Protein AF-A0A1M3H588-F1 (afdb_monomer)

Solvent-accessible surface area (backbone atoms only — not comparable to full-atom values): 45621 Å² total; per-residue (Å²): 133,87,72,83,75,73,74,48,23,31,35,41,35,28,43,60,87,80,54,87,90,45,58,66,62,56,44,54,72,71,65,44,90,46,50,73,46,54,27,16,70,32,50,64,59,48,31,39,87,93,40,50,73,62,81,64,54,75,68,52,62,53,49,62,62,50,46,77,74,76,45,90,83,54,77,50,71,67,57,47,42,50,53,48,46,41,57,74,67,55,44,47,36,35,42,18,44,32,46,64,21,24,46,54,43,32,64,52,24,71,73,70,70,32,41,32,35,27,36,43,66,17,51,61,73,41,14,45,68,47,55,74,71,47,80,53,54,68,26,52,73,54,37,67,34,37,36,22,32,20,71,54,49,46,54,47,42,43,75,65,60,38,59,70,93,31,53,40,84,53,41,72,34,37,66,74,70,23,61,72,36,72,53,69,52,80,44,62,23,35,36,30,66,51,61,25,41,66,30,37,29,58,65,46,43,52,52,13,48,54,59,29,37,76,82,39,74,82,41,34,37,41,38,34,35,53,47,88,42,43,69,57,42,60,47,49,34,55,77,66,75,38,58,96,36,50,46,78,68,37,79,73,57,71,69,60,47,37,53,51,43,24,56,23,34,31,31,47,48,38,33,34,75,22,97,61,40,27,36,60,24,48,60,60,54,61,44,34,33,16,29,16,33,19,14,38,40,31,21,70,42,56,15,39,58,80,73,43,45,68,87,47,17,20,44,66,28,56,66,84,40,36,68,54,46,13,53,52,50,41,53,38,70,79,34,45,68,55,24,51,53,14,0,51,42,16,21,51,49,29,68,73,74,32,32,37,66,59,35,40,51,51,52,46,50,55,52,51,54,48,45,56,58,66,78,58,84,88,77,82,90,84,90,81,88,84,81,90,82,95,69,92,77,80,64,69,77,58,50,61,50,35,51,55,49,37,38,37,32,35,46,51,49,38,49,50,52,50,50,53,49,49,33,55,45,45,60,60,41,59,45,39,34,49,4,53,49,48,58,47,46,58,56,54,51,56,58,47,58,60,55,54,52,52,49,43,58,48,56,55,75,47,93,69,53,73,67,54,50,26,55,46,30,46,50,27,30,52,50,11,48,50,51,23,53,53,39,46,65,42,17,56,61,52,14,58,72,58,74,36,74,80,43,31,64,59,35,44,61,53,25,55,33,35,36,32,41,18,60,21,41,46,40,49,25,49,38,56,60,69,66,41,47,59,57,55,21,50,46,52,35,52,22,51,48,54,21,48,68,48,18,52,57,33,26,72,75,63,46,53,43,51,24,69,46,57,26,54,42,54,25,25,44,48,41,19,52,57,33,40,74,71,66,61,67,69,90,70,95,72,65,69,71,60,55,54,55,53,46,69,75,40,45,74,60,26,53,54,53,43,54,53,50,53,56,54,46,51,60,75,41,47,64,59,53,50,37,29,62,77,62,28,38,43,53,27,14,36,49,50,52,40,50,54,61,44,46,52,60,42,49,56,52,49,56,57,44,65,76,53,46,50,67,49,46,54,55,31,51,77,66,76,44,69,48,66,62,56,49,54,50,51,51,39,51,53,48,57,66,36,45,62,52,28,52,44,23,56,76,36,22,57,61,49,33,44,71,57,39,28,80,92,42,53,73,28,26,70,35,26,35,33,42,19,55,32,44,48,54,49,57,60,55,65,56,55,58,49,52,31,58,73,71,70,34,60,68,61,49,53,52,52,51,52,54,45,36,54,51,44,51,52,30,29,54,57,13,55,75,75,34,80,55,29,26,36,49,28,42,31,46,36,44,56,72,43,48,47,46,48,44,50,50,51,43,42,32,66,69,68,62,46,63,54,72,60,53,47,68,63,45,50,63,55,42,51,52,52,49,52,42,50,50,22,58,76,71,65,35,66,69,60,33,54,51,50,50,51,53,48,49,52,50,43,57,60,65,34,30,68,57,41,46,59,50,50,73,70,60,50,97,80,44,95,63,38,64,63,45,47,51,68,50,63,66,72,77,77,129

Mean predicted aligned error: 17.64 Å

pLDDT: mean 83.88, std 17.13, range [23.12, 98.75]

Structure (mmCIF, N/CA/C/O backbone):
data_AF-A0A1M3H588-F1
#
_entry.id   AF-A0A1M3H588-F1
#
loop_
_atom_site.group_PDB
_atom_site.id
_atom_site.type_symbol
_atom_site.label_atom_id
_atom_site.label_alt_id
_atom_site.label_comp_id
_atom_site.label_asym_id
_atom_site.label_entity_id
_atom_site.label_seq_id
_atom_site.pdbx_PDB_ins_code
_atom_site.Cartn_x
_atom_site.Cartn_y
_atom_site.Cartn_z
_atom_site.occupancy
_atom_site.B_iso_or_equiv
_atom_site.auth_seq_id
_atom_site.auth_comp_id
_atom_site.auth_asym_id
_atom_site.auth_atom_id
_atom_site.pdbx_PDB_model_num
ATOM 1 N N . MET A 1 1 ? 0.171 -16.118 63.518 1.00 36.22 1 MET A N 1
ATOM 2 C CA . MET A 1 1 ? 1.372 -16.266 62.665 1.00 36.22 1 MET A CA 1
ATOM 3 C C . MET A 1 1 ? 1.164 -15.439 61.406 1.00 36.22 1 MET A C 1
ATOM 5 O O . MET A 1 1 ? 0.452 -15.869 60.510 1.00 36.22 1 MET A O 1
ATOM 9 N N . HIS A 1 2 ? 1.704 -14.220 61.380 1.00 32.62 2 HIS A N 1
ATOM 10 C CA . HIS A 1 2 ? 1.653 -13.339 60.214 1.00 32.62 2 HIS A CA 1
ATOM 11 C C . HIS A 1 2 ? 2.591 -13.884 59.133 1.00 32.62 2 HIS A C 1
ATOM 13 O O . HIS A 1 2 ? 3.785 -13.595 59.126 1.00 32.62 2 HIS A O 1
ATOM 19 N N . ILE A 1 3 ? 2.057 -14.714 58.237 1.00 36.78 3 ILE A N 1
ATOM 20 C CA . ILE A 1 3 ? 2.722 -14.987 56.966 1.00 36.78 3 ILE A CA 1
ATOM 21 C C . ILE A 1 3 ? 2.648 -13.670 56.200 1.00 36.78 3 ILE A C 1
ATOM 23 O O . ILE A 1 3 ? 1.561 -13.229 55.845 1.00 36.78 3 ILE A O 1
ATOM 27 N N . ASN A 1 4 ? 3.797 -13.028 55.996 1.00 38.06 4 ASN A N 1
ATOM 28 C CA . ASN A 1 4 ? 3.968 -11.942 55.035 1.00 38.06 4 ASN A CA 1
ATOM 29 C C . ASN A 1 4 ? 3.457 -12.435 53.666 1.00 38.06 4 ASN A C 1
ATOM 31 O O . ASN A 1 4 ? 4.211 -13.046 52.903 1.00 38.06 4 ASN A O 1
ATOM 35 N N . SER A 1 5 ? 2.169 -12.243 53.361 1.00 59.59 5 SER A N 1
ATOM 36 C CA . SER A 1 5 ? 1.603 -12.562 52.055 1.00 59.59 5 SER A CA 1
ATOM 37 C C . SER A 1 5 ? 2.108 -11.507 51.090 1.00 59.59 5 SER A C 1
ATOM 39 O O . SER A 1 5 ? 1.545 -10.427 50.937 1.00 59.59 5 SER A O 1
ATOM 41 N N . ARG A 1 6 ? 3.255 -11.804 50.483 1.00 75.31 6 ARG A N 1
ATOM 42 C CA . ARG A 1 6 ? 3.807 -11.030 49.378 1.00 75.31 6 ARG A CA 1
ATOM 43 C C . ARG A 1 6 ? 2.681 -10.714 48.385 1.00 75.31 6 ARG A C 1
ATOM 45 O O . ARG A 1 6 ? 2.038 -11.640 47.893 1.00 75.31 6 ARG A O 1
ATOM 52 N N . LYS A 1 7 ? 2.474 -9.425 48.097 1.00 86.38 7 LYS A N 1
ATOM 53 C CA . LYS A 1 7 ? 1.492 -8.950 47.114 1.00 86.38 7 LYS A CA 1
ATOM 54 C C . LYS A 1 7 ? 1.726 -9.642 45.764 1.00 86.38 7 LYS A C 1
ATOM 56 O O . LYS A 1 7 ? 2.875 -9.749 45.331 1.00 86.38 7 LYS A O 1
ATOM 61 N N . ILE A 1 8 ? 0.655 -10.129 45.135 1.00 93.88 8 ILE A N 1
ATOM 62 C CA . ILE A 1 8 ? 0.715 -10.857 43.860 1.00 93.88 8 ILE A CA 1
ATOM 63 C C . ILE A 1 8 ? 1.270 -9.929 42.780 1.00 93.88 8 ILE A C 1
ATOM 65 O O . ILE A 1 8 ? 0.786 -8.813 42.607 1.00 93.88 8 ILE A O 1
ATOM 69 N N . ASN A 1 9 ? 2.266 -10.387 42.032 1.00 96.00 9 ASN A N 1
ATOM 70 C CA . ASN A 1 9 ? 2.770 -9.681 40.862 1.00 96.00 9 ASN A CA 1
ATOM 71 C C . ASN A 1 9 ? 1.959 -10.090 39.623 1.00 96.00 9 ASN A C 1
ATOM 73 O O . ASN A 1 9 ? 2.075 -11.220 39.139 1.00 96.00 9 ASN A O 1
ATOM 77 N N . LEU A 1 10 ? 1.160 -9.172 39.084 1.00 96.69 10 LEU A N 1
ATOM 78 C CA . LEU A 1 10 ? 0.262 -9.417 37.954 1.00 96.69 10 LEU A CA 1
ATOM 79 C C . LEU A 1 10 ? 0.813 -8.778 36.678 1.00 96.69 10 LEU A C 1
ATOM 81 O O . LEU A 1 10 ? 1.090 -7.583 36.657 1.00 96.69 10 LEU A O 1
ATOM 85 N N . ALA A 1 11 ? 0.902 -9.537 35.585 1.00 96.88 11 ALA A N 1
ATOM 86 C CA . ALA A 1 11 ? 1.093 -8.950 34.258 1.00 96.88 11 ALA A CA 1
ATOM 87 C C . ALA A 1 11 ? -0.269 -8.687 33.604 1.00 96.88 11 ALA A C 1
ATOM 89 O O . ALA A 1 11 ? -0.941 -9.633 33.191 1.00 96.88 11 ALA A O 1
ATOM 90 N N . LEU A 1 12 ? -0.648 -7.412 33.492 1.00 96.75 12 LEU A N 1
ATOM 91 C CA . LEU A 1 12 ? -1.865 -6.972 32.806 1.00 96.75 12 LEU A CA 1
ATOM 92 C C . LEU A 1 12 ? -1.525 -6.637 31.350 1.00 96.75 12 LEU A C 1
ATOM 94 O O . LEU A 1 12 ? -0.727 -5.733 31.097 1.00 96.75 12 LEU A O 1
ATOM 98 N N . VAL A 1 13 ? -2.090 -7.373 30.392 1.00 96.19 13 VAL A N 1
ATOM 99 C CA . VAL A 1 13 ? -1.722 -7.282 28.970 1.00 96.19 13 VAL A CA 1
ATOM 100 C C . VAL A 1 13 ? -2.898 -6.790 28.138 1.00 96.19 13 VAL A C 1
ATOM 102 O O . VAL A 1 13 ? -3.928 -7.452 28.107 1.00 96.19 13 VAL A O 1
ATOM 105 N N . SER A 1 14 ? -2.733 -5.680 27.415 1.00 93.50 14 SER A N 1
ATOM 106 C CA . SER A 1 14 ? -3.778 -5.094 26.558 1.00 93.50 14 SER A CA 1
ATOM 107 C C . SER A 1 14 ? -3.209 -4.609 25.218 1.00 93.50 14 SER A C 1
ATOM 109 O O . SER A 1 14 ? -2.086 -4.116 25.181 1.00 93.50 14 SER A O 1
ATOM 111 N N . PRO A 1 15 ? -3.935 -4.682 24.087 1.00 85.62 15 PRO A N 1
ATOM 112 C CA . PRO A 1 15 ? -3.444 -4.147 22.814 1.00 85.62 15 PRO A CA 1
ATOM 113 C C . PRO A 1 15 ? -3.213 -2.626 22.853 1.00 85.62 15 PRO A C 1
ATOM 115 O O . PRO A 1 15 ? -2.291 -2.125 22.207 1.00 85.62 15 PRO A O 1
ATOM 118 N N . ASN A 1 16 ? -3.994 -1.884 23.641 1.00 85.44 16 ASN A N 1
ATOM 119 C CA . ASN A 1 16 ? -3.961 -0.424 23.689 1.00 85.44 16 ASN A CA 1
ATOM 120 C C . ASN A 1 16 ? -3.426 0.083 25.031 1.00 85.44 16 ASN A C 1
ATOM 122 O O . ASN A 1 16 ? -3.609 -0.549 26.065 1.00 85.44 16 ASN A O 1
ATOM 126 N N . LYS A 1 17 ? -2.770 1.255 25.024 1.00 82.62 17 LYS A N 1
ATOM 127 C CA . LYS A 1 17 ? -2.295 1.879 26.271 1.00 82.62 17 LYS A CA 1
ATOM 128 C C . LYS A 1 17 ? -3.428 2.582 27.021 1.00 82.62 17 LYS A C 1
ATOM 130 O O . LYS A 1 17 ? -3.692 2.247 28.162 1.00 82.62 17 LYS A O 1
ATOM 135 N N . ASN A 1 18 ? -4.056 3.561 26.363 1.00 78.12 18 ASN A N 1
ATOM 136 C CA . ASN A 1 18 ? -5.048 4.474 26.940 1.00 78.12 18 ASN A CA 1
ATOM 137 C C . ASN A 1 18 ? -6.151 4.773 25.900 1.00 78.12 18 ASN A C 1
ATOM 139 O O . ASN A 1 18 ? -6.266 5.903 25.424 1.00 78.12 18 ASN A O 1
ATOM 143 N N . ALA A 1 19 ? -6.908 3.768 25.455 1.00 77.81 19 ALA A N 1
ATOM 144 C CA . ALA A 1 19 ? -8.055 4.036 24.587 1.00 77.81 19 ALA A CA 1
ATOM 145 C C . ALA A 1 19 ? -9.196 4.639 25.424 1.00 77.81 19 ALA A C 1
ATOM 147 O O . ALA A 1 19 ? -9.625 4.035 26.401 1.00 77.81 19 ALA A O 1
ATOM 148 N N . TYR A 1 20 ? -9.708 5.814 25.042 1.00 74.00 20 TYR A N 1
ATOM 149 C CA . TYR A 1 20 ? -10.713 6.540 25.840 1.00 74.00 20 TYR A CA 1
ATOM 150 C C . TYR A 1 20 ? -12.011 5.745 26.066 1.00 74.00 20 TYR A C 1
ATOM 152 O O . TYR A 1 20 ? -12.699 5.952 27.056 1.00 74.00 20 TYR A O 1
ATOM 160 N N . SER A 1 21 ? -12.351 4.832 25.150 1.00 73.62 21 SER A N 1
ATOM 161 C CA . SER A 1 21 ? -13.539 3.978 25.244 1.00 73.62 21 SER A CA 1
ATOM 162 C C . SER A 1 21 ? -13.318 2.689 26.047 1.00 73.62 21 SER A C 1
ATOM 164 O O . SER A 1 21 ? -14.245 1.898 26.177 1.00 73.62 21 SER A O 1
ATOM 166 N N . GLU A 1 22 ? -12.100 2.436 26.531 1.00 84.69 22 GLU A N 1
ATOM 167 C CA . GLU A 1 22 ? -11.709 1.230 27.277 1.00 84.69 22 GLU A CA 1
ATOM 168 C C . GLU A 1 22 ? -11.520 1.553 28.771 1.00 84.69 22 GLU A C 1
ATOM 170 O O . GLU A 1 22 ? -10.517 1.198 29.392 1.00 84.69 22 GLU A O 1
ATOM 175 N N . THR A 1 23 ? -12.491 2.258 29.361 1.00 82.69 23 THR A N 1
ATOM 176 C CA . THR A 1 23 ? -12.449 2.704 30.767 1.00 82.69 23 THR A CA 1
ATOM 177 C C . THR A 1 23 ? -12.308 1.540 31.752 1.00 82.69 23 THR A C 1
ATOM 179 O O . THR A 1 23 ? -11.599 1.666 32.747 1.00 82.69 23 THR A O 1
ATOM 182 N N . PHE A 1 24 ? -12.883 0.376 31.438 1.00 86.62 24 PHE A N 1
ATOM 183 C CA . PHE A 1 24 ? -12.765 -0.847 32.239 1.00 86.62 24 PHE A CA 1
ATOM 184 C C . PHE A 1 24 ? -11.310 -1.333 32.386 1.00 86.62 24 PHE A C 1
ATOM 186 O O . PHE A 1 24 ? -10.904 -1.668 33.492 1.00 86.62 24 PHE A O 1
ATOM 193 N N . ILE A 1 25 ? -10.481 -1.278 31.332 1.00 90.25 25 ILE A N 1
ATOM 194 C CA . ILE A 1 25 ? -9.051 -1.647 31.427 1.00 90.25 25 ILE A CA 1
ATOM 195 C C . ILE A 1 25 ? -8.297 -0.652 32.311 1.00 90.25 25 ILE A C 1
ATOM 197 O O . ILE A 1 25 ? -7.409 -1.042 33.070 1.00 90.25 25 ILE A O 1
ATOM 201 N N . SER A 1 26 ? -8.661 0.633 32.244 1.00 87.25 26 SER A N 1
ATOM 202 C CA . SER A 1 26 ? -8.087 1.641 33.139 1.00 87.25 26 SER A CA 1
ATOM 203 C C . SER A 1 26 ? -8.403 1.328 34.602 1.00 87.25 26 SER A C 1
ATOM 205 O O . SER A 1 26 ? -7.502 1.415 35.429 1.00 87.25 26 SER A O 1
ATOM 207 N N . LEU A 1 27 ? -9.637 0.914 34.908 1.00 88.75 27 LEU A N 1
ATOM 208 C CA . LEU A 1 27 ? -10.037 0.507 36.258 1.00 88.75 27 LEU A CA 1
ATOM 209 C C . LEU A 1 27 ? -9.341 -0.787 36.695 1.00 88.75 27 LEU A C 1
ATOM 211 O O . LEU A 1 27 ? -8.873 -0.871 37.822 1.00 88.75 27 LEU A O 1
ATOM 215 N N . HIS A 1 28 ? -9.169 -1.773 35.810 1.00 93.62 28 HIS A N 1
ATOM 216 C CA . HIS A 1 28 ? -8.379 -2.968 36.140 1.00 93.62 28 HIS A CA 1
ATOM 217 C C . HIS A 1 28 ? -6.937 -2.608 36.523 1.00 93.62 28 HIS A C 1
ATOM 219 O O . HIS A 1 28 ? -6.348 -3.241 37.394 1.00 93.62 28 HIS A O 1
ATOM 225 N N . ARG A 1 29 ? -6.362 -1.574 35.897 1.00 90.62 29 ARG A N 1
ATOM 226 C CA . ARG A 1 29 ? -5.002 -1.105 36.189 1.00 90.62 29 ARG A CA 1
ATOM 227 C C . ARG A 1 29 ? -4.881 -0.357 37.521 1.00 90.62 29 ARG A C 1
ATOM 229 O O . ARG A 1 29 ? -3.771 -0.274 38.038 1.00 90.62 29 ARG A O 1
ATOM 236 N N . THR A 1 30 ? -5.958 0.215 38.053 1.00 89.38 30 THR A N 1
ATOM 237 C CA . THR A 1 30 ? -5.909 0.995 39.303 1.00 89.38 30 THR A CA 1
ATOM 238 C C . THR A 1 30 ? -6.492 0.253 40.499 1.00 89.38 30 THR A C 1
ATOM 240 O O . THR A 1 30 ? -5.993 0.436 41.604 1.00 89.38 30 THR A O 1
ATOM 243 N N . GLU A 1 31 ? -7.500 -0.596 40.286 1.00 92.19 31 GLU A N 1
ATOM 244 C CA . GLU A 1 31 ? -8.312 -1.176 41.364 1.00 92.19 31 GLU A CA 1
ATOM 245 C C . GLU A 1 31 ? -7.972 -2.634 41.709 1.00 92.19 31 GLU A C 1
ATOM 247 O O . GLU A 1 31 ? -8.265 -3.072 42.820 1.00 92.19 31 GLU A O 1
ATOM 252 N N . ILE A 1 32 ? -7.381 -3.414 40.792 1.00 94.19 32 ILE A N 1
ATOM 253 C CA . ILE A 1 32 ? -6.997 -4.808 41.084 1.00 94.19 32 ILE A CA 1
ATOM 254 C C . ILE A 1 32 ? -5.928 -4.817 42.183 1.00 94.19 32 ILE A C 1
ATOM 256 O O . ILE A 1 32 ? -4.917 -4.117 42.080 1.00 94.19 32 ILE A O 1
ATOM 260 N N . ASP A 1 33 ? -6.110 -5.653 43.211 1.00 92.31 33 ASP A 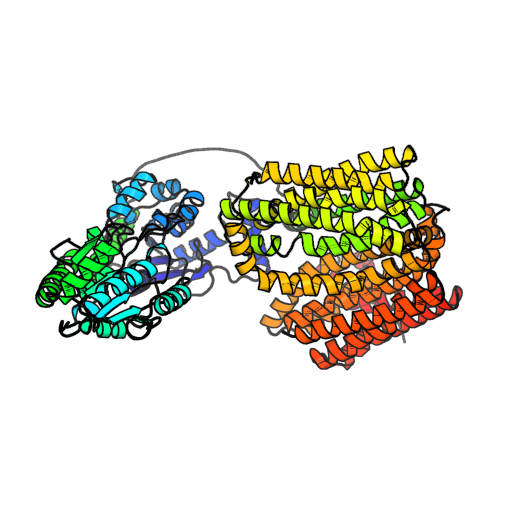N 1
ATOM 261 C CA . ASP A 1 33 ? -5.211 -5.696 44.369 1.00 92.31 33 ASP A CA 1
ATOM 262 C C . ASP A 1 33 ? -3.961 -6.544 44.088 1.00 92.31 33 ASP A C 1
ATOM 264 O O . ASP A 1 33 ? -3.708 -7.599 44.664 1.00 92.31 33 ASP A O 1
ATOM 268 N N . ALA A 1 34 ? -3.149 -6.067 43.151 1.00 93.25 34 ALA A N 1
ATOM 269 C CA . ALA A 1 34 ? -1.902 -6.689 42.742 1.00 93.25 34 ALA A CA 1
ATOM 270 C C . ALA A 1 34 ? -0.826 -5.625 42.502 1.00 93.25 34 ALA A C 1
ATOM 272 O O . ALA A 1 34 ? -1.103 -4.437 42.354 1.00 93.25 34 ALA A O 1
ATOM 273 N N . ASN A 1 35 ? 0.434 -6.044 42.474 1.00 94.06 35 ASN A N 1
ATOM 274 C CA . ASN A 1 35 ? 1.497 -5.236 41.898 1.00 94.06 35 ASN A CA 1
ATOM 275 C C . ASN A 1 35 ? 1.441 -5.392 40.369 1.00 94.06 35 ASN A C 1
ATOM 277 O O . ASN A 1 35 ? 1.825 -6.436 39.831 1.00 94.06 35 ASN A O 1
ATOM 281 N N . ILE A 1 36 ? 0.887 -4.389 39.686 1.00 94.31 36 ILE A N 1
ATOM 282 C CA . ILE A 1 36 ? 0.531 -4.474 38.266 1.00 94.31 36 ILE A CA 1
ATOM 283 C C . ILE A 1 36 ? 1.706 -4.070 37.381 1.00 94.31 36 ILE A C 1
ATOM 285 O O . ILE A 1 36 ? 2.186 -2.944 37.413 1.00 94.31 36 ILE A O 1
ATOM 289 N N . HIS A 1 37 ? 2.096 -4.987 36.504 1.00 95.06 37 HIS A N 1
ATOM 290 C CA . HIS A 1 37 ? 3.025 -4.759 35.409 1.00 95.06 37 HIS A CA 1
ATOM 291 C C . HIS A 1 37 ? 2.240 -4.641 34.102 1.00 95.06 37 HIS A C 1
ATOM 293 O O . HIS A 1 37 ? 1.842 -5.652 33.514 1.00 95.06 37 HIS A O 1
ATOM 299 N N . PHE A 1 38 ? 2.004 -3.410 33.643 1.00 94.31 38 PHE A N 1
ATOM 300 C CA . PHE A 1 38 ? 1.188 -3.163 32.454 1.00 94.31 38 PHE A CA 1
ATOM 301 C C . PHE A 1 38 ? 1.980 -3.306 31.146 1.00 94.31 38 PHE A C 1
ATOM 303 O O . PHE A 1 38 ? 3.005 -2.646 30.942 1.00 94.31 38 PHE A O 1
ATOM 310 N N . LEU A 1 39 ? 1.492 -4.161 30.243 1.00 94.00 39 LEU A N 1
ATOM 311 C CA . LEU A 1 39 ? 2.129 -4.512 28.972 1.00 94.00 39 LEU A CA 1
ATOM 312 C C . LEU A 1 39 ? 1.190 -4.206 27.795 1.00 94.00 39 LEU A C 1
ATOM 314 O O . LEU A 1 39 ? 0.034 -4.625 27.824 1.00 94.00 39 LEU A O 1
ATOM 318 N N . TRP A 1 40 ? 1.669 -3.517 26.747 1.00 91.25 40 TRP A N 1
ATOM 319 C CA . TRP A 1 40 ? 0.779 -3.064 25.664 1.00 91.25 40 TRP A CA 1
ATOM 320 C C . TRP A 1 40 ? 1.369 -2.992 24.243 1.00 91.25 40 TRP A C 1
ATOM 322 O O . TRP A 1 40 ? 2.526 -3.362 24.020 1.00 91.25 40 TRP A O 1
ATOM 332 N N . GLN A 1 41 ? 0.557 -2.464 23.306 1.00 72.62 41 GLN A N 1
ATOM 333 C CA . GLN A 1 41 ? 0.828 -2.006 21.924 1.00 72.62 41 GLN A CA 1
ATOM 334 C C . GLN A 1 41 ? 0.333 -2.933 20.801 1.00 72.62 41 GLN A C 1
ATOM 336 O O . GLN A 1 41 ? 0.085 -2.454 19.700 1.00 72.62 41 GLN A O 1
ATOM 341 N N . GLU A 1 42 ? 0.181 -4.226 21.067 1.00 80.94 42 GLU A N 1
ATOM 342 C CA . GLU A 1 42 ? -0.254 -5.256 20.114 1.00 80.94 42 GLU A CA 1
ATOM 343 C C . GLU A 1 42 ? -0.823 -6.453 20.900 1.00 80.94 42 GLU A C 1
ATOM 345 O O . GLU A 1 42 ? -0.623 -6.545 22.112 1.00 80.94 42 GLU A O 1
ATOM 350 N N . ALA A 1 43 ? -1.446 -7.425 20.218 1.00 79.50 43 ALA A N 1
ATOM 351 C CA . ALA A 1 43 ? -1.922 -8.671 20.844 1.00 79.50 43 ALA A CA 1
ATOM 352 C C . ALA A 1 43 ? -0.808 -9.449 21.582 1.00 79.50 43 ALA A C 1
ATOM 354 O O . ALA A 1 43 ? -1.048 -10.090 22.599 1.00 79.50 43 ALA A O 1
ATOM 355 N N . LEU A 1 44 ? 0.429 -9.393 21.074 1.00 86.31 44 LEU A N 1
ATOM 356 C CA . LEU A 1 44 ? 1.624 -9.806 21.812 1.00 86.31 44 LEU A CA 1
ATOM 357 C C . LEU A 1 44 ? 2.391 -8.531 22.191 1.00 86.31 44 LEU A C 1
ATOM 359 O O . LEU A 1 44 ? 2.887 -7.867 21.276 1.00 86.31 44 LEU A O 1
ATOM 363 N N . PRO A 1 45 ? 2.528 -8.189 23.482 1.00 85.38 45 PRO A N 1
ATOM 364 C CA . PRO A 1 45 ? 2.896 -6.838 23.891 1.00 85.38 45 PRO A CA 1
ATOM 365 C C . PRO A 1 45 ? 4.312 -6.471 23.441 1.00 85.38 45 PRO A C 1
ATOM 367 O O . PRO A 1 45 ? 5.258 -7.235 23.644 1.00 85.38 45 PRO A O 1
ATOM 370 N N . GLU A 1 46 ? 4.469 -5.293 22.835 1.00 84.62 46 GLU A N 1
ATOM 371 C CA . GLU A 1 46 ? 5.777 -4.754 22.430 1.00 84.62 46 GLU A CA 1
ATOM 372 C C . GLU A 1 46 ? 6.373 -3.816 23.491 1.00 84.62 46 GLU A C 1
ATOM 374 O O . GLU A 1 46 ? 7.592 -3.607 23.512 1.00 84.62 46 GLU A O 1
ATOM 379 N N . MET A 1 47 ? 5.532 -3.295 24.391 1.00 85.94 47 MET A N 1
ATOM 380 C CA . MET A 1 47 ? 5.871 -2.307 25.417 1.00 85.94 47 MET A CA 1
ATOM 381 C C . MET A 1 47 ? 5.578 -2.811 26.828 1.00 85.94 47 MET A C 1
ATOM 383 O O . MET A 1 47 ? 4.605 -3.531 27.041 1.00 85.94 47 MET A O 1
ATOM 387 N N . SER A 1 48 ? 6.397 -2.373 27.782 1.00 89.75 48 SER A N 1
ATOM 388 C CA . SER A 1 48 ? 6.147 -2.409 29.223 1.00 89.75 48 SER A CA 1
ATOM 389 C C . SER A 1 48 ? 6.333 -1.012 29.821 1.00 89.75 48 SER A C 1
ATOM 391 O O . SER A 1 48 ? 6.756 -0.074 29.134 1.00 89.75 48 SER A O 1
ATOM 393 N N . GLU A 1 49 ? 6.052 -0.861 31.114 1.00 82.56 49 GLU A N 1
ATOM 394 C CA . GLU A 1 49 ? 6.273 0.396 31.844 1.00 82.56 49 GLU A CA 1
ATOM 395 C C . GLU A 1 49 ? 7.745 0.850 31.844 1.00 82.56 49 GLU A C 1
ATOM 397 O O . GLU A 1 49 ? 8.024 2.045 31.886 1.00 82.56 49 GLU A O 1
ATOM 402 N N . GLU A 1 50 ? 8.688 -0.081 31.666 1.00 82.38 50 GLU A N 1
ATOM 403 C CA . GLU A 1 50 ? 10.128 0.195 31.538 1.00 82.38 50 GLU A CA 1
ATOM 404 C C . GLU A 1 50 ? 10.554 0.547 30.095 1.00 82.38 50 GLU A C 1
ATOM 406 O O . GLU A 1 50 ? 11.732 0.791 29.810 1.00 82.38 50 GLU A O 1
ATOM 411 N N . GLY A 1 51 ? 9.603 0.568 29.156 1.00 82.25 51 GLY A N 1
ATOM 412 C CA . GLY A 1 51 ? 9.821 0.813 27.734 1.00 82.25 51 GLY A CA 1
ATOM 413 C C . GLY A 1 51 ? 9.634 -0.441 26.869 1.00 82.25 51 GLY A C 1
ATOM 414 O O . GLY A 1 51 ? 9.059 -1.436 27.297 1.00 82.25 51 GLY A O 1
ATOM 415 N N . PRO A 1 52 ? 10.076 -0.427 25.601 1.00 82.75 52 PRO A N 1
ATOM 416 C CA . PRO A 1 52 ? 9.848 -1.552 24.704 1.00 82.75 52 PRO A CA 1
ATOM 417 C C . PRO A 1 52 ? 10.644 -2.790 25.131 1.00 82.75 52 PRO A C 1
ATOM 419 O O . PRO A 1 52 ? 11.873 -2.720 25.244 1.00 82.75 52 PRO A O 1
ATOM 422 N N . PHE A 1 53 ? 9.982 -3.954 25.221 1.00 76.81 53 PHE A N 1
ATOM 423 C CA . PHE A 1 53 ? 10.628 -5.267 25.427 1.00 76.81 53 PHE A CA 1
ATOM 424 C C . PHE A 1 53 ? 11.771 -5.499 24.440 1.00 76.81 53 PHE A C 1
ATOM 426 O O . PHE A 1 53 ? 12.795 -6.138 24.709 1.00 76.81 53 PHE A O 1
ATOM 433 N N . MET A 1 54 ? 11.601 -4.928 23.254 1.00 64.62 54 MET A N 1
ATOM 434 C CA . MET A 1 54 ? 12.627 -4.837 22.246 1.00 64.62 54 MET A CA 1
ATOM 435 C C . MET A 1 54 ? 12.875 -3.373 21.893 1.00 64.62 54 MET A C 1
ATOM 437 O O . MET A 1 54 ? 12.199 -2.793 21.048 1.00 64.62 54 MET A O 1
ATOM 441 N N . ARG A 1 55 ? 13.939 -2.786 22.453 1.00 50.44 55 ARG A N 1
ATOM 442 C CA . ARG A 1 55 ? 14.590 -1.623 21.834 1.00 50.44 55 ARG A CA 1
ATOM 443 C C . ARG A 1 55 ? 15.126 -2.032 20.462 1.00 50.44 55 ARG A C 1
ATOM 445 O O . ARG A 1 55 ? 16.211 -2.597 20.327 1.00 50.44 55 ARG A O 1
ATOM 452 N N . TYR A 1 56 ? 14.330 -1.796 19.429 1.00 44.84 56 TYR A N 1
ATOM 453 C CA . TYR A 1 56 ? 14.695 -2.155 18.071 1.00 44.84 56 TYR A CA 1
ATOM 454 C C . TYR A 1 56 ? 15.609 -1.097 17.446 1.00 44.84 56 TYR A C 1
ATOM 456 O O . TYR A 1 56 ? 15.157 -0.067 16.953 1.00 44.84 56 TYR A O 1
ATOM 464 N N . ASN A 1 57 ? 16.898 -1.413 17.319 1.00 40.50 57 ASN A N 1
ATOM 465 C CA . ASN A 1 57 ? 17.622 -0.994 16.120 1.00 40.50 57 ASN A CA 1
ATOM 466 C C . ASN A 1 57 ? 17.068 -1.791 14.920 1.00 40.50 57 ASN A C 1
ATOM 468 O O . ASN A 1 57 ? 16.624 -2.922 15.095 1.00 40.50 57 ASN A O 1
ATOM 472 N N . PHE A 1 58 ? 17.086 -1.217 13.707 1.00 38.22 58 PHE A N 1
ATOM 473 C CA . PHE A 1 58 ? 16.510 -1.799 12.469 1.00 38.22 58 PHE A CA 1
ATOM 474 C C . PHE A 1 58 ? 16.763 -3.317 12.296 1.00 38.22 58 PHE A C 1
ATOM 476 O O . PHE A 1 58 ? 15.856 -4.047 11.908 1.00 38.22 58 PHE A O 1
ATOM 483 N N . PHE A 1 59 ? 17.937 -3.812 12.704 1.00 36.12 59 PHE A N 1
ATOM 484 C CA . PHE A 1 59 ? 18.296 -5.236 12.718 1.00 36.12 59 PHE A CA 1
ATOM 485 C C . PHE A 1 59 ? 17.356 -6.137 13.536 1.00 36.12 59 PHE A C 1
ATOM 487 O O . PHE A 1 59 ? 17.045 -7.237 13.094 1.00 36.12 59 PHE A O 1
ATOM 494 N N . GLY A 1 60 ? 16.837 -5.684 14.679 1.00 42.12 60 GLY A N 1
ATOM 495 C CA . GLY A 1 60 ? 15.921 -6.488 15.490 1.00 42.12 60 GLY A CA 1
ATOM 496 C C . GLY A 1 60 ? 14.524 -6.628 14.864 1.00 42.12 60 GLY A C 1
ATOM 497 O O . GLY A 1 60 ? 13.903 -7.679 15.005 1.00 42.12 60 GLY A O 1
ATOM 498 N N . LYS A 1 61 ? 14.044 -5.612 14.120 1.00 43.72 61 LYS A N 1
ATOM 499 C CA . LYS A 1 61 ? 12.739 -5.667 13.423 1.00 43.72 61 LYS A CA 1
ATOM 500 C C . LYS A 1 61 ? 12.780 -6.630 12.231 1.00 43.72 61 LYS A C 1
ATOM 502 O O . LYS A 1 61 ? 11.788 -7.301 11.961 1.00 43.72 61 LYS A O 1
ATOM 507 N N . VAL A 1 62 ? 13.938 -6.756 11.573 1.00 41.81 62 VAL A N 1
ATOM 508 C CA . VAL A 1 62 ? 14.185 -7.741 10.505 1.00 41.81 62 VAL A CA 1
ATOM 509 C C . VAL A 1 62 ? 14.372 -9.158 11.082 1.00 41.81 62 VAL A C 1
ATOM 511 O O . VAL A 1 62 ? 13.780 -10.100 10.558 1.00 41.81 62 VAL A O 1
ATOM 514 N N . LEU A 1 63 ? 15.089 -9.318 12.208 1.00 38.16 63 LEU A N 1
ATOM 515 C CA . LEU A 1 63 ? 15.244 -10.605 12.917 1.00 38.16 63 LEU A CA 1
ATOM 516 C C . LEU A 1 63 ? 13.910 -11.186 13.410 1.00 38.16 63 LEU A C 1
ATOM 518 O O . LEU A 1 63 ? 13.687 -12.386 13.279 1.00 38.16 63 LEU A O 1
ATOM 522 N N . ARG A 1 64 ? 12.996 -10.341 13.904 1.00 44.56 64 ARG A N 1
ATOM 523 C CA . ARG A 1 64 ? 11.644 -10.757 14.317 1.00 44.56 64 ARG A CA 1
ATOM 524 C C . ARG A 1 64 ? 10.801 -11.294 13.161 1.00 44.56 64 ARG A C 1
ATOM 526 O O . ARG A 1 64 ? 9.958 -12.165 13.359 1.00 44.56 64 ARG A O 1
ATOM 533 N N . LYS A 1 65 ? 10.995 -10.747 11.958 1.00 41.72 65 LYS A N 1
ATOM 534 C CA . LYS A 1 65 ? 10.211 -11.133 10.779 1.00 41.72 65 LYS A CA 1
ATOM 535 C C . LYS A 1 65 ? 10.748 -12.414 10.126 1.00 41.72 65 LYS A C 1
ATOM 537 O O . LYS A 1 65 ? 9.964 -13.146 9.542 1.00 41.72 65 LYS A O 1
ATOM 542 N N . LEU A 1 66 ? 12.042 -12.708 10.291 1.00 34.16 66 LEU A N 1
ATOM 543 C CA . LEU A 1 66 ? 12.710 -13.914 9.779 1.00 34.16 66 LEU A CA 1
ATOM 544 C C . LEU A 1 66 ? 12.687 -15.110 10.753 1.00 34.16 66 LEU A C 1
ATOM 546 O O . LEU A 1 66 ? 12.636 -16.246 10.287 1.00 34.16 66 LEU A O 1
ATOM 550 N N . SER A 1 67 ? 12.626 -14.901 12.078 1.00 40.47 67 SER A N 1
ATOM 551 C CA . SER A 1 67 ? 12.467 -16.004 13.051 1.00 40.47 67 SER A CA 1
ATOM 552 C C . SER A 1 67 ? 11.132 -16.746 12.909 1.00 40.47 67 SER A C 1
ATOM 554 O O . SER A 1 67 ? 11.064 -17.938 13.193 1.00 40.47 67 SER A O 1
ATOM 556 N N . ARG A 1 68 ? 10.084 -16.071 12.410 1.00 40.22 68 ARG A N 1
ATOM 557 C CA . ARG A 1 68 ? 8.776 -16.680 12.107 1.00 40.22 68 ARG A CA 1
ATOM 558 C C . ARG A 1 68 ? 8.793 -17.621 10.895 1.00 40.22 68 ARG A C 1
ATOM 560 O O . ARG A 1 68 ? 7.847 -18.387 10.760 1.00 40.22 68 ARG A O 1
ATOM 567 N N . THR A 1 69 ? 9.813 -17.570 10.032 1.00 41.50 69 THR A N 1
ATOM 568 C CA . THR A 1 69 ? 9.814 -18.305 8.751 1.00 41.50 69 THR A CA 1
ATOM 569 C C . THR A 1 69 ? 10.658 -19.585 8.766 1.00 41.50 69 THR A C 1
ATOM 571 O O . THR A 1 69 ? 10.280 -20.517 8.070 1.00 41.50 69 THR A O 1
ATOM 574 N N . PHE A 1 70 ? 11.746 -19.668 9.550 1.00 34.97 70 PHE A N 1
ATOM 575 C CA . PHE A 1 70 ? 12.691 -20.806 9.470 1.00 34.97 70 PHE A CA 1
ATOM 576 C C . PHE A 1 70 ? 12.899 -21.623 10.765 1.00 34.97 70 PHE A C 1
ATOM 578 O O . PHE A 1 70 ? 13.125 -22.820 10.679 1.00 34.97 70 PHE A O 1
ATOM 585 N N . PHE A 1 71 ? 12.740 -21.066 11.977 1.00 40.69 71 PHE A N 1
ATOM 586 C CA . PHE A 1 71 ? 12.974 -21.824 13.228 1.00 40.69 71 PHE A CA 1
ATOM 587 C C . PHE A 1 71 ? 11.756 -21.818 14.167 1.00 40.69 71 PHE A C 1
ATOM 589 O O . PHE A 1 71 ? 11.762 -21.129 15.189 1.00 40.69 71 PHE A O 1
ATOM 596 N N . PRO A 1 72 ? 10.709 -22.615 13.882 1.00 41.03 72 PRO A N 1
ATOM 597 C CA . PRO A 1 72 ? 9.489 -22.644 14.693 1.00 41.03 72 PRO A CA 1
ATOM 598 C C . PRO A 1 72 ? 9.675 -23.261 16.096 1.00 41.03 72 PRO A C 1
ATOM 600 O O . PRO A 1 72 ? 8.785 -23.122 16.938 1.00 41.03 72 PRO A O 1
ATOM 603 N N . ARG A 1 73 ? 10.819 -23.913 16.378 1.00 35.66 73 ARG A N 1
ATOM 604 C CA . ARG A 1 73 ? 11.104 -24.589 17.662 1.00 35.66 73 ARG A CA 1
ATOM 605 C C . ARG A 1 73 ? 12.066 -23.867 18.613 1.00 35.66 73 ARG A C 1
ATOM 607 O O . ARG A 1 73 ? 12.182 -24.290 19.757 1.00 35.66 73 ARG A O 1
ATOM 614 N N . LEU A 1 74 ? 12.669 -22.743 18.227 1.00 38.06 74 LEU A N 1
ATOM 615 C CA . LEU A 1 74 ? 13.352 -21.867 19.187 1.00 38.06 74 LEU A CA 1
ATOM 616 C C . LEU A 1 74 ? 12.362 -20.797 19.650 1.00 38.06 74 LEU A C 1
ATOM 618 O O . LEU A 1 74 ? 11.703 -20.158 18.831 1.00 38.06 74 LEU A O 1
ATOM 622 N N . LEU A 1 75 ? 12.204 -20.640 20.969 1.00 50.03 75 LEU A N 1
ATOM 623 C CA . LEU A 1 75 ? 11.422 -19.559 21.573 1.00 50.03 75 LEU A CA 1
ATOM 624 C C . LEU A 1 75 ? 11.678 -18.244 20.813 1.00 50.03 75 LEU A C 1
ATOM 626 O O . LEU A 1 75 ? 12.819 -17.814 20.669 1.00 50.03 75 LEU A O 1
ATOM 630 N N . ASN A 1 76 ? 10.615 -17.628 20.295 1.00 65.00 76 ASN A N 1
ATOM 631 C CA . ASN A 1 76 ? 10.706 -16.395 19.519 1.00 65.00 76 ASN A CA 1
ATOM 632 C C . ASN A 1 76 ? 11.437 -15.354 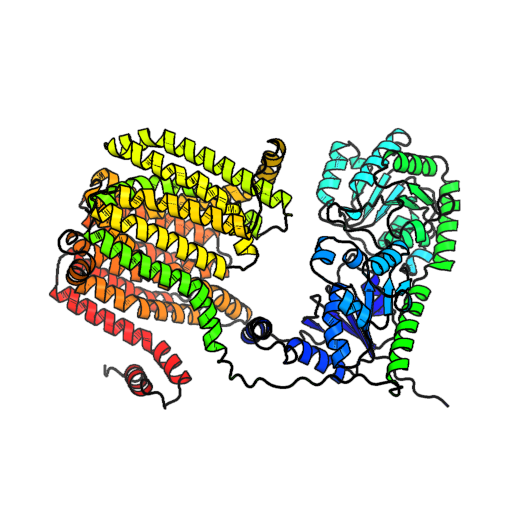20.390 1.00 65.00 76 ASN A C 1
ATOM 634 O O . ASN A 1 76 ? 11.037 -15.172 21.529 1.00 65.00 76 ASN A O 1
ATOM 638 N N . LEU A 1 77 ? 12.498 -14.680 19.931 1.00 67.88 77 LEU A N 1
ATOM 639 C CA . LEU A 1 77 ? 13.288 -13.748 20.774 1.00 67.88 77 LEU A CA 1
ATOM 640 C C . LEU A 1 77 ? 12.422 -12.713 21.523 1.00 67.88 77 LEU A C 1
ATOM 642 O O . LEU A 1 77 ? 12.753 -12.315 22.635 1.00 67.88 77 LEU A O 1
ATOM 646 N N . HIS A 1 78 ? 11.293 -12.318 20.928 1.00 73.19 78 HIS A N 1
ATOM 647 C CA . HIS A 1 78 ? 10.263 -11.505 21.573 1.00 73.19 78 HIS A CA 1
ATOM 648 C C . HIS A 1 78 ? 9.592 -12.230 22.754 1.00 73.19 78 HIS A C 1
ATOM 650 O O . HIS A 1 78 ? 9.564 -11.695 23.854 1.00 73.19 78 HIS A O 1
ATOM 656 N N . GLU A 1 79 ? 9.145 -13.477 22.552 1.00 79.25 79 GLU A N 1
ATOM 657 C CA . GLU A 1 79 ? 8.664 -14.368 23.619 1.00 79.25 79 GLU A CA 1
ATOM 658 C C . GLU A 1 79 ? 9.748 -14.574 24.695 1.00 79.25 79 GLU A C 1
ATOM 660 O O . GLU A 1 79 ? 9.432 -14.513 25.872 1.00 79.25 79 GLU A O 1
ATOM 665 N N . ILE A 1 80 ? 11.029 -14.758 24.337 1.00 80.19 80 ILE A N 1
ATOM 666 C CA . ILE A 1 80 ? 12.123 -14.910 25.321 1.00 80.19 80 ILE A CA 1
ATOM 667 C C . ILE A 1 80 ? 12.249 -13.664 26.193 1.00 80.19 80 ILE A C 1
ATOM 669 O O . ILE A 1 80 ? 12.442 -13.785 27.397 1.00 80.19 80 ILE A O 1
ATOM 673 N N . ARG A 1 81 ? 12.159 -12.465 25.611 1.00 83.44 81 ARG A N 1
ATOM 674 C CA . ARG A 1 81 ? 12.273 -11.224 26.384 1.00 83.44 81 ARG A CA 1
ATOM 675 C C . ARG A 1 81 ? 11.056 -10.955 27.245 1.00 83.44 81 ARG A C 1
ATOM 677 O O . ARG A 1 81 ? 11.240 -10.533 28.379 1.00 83.44 81 ARG A O 1
ATOM 684 N N . ILE A 1 82 ? 9.857 -11.248 26.744 1.00 88.81 82 ILE A N 1
ATOM 685 C CA . ILE A 1 82 ? 8.645 -11.197 27.562 1.00 88.81 82 ILE A CA 1
ATOM 686 C C . ILE A 1 82 ? 8.780 -12.213 28.701 1.00 88.81 82 ILE A C 1
ATOM 688 O O . ILE A 1 82 ? 8.709 -11.823 29.852 1.00 88.81 82 ILE A O 1
ATOM 692 N N . ALA A 1 83 ? 9.108 -13.478 28.426 1.00 88.00 83 ALA A N 1
ATOM 693 C CA . ALA A 1 83 ? 9.338 -14.496 29.456 1.00 88.00 83 ALA A CA 1
ATOM 694 C C . ALA A 1 83 ? 10.444 -14.100 30.452 1.00 88.00 83 ALA A C 1
ATOM 696 O O . ALA A 1 83 ? 10.309 -14.326 31.650 1.00 88.00 83 ALA A O 1
ATOM 697 N N . GLY A 1 84 ? 11.524 -13.481 29.971 1.00 86.75 84 GLY A N 1
ATOM 698 C CA . GLY A 1 84 ? 12.613 -12.962 30.792 1.00 86.75 84 GLY A CA 1
ATOM 699 C C . GLY A 1 84 ? 12.172 -11.809 31.691 1.00 86.75 84 GLY A C 1
ATOM 700 O O . GLY A 1 84 ? 12.575 -11.768 32.848 1.00 86.75 84 GLY A O 1
ATOM 701 N N . TYR A 1 85 ? 11.313 -10.919 31.196 1.00 92.25 85 TYR A N 1
ATOM 702 C CA . TYR A 1 85 ? 10.669 -9.882 31.999 1.00 92.25 85 TYR A CA 1
ATOM 703 C C . TYR A 1 85 ? 9.720 -10.495 33.029 1.00 92.25 85 TYR A C 1
ATOM 705 O O . TYR A 1 85 ? 9.860 -10.209 34.212 1.00 92.25 85 TYR A O 1
ATOM 713 N N . LEU A 1 86 ? 8.836 -11.412 32.616 1.00 93.00 86 LEU A N 1
ATOM 714 C CA . LEU A 1 86 ? 7.926 -12.113 33.525 1.00 93.00 86 LEU A CA 1
ATOM 715 C C . LEU A 1 86 ? 8.704 -12.812 34.654 1.00 93.00 86 LEU A C 1
ATOM 717 O O . LEU A 1 86 ? 8.303 -12.760 35.810 1.00 93.00 86 LEU A O 1
ATOM 721 N N . LYS A 1 87 ? 9.858 -13.415 34.342 1.00 90.56 87 LYS A N 1
ATOM 722 C CA . LYS A 1 87 ? 10.737 -14.043 35.336 1.00 90.56 87 LYS A CA 1
ATOM 723 C C . LYS A 1 87 ? 11.440 -13.018 36.233 1.00 90.56 87 LYS A C 1
ATOM 725 O O . LYS A 1 87 ? 11.486 -13.223 37.439 1.00 90.56 87 LYS A O 1
ATOM 730 N N . ARG A 1 88 ? 11.984 -11.936 35.662 1.00 91.50 88 ARG A N 1
ATOM 731 C CA . ARG A 1 88 ? 12.711 -10.881 36.394 1.00 91.50 88 ARG A CA 1
ATOM 732 C C . ARG A 1 88 ? 11.816 -10.144 37.384 1.00 91.50 88 ARG A C 1
ATOM 734 O O . ARG A 1 88 ? 12.245 -9.876 38.496 1.00 91.50 88 ARG A O 1
ATOM 741 N N . HIS A 1 89 ? 10.585 -9.847 36.983 1.00 92.38 89 HIS A N 1
ATOM 742 C CA . HIS A 1 89 ? 9.592 -9.202 37.840 1.00 92.38 89 HIS A CA 1
ATOM 743 C C . HIS A 1 89 ? 8.825 -10.197 38.707 1.00 92.38 89 HIS A C 1
ATOM 745 O O . HIS A 1 89 ? 7.932 -9.795 39.443 1.00 92.38 89 HIS A O 1
ATOM 751 N N . HIS A 1 90 ? 9.195 -11.484 38.661 1.00 92.88 90 HIS A N 1
ATOM 752 C CA . HIS A 1 90 ? 8.562 -12.543 39.435 1.00 92.88 90 HIS A CA 1
ATOM 753 C C . HIS A 1 90 ? 7.036 -12.521 39.288 1.00 92.88 90 HIS A C 1
ATOM 755 O O . HIS A 1 90 ? 6.330 -12.462 40.288 1.00 92.88 90 HIS A O 1
ATOM 761 N N . ILE A 1 91 ? 6.549 -12.492 38.046 1.00 96.00 91 ILE A N 1
ATOM 762 C CA . ILE A 1 91 ? 5.118 -12.477 37.746 1.00 96.00 91 ILE A CA 1
ATOM 763 C C . ILE A 1 91 ? 4.490 -13.806 38.176 1.00 96.00 91 ILE A C 1
ATOM 765 O O . ILE A 1 91 ? 4.958 -14.892 37.805 1.00 96.00 91 ILE A O 1
ATOM 769 N N . ASP A 1 92 ? 3.412 -13.696 38.942 1.00 95.31 92 ASP A N 1
ATOM 770 C CA . ASP A 1 92 ? 2.674 -14.809 39.525 1.00 95.31 92 ASP A CA 1
ATOM 771 C C . ASP A 1 92 ? 1.522 -15.265 38.622 1.00 95.31 92 ASP A C 1
ATOM 773 O O . ASP A 1 92 ? 1.263 -16.464 38.544 1.00 95.31 92 ASP A O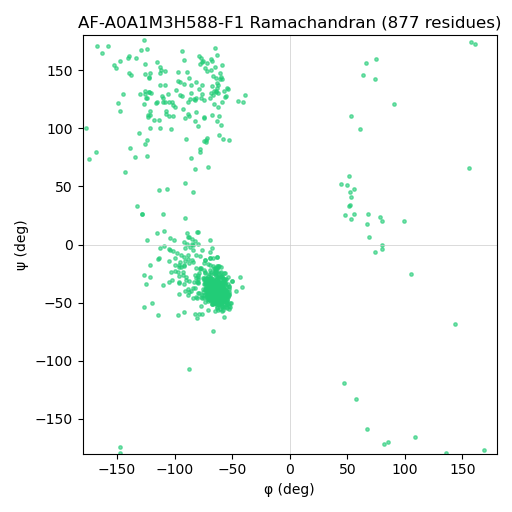 1
ATOM 777 N N . VAL A 1 93 ? 0.887 -14.337 37.895 1.00 97.19 93 VAL A N 1
ATOM 778 C CA . VAL A 1 93 ? -0.252 -14.582 36.991 1.00 97.19 93 VAL A CA 1
ATOM 779 C C . VAL A 1 93 ? -0.278 -13.573 35.831 1.00 97.19 93 VAL A C 1
ATOM 781 O O . VAL A 1 93 ? 0.214 -12.449 35.951 1.00 97.19 93 VAL A O 1
ATOM 784 N N . ILE A 1 94 ? -0.833 -13.979 34.685 1.00 97.81 94 ILE A N 1
ATOM 785 C CA . ILE A 1 94 ? -1.075 -13.114 33.520 1.00 97.81 94 ILE A CA 1
ATOM 786 C C . ILE A 1 94 ? -2.584 -12.907 33.369 1.00 97.81 94 ILE A C 1
ATOM 788 O O . ILE A 1 94 ? -3.315 -13.887 33.235 1.00 97.81 94 ILE A O 1
ATOM 792 N N . LEU A 1 95 ? -3.027 -11.650 33.313 1.00 98.00 95 LEU A N 1
ATOM 793 C CA . LEU A 1 95 ? -4.378 -11.269 32.897 1.00 98.00 95 LEU A CA 1
ATOM 794 C C . LEU A 1 95 ? -4.299 -10.624 31.510 1.00 98.00 95 LEU A C 1
ATOM 796 O O . LEU A 1 95 ? -3.698 -9.562 31.344 1.00 98.00 95 LEU A O 1
ATOM 800 N N . ALA A 1 96 ? -4.855 -11.294 30.502 1.00 97.62 96 ALA A N 1
ATOM 801 C CA . ALA A 1 96 ? -4.892 -10.796 29.133 1.00 97.62 96 ALA A CA 1
ATOM 802 C C . ALA A 1 96 ? -6.272 -10.218 28.799 1.00 97.62 96 ALA A C 1
ATOM 804 O O . ALA A 1 96 ? -7.273 -10.934 28.820 1.00 97.62 96 ALA A O 1
ATOM 805 N N . GLU A 1 97 ? -6.290 -8.938 28.446 1.00 96.44 97 GLU A N 1
ATOM 806 C CA . GLU A 1 97 ? -7.458 -8.221 27.948 1.00 96.44 97 GLU A CA 1
ATOM 807 C C . GLU A 1 97 ? -7.614 -8.531 26.455 1.00 96.44 97 GLU A C 1
ATOM 809 O O . GLU A 1 97 ? -6.678 -8.353 25.662 1.00 96.44 97 GLU A O 1
ATOM 814 N N . PHE A 1 98 ? -8.803 -8.991 26.080 1.00 96.06 98 PHE A N 1
ATOM 815 C CA . PHE A 1 98 ? -9.185 -9.573 24.794 1.00 96.06 98 PHE A CA 1
ATOM 816 C C . PHE A 1 98 ? -8.682 -10.997 24.501 1.00 96.06 98 PHE A C 1
ATOM 818 O O . PHE A 1 98 ? -7.522 -11.367 24.717 1.00 96.06 98 PHE A O 1
ATOM 825 N N . GLY A 1 99 ? -9.542 -11.784 23.851 1.00 95.75 99 GLY A N 1
ATOM 826 C CA . GLY A 1 99 ? -9.270 -13.161 23.437 1.00 95.75 99 GLY A CA 1
ATOM 827 C C . GLY A 1 99 ? -8.040 -13.329 22.542 1.00 95.75 99 GLY A C 1
ATOM 828 O O . GLY A 1 99 ? -7.240 -14.243 22.743 1.00 95.75 99 GLY A O 1
ATOM 829 N N . PHE A 1 100 ? -7.835 -12.450 21.556 1.00 92.69 100 PHE A N 1
ATOM 830 C CA . PHE A 1 100 ? -6.667 -12.532 20.661 1.00 92.69 100 PHE A CA 1
ATOM 831 C C . PHE A 1 100 ? -5.341 -12.250 21.392 1.00 92.69 100 PHE A C 1
ATOM 833 O O . PHE A 1 100 ? -4.320 -12.862 21.062 1.00 92.69 100 PHE A O 1
ATOM 840 N N . THR A 1 101 ? -5.355 -11.397 22.421 1.00 93.88 101 THR A N 1
ATOM 841 C CA . THR A 1 101 ? -4.216 -11.162 23.324 1.00 93.88 101 THR A CA 1
ATOM 842 C C . THR A 1 101 ? -3.963 -12.397 24.179 1.00 93.88 101 THR A C 1
ATOM 844 O O . THR A 1 101 ? -2.836 -12.887 24.270 1.00 93.88 101 THR A O 1
ATOM 847 N N . GLY A 1 102 ? -5.033 -12.972 24.735 1.00 95.75 102 GLY A N 1
ATOM 848 C CA . GLY A 1 102 ? -4.986 -14.235 25.462 1.00 95.75 102 GLY A CA 1
ATOM 849 C C . GLY A 1 102 ? -4.354 -15.355 24.638 1.00 95.75 102 GLY A C 1
ATOM 850 O O . GLY A 1 102 ? -3.434 -16.030 25.097 1.00 95.75 102 GLY A O 1
ATOM 851 N N . LEU A 1 103 ? -4.783 -15.523 23.386 1.00 94.25 103 LEU A N 1
ATOM 852 C CA . LEU A 1 103 ? -4.239 -16.531 22.476 1.00 94.25 103 LEU A CA 1
ATOM 853 C C . LEU A 1 103 ? -2.746 -16.308 22.191 1.00 94.25 103 LEU A C 1
ATOM 855 O O . LEU A 1 103 ? -1.969 -17.267 22.170 1.00 94.25 103 LEU A O 1
ATOM 859 N N . ALA A 1 104 ? -2.321 -15.054 22.016 1.00 90.38 104 ALA A N 1
ATOM 860 C CA . ALA A 1 104 ? -0.911 -14.717 21.847 1.00 90.38 104 ALA A CA 1
ATOM 861 C C . ALA A 1 104 ? -0.076 -15.046 23.102 1.00 90.38 104 ALA A C 1
ATOM 863 O O . ALA A 1 104 ? 1.047 -15.550 22.985 1.00 90.38 104 ALA A O 1
ATOM 864 N N . MET A 1 105 ? -0.636 -14.827 24.296 1.00 93.81 105 MET A N 1
ATOM 865 C CA . MET A 1 105 ? 0.011 -15.099 25.584 1.00 93.81 105 MET A CA 1
ATOM 866 C C . MET A 1 105 ? -0.061 -16.572 26.020 1.00 93.81 105 MET A C 1
ATOM 868 O O . MET A 1 105 ? 0.798 -17.018 26.782 1.00 93.81 105 MET A O 1
ATOM 872 N N . ALA A 1 106 ? -0.988 -17.374 25.489 1.00 93.12 106 ALA A N 1
ATOM 873 C CA . ALA A 1 106 ? -1.161 -18.790 25.840 1.00 93.12 106 ALA A CA 1
ATOM 874 C C . ALA A 1 106 ? 0.126 -19.613 25.655 1.00 93.12 106 ALA A C 1
ATOM 876 O O . ALA A 1 106 ? 0.518 -20.422 26.498 1.00 93.12 106 ALA A O 1
ATOM 877 N N . LYS A 1 107 ? 0.864 -19.376 24.566 1.00 86.31 107 LYS A N 1
ATOM 878 C CA . LYS A 1 107 ? 2.147 -20.058 24.335 1.00 86.31 107 LYS A CA 1
ATOM 879 C C . LYS A 1 107 ? 3.205 -19.686 25.379 1.00 86.31 107 LYS A C 1
ATOM 881 O O . LYS A 1 107 ? 4.014 -20.538 25.734 1.00 86.31 107 LYS A O 1
ATOM 886 N N . LEU A 1 108 ? 3.219 -18.437 25.842 1.00 88.69 108 LEU A N 1
ATOM 887 C CA . LEU A 1 108 ? 4.141 -17.961 26.874 1.00 88.69 108 LEU A CA 1
ATOM 888 C C . LEU A 1 108 ? 3.791 -18.551 28.236 1.00 88.69 108 LEU A C 1
ATOM 890 O O . LEU A 1 108 ? 4.677 -19.109 28.874 1.00 88.69 108 LEU A O 1
ATOM 894 N N . SER A 1 109 ? 2.511 -18.517 28.605 1.00 92.62 109 SER A N 1
ATOM 895 C CA . SER A 1 109 ? 1.982 -19.116 29.834 1.00 92.62 109 SER A CA 1
ATOM 896 C C . SER A 1 109 ? 2.388 -20.588 29.980 1.00 92.62 109 SER A C 1
ATOM 898 O O . SER A 1 109 ? 3.019 -20.946 30.973 1.00 92.62 109 SER A O 1
ATOM 900 N N . ARG A 1 110 ? 2.183 -21.420 28.944 1.00 88.81 110 ARG A N 1
ATOM 901 C CA . ARG A 1 110 ? 2.609 -22.837 28.973 1.00 88.81 110 ARG A CA 1
ATOM 902 C C . ARG A 1 110 ? 4.109 -23.025 29.179 1.00 88.81 110 ARG A C 1
ATOM 904 O O . ARG A 1 110 ? 4.522 -23.984 29.815 1.00 88.81 110 ARG A O 1
ATOM 911 N N . LYS A 1 111 ? 4.937 -22.141 28.616 1.00 85.62 111 LYS A N 1
ATOM 912 C CA . LYS A 1 111 ? 6.401 -22.262 28.699 1.00 85.62 111 LYS A CA 1
ATOM 913 C C . LYS A 1 111 ? 6.972 -21.754 30.019 1.00 85.62 111 LYS A C 1
ATOM 915 O O . LYS A 1 111 ? 8.006 -22.250 30.447 1.00 85.62 111 LYS A O 1
ATOM 920 N N . THR A 1 112 ? 6.358 -20.740 30.623 1.00 87.38 112 THR A N 1
ATOM 921 C CA . THR A 1 112 ? 6.801 -20.176 31.907 1.00 87.38 112 THR A CA 1
ATOM 922 C C . THR A 1 112 ? 6.136 -20.848 33.108 1.00 87.38 112 THR A C 1
ATOM 924 O O . THR A 1 112 ? 6.591 -20.651 34.235 1.00 87.38 112 THR A O 1
ATOM 927 N N . GLY A 1 113 ? 5.064 -21.615 32.882 1.00 89.62 113 GLY A N 1
ATOM 928 C CA . GLY A 1 113 ? 4.226 -22.189 33.934 1.00 89.62 113 GLY A CA 1
ATOM 929 C C . GLY A 1 113 ? 3.457 -21.131 34.728 1.00 89.62 113 GLY A C 1
ATOM 930 O O . GLY A 1 113 ? 3.044 -21.403 35.850 1.00 89.62 113 GLY A O 1
ATOM 931 N N . ILE A 1 114 ? 3.332 -19.908 34.199 1.00 95.12 114 ILE A N 1
ATOM 932 C CA . ILE A 1 114 ? 2.564 -18.828 34.828 1.00 95.12 114 ILE A CA 1
ATOM 933 C C . ILE A 1 114 ? 1.107 -18.968 34.365 1.00 95.12 114 ILE A C 1
ATOM 935 O O . ILE A 1 114 ? 0.888 -19.001 33.147 1.00 95.12 114 ILE A O 1
ATOM 939 N N . PRO A 1 115 ? 0.121 -19.049 35.275 1.00 96.62 115 PRO A N 1
ATOM 940 C CA . PRO A 1 115 ? -1.284 -19.171 34.909 1.00 96.62 115 PRO A CA 1
ATOM 941 C C . PRO A 1 115 ? -1.758 -17.978 34.076 1.00 96.62 115 PRO A C 1
ATOM 943 O O . PRO A 1 115 ? -1.328 -16.839 34.279 1.00 96.62 115 PRO A O 1
ATOM 946 N N . LEU A 1 116 ? -2.647 -18.261 33.124 1.00 97.75 116 LEU A N 1
ATOM 947 C CA . LEU A 1 116 ? -3.243 -17.276 32.227 1.00 97.75 116 LEU A CA 1
ATOM 948 C C . LEU A 1 116 ? -4.745 -17.181 32.479 1.00 97.75 116 LEU A C 1
ATOM 950 O O . LEU A 1 116 ? -5.464 -18.166 32.314 1.00 97.75 116 LEU A O 1
ATOM 954 N N . ILE A 1 117 ? -5.205 -15.978 32.796 1.00 98.38 117 ILE A N 1
ATOM 955 C CA . ILE A 1 117 ? -6.614 -15.594 32.827 1.00 98.38 117 ILE A CA 1
ATOM 956 C C . ILE A 1 117 ? -6.861 -14.673 31.632 1.00 98.38 117 ILE A C 1
ATOM 958 O O . ILE A 1 117 ? -6.027 -13.820 31.320 1.00 98.38 117 ILE A O 1
ATOM 962 N N . VAL A 1 118 ? -7.978 -14.857 30.930 1.00 98.25 118 VAL A N 1
ATOM 963 C CA . VAL A 1 118 ? -8.316 -14.042 29.751 1.00 98.25 118 VAL A CA 1
ATOM 964 C C . VAL A 1 118 ? -9.687 -13.423 29.914 1.00 98.25 118 VAL A C 1
ATOM 966 O O . VAL A 1 118 ? -10.628 -14.134 30.246 1.00 98.25 118 VAL A O 1
ATOM 969 N N . HIS A 1 119 ? -9.803 -12.126 29.651 1.00 97.88 119 HIS A N 1
ATOM 970 C CA . HIS A 1 119 ? -11.051 -11.375 29.733 1.00 97.88 119 HIS A CA 1
ATOM 971 C C . HIS A 1 119 ? -11.541 -11.028 28.325 1.00 97.88 119 HIS A C 1
ATOM 973 O O . HIS A 1 119 ? -10.804 -10.437 27.539 1.00 97.88 119 HIS A O 1
ATOM 979 N N . PHE A 1 120 ? -12.764 -11.442 27.986 1.00 96.94 120 PHE A N 1
ATOM 980 C CA . PHE A 1 120 ? -13.407 -11.125 26.710 1.00 96.94 120 PHE A CA 1
ATOM 981 C C . PHE A 1 120 ? -14.350 -9.921 26.834 1.00 96.94 120 PHE A C 1
ATOM 983 O O . PHE A 1 120 ? -15.082 -9.804 27.817 1.00 96.94 120 PHE A O 1
ATOM 990 N N . HIS A 1 121 ? -14.369 -9.049 25.818 1.00 93.06 121 HIS A N 1
ATOM 991 C CA . HIS A 1 121 ? -15.039 -7.735 25.891 1.00 93.06 121 HIS A CA 1
ATOM 992 C C . HIS A 1 121 ? -16.140 -7.516 24.843 1.00 93.06 121 HIS A C 1
ATOM 994 O O . HIS A 1 121 ? -16.968 -6.619 24.994 1.00 93.06 121 HIS A O 1
ATOM 1000 N N . GLY A 1 122 ? -16.181 -8.312 23.772 1.00 90.12 122 GLY A N 1
ATOM 1001 C CA . GLY A 1 122 ? -17.227 -8.247 22.746 1.00 90.12 122 GLY A CA 1
ATOM 1002 C C . GLY A 1 122 ? -16.679 -8.519 21.355 1.00 90.12 122 GLY A C 1
ATOM 1003 O O . GLY A 1 122 ? -16.955 -9.565 20.774 1.00 90.12 122 GLY A O 1
ATOM 1004 N N . VAL A 1 123 ? -15.860 -7.603 20.828 1.00 89.50 123 VAL A N 1
ATOM 1005 C CA . VAL A 1 123 ? -15.321 -7.712 19.457 1.00 89.50 123 VAL A CA 1
ATOM 1006 C C . VAL A 1 123 ? -14.567 -9.023 19.234 1.00 89.50 123 VAL A C 1
ATOM 1008 O O . VAL A 1 123 ? -14.652 -9.628 18.172 1.00 89.50 123 VAL A O 1
ATOM 1011 N N . ASP A 1 124 ? -13.889 -9.495 20.269 1.00 94.44 124 ASP A N 1
ATOM 1012 C CA . ASP A 1 124 ? -13.161 -10.751 20.318 1.00 94.44 124 ASP A CA 1
ATOM 1013 C C . ASP A 1 124 ? -14.048 -11.997 20.401 1.00 94.44 124 ASP A C 1
ATOM 1015 O O . ASP A 1 124 ? -13.626 -13.060 19.968 1.00 94.44 124 ASP A O 1
ATOM 1019 N N . ALA A 1 125 ? -15.279 -11.888 20.899 1.00 94.44 125 ALA A N 1
ATOM 1020 C CA . ALA A 1 125 ? -16.224 -13.002 20.969 1.00 94.44 125 ALA A CA 1
ATOM 1021 C C . ALA A 1 125 ? -17.162 -13.097 19.750 1.00 94.44 125 ALA A C 1
ATOM 1023 O O . ALA A 1 125 ? -17.696 -14.179 19.486 1.00 94.44 125 ALA A O 1
ATOM 1024 N N . TYR A 1 126 ? -17.388 -11.992 19.024 1.00 93.69 126 TYR A N 1
ATOM 1025 C CA . TYR A 1 126 ? -18.447 -11.911 18.004 1.00 93.69 1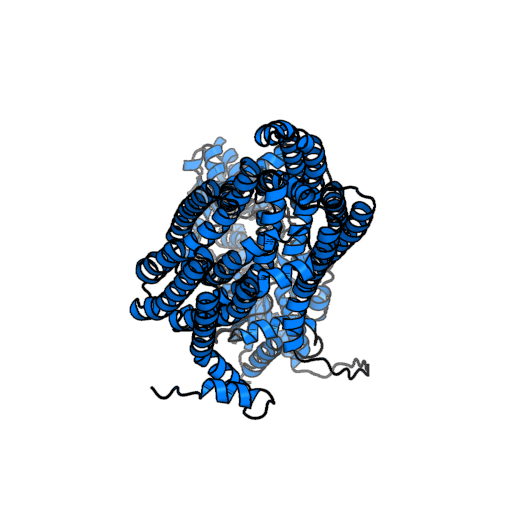26 TYR A CA 1
ATOM 1026 C C . TYR A 1 126 ? -17.991 -11.500 16.604 1.00 93.69 126 TYR A C 1
ATOM 1028 O O . TYR A 1 126 ? -18.573 -11.977 15.628 1.00 93.69 126 TYR A O 1
ATOM 1036 N N . SER A 1 127 ? -16.976 -10.637 16.470 1.00 90.44 127 SER A N 1
ATOM 1037 C CA . SER A 1 127 ? -16.578 -10.126 15.153 1.00 90.44 127 SER A CA 1
ATOM 1038 C C . SER A 1 127 ? -16.187 -11.275 14.230 1.00 90.44 127 SER A C 1
ATOM 1040 O O . SER A 1 127 ? -15.259 -12.028 14.531 1.00 90.44 127 SER A O 1
ATOM 1042 N N . LYS A 1 128 ? -16.857 -11.392 13.077 1.00 86.38 128 LYS A N 1
ATOM 1043 C CA . LYS A 1 128 ? -16.591 -12.472 12.114 1.00 86.38 128 LYS A CA 1
ATOM 1044 C C . LYS A 1 128 ? -15.147 -12.441 11.644 1.00 86.38 128 LYS A C 1
ATOM 1046 O O . LYS A 1 128 ? -14.512 -13.479 11.565 1.00 86.38 128 LYS A O 1
ATOM 1051 N N . GLU A 1 129 ? -14.609 -11.248 11.414 1.00 80.50 129 GLU A N 1
ATOM 1052 C CA . GLU A 1 129 ? -13.213 -11.065 11.023 1.00 80.50 129 GLU A CA 1
ATOM 1053 C C . GLU A 1 129 ? -12.245 -11.606 12.085 1.00 80.50 129 GLU A C 1
ATOM 1055 O O . GLU A 1 129 ? -11.269 -12.279 11.752 1.00 80.50 129 GLU A O 1
ATOM 1060 N N . VAL A 1 130 ? -12.531 -11.363 13.369 1.00 85.56 130 VAL A N 1
ATOM 1061 C CA . VAL A 1 130 ? -11.696 -11.855 14.472 1.00 85.56 130 VAL A CA 1
ATOM 1062 C C . VAL A 1 130 ? -11.825 -13.371 14.599 1.00 85.56 130 VAL A C 1
ATOM 1064 O O . VAL A 1 130 ? -10.809 -14.059 14.649 1.00 85.56 130 VAL A O 1
ATOM 1067 N N . LEU A 1 131 ? -13.045 -13.907 14.576 1.00 89.00 131 LEU A N 1
ATOM 1068 C CA . LEU A 1 131 ? -13.295 -15.345 14.704 1.00 89.00 131 LEU A CA 1
ATOM 1069 C C . LEU A 1 131 ? -12.797 -16.160 13.497 1.00 89.00 131 LEU A C 1
ATOM 1071 O O . LEU A 1 131 ? -12.410 -17.313 13.656 1.00 89.00 131 LEU A O 1
ATOM 1075 N N . GLU A 1 132 ? -12.761 -15.575 12.296 1.00 85.00 132 GLU A N 1
ATOM 1076 C CA . GLU A 1 132 ? -12.140 -16.185 11.111 1.00 85.00 132 GLU A CA 1
ATOM 1077 C C . GLU A 1 132 ? -10.604 -16.137 11.175 1.00 85.00 132 GLU A C 1
ATOM 1079 O O . GLU A 1 132 ? -9.928 -17.002 10.614 1.00 85.00 132 GLU A O 1
ATOM 1084 N N . THR A 1 133 ? -10.040 -15.138 11.863 1.00 81.88 133 THR A N 1
ATOM 1085 C CA . THR A 1 133 ? -8.587 -14.951 11.992 1.00 81.88 133 THR A CA 1
ATOM 1086 C C . THR A 1 133 ? -7.982 -15.785 13.124 1.00 81.88 133 THR A C 1
ATOM 1088 O O . THR A 1 133 ? -6.858 -16.279 12.992 1.00 81.88 133 THR A O 1
ATOM 1091 N N . TYR A 1 134 ? -8.693 -15.935 14.244 1.00 85.81 134 TYR A N 1
ATOM 1092 C CA . TYR A 1 134 ? -8.177 -16.539 15.471 1.00 85.81 134 TYR A CA 1
ATOM 1093 C C . TYR A 1 134 ? -9.001 -17.760 15.894 1.00 85.81 134 TYR A C 1
ATOM 1095 O O . TYR A 1 134 ? -10.146 -17.639 16.315 1.00 85.81 134 TYR A O 1
ATOM 1103 N N . ASP A 1 135 ? -8.375 -18.941 15.869 1.00 90.69 135 ASP A N 1
ATOM 1104 C CA . ASP A 1 135 ? -8.925 -20.143 16.506 1.00 90.69 135 ASP A CA 1
ATOM 1105 C C . ASP A 1 135 ? -8.621 -20.119 18.013 1.00 90.69 135 ASP A C 1
ATOM 1107 O O . ASP A 1 135 ? -7.458 -20.201 18.425 1.00 90.69 135 ASP A O 1
ATOM 1111 N N . TYR A 1 136 ? -9.663 -20.006 18.843 1.00 95.94 136 TYR A N 1
ATOM 1112 C CA . TYR A 1 136 ? -9.532 -19.947 20.300 1.00 95.94 136 TYR A CA 1
ATOM 1113 C C . TYR A 1 136 ? -9.439 -21.309 20.994 1.00 95.94 136 TYR A C 1
ATOM 1115 O O . TYR A 1 136 ? -9.151 -21.344 22.191 1.00 95.94 136 TYR A O 1
ATOM 1123 N N . LYS A 1 137 ? -9.568 -22.441 20.291 1.00 93.50 137 LYS A N 1
ATOM 1124 C CA . LYS A 1 137 ? -9.432 -23.769 20.924 1.00 93.50 137 LYS A CA 1
ATOM 1125 C C . LYS A 1 137 ? -8.112 -23.946 21.699 1.00 93.50 137 LYS A C 1
ATOM 1127 O O . LYS A 1 137 ? -8.163 -24.382 22.852 1.00 93.50 137 LYS A O 1
ATOM 1132 N N . PRO A 1 138 ? -6.929 -23.559 21.169 1.00 91.56 138 PRO A N 1
ATOM 1133 C CA . PRO A 1 138 ? -5.670 -23.662 21.914 1.00 91.56 138 PRO A CA 1
ATOM 1134 C C . PRO A 1 138 ? -5.610 -22.730 23.130 1.00 91.56 138 PRO A C 1
ATOM 1136 O O . PRO A 1 138 ? -4.941 -23.044 24.120 1.00 91.56 138 PRO A O 1
ATOM 1139 N N . LEU A 1 139 ? -6.293 -21.583 23.054 1.00 95.88 139 LEU A N 1
ATOM 1140 C CA . LEU A 1 139 ? -6.438 -20.671 24.180 1.00 95.88 139 LEU A CA 1
ATOM 1141 C C . LEU A 1 139 ? -7.277 -21.328 25.280 1.00 95.88 139 LEU A C 1
ATOM 1143 O O . LEU A 1 139 ? -6.812 -21.396 26.411 1.00 95.88 139 LEU A O 1
ATOM 1147 N N . PHE A 1 140 ? -8.452 -21.872 24.960 1.00 96.50 140 PHE A N 1
ATOM 1148 C CA . PHE A 1 140 ? -9.339 -22.492 25.951 1.00 96.50 140 PHE A CA 1
ATOM 1149 C C . PHE A 1 140 ? -8.716 -23.714 26.633 1.00 96.50 140 PHE A C 1
ATOM 1151 O O . PHE A 1 140 ? -8.961 -23.965 27.812 1.00 96.50 140 PHE A O 1
ATOM 1158 N N . GLN A 1 141 ? -7.843 -24.444 25.938 1.00 92.56 141 GLN A N 1
ATOM 1159 C CA . GLN A 1 141 ? -7.042 -25.508 26.549 1.00 92.56 141 GLN A CA 1
ATOM 1160 C C . GLN A 1 141 ? -6.038 -24.968 27.576 1.00 92.56 141 GLN A C 1
ATOM 1162 O O . GLN A 1 141 ? -5.819 -25.600 28.604 1.00 92.56 141 GLN A O 1
ATOM 1167 N N . THR A 1 142 ? -5.458 -23.795 27.316 1.00 93.94 142 THR A N 1
ATOM 1168 C CA . THR A 1 142 ? -4.354 -23.230 28.103 1.00 93.94 142 THR A CA 1
ATOM 1169 C C . THR A 1 142 ? -4.807 -22.329 29.248 1.00 93.94 142 THR A C 1
ATOM 1171 O O . THR A 1 142 ? -4.197 -22.357 30.309 1.00 93.94 142 THR A O 1
ATOM 1174 N N . ALA A 1 143 ? -5.826 -21.498 29.029 1.00 95.81 143 ALA A N 1
ATOM 1175 C CA . ALA A 1 143 ? -6.300 -20.551 30.028 1.00 95.81 143 ALA A CA 1
ATOM 1176 C C . ALA A 1 143 ? -6.809 -21.295 31.268 1.00 95.81 143 ALA A C 1
ATOM 1178 O O . ALA A 1 143 ? -7.510 -22.303 31.140 1.00 95.81 143 ALA A O 1
ATOM 1179 N N . GLU A 1 144 ? -6.469 -20.788 32.448 1.00 96.00 144 GLU A N 1
ATOM 1180 C CA . GLU A 1 144 ? -6.984 -21.286 33.723 1.00 96.00 144 GLU A CA 1
ATOM 1181 C C . GLU A 1 144 ? -8.459 -20.902 33.856 1.00 96.00 144 GLU A C 1
ATOM 1183 O O . GLU A 1 144 ? -9.315 -21.740 34.146 1.00 96.00 144 GLU A O 1
ATOM 1188 N N . LYS A 1 145 ? -8.753 -19.632 33.550 1.00 97.56 145 LYS A N 1
ATOM 1189 C CA . LYS A 1 145 ? -10.091 -19.045 33.550 1.00 97.56 145 LYS A CA 1
ATOM 1190 C C . LYS A 1 145 ? -10.285 -18.101 32.371 1.00 97.56 145 LYS A C 1
ATOM 1192 O O . LYS A 1 145 ? -9.350 -17.436 31.918 1.00 97.56 145 LYS A O 1
ATOM 1197 N N . VAL A 1 146 ? -11.519 -18.052 31.883 1.00 98.38 146 VAL A N 1
ATOM 1198 C CA . VAL A 1 146 ? -11.968 -17.167 30.810 1.00 98.38 146 VAL A CA 1
ATOM 1199 C C . VAL A 1 146 ? -13.127 -16.337 31.342 1.00 98.38 146 VAL A C 1
ATOM 1201 O O . VAL A 1 146 ? -14.209 -16.855 31.607 1.00 98.38 146 VAL A O 1
ATOM 1204 N N . ILE A 1 147 ? -12.882 -15.048 31.528 1.00 98.31 147 ILE A N 1
ATOM 1205 C CA . ILE A 1 147 ? -13.847 -14.089 32.042 1.00 98.31 147 ILE A CA 1
ATOM 1206 C C . ILE A 1 147 ? -14.685 -13.561 30.878 1.00 98.31 147 ILE A C 1
ATOM 1208 O O . ILE A 1 147 ? -14.147 -13.130 29.856 1.00 98.31 147 ILE A O 1
ATOM 1212 N N . VAL A 1 148 ? -16.003 -13.589 31.043 1.00 97.62 148 VAL A N 1
ATOM 1213 C CA . VAL A 1 148 ? -16.985 -13.064 30.088 1.00 97.62 148 VAL A CA 1
ATOM 1214 C C . VAL A 1 148 ? -17.912 -12.086 30.782 1.00 97.62 148 VAL A C 1
ATOM 1216 O O . VAL A 1 148 ? -18.255 -12.265 31.949 1.00 97.62 148 VAL A O 1
ATOM 1219 N N . VAL A 1 149 ? -18.363 -11.070 30.055 1.00 96.50 149 VAL A N 1
ATOM 1220 C CA . VAL A 1 149 ? -19.102 -9.956 30.671 1.00 96.50 149 VAL A CA 1
ATOM 1221 C C . VAL A 1 149 ? -20.618 -10.051 30.574 1.00 96.50 149 VAL A C 1
ATOM 1223 O O . VAL A 1 149 ? -21.305 -9.252 31.205 1.00 96.50 149 VAL A O 1
ATOM 1226 N N . SER A 1 150 ? -21.151 -11.019 29.827 1.00 96.75 150 SER A N 1
ATOM 1227 C CA . SER A 1 150 ? -22.595 -11.238 29.683 1.00 96.75 150 SER A CA 1
ATOM 1228 C C . SER A 1 150 ? -22.949 -12.711 29.506 1.00 96.75 150 SER A C 1
ATOM 1230 O O . SER A 1 150 ? -22.128 -13.510 29.045 1.00 96.75 150 SER A O 1
ATOM 1232 N N . ARG A 1 151 ? -24.197 -13.076 29.820 1.00 96.25 151 ARG A N 1
ATOM 1233 C CA . ARG A 1 151 ? -24.744 -14.422 29.581 1.00 96.25 151 ARG A CA 1
ATOM 1234 C C . ARG A 1 151 ? -24.757 -14.762 28.094 1.00 96.25 151 ARG A C 1
ATOM 1236 O O . ARG A 1 151 ? -24.442 -15.888 27.714 1.00 96.25 151 ARG A O 1
ATOM 1243 N N . HIS A 1 152 ? -25.046 -13.778 27.243 1.00 95.75 152 HIS A N 1
ATOM 1244 C CA . HIS A 1 152 ? -24.974 -13.947 25.793 1.00 95.75 152 HIS A CA 1
ATOM 1245 C C . HIS A 1 152 ? -23.545 -14.302 25.339 1.00 95.75 152 HIS A C 1
ATOM 1247 O O . HIS A 1 152 ? -23.349 -15.223 24.542 1.00 95.75 152 HIS A O 1
ATOM 1253 N N . MET A 1 153 ? -22.529 -13.640 25.912 1.00 97.00 153 MET A N 1
ATOM 1254 C CA . MET A 1 153 ? -21.121 -13.9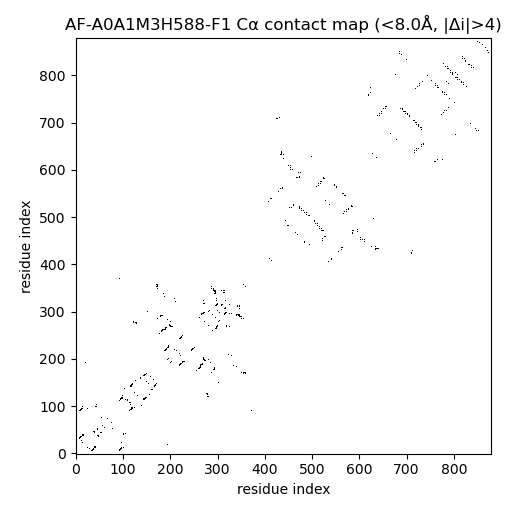30 25.614 1.00 97.00 153 MET A CA 1
ATOM 1255 C C . MET A 1 153 ? -20.673 -15.270 26.178 1.00 97.00 153 MET A C 1
ATOM 1257 O O . MET A 1 153 ? -19.928 -15.984 25.512 1.00 97.00 153 MET A O 1
ATOM 1261 N N . TYR A 1 154 ? -21.167 -15.642 27.359 1.00 97.81 154 TYR A N 1
ATOM 1262 C CA . TYR A 1 154 ? -20.951 -16.962 27.940 1.00 97.81 154 TYR A CA 1
ATOM 1263 C C . TYR A 1 154 ? -21.352 -18.059 26.947 1.00 97.81 154 TYR A C 1
ATOM 1265 O O . TYR A 1 154 ? -20.523 -18.877 26.555 1.00 97.81 154 TYR A O 1
ATOM 1273 N N . GLN A 1 155 ? -22.593 -18.017 26.451 1.00 97.44 155 GLN A N 1
ATOM 1274 C CA . GLN A 1 155 ? -23.086 -18.988 25.469 1.00 97.44 155 GLN A CA 1
ATOM 1275 C C . GLN A 1 155 ? -22.292 -18.944 24.161 1.00 97.44 155 GLN A C 1
ATOM 1277 O O . GLN A 1 155 ? -22.035 -19.981 23.550 1.00 97.44 155 GLN A O 1
ATOM 1282 N N . GLN A 1 156 ? -21.878 -17.752 23.727 1.00 96.56 156 GLN A N 1
ATOM 1283 C CA . GLN A 1 156 ? -21.052 -17.611 22.536 1.00 96.56 156 GLN A CA 1
ATOM 1284 C C . GLN A 1 156 ? -19.692 -18.298 22.692 1.00 96.56 156 GLN A C 1
ATOM 1286 O O . GLN A 1 156 ? -19.278 -19.018 21.786 1.00 96.56 156 GLN A O 1
ATOM 1291 N N . LEU A 1 157 ? -19.009 -18.136 23.827 1.00 97.38 157 LEU A N 1
ATOM 1292 C CA . LEU A 1 157 ? -17.728 -18.807 24.046 1.00 97.38 157 LEU A CA 1
ATOM 1293 C C . LEU A 1 157 ? -17.887 -20.323 24.211 1.00 97.38 157 LEU A C 1
ATOM 1295 O O . LEU A 1 157 ? -17.023 -21.058 23.733 1.00 97.38 157 LEU A O 1
ATOM 1299 N N . VAL A 1 158 ? -19.000 -20.804 24.780 1.00 97.44 158 VAL A N 1
ATOM 1300 C CA . VAL A 1 158 ? -19.343 -22.239 24.762 1.00 97.44 158 VAL A CA 1
ATOM 1301 C C . VAL A 1 158 ? -19.456 -22.745 23.320 1.00 97.44 158 VAL A C 1
ATOM 1303 O O . VAL A 1 158 ? -18.820 -23.738 22.970 1.00 97.44 158 VAL A O 1
ATOM 1306 N N . ARG A 1 159 ? -20.165 -22.022 22.437 1.00 96.12 159 ARG A N 1
ATOM 1307 C CA . ARG A 1 159 ? -20.266 -22.368 21.002 1.00 96.12 159 ARG A CA 1
ATOM 1308 C C . ARG A 1 159 ? -18.914 -22.360 20.283 1.00 96.12 159 ARG A C 1
ATOM 1310 O O . ARG A 1 159 ? -18.704 -23.159 19.374 1.00 96.12 159 ARG A O 1
ATOM 1317 N N . LEU A 1 160 ? -17.991 -21.492 20.695 1.00 95.44 160 LEU A N 1
ATOM 1318 C CA . LEU A 1 160 ? -16.617 -21.460 20.178 1.00 95.44 160 LEU A CA 1
ATOM 1319 C C . LEU A 1 160 ? -15.724 -22.581 20.748 1.00 95.44 160 LEU A C 1
ATOM 1321 O O . LEU A 1 160 ? -14.589 -22.743 20.297 1.00 95.44 160 LEU A O 1
ATOM 1325 N N . GLY A 1 161 ? -16.225 -23.378 21.698 1.00 95.62 161 GLY A N 1
ATOM 1326 C CA . GLY A 1 161 ? -15.538 -24.538 22.268 1.00 95.62 161 GLY A CA 1
ATOM 1327 C C . GLY A 1 161 ? -14.849 -24.284 23.610 1.00 95.62 161 GLY A C 1
ATOM 1328 O O . GLY A 1 161 ? -13.938 -25.032 23.967 1.00 95.62 161 GLY A O 1
ATOM 1329 N N . CYS A 1 162 ? -15.230 -23.236 24.345 1.00 97.62 162 CYS A N 1
ATOM 1330 C CA . CYS A 1 162 ? -14.746 -23.005 25.704 1.00 97.62 162 CYS A CA 1
ATOM 1331 C C . CYS A 1 162 ? -15.461 -23.941 26.697 1.00 97.62 162 CYS A C 1
ATOM 1333 O O . CYS A 1 162 ? -16.691 -23.933 26.739 1.00 97.62 162 CYS A O 1
ATOM 1335 N N . PRO A 1 163 ? -14.735 -24.727 27.516 1.00 96.81 163 PRO A N 1
ATOM 1336 C CA . PRO A 1 163 ? -15.356 -25.538 28.557 1.00 96.81 163 PRO A CA 1
ATOM 1337 C C . PRO A 1 163 ? -16.036 -24.669 29.619 1.00 96.81 163 PRO A C 1
ATOM 1339 O O . PRO A 1 163 ? -15.406 -23.768 30.175 1.00 96.81 163 PRO A O 1
ATOM 1342 N N . GLU A 1 164 ? -17.278 -24.995 29.976 1.00 97.25 164 GLU A N 1
ATOM 1343 C CA . GLU A 1 164 ? -18.063 -24.238 30.966 1.00 97.25 164 GLU A CA 1
ATOM 1344 C C . GLU A 1 164 ? -17.355 -24.090 32.320 1.00 97.25 164 GLU A C 1
ATOM 1346 O O . GLU A 1 164 ? -17.382 -23.017 32.916 1.00 97.25 164 GLU A O 1
ATOM 1351 N N . ALA A 1 165 ? -16.615 -25.113 32.763 1.00 96.38 165 ALA A N 1
ATOM 1352 C CA . ALA A 1 165 ? -15.847 -25.089 34.014 1.00 96.38 165 ALA A CA 1
ATOM 1353 C C . ALA A 1 165 ? -14.742 -24.005 34.067 1.00 96.38 165 ALA A C 1
ATOM 1355 O O . ALA A 1 165 ? -14.241 -23.657 35.147 1.00 96.38 165 ALA A O 1
ATOM 1356 N N . LYS A 1 166 ? -14.331 -23.478 32.906 1.00 96.62 166 LYS A N 1
ATOM 1357 C CA . LYS A 1 166 ? -13.343 -22.396 32.793 1.00 96.62 166 LYS A CA 1
ATOM 1358 C C . LYS A 1 166 ? -13.982 -21.018 32.660 1.00 96.62 166 LYS A C 1
ATOM 1360 O O . LYS A 1 166 ? -13.286 -20.030 32.889 1.00 96.62 166 LYS A O 1
ATOM 1365 N N . LEU A 1 167 ? -15.260 -20.939 32.298 1.00 97.94 167 LEU A N 1
ATOM 1366 C CA . LEU A 1 167 ? -15.947 -19.671 32.099 1.00 97.94 167 LEU A CA 1
ATOM 1367 C C . LEU A 1 167 ? -16.349 -19.046 33.436 1.00 97.94 167 LEU A C 1
ATOM 1369 O O . LEU A 1 167 ? -16.918 -19.704 34.305 1.00 97.94 167 LEU A O 1
ATOM 1373 N N . VAL A 1 168 ? -16.083 -17.751 33.574 1.00 97.81 168 VAL A N 1
ATOM 1374 C CA . VAL A 1 168 ? -16.476 -16.939 34.728 1.00 97.81 168 VAL A CA 1
ATOM 1375 C C . VAL A 1 168 ? -17.298 -15.770 34.213 1.00 97.81 168 VAL A C 1
ATOM 1377 O O . VAL A 1 168 ? -16.780 -14.893 33.525 1.00 97.81 168 VAL A O 1
ATOM 1380 N N . LEU A 1 169 ? -18.592 -15.763 34.529 1.00 97.38 169 LEU A N 1
ATOM 1381 C CA . LEU A 1 169 ? -19.451 -14.620 34.244 1.00 97.38 169 LEU A CA 1
ATOM 1382 C C . LEU A 1 169 ? -19.132 -13.503 35.244 1.00 97.38 169 LEU A C 1
ATOM 1384 O O . LEU A 1 169 ? -19.445 -13.626 36.425 1.00 97.38 169 LEU A O 1
ATOM 1388 N N . ASN A 1 170 ? -18.514 -12.426 34.766 1.00 96.62 170 ASN A N 1
ATOM 1389 C CA . ASN A 1 170 ? -18.170 -11.255 35.565 1.00 96.62 170 ASN A CA 1
ATOM 1390 C C . ASN A 1 170 ? -18.459 -9.966 34.774 1.00 96.62 170 ASN A C 1
ATOM 1392 O O . ASN A 1 170 ? -17.563 -9.416 34.130 1.00 96.62 170 ASN A O 1
ATOM 1396 N N . PRO A 1 171 ? -19.712 -9.486 34.778 1.00 94.19 171 PRO A N 1
ATOM 1397 C CA . PRO A 1 171 ? -20.069 -8.208 34.170 1.00 94.19 171 PRO A CA 1
ATOM 1398 C C . PRO A 1 171 ? -19.285 -7.049 34.801 1.00 94.19 171 PRO A C 1
ATOM 1400 O O . PRO A 1 171 ? -18.872 -7.141 35.958 1.00 94.19 171 PRO A O 1
ATOM 1403 N N . TYR A 1 172 ? -19.087 -5.958 34.056 1.00 94.56 172 TYR A N 1
ATOM 1404 C CA . TYR A 1 172 ? -18.410 -4.764 34.576 1.00 94.56 172 TYR A CA 1
ATOM 1405 C C . TYR A 1 172 ? -19.181 -4.112 35.724 1.00 94.56 172 TYR A C 1
ATOM 1407 O O . TYR A 1 172 ? -20.387 -4.319 35.875 1.00 94.56 172 TYR A O 1
ATOM 1415 N N . GLY A 1 173 ? -18.482 -3.253 36.468 1.00 92.44 173 GLY A N 1
ATOM 1416 C CA . GLY A 1 173 ? -19.112 -2.292 37.361 1.00 92.44 173 GLY A CA 1
ATOM 1417 C C . GLY A 1 173 ? -18.727 -0.848 37.034 1.00 92.44 173 GLY A C 1
ATOM 1418 O O . GLY A 1 173 ? -17.586 -0.608 36.632 1.00 92.44 173 GLY A O 1
ATOM 1419 N N . PRO A 1 174 ? -19.659 0.111 37.171 1.00 92.56 174 PRO A N 1
ATOM 1420 C CA . PRO A 1 174 ? -19.397 1.514 36.882 1.00 92.56 174 PRO A CA 1
ATOM 1421 C C . PRO A 1 174 ? -18.570 2.159 38.000 1.00 92.56 174 PRO A C 1
ATOM 1423 O O . PRO A 1 174 ? -18.569 1.693 39.142 1.00 92.56 174 PRO A O 1
ATOM 1426 N N . ALA A 1 175 ? -17.885 3.258 37.677 1.00 90.00 175 ALA A N 1
ATOM 1427 C CA . ALA A 1 175 ? -17.100 4.014 38.647 1.00 90.00 175 ALA A CA 1
ATOM 1428 C C . ALA A 1 175 ? -17.970 4.563 39.794 1.00 90.00 175 ALA A C 1
ATOM 1430 O O . ALA A 1 175 ? -19.125 4.945 39.595 1.00 90.00 175 ALA A O 1
ATOM 1431 N N . ASN A 1 176 ? -17.389 4.665 40.994 1.00 90.38 176 ASN A N 1
ATOM 1432 C CA . ASN A 1 176 ? -18.147 5.021 42.198 1.00 90.38 176 ASN A CA 1
ATOM 1433 C C . ASN A 1 176 ? -18.790 6.418 42.143 1.00 90.38 176 ASN A C 1
ATOM 1435 O O . ASN A 1 176 ? -19.807 6.643 42.796 1.00 90.38 176 ASN A O 1
ATOM 1439 N N . ILE A 1 177 ? -18.242 7.333 41.333 1.00 91.50 177 ILE A N 1
ATOM 1440 C CA . ILE A 1 177 ? -18.766 8.694 41.154 1.00 91.50 177 ILE A CA 1
ATOM 1441 C C . ILE A 1 177 ? -20.233 8.713 40.698 1.00 91.50 177 ILE A C 1
ATOM 1443 O O . ILE A 1 177 ? -20.995 9.578 41.121 1.00 91.50 177 ILE A O 1
ATOM 1447 N N . PHE A 1 178 ? -20.662 7.725 39.905 1.00 93.44 178 PHE A N 1
ATOM 1448 C CA . PHE A 1 178 ? -22.030 7.663 39.392 1.00 93.44 178 PHE A CA 1
ATOM 1449 C C . PHE A 1 178 ? -23.063 7.341 40.482 1.00 93.44 178 PHE A C 1
ATOM 1451 O O . PHE A 1 178 ? -24.216 7.753 40.370 1.00 93.44 178 PHE A O 1
ATOM 1458 N N . PHE A 1 179 ? -22.672 6.677 41.576 1.00 93.50 179 PHE A N 1
ATOM 1459 C CA . PHE A 1 179 ? -23.581 6.432 42.703 1.00 93.50 179 PHE A CA 1
ATOM 1460 C C . PHE A 1 179 ? -23.835 7.683 43.548 1.00 93.50 179 PHE A C 1
ATOM 1462 O O . PHE A 1 179 ? -24.863 7.760 44.219 1.00 93.50 179 PHE A O 1
ATOM 1469 N N . SER A 1 180 ? -22.936 8.668 43.488 1.00 90.50 180 SER A N 1
ATOM 1470 C CA . SER A 1 180 ? -23.075 9.948 44.191 1.00 90.50 180 SER A CA 1
ATOM 1471 C C . SER A 1 180 ? -23.967 10.947 43.450 1.00 90.50 180 SER A C 1
ATOM 1473 O O . SER A 1 180 ? -24.301 11.994 44.000 1.00 90.50 180 SER A O 1
ATOM 1475 N N . VAL A 1 181 ? -24.355 10.647 42.207 1.00 91.81 181 VAL A N 1
ATOM 1476 C CA . VAL A 1 181 ? -25.229 11.517 41.414 1.00 91.81 181 VAL A CA 1
ATOM 1477 C C . VAL A 1 181 ? -26.594 11.629 42.089 1.00 91.81 181 VAL A C 1
ATOM 1479 O O . VAL A 1 181 ? -27.179 10.625 42.487 1.00 91.81 181 VAL A O 1
ATOM 1482 N N . ASN A 1 182 ? -27.145 12.832 42.191 1.00 87.50 182 ASN A N 1
ATOM 1483 C CA . ASN A 1 182 ? -28.530 13.014 42.606 1.00 87.50 182 ASN A CA 1
ATOM 1484 C C . ASN A 1 182 ? -29.334 13.548 41.423 1.00 87.50 182 ASN A C 1
ATOM 1486 O O . ASN A 1 182 ? -29.244 14.732 41.103 1.00 87.50 182 ASN A O 1
ATOM 1490 N N . ASN A 1 183 ? -30.064 12.662 40.749 1.00 84.56 183 ASN A N 1
ATOM 1491 C CA . ASN A 1 183 ? -30.880 13.048 39.608 1.00 84.56 183 ASN A CA 1
ATOM 1492 C C . ASN A 1 183 ? -32.156 13.752 40.086 1.00 84.56 183 ASN A C 1
ATOM 1494 O O . ASN A 1 183 ? -32.859 13.255 40.967 1.00 84.56 183 ASN A O 1
ATOM 1498 N N . LYS A 1 184 ? -32.432 14.923 39.509 1.00 78.00 184 LYS A N 1
ATOM 1499 C CA . LYS A 1 184 ? -33.585 15.760 39.860 1.00 78.00 184 LYS A CA 1
ATOM 1500 C C . LYS A 1 184 ? -34.849 15.410 39.070 1.00 78.00 184 LYS A C 1
ATOM 1502 O O . LYS A 1 184 ? -35.920 15.860 39.460 1.00 78.00 184 LYS A O 1
ATOM 1507 N N . TYR A 1 185 ? -34.722 14.667 37.966 1.00 84.81 185 TYR A N 1
ATOM 1508 C CA . TYR A 1 185 ? -35.785 14.319 37.007 1.00 84.81 185 TYR A CA 1
ATOM 1509 C C . TYR A 1 185 ? -36.642 15.517 36.559 1.00 84.81 185 TYR A C 1
ATOM 1511 O O . TYR A 1 185 ? -37.799 15.366 36.180 1.00 84.81 185 TYR A O 1
ATOM 1519 N N . SER A 1 186 ? -36.077 16.725 36.622 1.00 80.25 186 SER A N 1
ATOM 1520 C CA . SER A 1 186 ? -36.761 17.978 36.296 1.00 80.25 186 SER A CA 1
ATOM 1521 C C . SER A 1 186 ? -36.587 18.389 34.833 1.00 80.25 186 SER A C 1
ATOM 1523 O O . SER A 1 186 ? -37.225 19.341 34.392 1.00 80.25 186 SER A O 1
ATOM 1525 N N . SER A 1 187 ? -35.689 17.728 34.097 1.00 88.44 187 SER A N 1
ATOM 1526 C CA . SER A 1 187 ? -35.455 17.983 32.675 1.00 88.44 187 SER A CA 1
ATOM 1527 C C . SER A 1 187 ? -36.294 17.060 31.794 1.00 88.44 187 SER A C 1
ATOM 1529 O O . SER A 1 187 ? -36.831 16.047 32.243 1.00 88.44 187 SER A O 1
ATOM 1531 N N . ARG A 1 188 ? -36.365 17.400 30.506 1.00 92.44 188 ARG A N 1
ATOM 1532 C CA . ARG A 1 188 ? -36.932 16.554 29.444 1.00 92.44 188 ARG A CA 1
ATOM 1533 C C . ARG A 1 188 ? -35.839 16.040 28.506 1.00 92.44 188 ARG A C 1
ATOM 1535 O O . ARG A 1 188 ? -36.084 15.757 27.333 1.00 92.44 188 ARG A O 1
ATOM 1542 N N . ASP A 1 189 ? -34.624 15.946 29.036 1.00 95.75 189 ASP A N 1
ATOM 1543 C CA . ASP A 1 189 ? -33.419 15.726 28.250 1.00 95.75 189 ASP A CA 1
ATOM 1544 C C . ASP A 1 189 ? -33.024 14.249 28.288 1.00 95.75 189 ASP A C 1
ATOM 1546 O O . ASP A 1 189 ? -32.964 13.618 29.342 1.00 95.75 189 ASP A O 1
ATOM 1550 N N . PHE A 1 190 ? -32.727 13.684 27.126 1.00 98.38 190 PHE A N 1
ATOM 1551 C CA . PHE A 1 190 ? -32.179 12.343 26.991 1.00 98.38 190 PHE A CA 1
ATOM 1552 C C . PHE A 1 190 ? -30.663 12.390 26.855 1.00 98.38 190 PHE A C 1
ATOM 1554 O O . PHE A 1 190 ? -30.097 13.295 26.236 1.00 98.38 190 PHE A O 1
ATOM 1561 N N . LEU A 1 191 ? -30.006 11.352 27.365 1.00 98.25 191 LEU A N 1
ATOM 1562 C CA . LEU A 1 191 ? -28.558 11.202 27.296 1.00 98.25 191 LEU A CA 1
ATOM 1563 C C . LEU A 1 191 ? -28.175 9.918 26.567 1.00 98.25 191 LEU A C 1
ATOM 1565 O O . LEU A 1 191 ? -28.651 8.838 26.904 1.00 98.25 191 LEU A O 1
ATOM 1569 N N . ALA A 1 192 ? -27.267 10.023 25.602 1.00 98.19 192 ALA A N 1
ATOM 1570 C CA . ALA A 1 192 ? -26.647 8.882 24.941 1.00 98.19 192 ALA A CA 1
ATOM 1571 C C . ALA A 1 192 ? -25.123 8.986 25.063 1.00 98.19 192 ALA A C 1
ATOM 1573 O O . ALA A 1 192 ? -24.530 9.989 24.672 1.00 98.19 192 ALA A O 1
ATOM 1574 N N . ILE A 1 193 ? -24.469 7.946 25.582 1.00 96.12 193 ILE A N 1
ATOM 1575 C CA . ILE A 1 193 ? -23.015 7.931 25.801 1.00 96.12 193 ILE A CA 1
ATOM 1576 C C . ILE A 1 193 ? -22.417 6.721 25.094 1.00 96.12 193 ILE A C 1
ATOM 1578 O O . ILE A 1 193 ? -22.817 5.578 25.324 1.00 96.12 193 ILE A O 1
ATOM 1582 N N . GLY A 1 194 ? -21.417 6.952 24.248 1.00 93.12 194 GLY A N 1
ATOM 1583 C CA . GLY A 1 194 ? -20.643 5.871 23.658 1.00 93.12 194 GLY A CA 1
ATOM 1584 C C . GLY A 1 194 ? -19.944 6.240 22.359 1.00 93.12 194 GLY A C 1
ATOM 1585 O O . GLY A 1 194 ? -20.104 7.315 21.789 1.00 93.12 194 GLY A O 1
ATOM 1586 N N . ARG A 1 195 ? -19.139 5.301 21.862 1.00 92.94 195 ARG A N 1
ATOM 1587 C CA . ARG A 1 195 ? -18.448 5.458 20.582 1.00 92.94 195 ARG A CA 1
ATOM 1588 C C . ARG A 1 195 ? -19.445 5.456 19.413 1.00 92.94 195 ARG A C 1
ATOM 1590 O O . ARG A 1 195 ? -20.304 4.584 19.334 1.00 92.94 195 ARG A O 1
ATOM 1597 N N . PHE A 1 196 ? -19.284 6.358 18.449 1.00 96.06 196 PHE A N 1
ATOM 1598 C CA . PHE A 1 196 ? -20.131 6.426 17.250 1.00 96.06 196 PHE A CA 1
ATOM 1599 C C . PHE A 1 196 ? -19.737 5.338 16.233 1.00 96.06 196 PHE A C 1
ATOM 1601 O O . PHE A 1 196 ? -18.999 5.603 15.283 1.00 96.06 196 PHE A O 1
ATOM 1608 N N . VAL A 1 197 ? -20.182 4.098 16.464 1.00 94.81 197 VAL A N 1
ATOM 1609 C CA . VAL A 1 197 ? -19.882 2.897 15.653 1.00 94.81 197 VAL A CA 1
ATOM 1610 C C . VAL A 1 197 ? -21.137 2.078 15.348 1.00 94.81 197 VAL A C 1
ATOM 1612 O O . VAL A 1 197 ? -22.138 2.180 16.055 1.00 94.81 197 VAL A O 1
ATOM 1615 N N . ASP A 1 198 ? -21.063 1.223 14.323 1.00 93.88 198 ASP A N 1
ATOM 1616 C CA . ASP A 1 198 ? -22.201 0.452 13.802 1.00 93.88 198 ASP A CA 1
ATOM 1617 C C . ASP A 1 198 ? -22.958 -0.346 14.863 1.00 93.88 198 ASP A C 1
ATOM 1619 O O . ASP A 1 198 ? -24.189 -0.339 14.860 1.00 93.88 198 ASP A O 1
ATOM 1623 N N . LYS A 1 199 ? -22.240 -1.000 15.787 1.00 94.00 199 LYS A N 1
ATOM 1624 C CA . LYS A 1 199 ? -22.871 -1.825 16.825 1.00 94.00 199 LYS A CA 1
ATOM 1625 C C . LYS A 1 199 ? -23.642 -1.040 17.879 1.00 94.00 199 LYS A C 1
ATOM 1627 O O . LYS A 1 199 ? -24.444 -1.628 18.587 1.00 94.00 199 LYS A O 1
ATOM 1632 N N . LYS A 1 200 ? -23.393 0.269 18.001 1.00 95.56 200 LYS A N 1
ATOM 1633 C CA . LYS A 1 200 ? -24.137 1.180 18.886 1.00 95.56 200 LYS A CA 1
ATOM 1634 C C . LYS A 1 200 ? -25.318 1.836 18.178 1.00 95.56 200 LYS A C 1
ATOM 1636 O O . LYS A 1 200 ? -26.234 2.304 18.842 1.00 95.56 200 LYS A O 1
ATOM 1641 N N . ALA A 1 201 ? -25.306 1.830 16.843 1.00 97.06 201 ALA A N 1
ATOM 1642 C CA . ALA A 1 201 ? -26.351 2.378 15.985 1.00 97.06 201 ALA A CA 1
ATOM 1643 C C . ALA A 1 201 ? -26.871 3.768 16.432 1.00 97.06 201 ALA A C 1
ATOM 1645 O O . ALA A 1 201 ? -28.085 3.946 16.544 1.00 97.06 201 ALA A O 1
ATOM 1646 N N . PRO A 1 202 ? -25.995 4.771 16.665 1.00 98.06 202 PRO A N 1
ATOM 1647 C CA . PRO A 1 202 ? -26.410 6.106 17.123 1.00 98.06 202 PRO A CA 1
ATOM 1648 C C . PRO A 1 202 ? -27.447 6.768 16.199 1.00 98.06 202 PRO A C 1
ATOM 1650 O O . PRO A 1 202 ? -28.319 7.504 16.649 1.00 98.06 202 PRO A O 1
ATOM 1653 N N . GLN A 1 203 ? -27.412 6.445 14.906 1.00 98.19 203 GLN A N 1
ATOM 1654 C CA . GLN A 1 203 ? -28.376 6.910 13.918 1.00 98.19 203 GLN A CA 1
ATOM 1655 C C . GLN A 1 203 ? -29.807 6.385 14.142 1.00 98.19 203 GLN A C 1
ATOM 1657 O O . GLN A 1 203 ? -30.754 7.030 13.706 1.00 98.19 203 GLN A O 1
ATOM 1662 N N . TYR A 1 204 ? -29.984 5.243 14.817 1.00 98.38 204 TYR A N 1
ATOM 1663 C CA . TYR A 1 204 ? -31.307 4.702 15.168 1.00 98.38 204 TYR A CA 1
ATOM 1664 C C . TYR A 1 204 ? -31.866 5.445 16.381 1.00 98.38 204 TYR A C 1
ATOM 1666 O O . TYR A 1 204 ? -33.016 5.870 16.353 1.00 98.38 204 TYR A O 1
ATOM 1674 N N . THR A 1 205 ? -31.017 5.721 17.377 1.00 98.62 205 THR A N 1
ATOM 1675 C CA . THR A 1 205 ? -31.362 6.575 18.522 1.00 98.62 205 THR A CA 1
ATOM 1676 C C . THR A 1 205 ? -31.811 7.970 18.076 1.00 98.62 205 THR A C 1
ATOM 1678 O O . THR A 1 205 ? -32.844 8.443 18.536 1.00 98.62 205 THR A O 1
ATOM 1681 N N . ILE A 1 206 ? -31.108 8.601 17.125 1.00 98.75 206 ILE A N 1
ATOM 1682 C CA . ILE A 1 206 ? -31.495 9.917 16.575 1.00 98.75 206 ILE A CA 1
ATOM 1683 C C . ILE A 1 206 ? -32.868 9.864 15.887 1.00 98.75 206 ILE A C 1
ATOM 1685 O O . ILE A 1 206 ? -33.681 10.767 16.067 1.00 98.75 206 ILE A O 1
ATOM 1689 N N . ARG A 1 207 ? -33.152 8.810 15.111 1.00 98.69 207 ARG A N 1
ATOM 1690 C CA . ARG A 1 207 ? -34.444 8.651 14.420 1.00 98.69 207 ARG A CA 1
ATOM 1691 C C . ARG A 1 207 ? -35.599 8.433 15.397 1.00 98.69 207 ARG A C 1
ATOM 1693 O O . ARG A 1 207 ? -36.646 9.047 15.226 1.00 98.69 207 ARG A O 1
ATOM 1700 N N . ALA A 1 208 ? -35.389 7.620 16.430 1.00 98.62 208 ALA A N 1
ATOM 1701 C CA . ALA A 1 208 ? -36.385 7.394 17.474 1.00 98.62 208 ALA A CA 1
ATOM 1702 C C . ALA A 1 208 ? -36.661 8.682 18.265 1.00 98.62 208 ALA A C 1
ATOM 1704 O O . ALA A 1 208 ? -37.813 9.024 18.534 1.00 98.62 208 ALA A O 1
ATOM 1705 N N . PHE A 1 209 ? -35.601 9.440 18.565 1.00 98.69 209 PHE A N 1
ATOM 1706 C CA . PHE A 1 209 ? -35.715 10.739 19.214 1.00 98.69 209 PHE A CA 1
ATOM 1707 C C . PHE A 1 209 ? -36.484 11.741 18.350 1.00 98.69 209 PHE A C 1
ATOM 1709 O O . PHE A 1 209 ? -37.403 12.378 18.854 1.00 98.69 209 PHE A O 1
ATOM 1716 N N . LYS A 1 210 ? -36.201 11.826 17.041 1.00 98.44 210 LYS A N 1
ATOM 1717 C CA . LYS A 1 210 ? -36.968 12.676 16.115 1.00 98.44 210 LYS A CA 1
ATOM 1718 C C . LYS A 1 210 ? -38.471 12.416 16.229 1.00 98.44 210 LYS A C 1
ATOM 1720 O O . LYS A 1 210 ? -39.219 13.370 16.426 1.00 98.44 210 LYS A O 1
ATOM 1725 N N . GLN A 1 211 ? -38.886 11.153 16.160 1.00 98.25 211 GLN A N 1
ATOM 1726 C CA . GLN A 1 211 ? -40.293 10.769 16.301 1.00 98.25 211 GLN A CA 1
ATOM 1727 C C . GLN A 1 211 ? -40.866 11.189 17.665 1.00 98.25 211 GLN A C 1
ATOM 1729 O O . GLN A 1 211 ? -41.966 11.725 17.731 1.00 98.25 211 GLN A O 1
ATOM 1734 N N . ALA A 1 212 ? -40.103 11.046 18.755 1.00 97.69 212 ALA A N 1
ATOM 1735 C CA . ALA A 1 212 ? -40.561 11.468 20.081 1.00 97.69 212 ALA A CA 1
ATOM 1736 C C . ALA A 1 212 ? -40.769 12.994 20.169 1.00 97.69 212 ALA A C 1
ATOM 1738 O O . ALA A 1 212 ? -41.714 13.458 20.808 1.00 97.69 212 ALA A O 1
ATOM 1739 N N . THR A 1 213 ? -39.941 13.784 19.471 1.00 96.88 213 THR A N 1
ATOM 1740 C CA . THR A 1 213 ? -40.083 15.251 19.448 1.00 96.88 213 THR A CA 1
ATOM 1741 C C . THR A 1 213 ? -41.313 15.763 18.695 1.00 96.88 213 THR A C 1
ATOM 1743 O O . THR A 1 213 ? -41.615 16.952 18.790 1.00 96.88 213 THR A O 1
ATOM 1746 N N . GLU A 1 214 ? -42.014 14.907 17.944 1.00 95.81 214 GLU A N 1
ATOM 1747 C CA . GLU A 1 214 ? -43.296 15.258 17.313 1.00 95.81 214 GLU A CA 1
ATOM 1748 C C . GLU A 1 214 ? -44.418 15.371 18.354 1.00 95.81 214 GLU A C 1
ATOM 1750 O O . GLU A 1 214 ? -45.323 16.184 18.189 1.00 95.81 214 GLU A O 1
ATOM 1755 N N . PHE A 1 215 ? -44.310 14.620 19.455 1.00 96.19 215 PHE A N 1
ATOM 1756 C CA . PHE A 1 215 ? -45.252 14.647 20.578 1.00 96.19 215 PHE A CA 1
ATOM 1757 C C . PHE A 1 215 ? -44.774 15.558 21.717 1.00 96.19 215 PHE A C 1
ATOM 1759 O O . PHE A 1 215 ? -45.588 16.222 22.354 1.00 96.19 215 PHE A O 1
ATOM 1766 N N . HIS A 1 216 ? -43.455 15.654 21.931 1.00 96.19 216 HIS A N 1
ATOM 1767 C CA . HIS A 1 216 ? -42.841 16.534 22.935 1.00 96.19 216 HIS A CA 1
ATOM 1768 C C . HIS A 1 216 ? -41.787 17.453 22.297 1.00 96.19 216 HIS A C 1
ATOM 1770 O O . HIS A 1 216 ? -40.596 17.123 22.268 1.00 96.19 216 HIS A O 1
ATOM 1776 N N . PRO A 1 217 ? -42.197 18.616 21.756 1.00 94.38 217 PRO A N 1
ATOM 1777 C CA . PRO A 1 217 ? -41.303 19.511 21.023 1.00 94.38 217 PRO A CA 1
ATOM 1778 C C . PRO A 1 217 ? -40.150 20.096 21.844 1.00 94.38 217 PRO A C 1
ATOM 1780 O O . PRO A 1 217 ? -39.165 20.530 21.246 1.00 94.38 217 PRO A O 1
ATOM 1783 N N . ASP A 1 218 ? -40.274 20.113 23.166 1.00 94.38 218 ASP A N 1
ATOM 1784 C CA . ASP A 1 218 ? -39.329 20.667 24.134 1.00 94.38 218 ASP A CA 1
ATOM 1785 C C . ASP A 1 218 ? -38.243 19.679 24.593 1.00 94.38 218 ASP A C 1
ATOM 1787 O O . ASP A 1 218 ? -37.281 20.096 25.237 1.00 94.38 218 ASP A O 1
ATOM 1791 N N . ALA A 1 219 ? -38.353 18.396 24.232 1.00 97.00 219 ALA A N 1
ATOM 1792 C CA . ALA A 1 219 ? -37.342 17.392 24.549 1.00 97.00 219 ALA A CA 1
ATOM 1793 C C . ALA A 1 219 ? -36.013 17.655 23.816 1.00 97.00 219 ALA A C 1
ATOM 1795 O O . ALA A 1 219 ? -35.993 18.073 22.651 1.00 97.00 219 ALA A O 1
ATOM 1796 N N . ARG A 1 220 ? -34.893 17.349 24.482 1.00 98.19 220 ARG A N 1
ATOM 1797 C CA . ARG A 1 220 ? -33.528 17.465 23.932 1.00 98.19 220 ARG A CA 1
ATOM 1798 C C . ARG A 1 220 ? -32.773 16.146 24.049 1.00 98.19 220 ARG A C 1
ATOM 1800 O O . ARG A 1 220 ? -33.078 15.324 24.905 1.00 98.19 220 ARG A O 1
ATOM 1807 N N . LEU A 1 221 ? -31.777 15.939 23.195 1.00 98.56 221 LEU A N 1
ATOM 1808 C CA . LEU A 1 221 ? -30.888 14.779 23.229 1.00 98.56 221 LEU A CA 1
ATOM 1809 C C . LEU A 1 221 ? -29.434 15.244 23.252 1.00 98.56 221 LEU A C 1
ATOM 1811 O O . LEU A 1 221 ? -28.962 15.875 22.309 1.00 98.56 221 LEU A O 1
ATOM 1815 N N . THR A 1 222 ? -28.695 14.859 24.286 1.00 98.56 222 THR A N 1
ATOM 1816 C CA . THR A 1 222 ? -27.245 15.059 24.346 1.00 98.56 222 THR A CA 1
ATOM 1817 C C . THR A 1 222 ? -26.532 13.749 24.038 1.00 98.56 222 THR A C 1
ATOM 1819 O O . THR A 1 222 ? -26.735 12.738 24.709 1.00 98.56 222 THR A O 1
ATOM 1822 N N . MET A 1 223 ? -25.670 13.760 23.021 1.00 98.56 223 MET A N 1
ATOM 1823 C CA . MET A 1 223 ? -24.846 12.618 22.633 1.00 98.56 223 MET A CA 1
ATOM 1824 C C . MET A 1 223 ? -23.368 12.874 22.954 1.00 98.56 223 MET A C 1
ATOM 1826 O O . MET A 1 223 ? -22.757 13.826 22.457 1.00 98.56 223 MET A O 1
ATOM 1830 N N . VAL A 1 224 ? -22.776 11.994 23.761 1.00 97.75 224 VAL A N 1
ATOM 1831 C CA . VAL A 1 224 ? -21.392 12.076 24.247 1.00 97.75 224 VAL A CA 1
ATOM 1832 C C . VAL A 1 224 ? -20.549 10.973 23.611 1.00 97.75 224 VAL A C 1
ATOM 1834 O O . VAL A 1 224 ? -20.884 9.789 23.684 1.00 97.75 224 VAL A O 1
ATOM 1837 N N . GLY A 1 225 ? -19.418 11.356 23.024 1.00 94.81 225 GLY A N 1
ATOM 1838 C CA . GLY A 1 225 ? -18.427 10.452 22.452 1.00 94.81 225 GLY A CA 1
ATOM 1839 C C . GLY A 1 225 ? -17.897 10.894 21.089 1.00 94.81 225 GLY A C 1
ATOM 1840 O O . GLY A 1 225 ? -18.281 11.914 20.524 1.00 94.81 225 GLY A O 1
ATOM 1841 N N . GLU A 1 226 ? -17.008 10.071 20.543 1.00 93.25 226 GLU A N 1
ATOM 1842 C CA . GLU A 1 226 ? -16.457 10.202 19.192 1.00 93.25 226 GLU A CA 1
ATOM 1843 C C . GLU A 1 226 ? -16.585 8.884 18.427 1.00 93.25 226 GLU A C 1
ATOM 1845 O O . GLU A 1 226 ? -16.878 7.834 19.003 1.00 93.25 226 GLU A O 1
ATOM 1850 N N . GLY A 1 227 ? -16.366 8.911 17.116 1.00 93.12 227 GLY A N 1
ATOM 1851 C CA . GLY A 1 227 ? -16.293 7.701 16.309 1.00 93.12 227 GLY A CA 1
ATOM 1852 C C . GLY A 1 227 ? -16.505 7.955 14.820 1.00 93.12 227 GLY A C 1
ATOM 1853 O O . GLY A 1 227 ? -16.856 9.066 14.423 1.00 93.12 227 GLY A O 1
ATOM 1854 N N . PRO A 1 228 ? -16.296 6.924 13.986 1.00 91.75 228 PRO A N 1
ATOM 1855 C CA . PRO A 1 228 ? -16.413 7.038 12.535 1.00 91.75 228 PRO A CA 1
ATOM 1856 C C . PRO A 1 228 ? -17.797 7.503 12.057 1.00 91.75 228 PRO A C 1
ATOM 1858 O O . PRO A 1 228 ? -17.871 8.139 11.013 1.00 91.75 228 PRO A O 1
ATOM 1861 N N . LEU A 1 229 ? -18.872 7.238 12.813 1.00 95.44 229 LEU A N 1
ATOM 1862 C CA . LEU A 1 229 ? -20.237 7.640 12.448 1.00 95.44 229 LEU A CA 1
ATOM 1863 C C . LEU A 1 229 ? -20.641 9.036 12.954 1.00 95.44 229 LEU A C 1
ATOM 1865 O O . LEU A 1 229 ? -21.775 9.448 12.719 1.00 95.44 229 LEU A O 1
ATOM 1869 N N . LEU A 1 230 ? -19.766 9.775 13.652 1.00 97.00 230 LEU A N 1
ATOM 1870 C CA . LEU A 1 230 ? -20.120 11.074 14.246 1.00 97.00 230 LEU A CA 1
ATOM 1871 C C . LEU A 1 230 ? -20.577 12.088 13.187 1.00 97.00 230 LEU A C 1
ATOM 1873 O O . LEU A 1 230 ? -21.621 12.719 13.330 1.00 97.00 230 LEU A O 1
ATOM 1877 N N . GLU A 1 231 ? -19.820 12.220 12.099 1.00 96.75 231 GLU A N 1
ATOM 1878 C CA . GLU A 1 231 ? -20.136 13.178 11.033 1.00 96.75 231 GLU A CA 1
ATOM 1879 C C . GLU A 1 231 ? -21.387 12.783 10.236 1.00 96.75 231 GLU A C 1
ATOM 1881 O O . GLU A 1 231 ? -22.111 13.652 9.746 1.00 96.75 231 GLU A O 1
ATOM 1886 N N . ASP A 1 232 ? -21.685 11.486 10.144 1.00 96.38 232 ASP A N 1
ATOM 1887 C CA . ASP A 1 232 ? -22.935 11.005 9.553 1.00 96.38 232 ASP A CA 1
ATOM 1888 C C . ASP A 1 232 ? -24.129 11.278 10.479 1.00 96.38 232 ASP A C 1
ATOM 1890 O O . ASP A 1 232 ? -25.188 11.676 10.002 1.00 96.38 232 ASP A O 1
ATOM 1894 N N . CYS A 1 233 ? -23.954 11.176 11.800 1.00 98.25 233 CYS A N 1
ATOM 1895 C CA . CYS A 1 233 ? -24.981 11.553 12.776 1.00 98.25 233 CYS A CA 1
ATOM 1896 C C . CYS A 1 233 ? -25.281 13.057 12.741 1.00 98.25 233 CYS A C 1
ATOM 1898 O O . CYS A 1 233 ? -26.446 13.444 12.686 1.00 98.25 233 CYS A O 1
ATOM 1900 N N . LYS A 1 234 ? -24.252 13.913 12.681 1.00 98.00 234 LYS A N 1
ATOM 1901 C CA . LYS A 1 234 ? -24.428 15.367 12.500 1.00 98.00 234 LYS A CA 1
ATOM 1902 C C . LYS A 1 234 ? -25.116 15.717 11.182 1.00 98.00 234 LYS A C 1
ATOM 1904 O O . LYS A 1 234 ? -25.793 16.734 11.086 1.00 98.00 234 LYS A O 1
ATOM 1909 N N . ARG A 1 235 ? -24.907 14.927 10.124 1.00 97.50 235 ARG A N 1
ATOM 1910 C CA . ARG A 1 235 ? -25.623 15.107 8.853 1.00 97.50 235 ARG A CA 1
ATOM 1911 C C . ARG A 1 235 ? -27.082 14.686 8.978 1.00 97.50 235 ARG A C 1
ATOM 1913 O O . ARG A 1 235 ? -27.945 15.440 8.562 1.00 97.50 235 ARG A O 1
ATOM 1920 N N . LEU A 1 236 ? -27.347 13.546 9.610 1.00 98.06 236 LEU A N 1
ATOM 1921 C CA . LEU A 1 236 ? -28.702 13.050 9.833 1.00 98.06 236 LEU A CA 1
ATOM 1922 C C . LEU A 1 236 ? -29.549 14.021 10.667 1.00 98.06 236 LEU A C 1
ATOM 1924 O O . LEU A 1 236 ? -30.701 14.250 10.338 1.00 98.06 236 LEU A O 1
ATOM 1928 N N . VAL A 1 237 ? -28.980 14.618 11.716 1.00 98.38 237 VAL A N 1
ATOM 1929 C CA . VAL A 1 237 ? -29.663 15.633 12.540 1.00 98.38 237 VAL A CA 1
ATOM 1930 C C . VAL A 1 237 ? -30.097 16.849 11.710 1.00 98.38 237 VAL A C 1
ATOM 1932 O O . VAL A 1 237 ? -31.199 17.351 11.913 1.00 98.38 237 VAL A O 1
ATOM 1935 N N . ARG A 1 238 ? -29.265 17.271 10.745 1.00 97.62 238 ARG A N 1
ATOM 1936 C CA . ARG A 1 238 ? -29.585 18.335 9.777 1.00 97.62 238 ARG A CA 1
ATOM 1937 C C . ARG A 1 238 ? -30.670 17.922 8.799 1.00 97.62 238 ARG A C 1
ATOM 1939 O O . ARG A 1 238 ? -31.588 18.676 8.546 1.00 97.62 238 ARG A O 1
ATOM 1946 N N . GLU A 1 239 ? -30.575 16.709 8.266 1.00 97.44 239 GLU A N 1
ATOM 1947 C CA . GLU A 1 239 ? -31.573 16.162 7.336 1.00 97.44 239 GLU A CA 1
ATOM 1948 C C . GLU A 1 239 ? -32.953 15.961 7.984 1.00 97.44 239 GLU A C 1
ATOM 1950 O O . GLU A 1 239 ? -33.946 15.853 7.272 1.00 97.44 239 GLU A O 1
ATOM 1955 N N . LEU A 1 240 ? -33.014 15.870 9.315 1.00 97.31 240 LEU A N 1
ATOM 1956 C CA . LEU A 1 240 ? -34.244 15.700 10.089 1.00 97.31 240 LEU A CA 1
ATOM 1957 C C . LEU A 1 240 ? -34.753 17.005 10.726 1.00 97.31 240 LEU A C 1
ATOM 1959 O O . LEU A 1 240 ? -35.722 16.942 11.486 1.00 97.31 240 LEU A O 1
ATOM 1963 N N . ASP A 1 241 ? -34.102 18.143 10.457 1.00 97.06 241 ASP A N 1
ATOM 1964 C CA . ASP A 1 241 ? -34.439 19.471 10.991 1.00 97.06 241 ASP A CA 1
ATOM 1965 C C . ASP A 1 241 ? -34.565 19.503 12.533 1.00 97.06 241 ASP A C 1
ATOM 1967 O O . ASP A 1 241 ? -35.518 20.042 13.100 1.00 97.06 241 ASP A O 1
ATOM 1971 N N . ILE A 1 242 ? -33.611 18.882 13.245 1.00 97.75 242 ILE A N 1
ATOM 1972 C CA . ILE A 1 242 ? -33.572 18.825 14.727 1.00 97.75 242 ILE A CA 1
ATOM 1973 C C . ILE A 1 242 ? -32.226 19.260 15.322 1.00 97.75 242 ILE A C 1
ATOM 1975 O O . ILE A 1 242 ? -31.864 18.850 16.425 1.00 97.75 242 ILE A O 1
ATOM 1979 N N . GLU A 1 243 ? -31.475 20.101 14.610 1.00 97.19 243 GLU A N 1
ATOM 1980 C CA . GLU A 1 243 ? -30.164 20.621 15.039 1.00 97.19 243 GLU A CA 1
ATOM 1981 C C . GLU A 1 243 ? -30.205 21.308 16.403 1.00 97.19 243 GLU A C 1
ATOM 1983 O O . GLU A 1 243 ? -29.320 21.097 17.226 1.00 97.19 243 GLU A O 1
ATOM 1988 N N . GLU A 1 244 ? -31.262 22.072 16.673 1.00 96.50 244 GLU A N 1
ATOM 1989 C CA . GLU A 1 244 ? -31.434 22.780 17.945 1.00 96.50 244 GLU A CA 1
ATOM 1990 C C . GLU A 1 244 ? -31.806 21.849 19.111 1.00 96.50 244 GLU A C 1
ATOM 1992 O O . GLU A 1 244 ? -31.730 22.246 20.274 1.00 96.50 244 GLU A O 1
ATOM 1997 N N . LYS A 1 245 ? -32.197 20.601 18.811 1.00 97.69 245 LYS A N 1
ATOM 1998 C CA . LYS A 1 245 ? -32.646 19.609 19.798 1.00 97.69 245 LYS A CA 1
ATOM 1999 C C . LYS A 1 245 ? -31.609 18.525 20.083 1.00 97.69 245 LYS A C 1
ATOM 2001 O O . LYS A 1 245 ? -31.772 17.801 21.062 1.00 97.69 245 LYS A O 1
ATOM 2006 N N . VAL A 1 246 ? -30.564 18.385 19.259 1.00 98.38 246 VAL A N 1
ATOM 2007 C CA . VAL A 1 246 ? -29.535 17.342 19.415 1.00 98.38 246 VAL A CA 1
ATOM 2008 C C . VAL A 1 246 ? -28.141 17.949 19.575 1.00 98.38 246 VAL A C 1
ATOM 2010 O O . VAL A 1 246 ? -27.566 18.484 18.630 1.00 98.38 246 VAL A O 1
ATOM 2013 N N . GLY A 1 247 ? -27.562 17.808 20.768 1.00 97.62 247 GLY A N 1
ATOM 2014 C CA . GLY A 1 247 ? -26.211 18.265 21.093 1.00 97.62 247 GLY A CA 1
ATOM 2015 C C . GLY A 1 247 ? -25.156 17.163 20.953 1.00 97.62 247 GLY A C 1
ATOM 2016 O O . GLY A 1 247 ? -25.373 16.028 21.372 1.00 97.62 247 GLY A O 1
ATOM 2017 N N . PHE A 1 248 ? -23.977 17.504 20.422 1.00 98.25 248 PHE A N 1
ATOM 2018 C CA . PHE A 1 248 ? -22.810 16.611 20.367 1.00 98.25 248 PHE A CA 1
ATOM 2019 C C . PHE A 1 248 ? -21.689 17.153 21.257 1.00 98.25 248 PHE A C 1
ATOM 2021 O O . PHE A 1 248 ? -21.034 18.130 20.898 1.00 98.25 248 PHE A O 1
ATOM 2028 N N . ALA A 1 249 ? -21.441 16.507 22.396 1.00 95.44 249 ALA A N 1
ATOM 2029 C CA . ALA A 1 249 ? -20.532 17.027 23.424 1.00 95.44 249 ALA A CA 1
ATOM 2030 C C . ALA A 1 249 ? -19.063 16.573 23.276 1.00 95.44 249 ALA A C 1
ATOM 2032 O O . ALA A 1 249 ? -18.204 16.993 24.048 1.00 95.44 249 ALA A O 1
ATOM 2033 N N . GLY A 1 250 ? -18.759 15.715 22.294 1.00 94.38 250 GLY A N 1
ATOM 2034 C CA . GLY A 1 250 ? -17.429 15.115 22.136 1.00 94.38 250 GLY A CA 1
ATOM 2035 C C . GLY A 1 250 ? -17.082 14.147 23.273 1.00 94.38 250 GLY A C 1
ATOM 2036 O O . GLY A 1 250 ? -17.972 13.600 23.924 1.00 94.38 250 GLY A O 1
ATOM 2037 N N . VAL A 1 251 ? -15.789 13.887 23.492 1.00 93.00 251 VAL A N 1
ATOM 2038 C CA . VAL A 1 251 ? -15.318 13.040 24.605 1.00 93.00 251 VAL A CA 1
ATOM 2039 C C . VAL A 1 251 ? -15.240 13.865 25.892 1.00 93.00 251 VAL A C 1
ATOM 2041 O O . VAL A 1 251 ? -14.537 14.873 25.937 1.00 93.00 251 VAL A O 1
ATOM 2044 N N . LEU A 1 252 ? -15.922 13.408 26.945 1.00 93.38 252 LEU A N 1
ATOM 2045 C CA . LEU A 1 252 ? -15.972 14.061 28.257 1.00 93.38 252 LEU A CA 1
ATOM 2046 C C . LEU A 1 252 ? -15.318 13.208 29.352 1.00 93.38 252 LEU A C 1
ATOM 2048 O O . LEU A 1 252 ? -15.213 11.989 29.221 1.00 93.38 252 LEU A O 1
ATOM 2052 N N . GLN A 1 253 ? -14.893 13.867 30.434 1.00 89.88 253 GLN A N 1
ATOM 2053 C CA . GLN A 1 253 ? -14.402 13.208 31.650 1.00 89.88 253 GLN A CA 1
ATOM 2054 C C . GLN A 1 253 ? -15.567 12.682 32.510 1.00 89.88 253 GLN A C 1
ATOM 2056 O O . GLN A 1 253 ? -16.664 13.246 32.422 1.00 89.88 253 GLN A O 1
ATOM 2061 N N . PRO A 1 254 ? -15.355 11.651 33.353 1.00 88.94 254 PRO A N 1
ATOM 2062 C CA . PRO A 1 254 ? -16.411 11.037 34.163 1.00 88.94 254 PRO A CA 1
ATOM 2063 C C . PRO A 1 254 ? -17.218 12.023 35.015 1.00 88.94 254 PRO A C 1
ATOM 2065 O O . PRO A 1 254 ? -18.429 11.874 35.119 1.00 88.94 254 PRO A O 1
ATOM 2068 N N . GLU A 1 255 ? -16.587 13.067 35.556 1.00 91.62 255 GLU A N 1
ATOM 2069 C CA . GLU A 1 255 ? -17.250 14.101 36.362 1.00 91.62 255 GLU A CA 1
ATOM 2070 C C . GLU A 1 255 ? -18.283 14.870 35.528 1.00 91.62 255 GLU A C 1
ATOM 2072 O O . GLU A 1 255 ? -19.405 15.095 35.966 1.00 91.62 255 GLU A O 1
ATOM 2077 N N . LYS A 1 256 ? -17.941 15.203 34.277 1.00 94.50 256 LYS A N 1
ATOM 2078 C CA . LYS A 1 256 ? -18.855 15.880 33.344 1.00 94.50 256 LYS A CA 1
ATOM 2079 C C . LYS A 1 256 ?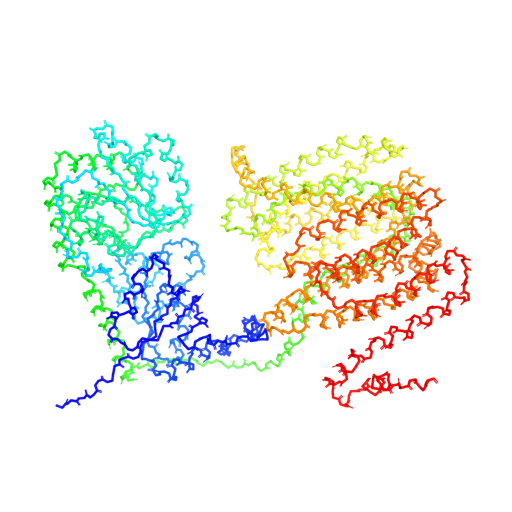 -19.954 14.972 32.822 1.00 94.50 256 LYS A C 1
ATOM 2081 O O . LYS A 1 256 ? -21.047 15.444 32.530 1.00 94.50 256 LYS A O 1
ATOM 2086 N N . ILE A 1 257 ? -19.683 13.676 32.719 1.00 94.06 257 ILE A N 1
ATOM 2087 C CA . ILE A 1 257 ? -20.724 12.696 32.414 1.00 94.06 257 ILE A CA 1
ATOM 2088 C C . ILE A 1 257 ? -21.685 12.582 33.604 1.00 94.06 257 ILE A C 1
ATOM 2090 O O . ILE A 1 257 ? -22.891 12.570 33.392 1.00 94.06 257 ILE A O 1
ATOM 2094 N N . ALA A 1 258 ? -21.180 12.557 34.840 1.00 93.69 258 ALA A N 1
ATOM 2095 C CA . ALA A 1 258 ? -22.000 12.540 36.049 1.00 93.69 258 ALA A CA 1
ATOM 2096 C C . ALA A 1 258 ? -22.897 13.790 36.167 1.00 93.69 258 ALA A C 1
ATOM 2098 O O . ALA A 1 258 ? -24.073 13.644 36.504 1.00 93.69 258 ALA A O 1
ATOM 2099 N N . ASP A 1 259 ? -22.382 14.977 35.809 1.00 93.19 259 ASP A N 1
ATOM 2100 C CA . ASP A 1 259 ? -23.172 16.215 35.695 1.00 93.19 259 ASP A CA 1
ATOM 2101 C C . ASP A 1 259 ? -24.356 16.011 34.725 1.00 93.19 259 ASP A C 1
ATOM 2103 O O . ASP A 1 259 ? -25.512 16.166 35.117 1.00 93.19 259 ASP A O 1
ATOM 2107 N N . LEU A 1 260 ? -24.091 15.552 33.492 1.00 95.06 260 LEU A N 1
ATOM 2108 C CA . LEU A 1 260 ? -25.134 15.300 32.484 1.00 95.06 260 LEU A CA 1
ATOM 2109 C C . LEU A 1 260 ? -26.145 14.238 32.927 1.00 95.06 260 LEU A C 1
ATOM 2111 O O . LEU A 1 260 ? -27.341 14.373 32.680 1.00 95.06 260 LEU A O 1
ATOM 2115 N N . VAL A 1 261 ? -25.681 13.181 33.593 1.00 94.81 261 VAL A N 1
ATOM 2116 C CA . VAL A 1 261 ? -26.546 12.131 34.143 1.00 94.81 261 VAL A CA 1
ATOM 2117 C C . VAL A 1 261 ? -27.501 12.705 35.194 1.00 94.81 261 VAL A C 1
ATOM 2119 O O . VAL A 1 261 ? -28.661 12.305 35.228 1.00 94.81 261 VAL A O 1
ATOM 2122 N N . SER A 1 262 ? -27.047 13.658 36.016 1.00 93.69 262 SER A N 1
ATOM 2123 C CA . SER A 1 262 ? -27.880 14.328 37.028 1.00 93.69 262 SER A CA 1
ATOM 2124 C C . SER A 1 262 ? -28.965 15.235 36.435 1.00 93.69 262 SER A C 1
ATOM 2126 O O . SER A 1 262 ? -29.982 15.491 37.084 1.00 93.69 262 SER A O 1
ATOM 2128 N N . GLU A 1 263 ? -28.742 15.697 35.202 1.00 93.12 263 GLU A N 1
ATOM 2129 C CA . GLU A 1 263 ? -29.586 16.640 34.467 1.00 93.12 263 GLU A CA 1
ATOM 2130 C C . GLU A 1 263 ? -30.438 15.967 33.385 1.00 93.12 263 GLU A C 1
ATOM 2132 O O . GLU A 1 263 ? -31.109 16.662 32.631 1.00 93.12 263 GLU A O 1
ATOM 2137 N N . SER A 1 264 ? -30.437 14.637 33.281 1.00 96.06 264 SER A N 1
ATOM 2138 C CA . SER A 1 264 ? -31.173 13.910 32.238 1.00 96.06 264 SER A CA 1
ATOM 2139 C C . SER A 1 264 ? -32.393 13.175 32.796 1.00 96.06 264 SER A C 1
ATOM 2141 O O . SER A 1 264 ? -32.387 12.700 33.929 1.00 96.06 264 SER A O 1
ATOM 2143 N N . LEU A 1 265 ? -33.427 13.028 31.973 1.00 97.00 265 LEU A N 1
ATOM 2144 C CA . LEU A 1 265 ? -34.634 12.257 32.264 1.00 97.00 265 LEU A CA 1
ATOM 2145 C C . LEU A 1 265 ? -34.391 10.749 32.127 1.00 97.00 265 LEU A C 1
ATOM 2147 O O . LEU A 1 265 ? -34.806 9.965 32.978 1.00 97.00 265 LEU A O 1
ATOM 2151 N N . ALA A 1 266 ? -33.723 10.337 31.048 1.00 97.88 266 ALA A N 1
ATOM 2152 C CA . ALA A 1 266 ? -33.437 8.935 30.757 1.00 97.88 266 ALA A CA 1
ATOM 2153 C C . ALA A 1 266 ? -32.170 8.773 29.908 1.00 97.88 266 ALA A C 1
ATOM 2155 O O . ALA A 1 266 ? -31.798 9.652 29.124 1.00 97.88 266 ALA A O 1
ATOM 2156 N N . PHE A 1 267 ? -31.530 7.611 30.029 1.00 98.50 267 PHE A N 1
ATOM 2157 C CA . PHE A 1 267 ? -30.444 7.209 29.141 1.00 98.50 267 PHE A CA 1
ATOM 2158 C C . PHE A 1 267 ? -30.989 6.414 27.958 1.00 98.50 267 PHE A C 1
ATOM 2160 O O . PHE A 1 267 ? -31.828 5.532 28.143 1.00 98.50 267 PHE A O 1
ATOM 2167 N N . VAL A 1 268 ? -30.478 6.674 26.754 1.00 98.56 268 VAL A N 1
ATOM 2168 C CA . VAL A 1 268 ? -30.914 5.987 25.537 1.00 98.56 268 VAL A CA 1
ATOM 2169 C C . VAL A 1 268 ? -29.734 5.448 24.740 1.00 98.56 268 VAL A C 1
ATOM 2171 O O . VAL A 1 268 ? -28.803 6.177 24.399 1.00 98.56 268 VAL A O 1
ATOM 2174 N N . GLN A 1 269 ? -29.803 4.171 24.367 1.00 97.81 269 GLN A N 1
ATOM 2175 C CA . GLN A 1 269 ? -28.843 3.557 23.453 1.00 97.81 269 GLN A CA 1
ATOM 2176 C C . GLN A 1 269 ? -29.506 2.446 22.640 1.00 97.81 269 GLN A C 1
ATOM 2178 O O . GLN A 1 269 ? -29.961 1.470 23.222 1.00 97.81 269 GLN A O 1
ATOM 2183 N N . HIS A 1 270 ? -29.501 2.535 21.304 1.00 97.44 270 HIS A N 1
ATOM 2184 C CA . HIS A 1 270 ? -30.042 1.450 20.476 1.00 97.44 270 HIS A CA 1
ATOM 2185 C C . HIS A 1 270 ? -29.192 0.191 20.603 1.00 97.44 270 HIS A C 1
ATOM 2187 O O . HIS A 1 270 ? -29.551 -0.722 21.322 1.00 97.44 270 HIS A O 1
ATOM 2193 N N . SER A 1 271 ? -28.022 0.155 19.989 1.00 97.06 271 SER A N 1
ATOM 2194 C CA . SER A 1 271 ? -27.243 -1.065 19.768 1.00 97.06 271 SER A CA 1
ATOM 2195 C C . SER A 1 271 ? -27.902 -2.110 18.861 1.00 97.06 271 SER A C 1
ATOM 2197 O O . SER A 1 271 ? -29.119 -2.248 18.778 1.00 97.06 271 SER A O 1
ATOM 2199 N N . ARG A 1 272 ? -27.057 -2.800 18.097 1.00 95.69 272 ARG A N 1
ATOM 2200 C CA . ARG A 1 272 ? -27.426 -3.888 17.190 1.00 95.69 272 ARG A CA 1
ATOM 2201 C C . ARG A 1 272 ? -26.194 -4.694 16.815 1.00 95.69 272 ARG A C 1
ATOM 2203 O O . ARG A 1 272 ? -25.071 -4.196 16.908 1.00 95.69 272 ARG A O 1
ATOM 2210 N N . THR A 1 273 ? -26.395 -5.877 16.258 1.00 94.69 273 THR A N 1
ATOM 2211 C CA . THR A 1 273 ? -25.301 -6.604 15.612 1.00 94.69 273 THR A CA 1
ATOM 2212 C C . THR A 1 273 ? -24.829 -5.839 14.370 1.00 94.69 273 THR A C 1
ATOM 2214 O O . THR A 1 273 ? -25.598 -5.559 13.446 1.00 94.69 273 THR A O 1
ATOM 2217 N N . ALA A 1 274 ? -23.551 -5.462 14.335 1.00 92.25 274 ALA A N 1
ATOM 2218 C CA . ALA A 1 274 ? -22.965 -4.744 13.209 1.00 92.25 274 ALA A CA 1
ATOM 2219 C C . ALA A 1 274 ? -22.870 -5.641 11.954 1.00 92.25 274 ALA A C 1
ATOM 2221 O O . ALA A 1 274 ? -22.844 -6.869 12.063 1.00 92.25 274 ALA A O 1
ATOM 2222 N N . PRO A 1 275 ? -22.746 -5.071 10.736 1.00 85.94 275 PRO A N 1
ATOM 2223 C CA . PRO A 1 275 ? -22.652 -5.864 9.504 1.00 85.94 275 PRO A CA 1
ATOM 2224 C C . PRO A 1 275 ? -21.496 -6.884 9.482 1.00 85.94 275 PRO A C 1
ATOM 2226 O O . PRO A 1 275 ? -21.603 -7.937 8.852 1.00 85.94 275 PRO A O 1
ATOM 2229 N N . ASN A 1 276 ? -20.399 -6.596 10.189 1.00 81.19 276 ASN A N 1
ATOM 2230 C CA . ASN A 1 276 ? -19.249 -7.495 10.353 1.00 81.19 276 ASN A CA 1
ATOM 2231 C C . ASN A 1 276 ? -19.443 -8.551 11.465 1.00 81.19 276 ASN A C 1
ATOM 2233 O O . ASN A 1 276 ? -18.534 -9.334 11.727 1.00 81.19 276 ASN A O 1
ATOM 2237 N N . GLY A 1 277 ? -20.610 -8.592 12.110 1.00 88.31 277 GLY A N 1
ATOM 2238 C CA . GLY A 1 277 ? -20.905 -9.456 13.251 1.00 88.31 277 GLY A CA 1
ATOM 2239 C C . GLY A 1 277 ? -20.378 -8.947 14.593 1.00 88.31 277 GLY A C 1
ATOM 2240 O O . GLY A 1 277 ? -20.600 -9.622 15.588 1.00 88.31 277 GLY A O 1
ATOM 2241 N N . ASP A 1 278 ? -19.703 -7.790 14.655 1.00 89.88 278 ASP A N 1
ATOM 2242 C CA . ASP A 1 278 ? -19.348 -7.182 15.943 1.00 89.88 278 ASP A CA 1
ATOM 2243 C C . ASP A 1 278 ? -20.622 -6.873 16.745 1.00 89.88 278 ASP A C 1
ATOM 2245 O O . ASP A 1 278 ? -21.652 -6.478 16.197 1.00 89.88 278 ASP A O 1
ATOM 2249 N N . SER A 1 279 ? -20.536 -7.067 18.052 1.00 92.44 279 SER A N 1
ATOM 2250 C CA . SER A 1 279 ? -21.656 -6.996 18.983 1.00 92.44 279 SER A CA 1
ATOM 2251 C C . SER A 1 279 ? -21.194 -6.321 20.270 1.00 92.44 279 SER A C 1
ATOM 2253 O O . SER A 1 279 ? -19.992 -6.213 20.557 1.00 92.44 279 SER A O 1
ATOM 2255 N N . GLU A 1 280 ? -22.144 -5.823 21.053 1.00 91.69 280 GLU A N 1
ATOM 2256 C CA . GLU A 1 280 ? -21.849 -5.365 22.407 1.00 91.69 280 GLU A CA 1
ATOM 2257 C C . GLU A 1 280 ? -21.407 -6.545 23.292 1.00 91.69 280 GLU A C 1
ATOM 2259 O O . GLU A 1 280 ? -21.761 -7.704 23.057 1.00 91.69 280 GLU A O 1
ATOM 2264 N N . GLY A 1 281 ? -20.609 -6.241 24.315 1.00 88.69 281 GLY A N 1
ATOM 2265 C CA . GLY A 1 281 ? -20.454 -7.101 25.486 1.00 88.69 281 GLY A CA 1
ATOM 2266 C C . GLY A 1 281 ? -21.536 -6.733 26.495 1.00 88.69 281 GLY A C 1
ATOM 2267 O O . GLY A 1 281 ? -22.718 -6.974 26.258 1.00 88.69 281 GLY A O 1
ATOM 2268 N N . THR A 1 282 ? -21.123 -6.065 27.567 1.00 91.88 282 THR A N 1
ATOM 2269 C CA . THR A 1 282 ? -22.010 -5.351 28.494 1.00 91.88 282 THR A CA 1
ATOM 2270 C C . THR A 1 282 ? -21.633 -3.873 28.443 1.00 91.88 282 THR A C 1
ATOM 2272 O O . THR A 1 282 ? -20.544 -3.523 28.903 1.00 91.88 282 THR A O 1
ATOM 2275 N N . PRO A 1 283 ? -22.449 -2.999 27.827 1.00 92.19 283 PRO A N 1
ATOM 2276 C CA . PRO A 1 283 ? -22.081 -1.598 27.655 1.00 92.19 283 PRO A CA 1
ATOM 2277 C C . PRO A 1 283 ? -21.914 -0.896 29.008 1.00 92.19 283 PRO A C 1
ATOM 2279 O O . PRO A 1 283 ? -22.876 -0.757 29.757 1.00 92.19 283 PRO A O 1
ATOM 2282 N N . VAL A 1 284 ? -20.709 -0.402 29.303 1.00 93.06 284 VAL A N 1
ATOM 2283 C CA . VAL A 1 284 ? -20.427 0.301 30.570 1.00 93.06 284 VAL A CA 1
ATOM 2284 C C . VAL A 1 284 ? -21.311 1.543 30.737 1.00 93.06 284 VAL A C 1
ATOM 2286 O O . VAL A 1 284 ? -21.825 1.765 31.823 1.00 93.06 284 VAL A O 1
ATOM 2289 N N . ALA A 1 285 ? -21.619 2.262 29.654 1.00 94.69 285 ALA A N 1
ATOM 2290 C CA . ALA A 1 285 ? -22.528 3.412 29.686 1.00 94.69 285 ALA A CA 1
ATOM 2291 C C . ALA A 1 285 ? -23.938 3.079 30.222 1.00 94.69 285 ALA A C 1
ATOM 2293 O O . ALA A 1 285 ? -24.547 3.901 30.898 1.00 94.69 285 ALA A O 1
ATOM 2294 N N . VAL A 1 286 ? -24.448 1.862 29.976 1.00 96.81 286 VAL A N 1
ATOM 2295 C CA . VAL A 1 286 ? -25.741 1.401 30.521 1.00 96.81 286 VAL A CA 1
ATOM 2296 C C . VAL A 1 286 ? -25.649 1.199 32.038 1.00 96.81 286 VAL A C 1
ATOM 2298 O O . VAL A 1 286 ? -26.575 1.545 32.768 1.00 96.81 286 VAL A O 1
ATOM 2301 N N . LEU A 1 287 ? -24.518 0.676 32.521 1.00 96.44 287 LEU A N 1
ATOM 2302 C CA . LEU A 1 287 ? -24.244 0.514 33.951 1.00 96.44 287 LEU A CA 1
ATOM 2303 C C . LEU A 1 287 ? -24.059 1.868 34.648 1.00 96.44 287 LEU A C 1
ATOM 2305 O O . LEU A 1 287 ? -24.603 2.069 35.729 1.00 96.44 287 LEU A O 1
ATOM 2309 N N . GLU A 1 288 ? -23.316 2.791 34.034 1.00 95.69 288 GLU A N 1
ATOM 2310 C CA . GLU A 1 288 ? -23.074 4.146 34.548 1.00 95.69 288 GLU A CA 1
ATOM 2311 C C . GLU A 1 288 ? -24.375 4.945 34.640 1.00 95.69 288 GLU A C 1
ATOM 2313 O O . GLU A 1 288 ? -24.656 5.533 35.683 1.00 95.69 288 GLU A O 1
ATOM 2318 N N . ALA A 1 289 ? -25.215 4.892 33.601 1.00 96.44 289 ALA A N 1
ATOM 2319 C CA . ALA A 1 289 ? -26.543 5.498 33.615 1.00 96.44 289 ALA A CA 1
ATOM 2320 C C . ALA A 1 289 ? -27.422 4.925 34.736 1.00 96.44 289 ALA A C 1
ATOM 2322 O O . ALA A 1 289 ? -27.990 5.684 35.522 1.00 96.44 289 ALA A O 1
ATOM 2323 N N . GLY A 1 290 ? -27.480 3.595 34.865 1.00 96.75 290 GLY A N 1
ATOM 2324 C CA . GLY A 1 290 ? -28.232 2.937 35.934 1.00 96.75 290 GLY A CA 1
ATOM 2325 C C . GLY A 1 290 ? -27.713 3.294 37.331 1.00 96.75 290 GLY A C 1
ATOM 2326 O O . GLY A 1 290 ? -28.505 3.623 38.210 1.00 96.75 290 GLY A O 1
ATOM 2327 N N . ALA A 1 291 ? -26.391 3.309 37.546 1.00 96.62 291 ALA A N 1
ATOM 2328 C CA . ALA A 1 291 ? -25.778 3.769 38.799 1.00 96.62 291 ALA A CA 1
ATOM 2329 C C . ALA A 1 291 ? -26.117 5.234 39.102 1.00 96.62 291 ALA A C 1
ATOM 2331 O O . ALA A 1 291 ? -26.405 5.580 40.249 1.00 96.62 291 ALA A O 1
ATOM 2332 N N . GLY A 1 292 ? -26.148 6.065 38.062 1.00 95.94 292 GLY A N 1
ATOM 2333 C CA . GLY A 1 292 ? -26.584 7.456 38.068 1.00 95.94 292 GLY A CA 1
ATOM 2334 C C . GLY A 1 292 ? -28.049 7.689 38.423 1.00 95.94 292 GLY A C 1
ATOM 2335 O O . GLY A 1 292 ? -28.442 8.826 38.668 1.00 95.94 292 GLY A O 1
ATOM 2336 N N . GLY A 1 293 ? -28.845 6.620 38.483 1.00 95.75 293 GLY A N 1
ATOM 2337 C CA . GLY A 1 293 ? -30.278 6.702 38.710 1.00 95.75 293 GLY A CA 1
ATOM 2338 C C . GLY A 1 293 ? -31.069 7.052 37.453 1.00 95.75 293 GLY A C 1
ATOM 2339 O O . GLY A 1 293 ? -32.190 7.505 37.575 1.00 95.75 293 GLY A O 1
ATOM 2340 N N . LEU A 1 294 ? -30.540 6.865 36.243 1.00 97.00 294 LEU A N 1
ATOM 2341 C CA . LEU A 1 294 ? -31.350 7.019 35.032 1.00 97.00 294 LEU A CA 1
ATOM 2342 C C . LEU A 1 294 ? -32.088 5.717 34.700 1.00 97.00 294 LEU A C 1
ATOM 2344 O O . LEU A 1 294 ? -31.469 4.647 34.730 1.00 97.00 294 LEU A O 1
ATOM 2348 N N . PRO A 1 295 ? -33.373 5.776 34.306 1.00 97.56 295 PRO A N 1
ATOM 2349 C CA . PRO A 1 295 ? -33.979 4.671 33.581 1.00 97.56 295 PRO A CA 1
ATOM 2350 C C . PRO A 1 295 ? -33.276 4.501 32.229 1.00 97.56 295 PRO A C 1
ATOM 2352 O O . PRO A 1 295 ? -32.886 5.476 31.577 1.00 97.56 295 PRO A O 1
ATOM 2355 N N . VAL A 1 296 ? -33.115 3.250 31.799 1.00 98.31 296 VAL A N 1
ATOM 2356 C CA . VAL A 1 296 ? -32.431 2.918 30.542 1.00 98.31 296 VAL A CA 1
ATOM 2357 C C . VAL A 1 296 ? -33.442 2.523 29.471 1.00 98.31 296 VAL A C 1
ATOM 2359 O O . VAL A 1 296 ? -34.175 1.552 29.640 1.00 98.31 296 VAL A O 1
ATOM 2362 N N . ILE A 1 297 ? -33.439 3.229 28.344 1.00 98.62 297 ILE A N 1
ATOM 2363 C CA . ILE A 1 297 ? -34.152 2.850 27.122 1.00 98.62 297 ILE A CA 1
ATOM 2364 C C . ILE A 1 297 ? -33.132 2.257 26.148 1.00 98.62 297 ILE A C 1
ATOM 2366 O O . ILE A 1 297 ? -32.265 2.966 25.631 1.00 98.62 297 ILE A O 1
ATOM 2370 N N . ALA A 1 298 ? -33.201 0.952 25.902 1.00 98.38 298 ALA A N 1
ATOM 2371 C CA . ALA A 1 298 ? -32.208 0.275 25.071 1.00 98.38 298 ALA A CA 1
ATOM 2372 C C . ALA A 1 298 ? -32.781 -0.898 24.272 1.00 98.38 298 ALA A C 1
ATOM 2374 O O . ALA A 1 298 ? -33.973 -1.175 24.344 1.00 98.38 298 ALA A O 1
ATOM 2375 N N . THR A 1 299 ? -31.954 -1.589 23.484 1.00 98.00 299 THR A N 1
ATOM 2376 C CA . THR A 1 299 ? -32.396 -2.807 22.786 1.00 98.00 299 THR A CA 1
ATOM 2377 C C . THR A 1 299 ? -32.129 -4.084 23.576 1.00 98.00 299 THR A C 1
ATOM 2379 O O . THR A 1 299 ? -31.226 -4.148 24.416 1.00 98.00 299 THR A O 1
ATOM 2382 N N . ARG A 1 300 ? -32.868 -5.151 23.250 1.00 97.19 300 ARG A N 1
ATOM 2383 C CA . ARG A 1 300 ? -32.561 -6.530 23.648 1.00 97.19 300 ARG A CA 1
ATOM 2384 C C . ARG A 1 300 ? -31.338 -7.069 22.903 1.00 97.19 300 ARG A C 1
ATOM 2386 O O . ARG A 1 300 ? -31.430 -7.996 22.108 1.00 97.19 300 ARG A O 1
ATOM 2393 N N . HIS A 1 301 ? -30.177 -6.487 23.179 1.00 95.56 301 HIS A N 1
ATOM 2394 C CA . HIS A 1 301 ? -28.932 -6.823 22.501 1.00 95.56 301 HIS A CA 1
ATOM 2395 C C . HIS A 1 301 ? -27.829 -7.210 23.493 1.00 95.56 301 HIS A C 1
ATOM 2397 O O . HIS A 1 301 ? -27.523 -6.481 24.440 1.00 95.56 301 HIS A O 1
ATOM 2403 N N . ALA A 1 302 ? -27.192 -8.355 23.240 1.00 93.12 302 ALA A N 1
ATOM 2404 C CA . ALA A 1 302 ? -26.051 -8.877 23.990 1.00 93.12 302 ALA A CA 1
ATOM 2405 C C . ALA A 1 302 ? -26.230 -8.838 25.525 1.00 93.12 302 ALA A C 1
ATOM 2407 O O . ALA A 1 302 ? -27.117 -9.504 26.046 1.00 93.12 302 ALA A O 1
ATOM 2408 N N . GLY A 1 303 ? -25.372 -8.123 26.262 1.00 94.31 303 GLY A N 1
ATOM 2409 C CA . GLY A 1 303 ? -25.426 -8.018 27.725 1.00 94.31 3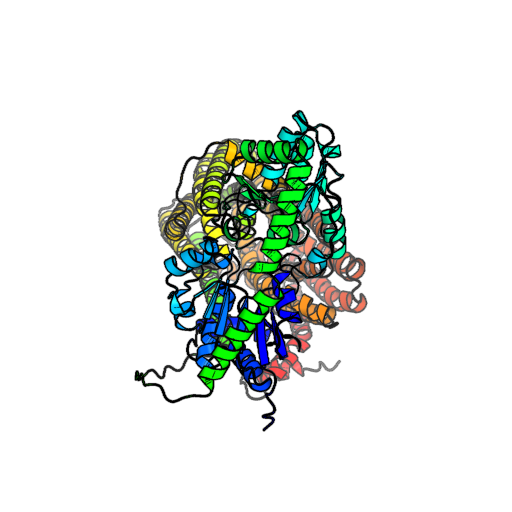03 GLY A CA 1
ATOM 2410 C C . GLY A 1 303 ? -26.384 -6.962 28.274 1.00 94.31 303 GLY A C 1
ATOM 2411 O O . GLY A 1 303 ? -26.484 -6.825 29.488 1.00 94.31 303 GLY A O 1
ATOM 2412 N N . ILE A 1 304 ? -27.097 -6.209 27.430 1.00 96.81 304 ILE A N 1
ATOM 2413 C CA . ILE A 1 304 ? -28.048 -5.188 27.905 1.00 96.81 304 ILE A CA 1
ATOM 2414 C C . ILE A 1 304 ? -29.176 -5.814 28.754 1.00 96.81 304 ILE A C 1
ATOM 2416 O O . ILE A 1 304 ? -29.418 -5.302 29.850 1.00 96.81 304 ILE A O 1
ATOM 2420 N N . PRO A 1 305 ? -29.807 -6.943 28.357 1.00 97.19 305 PRO A N 1
ATOM 2421 C CA . PRO A 1 305 ? -30.843 -7.599 29.166 1.00 97.19 305 PRO A CA 1
ATOM 2422 C C . PRO A 1 305 ? -30.342 -8.198 30.487 1.00 97.19 305 PRO A C 1
ATOM 2424 O O . PRO A 1 305 ? -31.140 -8.443 31.388 1.00 97.19 305 PRO A O 1
ATOM 2427 N N . ASP A 1 306 ? -29.031 -8.424 30.636 1.00 95.50 306 ASP A N 1
ATOM 2428 C CA . ASP A 1 306 ? -28.469 -8.856 31.921 1.00 95.50 306 ASP A CA 1
ATOM 2429 C C . ASP A 1 306 ? -28.532 -7.714 32.947 1.00 95.50 306 ASP A C 1
ATOM 2431 O O . ASP A 1 306 ? -28.694 -7.953 34.145 1.00 95.50 306 ASP A O 1
ATOM 2435 N N . VAL A 1 307 ? -28.430 -6.465 32.483 1.00 96.06 307 VAL A N 1
ATOM 2436 C CA . VAL A 1 307 ? -28.370 -5.264 33.322 1.00 96.06 307 VAL A CA 1
ATOM 2437 C C . VAL A 1 307 ? -29.743 -4.617 33.483 1.00 96.06 307 VAL A C 1
ATOM 2439 O O . VAL A 1 307 ? -30.101 -4.241 34.597 1.00 96.06 307 VAL A O 1
ATOM 2442 N N . VAL A 1 308 ? -30.528 -4.517 32.411 1.00 97.69 308 VAL A N 1
ATOM 2443 C CA . VAL A 1 308 ? -31.809 -3.799 32.393 1.00 97.69 308 VAL A CA 1
ATOM 2444 C C . VAL A 1 308 ? -32.972 -4.778 32.540 1.00 97.69 308 VAL A C 1
ATOM 2446 O O . VAL A 1 308 ? -33.186 -5.629 31.681 1.00 97.69 308 VAL A O 1
ATOM 2449 N N . LEU A 1 309 ? -33.754 -4.629 33.610 1.00 96.62 309 LEU A N 1
ATOM 2450 C CA . LEU A 1 309 ? -35.021 -5.332 33.792 1.00 96.62 309 LEU A CA 1
ATOM 2451 C C . LEU A 1 309 ? -36.148 -4.513 33.170 1.00 96.62 309 LEU A C 1
ATOM 2453 O O . LEU A 1 309 ? -36.496 -3.434 33.658 1.00 96.62 309 LEU A O 1
ATOM 2457 N N . GLU A 1 310 ? -36.720 -5.039 32.095 1.00 95.31 310 GLU A N 1
ATOM 2458 C CA . GLU A 1 310 ? -37.827 -4.406 31.389 1.00 95.31 310 GLU A CA 1
ATOM 2459 C C . GLU A 1 310 ? -39.009 -4.095 32.320 1.00 95.31 310 GLU A C 1
ATOM 2461 O O . GLU A 1 310 ? -39.409 -4.904 33.163 1.00 95.31 310 GLU A O 1
ATOM 2466 N N . GLY A 1 311 ? -39.548 -2.884 32.186 1.00 92.94 311 GLY A N 1
ATOM 2467 C CA . GLY A 1 311 ? -40.678 -2.396 32.974 1.00 92.94 311 GLY A CA 1
ATOM 2468 C C . GLY A 1 311 ? -40.333 -2.049 34.424 1.00 92.94 311 GLY A C 1
ATOM 2469 O O . GLY A 1 311 ? -41.180 -1.486 35.109 1.00 92.94 311 GLY A O 1
ATOM 2470 N N . HIS A 1 312 ? -39.108 -2.331 34.878 1.00 96.62 312 HIS A N 1
ATOM 2471 C CA . HIS A 1 312 ? -38.689 -2.131 36.267 1.00 96.62 312 HIS A CA 1
ATOM 2472 C C . HIS A 1 312 ? -37.519 -1.158 36.395 1.00 96.62 312 HIS A C 1
ATOM 2474 O O . HIS A 1 312 ? -37.597 -0.226 37.182 1.00 96.62 312 HIS A O 1
ATOM 2480 N N . THR A 1 313 ? -36.437 -1.350 35.636 1.00 96.56 313 THR A N 1
ATOM 2481 C CA . THR A 1 313 ? -35.255 -0.463 35.650 1.00 96.56 313 THR A CA 1
ATOM 2482 C C . THR A 1 313 ? -35.078 0.303 34.338 1.00 96.56 313 THR A C 1
ATOM 2484 O O . THR A 1 313 ? -34.132 1.071 34.179 1.00 96.56 313 THR A O 1
ATOM 2487 N N . GLY A 1 314 ? -35.939 0.040 33.358 1.00 97.88 314 GLY A N 1
ATOM 2488 C CA . GLY A 1 314 ? -35.842 0.585 32.014 1.00 97.88 314 GLY A CA 1
ATOM 2489 C C . GLY A 1 314 ? -36.804 -0.093 31.043 1.00 97.88 314 GLY A C 1
ATOM 2490 O O . GLY A 1 314 ? -37.593 -0.961 31.425 1.00 97.88 314 GLY A O 1
ATOM 2491 N N . LEU A 1 315 ? -36.727 0.297 29.775 1.00 98.31 315 LEU A N 1
ATOM 2492 C CA . LEU A 1 315 ? -37.551 -0.219 28.686 1.00 98.31 315 LEU A CA 1
ATOM 2493 C C . LEU A 1 315 ? -36.648 -0.805 27.601 1.00 98.31 315 LEU A C 1
ATOM 2495 O O . LEU A 1 315 ? -35.680 -0.169 27.180 1.00 98.31 315 LEU A O 1
ATOM 2499 N N . LEU A 1 316 ? -36.965 -2.023 27.163 1.00 98.38 316 LEU A N 1
ATOM 2500 C CA . LEU A 1 316 ? -36.210 -2.726 26.132 1.00 98.38 316 LEU A CA 1
ATOM 2501 C C . LEU A 1 316 ? -37.043 -2.885 24.864 1.00 98.38 316 LEU A C 1
ATOM 2503 O O . LEU A 1 316 ? -38.220 -3.224 24.933 1.00 98.38 316 LEU A O 1
ATOM 2507 N N . VAL A 1 317 ? -36.413 -2.663 23.714 1.00 98.19 317 VAL A N 1
ATOM 2508 C CA . VAL A 1 317 ? -37.020 -2.828 22.383 1.00 98.19 317 VAL A CA 1
ATOM 2509 C C . VAL A 1 317 ? -36.200 -3.793 21.532 1.00 98.19 317 VAL A C 1
ATOM 2511 O O . VAL A 1 317 ? -35.074 -4.141 21.888 1.00 98.19 317 VAL A O 1
ATOM 2514 N N . GLU A 1 318 ? -36.729 -4.243 20.401 1.00 97.88 318 GLU A N 1
ATOM 2515 C CA . GLU A 1 318 ? -35.982 -5.144 19.519 1.00 97.88 318 GLU A CA 1
ATOM 2516 C C . GLU A 1 318 ? -34.904 -4.405 18.706 1.00 97.88 318 GLU A C 1
ATOM 2518 O O . GLU A 1 318 ? -34.964 -3.190 18.476 1.00 97.88 318 GLU A O 1
ATOM 2523 N N . GLU A 1 319 ? -33.880 -5.136 18.251 1.00 96.62 319 GLU A N 1
ATOM 2524 C CA . GLU A 1 319 ? -32.864 -4.570 17.359 1.00 96.62 319 GLU A CA 1
ATOM 2525 C C . GLU A 1 319 ? -33.525 -3.973 16.107 1.00 96.62 319 GLU A C 1
ATOM 2527 O O . GLU A 1 319 ? -34.279 -4.628 15.394 1.00 96.62 319 GLU A O 1
ATOM 2532 N N . GLY A 1 320 ? -33.216 -2.709 15.818 1.00 95.19 320 GLY A N 1
ATOM 2533 C CA . GLY A 1 320 ? -33.812 -1.976 14.700 1.00 95.19 320 GLY A CA 1
ATOM 2534 C C . GLY A 1 320 ? -35.216 -1.391 14.919 1.00 95.19 320 GLY A C 1
ATOM 2535 O O . GLY A 1 320 ? -35.664 -0.657 14.041 1.00 95.19 320 GLY A O 1
ATOM 2536 N N . ASP A 1 321 ? -35.874 -1.632 16.059 1.00 97.69 321 ASP A N 1
ATOM 2537 C CA . ASP A 1 321 ? -37.210 -1.087 16.361 1.00 97.69 321 ASP A CA 1
ATOM 2538 C C . ASP A 1 321 ? -37.155 0.394 16.787 1.00 97.69 321 ASP A C 1
ATOM 2540 O O . ASP A 1 321 ? -37.120 0.740 17.971 1.00 97.69 321 ASP A O 1
ATOM 2544 N N . ILE A 1 322 ? -37.094 1.280 15.791 1.00 98.44 322 ILE A N 1
ATOM 2545 C CA . ILE A 1 322 ? -37.050 2.737 15.983 1.00 98.44 322 ILE A CA 1
ATOM 2546 C C . ILE A 1 322 ? -38.354 3.238 16.622 1.00 98.44 322 ILE A C 1
ATOM 2548 O O . ILE A 1 322 ? -38.301 4.019 17.572 1.00 98.44 322 ILE A O 1
ATOM 2552 N N . ASP A 1 323 ? -39.503 2.748 16.153 1.00 98.12 323 ASP A N 1
ATOM 2553 C CA . ASP A 1 323 ? -40.815 3.197 16.625 1.00 98.12 323 ASP A CA 1
ATOM 2554 C C . ASP A 1 323 ? -41.055 2.773 18.079 1.00 98.12 323 ASP A C 1
ATOM 2556 O O . ASP A 1 323 ? -41.581 3.540 18.885 1.00 98.12 323 ASP A O 1
ATOM 2560 N N . GLY A 1 324 ? -40.645 1.557 18.451 1.00 98.19 324 GLY A N 1
ATOM 2561 C CA . GLY A 1 324 ? -40.676 1.094 19.835 1.00 98.19 324 GLY A CA 1
ATOM 2562 C C . GLY A 1 324 ? -39.795 1.936 20.745 1.00 98.19 324 GLY A C 1
ATOM 2563 O O . GLY A 1 324 ? -40.235 2.317 21.832 1.00 98.19 324 GLY A O 1
ATOM 2564 N N . MET A 1 325 ? -38.580 2.281 20.299 1.00 98.62 325 MET A N 1
ATOM 2565 C CA . MET A 1 325 ? -37.696 3.153 21.076 1.00 98.62 325 MET A CA 1
ATOM 2566 C C . MET A 1 325 ? -38.304 4.549 21.245 1.00 98.62 325 MET A C 1
ATOM 2568 O O . MET A 1 325 ? -38.235 5.110 22.338 1.00 98.62 325 MET A O 1
ATOM 2572 N N . SER A 1 326 ? -38.950 5.082 20.205 1.00 98.69 326 SER A N 1
ATOM 2573 C CA . SER A 1 326 ? -39.662 6.358 20.277 1.00 98.69 326 SER A CA 1
ATOM 2574 C C . SER A 1 326 ? -40.818 6.313 21.281 1.00 98.69 326 SER A C 1
ATOM 2576 O O . SER A 1 326 ? -40.889 7.157 22.172 1.00 98.69 326 SER A O 1
ATOM 2578 N N . ARG A 1 327 ? -41.665 5.274 21.237 1.00 98.56 327 ARG A N 1
ATOM 2579 C CA . ARG A 1 327 ? -42.747 5.079 22.223 1.00 98.56 327 ARG A CA 1
ATOM 2580 C C . ARG A 1 327 ? -42.220 4.974 23.655 1.00 98.56 327 ARG A C 1
ATOM 2582 O O . ARG A 1 327 ? -42.847 5.488 24.577 1.00 98.56 327 ARG A O 1
ATOM 2589 N N . ALA A 1 328 ? -41.070 4.330 23.853 1.00 98.25 328 ALA A N 1
ATOM 2590 C CA . ALA A 1 328 ? -40.426 4.251 25.161 1.00 98.25 328 ALA A CA 1
ATOM 2591 C C . ALA A 1 328 ? -39.930 5.622 25.655 1.00 98.25 328 ALA A C 1
ATOM 2593 O O . ALA A 1 328 ? -40.084 5.923 26.838 1.00 98.25 328 ALA A O 1
ATOM 2594 N N . MET A 1 329 ? -39.387 6.463 24.765 1.00 98.50 329 MET A N 1
ATOM 2595 C CA . MET A 1 329 ? -39.021 7.849 25.089 1.00 98.50 329 MET A CA 1
ATOM 2596 C C . MET A 1 329 ? -40.251 8.678 25.466 1.00 98.50 329 MET A C 1
ATOM 2598 O O . MET A 1 329 ? -40.247 9.311 26.518 1.00 98.50 329 MET A O 1
ATOM 2602 N N . ILE A 1 330 ? -41.311 8.630 24.650 1.00 98.19 330 ILE A N 1
ATOM 2603 C CA . ILE A 1 330 ? -42.578 9.338 24.898 1.00 98.19 330 ILE A CA 1
ATOM 2604 C C . ILE A 1 330 ? -43.146 8.942 26.264 1.00 98.19 330 ILE A C 1
ATOM 2606 O O . ILE A 1 330 ? -43.450 9.800 27.080 1.00 98.19 330 ILE A O 1
ATOM 2610 N N . ARG A 1 331 ? -43.150 7.645 26.596 1.00 97.38 331 ARG A N 1
ATOM 2611 C CA . ARG A 1 331 ? -43.617 7.166 27.905 1.00 97.38 331 ARG A CA 1
ATOM 2612 C C . ARG A 1 331 ? -42.843 7.751 29.095 1.00 97.38 331 ARG A C 1
ATOM 2614 O O . ARG A 1 331 ? -43.437 7.937 30.153 1.00 97.38 331 ARG A O 1
ATOM 2621 N N . MET A 1 332 ? -41.537 7.999 28.962 1.00 95.44 332 MET A N 1
ATOM 2622 C CA . MET A 1 332 ? -40.763 8.665 30.023 1.00 95.44 332 MET A CA 1
ATOM 2623 C C . MET A 1 332 ? -41.086 10.159 30.112 1.00 95.44 332 MET A C 1
ATOM 2625 O O . MET A 1 332 ? -41.083 10.707 31.210 1.00 95.44 332 MET A O 1
ATOM 2629 N N . LEU A 1 333 ? -41.376 10.805 28.979 1.00 95.75 333 LEU A N 1
ATOM 2630 C CA . LEU A 1 333 ? -41.762 12.218 28.915 1.00 95.75 333 LEU A CA 1
ATOM 2631 C C . LEU A 1 333 ? -43.173 12.467 29.474 1.00 95.75 333 LEU A C 1
ATOM 2633 O O . LEU A 1 333 ? -43.380 13.474 30.147 1.00 95.75 333 LEU A O 1
ATOM 2637 N N . ASP A 1 334 ? -44.112 11.550 29.227 1.00 95.00 334 ASP A N 1
ATOM 2638 C CA . ASP A 1 334 ? -45.497 11.610 29.714 1.00 95.00 334 ASP A CA 1
ATOM 2639 C C . ASP A 1 334 ? -45.619 11.354 31.222 1.00 95.00 334 ASP A C 1
ATOM 2641 O O . ASP A 1 334 ? -46.536 11.863 31.864 1.00 95.00 334 ASP A O 1
ATOM 2645 N N . ALA A 1 335 ? -44.707 10.561 31.791 1.00 91.12 335 ALA A N 1
ATOM 2646 C CA . ALA A 1 335 ? -44.710 10.200 33.207 1.00 91.12 335 ALA A CA 1
ATOM 2647 C C . ALA A 1 335 ? -43.301 10.316 33.825 1.00 91.12 335 ALA A C 1
ATOM 2649 O O . ALA A 1 335 ? -42.650 9.294 34.073 1.00 91.12 335 ALA A O 1
ATOM 2650 N N . PRO A 1 336 ? -42.802 11.534 34.110 1.00 88.06 336 PRO A N 1
ATOM 2651 C CA . PRO A 1 336 ? -41.485 11.733 34.722 1.00 88.06 336 PRO A CA 1
ATOM 2652 C C . PRO A 1 336 ? -41.326 11.042 36.087 1.00 88.06 336 PRO A C 1
ATOM 2654 O O . PRO A 1 336 ? -40.231 10.610 36.449 1.00 88.06 336 PRO A O 1
ATOM 2657 N N . GLU A 1 337 ? -42.414 10.847 36.838 1.00 92.19 337 GLU A N 1
ATOM 2658 C CA . GLU A 1 337 ? -42.398 10.089 38.094 1.00 92.19 337 GLU A CA 1
ATOM 2659 C C . GLU A 1 337 ? -42.023 8.621 37.854 1.00 92.19 337 GLU A C 1
ATOM 2661 O O . GLU A 1 337 ? -41.302 8.021 38.656 1.00 92.19 337 GLU A O 1
ATOM 2666 N N . LEU A 1 338 ? -42.460 8.045 36.726 1.00 93.81 338 LEU A N 1
ATOM 2667 C CA . LEU A 1 338 ? -42.079 6.695 36.311 1.00 93.81 338 LEU A CA 1
ATOM 2668 C C . LEU A 1 338 ? -40.580 6.624 36.006 1.00 93.81 338 LEU A C 1
ATOM 2670 O O . LEU A 1 338 ? -39.934 5.642 36.380 1.00 93.81 338 LEU A O 1
ATOM 2674 N N . ALA A 1 339 ? -40.015 7.668 35.388 1.00 93.56 339 ALA A N 1
ATOM 2675 C CA . ALA A 1 339 ? -38.577 7.768 35.165 1.00 93.56 339 ALA A CA 1
ATOM 2676 C C . ALA A 1 339 ? -37.809 7.765 36.498 1.00 93.56 339 ALA A C 1
ATOM 2678 O O . ALA A 1 339 ? -36.850 7.006 36.649 1.00 93.56 339 ALA A O 1
ATOM 2679 N N . GLY A 1 340 ? -38.293 8.504 37.503 1.00 93.31 340 GLY A N 1
ATOM 2680 C CA . GLY A 1 340 ? -37.736 8.506 38.860 1.00 93.31 340 GLY A CA 1
ATOM 2681 C C . GLY A 1 340 ? -37.820 7.153 39.577 1.00 93.31 340 GLY A C 1
ATOM 2682 O O . GLY A 1 340 ? -36.855 6.712 40.212 1.00 93.31 340 GLY A O 1
ATOM 2683 N N . GLN A 1 341 ? -38.952 6.455 39.450 1.00 96.12 341 GLN A N 1
ATOM 2684 C CA . GLN A 1 341 ? -39.152 5.115 40.014 1.00 96.12 341 GLN A CA 1
ATOM 2685 C C . GLN A 1 341 ? -38.224 4.081 39.363 1.00 96.12 341 GLN A C 1
ATOM 2687 O O . GLN A 1 341 ? -37.513 3.355 40.066 1.00 96.12 341 GLN A O 1
ATOM 2692 N N . MET A 1 342 ? -38.193 4.039 38.027 1.00 97.44 342 MET A N 1
ATOM 2693 C CA . MET A 1 342 ? -37.347 3.121 37.262 1.00 97.44 342 MET A CA 1
ATOM 2694 C C . MET A 1 342 ? -35.861 3.423 37.447 1.00 97.44 342 MET A C 1
ATOM 2696 O O . MET A 1 342 ? -35.069 2.502 37.625 1.00 97.44 342 MET A O 1
ATOM 2700 N N . GLY A 1 343 ? -35.481 4.699 37.462 1.00 96.38 343 GLY A N 1
ATOM 2701 C CA . GLY A 1 343 ? -34.122 5.153 37.728 1.00 96.38 343 GLY A CA 1
ATOM 2702 C C . GLY A 1 343 ? -33.631 4.751 39.119 1.00 96.38 343 GLY A C 1
ATOM 2703 O O . GLY A 1 343 ? -32.554 4.171 39.274 1.00 96.38 343 GLY A O 1
ATOM 2704 N N . SER A 1 344 ? -34.473 4.931 40.140 1.00 95.50 344 SER A N 1
ATOM 2705 C CA . SER A 1 344 ? -34.182 4.482 41.509 1.00 95.50 344 SER A CA 1
ATOM 2706 C C . SER A 1 344 ? -34.076 2.954 41.618 1.00 95.50 344 SER A C 1
ATOM 2708 O O . SER A 1 344 ? -33.234 2.429 42.353 1.00 95.50 344 SER A O 1
ATOM 2710 N N . ALA A 1 345 ? -34.909 2.213 40.881 1.00 97.69 345 ALA A N 1
ATOM 2711 C CA . ALA A 1 345 ? -34.804 0.759 40.775 1.00 97.69 345 ALA A CA 1
ATOM 2712 C C . ALA A 1 345 ? -33.527 0.320 40.034 1.00 97.69 345 ALA A C 1
ATOM 2714 O O . ALA A 1 345 ? -32.869 -0.626 40.471 1.00 97.69 345 ALA A O 1
ATOM 2715 N N . ALA A 1 346 ? -33.137 1.025 38.966 1.00 97.31 346 ALA A N 1
ATOM 2716 C CA . ALA A 1 346 ? -31.894 0.793 38.236 1.00 97.31 346 ALA A CA 1
ATOM 2717 C C . ALA A 1 346 ? -30.686 0.975 39.158 1.00 97.31 346 ALA A C 1
ATOM 2719 O O . ALA A 1 346 ? -29.880 0.055 39.289 1.00 97.31 346 ALA A O 1
ATOM 2720 N N . ARG A 1 347 ? -30.617 2.091 39.894 1.00 97.25 347 ARG A N 1
ATOM 2721 C CA . ARG A 1 347 ? -29.550 2.351 40.871 1.00 97.25 347 ARG A CA 1
ATOM 2722 C C . ARG A 1 347 ? -29.430 1.242 41.907 1.00 97.25 347 ARG A C 1
ATOM 2724 O O . ARG A 1 347 ? -28.326 0.741 42.115 1.00 97.25 347 ARG A O 1
ATOM 2731 N N . ARG A 1 348 ? -30.545 0.833 42.528 1.00 97.06 348 ARG A N 1
ATOM 2732 C CA . ARG A 1 348 ? -30.556 -0.282 43.494 1.00 97.06 348 ARG A CA 1
ATOM 2733 C C . ARG A 1 348 ? -30.020 -1.562 42.868 1.00 97.06 348 ARG A C 1
ATOM 2735 O O . ARG A 1 348 ? -29.113 -2.174 43.420 1.00 97.06 348 ARG A O 1
ATOM 2742 N N . ARG A 1 349 ? -30.488 -1.913 41.669 1.00 96.38 349 ARG A N 1
ATOM 2743 C CA . ARG A 1 349 ? -30.010 -3.097 40.949 1.00 96.38 349 ARG A CA 1
ATOM 2744 C C . ARG A 1 349 ? -28.505 -3.050 40.684 1.00 96.38 349 ARG A C 1
ATOM 2746 O O . ARG A 1 349 ? -27.838 -4.067 40.884 1.00 96.38 349 ARG A O 1
ATOM 2753 N N . ILE A 1 350 ? -27.974 -1.912 40.232 1.00 97.44 350 ILE A N 1
ATOM 2754 C CA . ILE A 1 350 ? -26.537 -1.756 39.973 1.00 97.44 350 ILE A CA 1
ATOM 2755 C C . ILE A 1 350 ? -25.732 -1.853 41.276 1.00 97.44 350 ILE A C 1
ATOM 2757 O O . ILE A 1 350 ? -24.754 -2.599 41.318 1.00 97.44 350 ILE A O 1
ATOM 2761 N N . LEU A 1 351 ? -26.173 -1.193 42.353 1.00 95.38 351 LEU A N 1
ATOM 2762 C CA . LEU A 1 351 ? -25.565 -1.292 43.689 1.00 95.38 351 LEU A CA 1
ATOM 2763 C C . LEU A 1 351 ? -25.563 -2.729 44.234 1.00 95.38 351 LEU A C 1
ATOM 2765 O O . LEU A 1 351 ? -24.598 -3.170 44.857 1.00 95.38 351 LEU A O 1
ATOM 2769 N N . GLU A 1 352 ? -26.634 -3.475 43.991 1.00 94.06 352 GLU A N 1
ATOM 2770 C CA . GLU A 1 352 ? -26.785 -4.837 44.488 1.00 94.06 352 GLU A CA 1
ATOM 2771 C C . GLU A 1 352 ? -26.017 -5.862 43.660 1.00 94.06 352 GLU A C 1
ATOM 2773 O O . GLU A 1 352 ? -25.598 -6.868 44.219 1.00 94.06 352 GLU A O 1
ATOM 2778 N N . ASN A 1 353 ? -25.814 -5.660 42.355 1.00 93.62 353 ASN A N 1
ATOM 2779 C CA . ASN A 1 353 ? -25.362 -6.742 41.466 1.00 93.62 353 ASN A CA 1
ATOM 2780 C C . ASN A 1 353 ? -24.111 -6.418 40.642 1.00 93.62 353 ASN A C 1
ATOM 2782 O O . ASN A 1 353 ? -23.377 -7.337 40.290 1.00 93.62 353 ASN A O 1
ATOM 2786 N N . PHE A 1 354 ? -23.844 -5.144 40.360 1.00 95.88 354 PHE A N 1
ATOM 2787 C CA . PHE A 1 354 ? -22.884 -4.724 39.336 1.00 95.88 354 PHE A CA 1
ATOM 2788 C C . PHE A 1 354 ? -21.925 -3.640 39.840 1.00 95.88 354 PHE A C 1
ATOM 2790 O O . PHE A 1 354 ? -21.538 -2.754 39.089 1.00 95.88 354 PHE A O 1
ATOM 2797 N N . THR A 1 355 ? -21.553 -3.645 41.119 1.00 95.06 355 THR A N 1
ATOM 2798 C CA . THR A 1 355 ? -20.590 -2.656 41.626 1.00 95.06 355 THR A CA 1
ATOM 2799 C C . THR A 1 355 ? -19.187 -2.944 41.111 1.00 95.06 355 THR A C 1
ATOM 2801 O O . THR A 1 355 ? -18.800 -4.103 40.937 1.00 95.06 355 THR A O 1
ATOM 2804 N N . LEU A 1 356 ? -18.388 -1.887 40.928 1.00 93.81 356 LEU A N 1
ATOM 2805 C CA . LEU A 1 356 ? -16.974 -2.027 40.577 1.00 93.81 356 LEU A CA 1
ATOM 2806 C C . LEU A 1 356 ? -16.235 -2.909 41.588 1.00 93.81 356 LEU A C 1
ATOM 2808 O O . LEU A 1 356 ? -15.468 -3.779 41.195 1.00 93.81 356 LEU A O 1
ATOM 2812 N N . LYS A 1 357 ? -16.553 -2.761 42.879 1.00 93.56 357 LYS A N 1
ATOM 2813 C CA . LYS A 1 357 ? -16.011 -3.617 43.935 1.00 93.56 357 LYS A CA 1
ATOM 2814 C C . LYS A 1 357 ? -16.271 -5.103 43.662 1.00 93.56 357 LYS A C 1
ATOM 2816 O O . LYS A 1 357 ? -15.324 -5.872 43.637 1.00 93.56 357 LYS A O 1
ATOM 2821 N N . LYS A 1 358 ? -17.516 -5.512 43.377 1.00 94.81 358 LYS A N 1
ATOM 2822 C CA . LYS A 1 358 ? -17.831 -6.920 43.053 1.00 94.81 358 LYS A CA 1
ATOM 2823 C C . LYS A 1 358 ? -17.085 -7.411 41.815 1.00 94.81 358 LYS A C 1
ATOM 2825 O O . LYS A 1 358 ? -16.591 -8.536 41.806 1.00 94.81 358 LYS A O 1
ATOM 2830 N N . HIS A 1 359 ? -17.003 -6.571 40.786 1.00 95.69 359 HIS A N 1
ATOM 2831 C CA . HIS A 1 359 ? -16.283 -6.892 39.558 1.00 95.69 359 HIS A CA 1
ATOM 2832 C C . HIS A 1 359 ? -14.797 -7.175 39.824 1.00 95.69 359 HIS A C 1
ATOM 2834 O O . HIS A 1 359 ? -14.266 -8.190 39.368 1.00 95.69 359 HIS A O 1
ATOM 2840 N N . ILE A 1 360 ? -14.148 -6.299 40.593 1.00 96.25 360 ILE A N 1
ATOM 2841 C CA . ILE A 1 360 ? -12.733 -6.396 40.952 1.00 96.25 360 ILE A CA 1
ATOM 2842 C C . ILE A 1 360 ? -12.484 -7.542 41.937 1.00 96.25 360 ILE A C 1
ATOM 2844 O O . ILE A 1 360 ? -11.561 -8.319 41.716 1.00 96.25 360 ILE A O 1
ATOM 2848 N N . ASP A 1 361 ? -13.336 -7.723 42.949 1.00 95.44 361 ASP A N 1
ATOM 2849 C CA . ASP A 1 361 ? -13.252 -8.832 43.910 1.00 95.44 361 ASP A CA 1
ATOM 2850 C C . ASP A 1 361 ? -13.314 -10.190 43.191 1.00 95.44 361 ASP A C 1
ATOM 2852 O O . ASP A 1 361 ? -12.550 -11.101 43.507 1.00 95.44 361 ASP A O 1
ATOM 2856 N N . ASN A 1 362 ? -14.168 -10.325 42.168 1.00 95.81 362 ASN A N 1
ATOM 2857 C CA . ASN A 1 362 ? -14.219 -11.529 41.338 1.00 95.81 362 ASN A CA 1
ATOM 2858 C C . ASN A 1 362 ? -12.914 -11.747 40.556 1.00 95.81 362 ASN A C 1
ATOM 2860 O O . ASN A 1 362 ? -12.424 -12.873 40.511 1.00 95.81 362 ASN A O 1
ATOM 2864 N N . ILE A 1 363 ? -12.332 -10.699 39.958 1.00 96.75 363 ILE A N 1
ATOM 2865 C CA . ILE A 1 363 ? -11.042 -10.810 39.252 1.00 96.75 363 ILE A CA 1
ATOM 2866 C C . ILE A 1 363 ? -9.926 -11.194 40.233 1.00 96.75 363 ILE A C 1
ATOM 2868 O O . ILE A 1 363 ? -9.168 -12.121 39.946 1.00 96.75 363 ILE A O 1
ATOM 2872 N N . ASN A 1 364 ? -9.857 -10.535 41.394 1.00 96.31 364 ASN A N 1
ATOM 2873 C CA . ASN A 1 364 ? -8.898 -10.832 42.460 1.00 96.31 364 ASN A CA 1
ATOM 2874 C C . ASN A 1 364 ? -9.020 -12.292 42.910 1.00 96.31 364 ASN A C 1
ATOM 2876 O O . ASN A 1 364 ? -8.017 -13.000 42.957 1.00 96.31 364 ASN A O 1
ATOM 2880 N N . ARG A 1 365 ? -10.246 -12.786 43.127 1.00 95.81 365 ARG A N 1
ATOM 2881 C CA . ARG A 1 365 ? -10.495 -14.186 43.489 1.00 95.81 365 ARG A CA 1
ATOM 2882 C C . ARG A 1 365 ? -9.960 -15.156 42.438 1.00 95.81 365 ARG A C 1
ATOM 2884 O O . ARG A 1 365 ? -9.289 -16.123 42.787 1.00 95.81 365 ARG A O 1
ATOM 2891 N N . GLU A 1 366 ? -10.243 -14.934 41.152 1.00 96.25 366 GLU A N 1
ATOM 2892 C CA . GLU A 1 366 ? -9.742 -15.832 40.101 1.00 96.25 366 GLU A CA 1
ATOM 2893 C C . GLU A 1 366 ? -8.210 -15.764 39.974 1.00 96.25 366 GLU A C 1
ATOM 2895 O O . GLU A 1 366 ? -7.572 -16.790 39.730 1.00 96.25 366 GLU A O 1
ATOM 2900 N N . ILE A 1 367 ? -7.606 -14.591 40.197 1.00 95.75 367 ILE A N 1
ATOM 2901 C CA . ILE A 1 367 ? -6.149 -14.416 40.281 1.00 95.75 367 ILE A CA 1
ATOM 2902 C C . ILE A 1 367 ? -5.568 -15.233 41.444 1.00 95.75 367 ILE A C 1
ATOM 2904 O O . ILE A 1 367 ? -4.633 -16.008 41.238 1.00 95.75 367 ILE A O 1
ATOM 2908 N N . GLU A 1 368 ? -6.124 -15.102 42.647 1.00 94.00 368 GLU A N 1
ATOM 2909 C CA . GLU A 1 368 ? -5.674 -15.822 43.842 1.00 94.00 368 GLU A CA 1
ATOM 2910 C C . GLU A 1 368 ? -5.782 -17.340 43.664 1.00 94.00 368 GLU A C 1
ATOM 2912 O O . GLU A 1 368 ? -4.818 -18.065 43.928 1.00 94.00 368 GLU A O 1
ATOM 2917 N N . LEU A 1 369 ? -6.914 -17.825 43.141 1.00 92.38 369 LEU A N 1
ATOM 2918 C CA . LEU A 1 369 ? -7.134 -19.245 42.851 1.00 92.38 369 LEU A CA 1
ATOM 2919 C C . LEU A 1 369 ? -6.126 -19.783 41.828 1.00 92.38 369 LEU A C 1
ATOM 2921 O O . LEU A 1 369 ? -5.585 -20.879 42.004 1.00 92.38 369 LEU A O 1
ATOM 2925 N N . ALA A 1 370 ? -5.845 -19.010 40.777 1.00 92.38 370 ALA A N 1
ATOM 2926 C CA . ALA A 1 370 ? -4.880 -19.388 39.753 1.00 92.38 370 ALA A CA 1
ATOM 2927 C C . ALA A 1 370 ? -3.446 -19.468 40.311 1.00 92.38 370 ALA A C 1
ATOM 2929 O O . ALA A 1 370 ? -2.691 -20.379 39.963 1.00 92.38 370 ALA A O 1
ATOM 2930 N N . VAL A 1 371 ? -3.068 -18.550 41.207 1.00 91.88 371 VAL A N 1
ATOM 2931 C CA . VAL A 1 371 ? -1.749 -18.549 41.861 1.00 91.88 371 VAL A CA 1
ATOM 2932 C C . VAL A 1 371 ? -1.622 -19.684 42.883 1.00 91.88 371 VAL A C 1
ATOM 2934 O O . VAL A 1 371 ? -0.564 -20.315 42.954 1.00 91.88 371 VAL A O 1
ATOM 2937 N N . ALA A 1 372 ? -2.679 -19.982 43.647 1.00 86.44 372 ALA A N 1
ATOM 2938 C CA . ALA A 1 372 ? -2.679 -21.044 44.654 1.00 86.44 372 ALA A CA 1
ATOM 2939 C C . ALA A 1 372 ? -2.419 -22.431 44.039 1.00 86.44 372 ALA A C 1
ATOM 2941 O O . ALA A 1 372 ? -1.555 -23.160 44.523 1.00 86.44 372 ALA A O 1
ATOM 2942 N N . ARG A 1 373 ? -3.072 -22.758 42.914 1.00 78.25 373 ARG A N 1
ATOM 2943 C CA . ARG A 1 373 ? -2.905 -24.045 42.204 1.00 78.25 373 ARG A CA 1
ATOM 2944 C C . ARG A 1 373 ? -1.487 -24.290 41.684 1.00 78.25 373 ARG A C 1
ATOM 2946 O O . ARG A 1 373 ? -1.060 -25.431 41.576 1.00 78.25 373 ARG A O 1
ATOM 2953 N N . ARG A 1 374 ? -0.728 -23.232 41.378 1.00 70.25 374 ARG A N 1
ATOM 2954 C CA . ARG A 1 374 ? 0.660 -23.342 40.895 1.00 70.25 374 ARG A CA 1
ATOM 2955 C C . ARG A 1 374 ? 1.637 -23.802 41.983 1.00 70.25 374 ARG A C 1
ATOM 2957 O O . ARG A 1 374 ? 2.681 -24.363 41.659 1.00 70.25 374 ARG A O 1
ATOM 2964 N N . LYS A 1 375 ? 1.342 -23.532 43.259 1.00 57.88 375 LYS A N 1
ATOM 2965 C CA . LYS A 1 375 ? 2.230 -23.873 44.383 1.00 57.88 375 LYS A CA 1
ATOM 2966 C C . LYS A 1 375 ? 2.136 -25.345 44.811 1.00 57.88 375 LYS A C 1
ATOM 2968 O O . LYS A 1 375 ? 2.889 -25.730 45.699 1.00 57.88 375 LYS A O 1
ATOM 2973 N N . ASP A 1 376 ? 1.307 -26.153 44.145 1.00 42.75 376 ASP A N 1
ATOM 2974 C CA . ASP A 1 376 ? 1.068 -27.566 44.465 1.00 42.75 376 ASP A CA 1
ATOM 2975 C C . ASP A 1 376 ? 1.356 -28.472 43.232 1.00 42.75 376 ASP A C 1
ATOM 2977 O O . ASP A 1 376 ? 0.483 -28.661 42.385 1.00 42.75 376 ASP A O 1
ATOM 2981 N N . PRO A 1 377 ? 2.595 -28.982 43.023 1.00 38.69 377 PRO A N 1
ATOM 2982 C CA . PRO A 1 377 ? 2.992 -29.621 41.755 1.00 38.69 377 PRO A CA 1
ATOM 2983 C C . PRO A 1 377 ? 2.697 -31.129 41.623 1.00 38.69 377 PRO A C 1
ATOM 2985 O O . PRO A 1 377 ? 3.138 -31.743 40.648 1.00 38.69 377 PRO A O 1
ATOM 2988 N N . HIS A 1 378 ? 2.001 -31.772 42.562 1.00 34.25 378 HIS A N 1
ATOM 2989 C CA . HIS A 1 378 ? 1.710 -33.209 42.473 1.00 34.25 378 HIS A CA 1
ATOM 2990 C C . HIS A 1 378 ? 0.381 -33.480 41.749 1.00 34.25 378 HIS A C 1
ATOM 2992 O O . HIS A 1 378 ? -0.672 -33.556 42.370 1.00 34.25 378 HIS A O 1
ATOM 2998 N N . GLY A 1 379 ? 0.442 -33.653 40.421 1.00 32.97 379 GLY A N 1
ATOM 2999 C CA . GLY A 1 379 ? -0.722 -34.007 39.597 1.00 32.97 379 GLY A CA 1
ATOM 3000 C C . GLY A 1 379 ? -0.412 -34.291 38.119 1.00 32.97 379 GLY A C 1
ATOM 3001 O O . GLY A 1 379 ? -0.713 -33.475 37.260 1.00 32.97 379 GLY A O 1
ATOM 3002 N N . ASP A 1 380 ? 0.199 -35.453 37.871 1.00 35.50 380 ASP A N 1
ATOM 3003 C CA . ASP A 1 380 ? 0.094 -36.331 36.685 1.00 35.50 380 ASP A CA 1
ATOM 3004 C C . ASP A 1 380 ? 0.499 -35.859 35.254 1.00 35.50 380 ASP A C 1
ATOM 3006 O O . ASP A 1 380 ? -0.240 -35.220 34.511 1.00 35.50 380 ASP A O 1
ATOM 3010 N N . GLY A 1 381 ? 1.717 -36.255 34.856 1.00 31.55 381 GLY A N 1
ATOM 3011 C CA . GLY A 1 381 ? 1.974 -37.235 33.782 1.00 31.55 381 GLY A CA 1
ATOM 3012 C C . GLY A 1 381 ? 1.373 -37.071 32.374 1.00 31.55 381 GLY A C 1
ATOM 3013 O O . GLY A 1 381 ? 0.224 -37.401 32.120 1.00 31.55 381 GLY A O 1
ATOM 3014 N N . GLY A 1 382 ? 2.229 -36.785 31.380 1.00 28.66 382 GLY A N 1
ATOM 3015 C CA . GLY A 1 382 ? 1.883 -36.963 29.960 1.00 28.66 382 GLY A CA 1
ATOM 3016 C C . GLY A 1 382 ? 3.072 -36.861 29.000 1.00 28.66 382 GLY A C 1
ATOM 3017 O O . GLY A 1 382 ? 3.298 -35.825 28.380 1.00 28.66 382 GLY A O 1
ATOM 3018 N N . LYS A 1 383 ? 3.853 -37.944 28.881 1.00 32.94 383 LYS A N 1
ATOM 3019 C CA . LYS A 1 383 ? 4.987 -38.115 27.950 1.00 32.94 383 LYS A CA 1
ATOM 3020 C C . LYS A 1 383 ? 4.543 -38.059 26.478 1.00 32.94 383 LYS A C 1
ATOM 3022 O O . LYS A 1 383 ? 3.613 -38.768 26.108 1.00 32.94 383 LYS A O 1
ATOM 3027 N N . HIS A 1 384 ? 5.318 -37.394 25.613 1.00 30.73 384 HIS A N 1
ATOM 3028 C CA . HIS A 1 384 ? 5.486 -37.836 24.219 1.00 30.73 384 HIS A CA 1
ATOM 3029 C C . HIS A 1 384 ? 6.885 -37.507 23.669 1.00 30.73 384 HIS A C 1
ATOM 3031 O O . HIS A 1 384 ? 7.273 -36.349 23.525 1.00 30.73 384 HIS A O 1
ATOM 3037 N N . ASN A 1 385 ? 7.629 -38.581 23.386 1.00 29.00 385 ASN A N 1
ATOM 3038 C CA . ASN A 1 385 ? 8.906 -38.625 22.674 1.00 29.00 385 ASN A CA 1
ATOM 3039 C C . ASN A 1 385 ? 8.701 -38.392 21.167 1.00 29.00 385 ASN A C 1
ATOM 3041 O O . ASN A 1 385 ? 7.682 -38.793 20.611 1.00 29.00 385 ASN A O 1
ATOM 3045 N N . GLY A 1 386 ? 9.710 -37.842 20.484 1.00 26.42 386 GLY A N 1
ATOM 3046 C CA . GLY A 1 386 ? 9.734 -37.764 19.020 1.00 26.42 386 GLY A CA 1
ATOM 3047 C C . GLY A 1 386 ? 11.026 -37.160 18.469 1.00 26.42 386 GLY A C 1
ATOM 3048 O O . GLY A 1 386 ? 11.214 -35.949 18.484 1.00 26.42 386 GLY A O 1
ATOM 3049 N N . ASN A 1 387 ? 11.900 -38.050 18.013 1.00 25.28 387 ASN A N 1
ATOM 3050 C CA . ASN A 1 387 ? 13.304 -37.905 17.635 1.00 25.28 387 ASN A CA 1
ATOM 3051 C C . ASN A 1 387 ? 13.536 -37.242 16.249 1.00 25.28 387 ASN A C 1
ATOM 3053 O O . ASN A 1 387 ? 12.670 -37.308 15.384 1.00 25.28 387 ASN A O 1
ATOM 3057 N N . GLY A 1 388 ? 14.756 -36.728 16.022 1.00 25.58 388 GLY A N 1
ATOM 3058 C CA . GLY A 1 388 ? 15.441 -36.750 14.715 1.00 25.58 388 GLY A CA 1
ATOM 3059 C C . GLY A 1 388 ? 15.254 -35.582 13.730 1.00 25.58 388 GLY A C 1
ATOM 3060 O O . GLY A 1 388 ? 14.165 -35.339 13.223 1.00 25.58 388 GLY A O 1
ATOM 3061 N N . GLY A 1 389 ? 16.367 -34.924 13.366 1.00 23.12 389 GLY A N 1
ATOM 3062 C CA . GLY A 1 389 ? 16.453 -34.074 12.169 1.00 23.12 389 GLY A CA 1
ATOM 3063 C C . GLY A 1 389 ? 17.536 -32.990 12.207 1.00 23.12 389 GLY A C 1
ATOM 3064 O O . GLY A 1 389 ? 17.216 -31.805 12.210 1.00 23.12 389 GLY A O 1
ATOM 3065 N N . ASN A 1 390 ? 18.817 -33.377 12.231 1.00 27.72 390 ASN A N 1
ATOM 3066 C CA . ASN A 1 390 ? 19.956 -32.464 12.070 1.00 27.72 390 ASN A CA 1
ATOM 3067 C C . ASN A 1 390 ? 20.058 -31.999 10.602 1.00 27.72 390 ASN A C 1
ATOM 3069 O O . ASN A 1 390 ? 20.747 -32.609 9.788 1.00 27.72 390 ASN A O 1
ATOM 3073 N N . GLY A 1 391 ? 19.366 -30.914 10.257 1.00 24.89 391 GLY A N 1
ATOM 3074 C CA . GLY A 1 391 ? 19.559 -30.183 9.005 1.00 24.89 391 GLY A CA 1
ATOM 3075 C C . GLY A 1 391 ? 20.312 -28.883 9.275 1.00 24.89 391 GLY A C 1
ATOM 3076 O O . GLY A 1 391 ? 19.773 -27.977 9.903 1.00 24.89 391 GLY A O 1
ATOM 3077 N N . LYS A 1 392 ? 21.564 -28.775 8.817 1.00 32.41 392 LYS A N 1
ATOM 3078 C CA . LYS A 1 392 ? 22.298 -27.500 8.784 1.00 32.41 392 LYS A CA 1
ATOM 3079 C C . LYS A 1 392 ? 21.525 -26.511 7.899 1.00 32.41 392 LYS A C 1
ATOM 3081 O O . LYS A 1 392 ? 21.597 -26.617 6.678 1.00 32.41 392 LYS A O 1
ATOM 3086 N N . GLU A 1 393 ? 20.808 -25.555 8.488 1.00 33.22 393 GLU A N 1
ATOM 3087 C CA . GLU A 1 393 ? 20.132 -24.499 7.723 1.00 33.22 393 GLU A CA 1
ATOM 3088 C C . GLU A 1 393 ? 21.016 -23.254 7.492 1.00 33.22 393 GLU A C 1
ATOM 3090 O O . GLU A 1 393 ? 21.871 -22.922 8.320 1.00 33.22 393 GLU A O 1
ATOM 3095 N N . PRO A 1 394 ? 20.846 -22.545 6.356 1.00 32.09 394 PRO A N 1
ATOM 3096 C CA . PRO A 1 394 ? 21.806 -21.573 5.850 1.00 32.09 394 PRO A CA 1
ATOM 3097 C C . PRO A 1 394 ? 21.590 -20.164 6.428 1.00 32.09 394 PRO A C 1
ATOM 3099 O O . PRO A 1 394 ? 20.474 -19.679 6.580 1.00 32.09 394 PRO A O 1
ATOM 3102 N N . SER A 1 395 ? 22.701 -19.468 6.669 1.00 34.28 395 SER A N 1
ATOM 3103 C CA . SER A 1 395 ? 22.817 -18.072 7.121 1.00 34.28 395 SER A CA 1
ATOM 3104 C C . SER A 1 395 ? 21.799 -17.075 6.516 1.00 34.28 395 SER A C 1
ATOM 3106 O O . SER A 1 395 ? 21.714 -16.886 5.305 1.00 34.28 395 SER A O 1
ATOM 3108 N N . PHE A 1 396 ? 21.127 -16.326 7.399 1.00 38.56 396 PHE A N 1
ATOM 3109 C CA . PHE A 1 396 ? 20.181 -15.211 7.187 1.00 38.56 396 PHE A CA 1
ATOM 3110 C C . PHE A 1 396 ? 20.564 -14.167 6.113 1.00 38.56 396 PHE A C 1
ATOM 3112 O O . PHE A 1 396 ? 19.685 -13.570 5.487 1.00 38.56 396 PHE A O 1
ATOM 3119 N N . ARG A 1 397 ? 21.859 -13.940 5.841 1.00 34.41 397 ARG A N 1
ATOM 3120 C CA . ARG A 1 397 ? 22.288 -13.029 4.758 1.00 34.41 397 ARG A CA 1
ATOM 3121 C C . ARG A 1 397 ? 21.987 -13.590 3.367 1.00 34.41 397 ARG A C 1
ATOM 3123 O O . ARG A 1 397 ? 21.852 -12.809 2.433 1.00 34.41 397 ARG A O 1
ATOM 3130 N N . ARG A 1 398 ? 21.819 -14.910 3.245 1.00 34.88 398 ARG A N 1
ATOM 3131 C CA . ARG A 1 398 ? 21.472 -15.607 2.004 1.00 34.88 398 ARG A CA 1
ATOM 3132 C C . ARG A 1 398 ? 19.979 -15.514 1.685 1.00 34.88 398 ARG A C 1
ATOM 3134 O O . ARG A 1 398 ? 19.660 -15.471 0.510 1.00 34.88 398 ARG A O 1
ATOM 3141 N N . THR A 1 399 ? 19.089 -15.382 2.677 1.00 34.22 399 THR A N 1
ATOM 3142 C CA . THR A 1 399 ? 17.616 -15.438 2.497 1.00 34.22 399 THR A CA 1
ATOM 3143 C C . THR A 1 399 ? 16.926 -14.075 2.368 1.00 34.22 399 THR A C 1
ATOM 3145 O O . THR A 1 399 ? 15.902 -13.963 1.705 1.00 34.22 399 THR A O 1
ATOM 3148 N N . LEU A 1 400 ? 17.483 -12.996 2.936 1.00 34.72 400 LEU A N 1
ATOM 3149 C CA . LEU A 1 400 ? 17.040 -11.628 2.606 1.00 34.72 400 LEU A CA 1
ATOM 3150 C C . LEU A 1 400 ? 17.479 -11.262 1.184 1.00 34.72 400 LEU A C 1
ATOM 3152 O O . LEU A 1 400 ? 16.681 -10.748 0.400 1.00 34.72 400 LEU A O 1
ATOM 3156 N N . PHE A 1 401 ? 18.720 -11.631 0.842 1.00 37.97 401 PHE A N 1
ATOM 3157 C CA . PHE A 1 401 ? 19.123 -11.710 -0.548 1.00 37.97 401 PHE A CA 1
ATOM 3158 C C . PHE A 1 401 ? 18.236 -12.705 -1.286 1.00 37.97 401 PHE A C 1
ATOM 3160 O O . PHE A 1 401 ? 17.824 -12.326 -2.352 1.00 37.97 401 PHE A O 1
ATOM 3167 N N . SER A 1 402 ? 17.819 -13.865 -0.756 1.00 36.12 402 SER A N 1
ATOM 3168 C CA . SER A 1 402 ? 16.949 -14.785 -1.512 1.00 36.12 402 SER A CA 1
ATOM 3169 C C . SER A 1 402 ? 15.526 -14.289 -1.721 1.00 36.12 402 SER A C 1
ATOM 3171 O O . SER A 1 402 ? 15.003 -14.578 -2.765 1.00 36.12 402 SER A O 1
ATOM 3173 N N . ASN A 1 403 ? 14.872 -13.534 -0.838 1.00 33.38 403 ASN A N 1
ATOM 3174 C CA . ASN A 1 403 ? 13.507 -13.048 -1.104 1.00 33.38 403 ASN A CA 1
ATOM 3175 C C . ASN A 1 403 ? 13.501 -11.826 -2.031 1.00 33.38 403 ASN A C 1
ATOM 3177 O O . ASN A 1 403 ? 12.626 -11.703 -2.889 1.00 33.38 403 ASN A O 1
ATOM 3181 N N . ILE A 1 404 ? 14.528 -10.977 -1.937 1.00 44.88 404 ILE A N 1
ATOM 3182 C CA . ILE A 1 404 ? 14.805 -9.922 -2.923 1.00 44.88 404 ILE A CA 1
ATOM 3183 C C . ILE A 1 404 ? 15.368 -10.532 -4.221 1.00 44.88 404 ILE A C 1
ATOM 3185 O O . ILE A 1 404 ? 15.056 -10.040 -5.289 1.00 44.88 404 ILE A O 1
ATOM 3189 N N . LEU A 1 405 ? 16.078 -11.659 -4.169 1.00 43.03 405 LEU A N 1
ATOM 3190 C CA . LEU A 1 405 ? 16.460 -12.542 -5.284 1.00 43.03 405 LEU A CA 1
ATOM 3191 C C . LEU A 1 405 ? 15.405 -13.642 -5.495 1.00 43.03 405 LEU A C 1
ATOM 3193 O O . LEU A 1 405 ? 15.744 -14.687 -6.015 1.00 43.03 405 LEU A O 1
ATOM 3197 N N . VAL A 1 406 ? 14.146 -13.509 -5.082 1.00 46.66 406 VAL A N 1
ATOM 3198 C CA . VAL A 1 406 ? 13.074 -14.471 -5.435 1.00 46.66 406 VAL A CA 1
ATOM 3199 C C . VAL A 1 406 ? 11.951 -13.663 -6.035 1.00 46.66 406 VAL A C 1
ATOM 3201 O O . VAL A 1 406 ? 11.641 -13.861 -7.197 1.00 46.66 406 VAL A O 1
ATOM 3204 N N . ALA A 1 407 ? 11.452 -12.635 -5.343 1.00 42.62 407 ALA A N 1
ATOM 3205 C CA . ALA A 1 407 ? 10.616 -11.624 -5.990 1.00 42.62 407 ALA A CA 1
ATOM 3206 C C . ALA A 1 407 ? 11.409 -10.876 -7.074 1.00 42.62 407 ALA A C 1
ATOM 3208 O O . ALA A 1 407 ? 10.944 -10.743 -8.206 1.00 42.62 407 ALA A O 1
ATOM 3209 N N . GLY A 1 408 ? 12.641 -10.464 -6.762 1.00 54.75 408 GLY A N 1
ATOM 3210 C CA . GLY A 1 408 ? 13.552 -9.920 -7.756 1.00 54.75 408 GLY A CA 1
ATOM 3211 C C . GLY A 1 408 ? 14.240 -10.987 -8.594 1.00 54.75 408 GLY A C 1
ATOM 3212 O O . GLY A 1 408 ? 14.501 -10.662 -9.730 1.00 54.75 408 GLY A O 1
ATOM 3213 N N . SER A 1 409 ? 14.467 -12.253 -8.193 1.00 66.19 409 SER A N 1
ATOM 3214 C CA . SER A 1 409 ? 14.952 -13.203 -9.223 1.00 66.19 409 SER A CA 1
ATOM 3215 C C . SER A 1 409 ? 13.870 -13.526 -10.218 1.00 66.19 409 SER A C 1
ATOM 3217 O O . SER A 1 409 ? 14.185 -13.452 -11.379 1.00 66.19 409 SER A O 1
ATOM 3219 N N . TYR A 1 410 ? 12.613 -13.789 -9.855 1.00 71.56 410 TYR A N 1
ATOM 3220 C CA . TYR A 1 410 ? 11.584 -14.006 -10.875 1.00 71.56 410 TYR A CA 1
ATOM 3221 C C . TYR A 1 410 ? 11.429 -12.775 -11.767 1.00 71.56 410 TYR A C 1
ATOM 3223 O O . TYR A 1 410 ? 11.332 -12.914 -12.980 1.00 71.56 410 TYR A O 1
ATOM 3231 N N . THR A 1 411 ? 11.488 -11.571 -11.192 1.00 66.94 411 THR A N 1
ATOM 3232 C CA . THR A 1 411 ? 11.388 -10.324 -11.960 1.00 66.94 411 THR A CA 1
ATOM 3233 C C . THR A 1 411 ? 12.629 -10.062 -12.822 1.00 66.94 411 THR A C 1
ATOM 3235 O O . THR A 1 411 ? 12.484 -9.802 -14.008 1.00 66.94 411 THR A O 1
ATOM 3238 N N . TYR A 1 412 ? 13.843 -10.166 -12.280 1.00 74.75 412 TYR A N 1
ATOM 3239 C CA . TYR A 1 412 ? 15.112 -9.937 -12.986 1.00 74.75 412 TYR A CA 1
ATOM 3240 C C . TYR A 1 412 ? 15.471 -11.089 -13.934 1.00 74.75 412 TYR A C 1
ATOM 3242 O O . TYR A 1 412 ? 16.003 -10.837 -15.006 1.00 74.75 412 TYR A O 1
ATOM 3250 N N . LEU A 1 413 ? 15.136 -12.336 -13.597 1.00 81.00 413 LEU A N 1
ATOM 3251 C CA . LEU A 1 413 ? 15.203 -13.499 -14.488 1.00 81.00 413 LEU A CA 1
ATOM 3252 C C . LEU A 1 413 ? 14.215 -13.321 -15.630 1.00 81.00 413 LEU A C 1
ATOM 3254 O O . LEU A 1 413 ? 14.602 -13.487 -16.777 1.00 81.00 413 LEU A O 1
ATOM 3258 N N . SER A 1 414 ? 12.969 -12.927 -15.342 1.00 80.94 414 SER A N 1
ATOM 3259 C CA . SER A 1 414 ? 12.000 -12.605 -16.390 1.00 80.94 414 SER A CA 1
ATOM 3260 C C . SER A 1 414 ? 12.499 -11.460 -17.271 1.00 80.94 414 SER A C 1
ATOM 3262 O O . SER A 1 414 ? 12.443 -11.577 -18.490 1.00 80.94 414 SER A O 1
ATOM 3264 N N . GLN A 1 415 ? 13.059 -10.388 -16.699 1.00 82.00 415 GLN A N 1
ATOM 3265 C CA . GLN A 1 415 ? 13.653 -9.284 -17.464 1.00 82.00 415 GLN A CA 1
ATOM 3266 C C . GLN A 1 415 ? 14.846 -9.746 -18.308 1.00 82.00 415 GLN A C 1
ATOM 3268 O O . GLN A 1 415 ? 14.929 -9.369 -19.469 1.00 82.00 415 GLN A O 1
ATOM 3273 N N . GLY A 1 416 ? 15.727 -10.593 -17.771 1.00 83.88 416 GLY A N 1
ATOM 3274 C CA . GLY A 1 416 ? 16.857 -11.168 -18.501 1.00 83.88 416 GLY A CA 1
ATOM 3275 C C . GLY A 1 416 ? 16.407 -12.073 -19.648 1.00 83.88 416 GLY A C 1
ATOM 3276 O O . GLY A 1 416 ? 16.869 -11.912 -20.773 1.00 83.88 416 GLY A O 1
ATOM 3277 N N . ILE A 1 417 ? 15.443 -12.964 -19.402 1.00 87.31 417 ILE A N 1
ATOM 3278 C CA . ILE A 1 417 ? 14.832 -13.822 -20.428 1.00 87.31 417 ILE A CA 1
ATOM 3279 C C . ILE A 1 417 ? 14.134 -12.969 -21.492 1.00 87.31 417 ILE A C 1
ATOM 3281 O O . ILE A 1 417 ? 14.319 -13.203 -22.681 1.00 87.31 417 ILE A O 1
ATOM 3285 N N . THR A 1 418 ? 13.377 -11.949 -21.083 1.00 86.56 418 THR A N 1
ATOM 3286 C CA . THR A 1 418 ? 12.690 -11.027 -21.999 1.00 86.56 418 THR A CA 1
ATOM 3287 C C . THR A 1 418 ? 13.698 -10.223 -22.817 1.00 86.56 418 THR A C 1
ATOM 3289 O O . THR A 1 418 ? 13.491 -10.020 -24.006 1.00 86.56 418 THR A O 1
ATOM 3292 N N . PHE A 1 419 ? 14.818 -9.809 -22.222 1.00 87.44 419 PHE A N 1
ATOM 3293 C CA . PHE A 1 419 ? 15.897 -9.117 -22.921 1.00 87.44 419 PHE A CA 1
ATOM 3294 C C . PHE A 1 419 ? 16.569 -10.021 -23.963 1.00 87.44 419 PHE A C 1
ATOM 3296 O O . PHE A 1 419 ? 16.718 -9.618 -25.119 1.00 87.44 419 PHE A O 1
ATOM 3303 N N . LEU A 1 420 ? 16.898 -11.264 -23.601 1.00 88.44 420 LEU A N 1
ATOM 3304 C CA . LEU A 1 420 ? 17.449 -12.255 -24.530 1.00 88.44 420 LEU A CA 1
ATOM 3305 C C . LEU A 1 420 ? 16.463 -12.567 -25.662 1.00 88.44 420 LEU A C 1
ATOM 3307 O O . LEU A 1 420 ? 16.834 -12.515 -26.832 1.00 88.44 420 LEU A O 1
ATOM 3311 N N . ALA A 1 421 ? 15.191 -12.795 -25.335 1.00 88.75 421 ALA A N 1
ATOM 3312 C CA . ALA A 1 421 ? 14.140 -12.989 -26.325 1.00 88.75 421 ALA A CA 1
ATOM 3313 C C . ALA A 1 421 ? 13.973 -11.760 -27.224 1.00 88.75 421 ALA A C 1
ATOM 3315 O O . ALA A 1 421 ? 13.849 -11.909 -28.432 1.00 88.75 421 ALA A O 1
ATOM 3316 N N . SER A 1 422 ? 14.051 -10.544 -26.673 1.00 87.00 422 SER A N 1
ATOM 3317 C CA . SER A 1 422 ? 14.008 -9.311 -27.466 1.00 87.00 422 SER A CA 1
ATOM 3318 C C . SER A 1 422 ? 15.206 -9.181 -28.403 1.00 87.00 422 SER A C 1
ATOM 3320 O O . SER A 1 422 ? 15.071 -8.630 -29.488 1.00 87.00 422 SER A O 1
ATOM 3322 N N . THR A 1 423 ? 16.360 -9.730 -28.018 1.00 87.38 423 THR A N 1
ATOM 3323 C CA . THR A 1 423 ? 17.562 -9.773 -28.855 1.00 87.38 423 THR A CA 1
ATOM 3324 C C . THR A 1 423 ? 17.380 -10.750 -30.015 1.00 87.38 423 THR A C 1
ATOM 3326 O O . THR A 1 423 ? 17.689 -10.408 -31.151 1.00 87.38 423 THR A O 1
ATOM 3329 N N . ILE A 1 424 ? 16.796 -11.925 -29.756 1.00 90.94 424 ILE A N 1
ATOM 3330 C CA . ILE A 1 424 ? 16.431 -12.900 -30.796 1.00 90.94 424 ILE A CA 1
ATOM 3331 C C . ILE A 1 424 ? 15.380 -12.306 -31.741 1.00 90.94 424 ILE A C 1
ATOM 3333 O O . ILE A 1 424 ? 15.570 -12.305 -32.953 1.00 90.94 424 ILE A O 1
ATOM 3337 N N . LEU A 1 425 ? 14.298 -11.743 -31.200 1.00 89.62 425 LEU A N 1
ATOM 3338 C CA . LEU A 1 425 ? 13.230 -11.127 -31.986 1.00 89.62 425 LEU A CA 1
ATOM 3339 C C . LEU A 1 425 ? 13.740 -9.947 -32.812 1.00 89.62 425 LEU A C 1
ATOM 3341 O O . LEU A 1 425 ? 13.304 -9.767 -33.940 1.00 89.62 425 LEU A O 1
ATOM 3345 N N . ALA A 1 426 ? 14.671 -9.146 -32.290 1.00 88.31 426 ALA A N 1
ATOM 3346 C CA . ALA A 1 426 ? 15.301 -8.069 -33.051 1.00 88.31 426 ALA A CA 1
ATOM 3347 C C . ALA A 1 426 ? 16.143 -8.583 -34.230 1.00 88.31 426 ALA A C 1
ATOM 3349 O O . ALA A 1 426 ? 16.287 -7.870 -35.213 1.00 88.31 426 ALA A O 1
ATOM 3350 N N . ARG A 1 427 ? 16.652 -9.819 -34.191 1.00 89.69 427 ARG A N 1
ATOM 3351 C CA . ARG A 1 427 ? 17.316 -10.432 -35.355 1.00 89.69 427 ARG A CA 1
ATOM 3352 C C . ARG A 1 427 ? 16.334 -10.973 -36.397 1.00 89.69 427 ARG A C 1
ATOM 3354 O O . ARG A 1 427 ? 16.716 -11.109 -37.552 1.00 89.69 427 ARG A O 1
ATOM 3361 N N . LEU A 1 428 ? 15.105 -11.299 -35.991 1.00 90.19 428 LEU A N 1
ATOM 3362 C CA . LEU A 1 428 ? 14.063 -11.844 -36.872 1.00 90.19 428 LEU A CA 1
ATOM 3363 C C . LEU A 1 428 ? 13.153 -10.761 -37.470 1.00 90.19 428 LEU A C 1
ATOM 3365 O O . LEU A 1 428 ? 12.567 -10.969 -38.526 1.00 90.19 428 LEU A O 1
ATOM 3369 N N . LEU A 1 429 ? 13.008 -9.621 -36.792 1.00 91.81 429 LEU A N 1
ATOM 3370 C CA . LEU A 1 429 ? 12.086 -8.549 -37.163 1.00 91.81 429 LEU A CA 1
ATOM 3371 C C . LEU A 1 429 ? 12.830 -7.283 -37.595 1.00 91.81 429 LEU A C 1
ATOM 3373 O O . LEU A 1 429 ? 13.876 -6.936 -37.047 1.00 91.81 429 LEU A O 1
ATOM 3377 N N . SER A 1 430 ? 12.232 -6.550 -38.534 1.00 90.25 430 SER A N 1
ATOM 3378 C CA . SER A 1 430 ? 12.733 -5.251 -38.986 1.00 90.25 430 SER A CA 1
ATOM 3379 C C . SER A 1 430 ? 12.526 -4.147 -37.933 1.00 90.25 430 SER A C 1
ATOM 3381 O O . SER A 1 430 ? 11.591 -4.231 -37.123 1.00 90.25 430 SER A O 1
ATOM 3383 N N . PRO A 1 431 ? 13.330 -3.063 -37.964 1.00 90.50 431 PRO A N 1
ATOM 3384 C CA . PRO A 1 431 ? 13.100 -1.878 -37.135 1.00 90.50 431 PRO A CA 1
ATOM 3385 C C . PRO A 1 431 ? 11.687 -1.306 -37.270 1.00 90.50 431 PRO A C 1
ATOM 3387 O O . PRO A 1 431 ? 11.061 -0.964 -36.269 1.00 90.50 431 PRO A O 1
ATOM 3390 N N . GLU A 1 432 ? 11.129 -1.309 -38.479 1.00 91.06 432 GLU A N 1
ATOM 3391 C CA . GLU A 1 432 ? 9.768 -0.846 -38.755 1.00 91.06 432 GLU A CA 1
ATOM 3392 C C . GLU A 1 432 ? 8.698 -1.589 -37.942 1.00 91.06 432 GLU A C 1
ATOM 3394 O O . GLU A 1 432 ? 7.786 -0.959 -37.407 1.00 91.06 432 GLU A O 1
ATOM 3399 N N . SER A 1 433 ? 8.839 -2.908 -37.759 1.00 92.31 433 SER A N 1
ATOM 3400 C CA . SER A 1 433 ? 7.891 -3.698 -36.960 1.00 92.31 433 SER A CA 1
ATOM 3401 C C . SER A 1 433 ? 7.843 -3.234 -35.500 1.00 92.31 433 SER A C 1
ATOM 3403 O O . SER A 1 433 ? 6.776 -3.178 -34.888 1.00 92.31 433 SER A O 1
ATOM 3405 N N . TYR A 1 434 ? 8.995 -2.855 -34.942 1.00 91.12 434 TYR A N 1
ATOM 3406 C CA . TYR A 1 434 ? 9.077 -2.256 -33.607 1.00 91.12 434 TYR A CA 1
ATOM 3407 C C . TYR A 1 434 ? 8.580 -0.815 -33.579 1.00 91.12 434 TYR A C 1
ATOM 3409 O O . TYR A 1 434 ? 7.979 -0.398 -32.592 1.00 91.12 434 TYR A O 1
ATOM 3417 N N . GLY A 1 435 ? 8.797 -0.087 -34.669 1.00 91.50 435 GLY A N 1
ATOM 3418 C CA . GLY A 1 435 ? 8.252 1.234 -34.920 1.00 91.50 435 GLY A CA 1
ATOM 3419 C C . GLY A 1 435 ? 6.743 1.298 -34.814 1.00 91.50 435 GLY A C 1
ATOM 3420 O O . GLY A 1 435 ? 6.215 2.066 -34.018 1.00 91.50 435 GLY A O 1
ATOM 3421 N N . VAL A 1 436 ? 6.054 0.441 -35.571 1.00 92.62 436 VAL A N 1
ATOM 3422 C CA . VAL A 1 436 ? 4.589 0.322 -35.572 1.00 92.62 436 VAL A CA 1
ATOM 3423 C C . VAL A 1 436 ? 4.062 0.091 -34.157 1.00 92.62 436 VAL A C 1
ATOM 3425 O O . VAL A 1 436 ? 3.155 0.790 -33.710 1.00 92.62 436 VAL A O 1
ATOM 3428 N N . VAL A 1 437 ? 4.670 -0.836 -33.410 1.00 92.75 437 VAL A N 1
ATOM 3429 C CA . VAL A 1 437 ? 4.307 -1.069 -32.004 1.00 92.75 437 VAL A CA 1
ATOM 3430 C C . VAL A 1 437 ? 4.579 0.175 -31.157 1.00 92.75 437 VAL A C 1
ATOM 3432 O O . VAL A 1 437 ? 3.721 0.563 -30.370 1.00 92.75 437 VAL A O 1
ATOM 3435 N N . GLY A 1 438 ? 5.719 0.839 -31.354 1.00 90.81 438 GLY A N 1
ATOM 3436 C CA . GLY A 1 438 ? 6.063 2.108 -30.713 1.00 90.81 438 GLY A CA 1
ATOM 3437 C C . GLY A 1 438 ? 4.972 3.167 -30.881 1.00 90.81 438 GLY A C 1
ATOM 3438 O O . GLY A 1 438 ? 4.458 3.662 -29.878 1.00 90.81 438 GLY A O 1
ATOM 3439 N N . LEU A 1 439 ? 4.550 3.435 -32.123 1.00 92.62 439 LEU A N 1
ATOM 3440 C CA . LEU A 1 439 ? 3.497 4.408 -32.459 1.00 92.62 439 LEU A CA 1
ATOM 3441 C C . LEU A 1 439 ? 2.204 4.133 -31.683 1.00 92.62 439 LEU A C 1
ATOM 3443 O O . LEU A 1 439 ? 1.591 5.037 -31.117 1.00 92.62 439 LEU A O 1
ATOM 3447 N N . ILE A 1 440 ? 1.810 2.861 -31.616 1.00 92.00 440 ILE A N 1
ATOM 3448 C CA . ILE A 1 440 ? 0.581 2.429 -30.947 1.00 92.00 440 ILE A CA 1
ATOM 3449 C C . ILE A 1 440 ? 0.714 2.532 -29.422 1.00 92.00 440 ILE A C 1
ATOM 3451 O O . ILE A 1 440 ? -0.225 2.942 -28.733 1.00 92.00 440 ILE A O 1
ATOM 3455 N N . THR A 1 441 ? 1.873 2.161 -28.872 1.00 89.81 441 THR A N 1
ATOM 3456 C CA . THR A 1 441 ? 2.112 2.125 -27.419 1.00 89.81 441 THR A CA 1
ATOM 3457 C C . THR A 1 441 ? 2.135 3.498 -26.755 1.00 89.81 441 THR A C 1
ATOM 3459 O O . THR A 1 441 ? 1.781 3.583 -25.581 1.00 89.81 441 THR A O 1
ATOM 3462 N N . VAL A 1 442 ? 2.464 4.574 -27.481 1.00 90.62 442 VAL A N 1
ATOM 3463 C CA . VAL A 1 442 ? 2.399 5.953 -26.957 1.00 90.62 442 VAL A CA 1
ATOM 3464 C C . VAL A 1 442 ? 0.957 6.356 -26.621 1.00 90.62 442 VAL A C 1
ATOM 3466 O O . VAL A 1 442 ? 0.672 6.906 -25.561 1.00 90.62 442 VAL A O 1
ATOM 3469 N N . PHE A 1 443 ? 0.002 6.045 -27.495 1.00 90.75 443 PHE A N 1
ATOM 3470 C CA . PHE A 1 443 ? -1.398 6.391 -27.245 1.00 90.75 443 PHE A CA 1
ATOM 3471 C C . PHE A 1 443 ? -2.067 5.397 -26.300 1.00 90.75 443 PHE A C 1
ATOM 3473 O O . PHE A 1 443 ? -2.712 5.785 -25.326 1.00 90.75 443 PHE A O 1
ATOM 3480 N N . THR A 1 444 ? -1.876 4.100 -26.538 1.00 89.94 444 THR A N 1
ATOM 3481 C CA . THR A 1 444 ? -2.468 3.061 -25.680 1.00 89.94 444 THR A CA 1
ATOM 3482 C C . THR A 1 444 ? -1.878 3.068 -24.269 1.00 89.94 444 THR A C 1
ATOM 3484 O O . THR A 1 444 ? -2.602 2.829 -23.305 1.00 89.94 444 THR A O 1
ATOM 3487 N N . GLY A 1 445 ? -0.600 3.418 -24.107 1.00 88.50 445 GLY A N 1
ATOM 3488 C CA . GLY A 1 445 ? 0.024 3.602 -22.799 1.00 88.50 445 GLY A CA 1
ATOM 3489 C C . GLY A 1 445 ? -0.556 4.792 -22.034 1.00 88.50 445 GLY A C 1
ATOM 3490 O O . GLY A 1 445 ? -0.778 4.673 -20.829 1.00 88.50 445 GLY A O 1
ATOM 3491 N N . PHE A 1 446 ? -0.888 5.894 -22.717 1.00 90.25 446 PHE A N 1
ATOM 3492 C CA . PHE A 1 446 ? -1.597 7.013 -22.094 1.00 90.25 446 PHE A CA 1
ATOM 3493 C C . PHE A 1 446 ? -2.999 6.599 -21.632 1.00 90.25 446 PHE A C 1
ATOM 3495 O O . PHE A 1 446 ? -3.366 6.840 -20.485 1.00 90.25 446 PHE A O 1
ATOM 3502 N N . ILE A 1 447 ? -3.758 5.898 -22.480 1.00 90.44 447 ILE A N 1
ATOM 3503 C CA . ILE A 1 447 ? -5.082 5.358 -22.122 1.00 90.44 447 ILE A CA 1
ATOM 3504 C C . ILE A 1 447 ? -4.973 4.407 -20.914 1.00 90.44 447 ILE A C 1
ATOM 3506 O O . ILE A 1 447 ? -5.826 4.413 -20.025 1.00 90.44 447 ILE A O 1
ATOM 3510 N N . MET A 1 448 ? -3.878 3.648 -20.810 1.00 84.69 448 MET A N 1
ATOM 3511 C CA . MET A 1 448 ? -3.617 2.752 -19.682 1.00 84.69 448 MET A CA 1
ATOM 3512 C C . MET A 1 448 ? -3.419 3.477 -18.343 1.00 84.69 448 MET A C 1
ATOM 3514 O O . MET A 1 448 ? -3.697 2.881 -17.304 1.00 84.69 448 MET A O 1
ATOM 3518 N N . VAL A 1 449 ? -3.036 4.759 -18.326 1.00 84.50 449 VAL A N 1
ATOM 3519 C CA . VAL A 1 449 ? -2.983 5.561 -17.084 1.00 84.50 449 VAL A CA 1
ATOM 3520 C C . VAL A 1 449 ? -4.350 5.601 -16.390 1.00 84.50 449 VAL A C 1
ATOM 3522 O O . VAL A 1 449 ? -4.433 5.608 -15.161 1.00 84.50 449 VAL A O 1
ATOM 3525 N N . PHE A 1 450 ? -5.430 5.546 -17.169 1.00 82.75 450 PHE A N 1
ATOM 3526 C CA . PHE A 1 450 ? -6.800 5.536 -16.666 1.00 82.75 450 PHE A CA 1
ATOM 3527 C C . PHE A 1 450 ? -7.293 4.131 -16.290 1.00 82.75 450 PHE A C 1
ATOM 3529 O O . PHE A 1 450 ? -8.296 4.023 -15.595 1.00 82.75 450 PHE A O 1
ATOM 3536 N N . SER A 1 451 ? -6.591 3.061 -16.694 1.00 78.06 451 SER A N 1
ATOM 3537 C CA . SER A 1 451 ? -7.009 1.661 -16.482 1.00 78.06 451 SER A CA 1
ATOM 3538 C C . SER A 1 451 ? -7.017 1.243 -15.016 1.00 78.06 451 SER A C 1
ATOM 3540 O O . SER A 1 451 ? -7.928 0.530 -14.598 1.00 78.06 451 SER A O 1
ATOM 3542 N N . ASP A 1 452 ? -6.040 1.697 -14.230 1.00 70.19 452 ASP A N 1
ATOM 3543 C CA . ASP A 1 452 ? -6.023 1.439 -12.788 1.00 70.19 452 ASP A CA 1
ATOM 3544 C C . ASP A 1 452 ? -6.955 2.394 -12.040 1.00 70.19 452 ASP A C 1
ATOM 3546 O O . ASP A 1 452 ? -7.558 2.024 -11.039 1.00 70.19 452 ASP A O 1
ATOM 3550 N N . GLY A 1 453 ? -7.114 3.629 -12.523 1.00 64.81 453 GLY A N 1
ATOM 3551 C CA . GLY A 1 453 ? -8.052 4.595 -11.953 1.00 64.81 453 GLY A CA 1
ATOM 3552 C C . GLY A 1 453 ? -7.887 4.827 -10.444 1.00 64.81 453 GLY A C 1
ATOM 3553 O O . GLY A 1 453 ? -8.849 5.202 -9.789 1.00 64.81 453 GLY A O 1
ATOM 3554 N N . GLY A 1 454 ? -6.718 4.533 -9.855 1.00 66.25 454 GLY A N 1
ATOM 3555 C CA . GLY A 1 454 ? -6.497 4.535 -8.400 1.00 66.25 454 GLY A CA 1
ATOM 3556 C C . GLY A 1 454 ? -7.218 3.420 -7.618 1.00 66.25 454 GLY A C 1
ATOM 3557 O O . GLY A 1 454 ? -7.176 3.418 -6.385 1.00 66.25 454 GLY A O 1
ATOM 3558 N N . LEU A 1 455 ? -7.862 2.468 -8.301 1.00 70.31 455 LEU A N 1
ATOM 3559 C CA . LEU A 1 455 ? -8.657 1.376 -7.727 1.00 70.31 455 LEU A CA 1
ATOM 3560 C C . LEU A 1 455 ? -7.770 0.357 -7.002 1.00 70.31 455 LEU A C 1
ATOM 3562 O O . LEU A 1 455 ? -8.117 -0.076 -5.900 1.00 70.31 455 LEU A O 1
ATOM 3566 N N . SER A 1 456 ? -6.593 0.035 -7.553 1.00 70.31 456 SER A N 1
ATOM 3567 C CA . SER A 1 456 ? -5.608 -0.811 -6.861 1.00 70.31 456 SER A CA 1
ATOM 3568 C C . SER A 1 456 ? -5.147 -0.175 -5.550 1.00 70.31 456 SER A C 1
ATOM 3570 O O . SER A 1 456 ? -5.031 -0.853 -4.529 1.00 70.31 456 SER A O 1
ATOM 3572 N N . TYR A 1 457 ? -4.942 1.146 -5.546 1.00 64.88 457 TYR A N 1
ATOM 3573 C CA . TYR A 1 457 ? -4.569 1.896 -4.345 1.00 64.88 457 TYR A CA 1
ATOM 3574 C C . TYR A 1 457 ? -5.680 1.921 -3.297 1.00 64.88 457 TYR A C 1
ATOM 3576 O O . TYR A 1 457 ? -5.382 1.800 -2.108 1.00 64.88 457 TYR A O 1
ATOM 3584 N N . ALA A 1 458 ? -6.941 2.050 -3.721 1.00 64.75 458 ALA A N 1
ATOM 3585 C CA . ALA A 1 458 ? -8.081 1.933 -2.821 1.00 64.75 458 ALA A CA 1
ATOM 3586 C C . ALA A 1 458 ? -8.070 0.555 -2.140 1.00 64.75 458 ALA A C 1
ATOM 3588 O O . ALA A 1 458 ? -7.982 0.499 -0.920 1.00 64.75 458 ALA A O 1
ATOM 3589 N N . LEU A 1 459 ? -8.000 -0.541 -2.906 1.00 68.00 459 LEU A N 1
ATOM 3590 C CA . LEU A 1 459 ? -7.945 -1.917 -2.380 1.00 68.00 459 LEU A CA 1
ATOM 3591 C C . LEU A 1 459 ? -6.826 -2.164 -1.376 1.00 68.00 459 LEU A C 1
ATOM 3593 O O . LEU A 1 459 ? -7.045 -2.812 -0.355 1.00 68.00 459 LEU A O 1
ATOM 3597 N N . ILE A 1 460 ? -5.627 -1.671 -1.677 1.00 62.91 460 ILE A N 1
ATOM 3598 C CA . ILE A 1 460 ? -4.446 -1.900 -0.843 1.00 62.91 460 ILE A CA 1
ATOM 3599 C C . ILE A 1 460 ? -4.559 -1.152 0.494 1.00 62.91 460 ILE A C 1
ATOM 3601 O O . ILE A 1 460 ? -4.016 -1.618 1.494 1.00 62.91 460 ILE A O 1
ATOM 3605 N N . ARG A 1 461 ? -5.262 -0.012 0.534 1.00 52.94 461 ARG A N 1
ATOM 3606 C CA . ARG A 1 461 ? -5.310 0.884 1.701 1.00 52.94 461 ARG A CA 1
ATOM 3607 C C . ARG A 1 461 ? -6.514 0.663 2.623 1.00 52.94 461 ARG A C 1
ATOM 3609 O O . ARG A 1 461 ? -6.503 1.167 3.740 1.00 52.94 461 ARG A O 1
ATOM 3616 N N . SER A 1 462 ? -7.538 -0.051 2.166 1.00 55.59 462 SER A N 1
ATOM 3617 C CA . SER A 1 462 ? -8.806 -0.234 2.885 1.00 55.59 462 SER A CA 1
ATOM 3618 C C . SER A 1 462 ? -9.137 -1.705 3.134 1.00 55.59 462 SER A C 1
ATOM 3620 O O . SER A 1 462 ? -8.926 -2.554 2.262 1.00 55.59 462 SER A O 1
ATOM 3622 N N . ASP A 1 463 ? -9.743 -2.003 4.278 1.00 56.78 463 ASP A N 1
ATOM 3623 C CA . ASP A 1 463 ? -10.181 -3.348 4.671 1.00 56.78 463 ASP A CA 1
ATOM 3624 C C . ASP A 1 463 ? -11.617 -3.639 4.235 1.00 56.78 463 ASP A C 1
ATOM 3626 O O . ASP A 1 463 ? -12.481 -4.029 5.012 1.00 56.78 463 ASP A O 1
ATOM 3630 N N . PHE A 1 464 ? -11.896 -3.437 2.945 1.00 60.31 464 PHE A N 1
ATOM 3631 C CA . PHE A 1 464 ? -13.201 -3.787 2.403 1.00 60.31 464 PHE A CA 1
ATOM 3632 C C . PHE A 1 464 ? -13.347 -5.305 2.208 1.00 60.31 464 PHE A C 1
ATOM 3634 O O . PHE A 1 464 ? -12.451 -5.977 1.682 1.00 60.31 464 PHE A O 1
ATOM 3641 N N . GLY A 1 465 ? -14.517 -5.833 2.576 1.00 62.62 465 GLY A N 1
ATOM 3642 C CA . GLY A 1 465 ? -14.856 -7.250 2.445 1.00 62.62 465 GLY A CA 1
ATOM 3643 C C . GLY A 1 465 ? -14.924 -7.753 0.996 1.00 62.62 465 GLY A C 1
ATOM 3644 O O . GLY A 1 465 ? -14.951 -6.991 0.028 1.00 62.62 465 GLY A O 1
ATOM 3645 N N . ARG A 1 466 ? -15.007 -9.078 0.833 1.00 70.69 466 ARG A N 1
ATOM 3646 C CA . ARG A 1 466 ? -14.967 -9.770 -0.472 1.00 70.69 466 ARG A CA 1
ATOM 3647 C C . ARG A 1 466 ? -16.040 -9.294 -1.465 1.00 70.69 466 ARG A C 1
ATOM 3649 O O . ARG A 1 466 ? -15.800 -9.290 -2.668 1.00 70.69 466 ARG A O 1
ATOM 3656 N N . THR A 1 467 ? -17.203 -8.853 -0.983 1.00 67.06 467 THR A N 1
ATOM 3657 C CA . THR A 1 467 ? -18.268 -8.264 -1.816 1.00 67.06 467 THR A CA 1
ATOM 3658 C C . THR A 1 467 ? -17.832 -6.948 -2.452 1.00 67.06 467 THR A C 1
ATOM 3660 O O . THR A 1 467 ? -18.054 -6.746 -3.639 1.00 67.06 467 THR A O 1
ATOM 3663 N N . PHE A 1 468 ? -17.140 -6.086 -1.708 1.00 70.62 468 PHE A N 1
ATOM 3664 C CA . PHE A 1 468 ? -16.585 -4.852 -2.257 1.00 70.62 468 PHE A CA 1
ATOM 3665 C C . PHE A 1 468 ? -15.457 -5.144 -3.250 1.00 70.62 468 PHE A C 1
ATOM 3667 O O . PHE A 1 468 ? -15.410 -4.544 -4.316 1.00 70.62 468 PHE A O 1
ATOM 3674 N N . GLN A 1 469 ? -14.588 -6.114 -2.948 1.00 76.69 469 GLN A N 1
ATOM 3675 C CA . GLN A 1 469 ? -13.530 -6.550 -3.871 1.00 76.69 469 GLN A CA 1
ATOM 3676 C C . GLN A 1 469 ? -14.116 -7.065 -5.198 1.00 76.69 469 GLN A C 1
ATOM 3678 O O . GLN A 1 469 ? -13.593 -6.757 -6.269 1.00 76.69 469 GLN A O 1
ATOM 3683 N N . ARG A 1 470 ? -15.248 -7.782 -5.148 1.00 79.00 470 ARG A N 1
ATOM 3684 C CA . ARG A 1 470 ? -16.023 -8.186 -6.335 1.00 79.00 470 ARG A CA 1
ATOM 3685 C C . ARG A 1 470 ? -16.611 -6.994 -7.084 1.00 79.00 470 ARG A C 1
ATOM 3687 O O . ARG A 1 470 ? -16.406 -6.888 -8.286 1.00 79.00 470 ARG A O 1
ATOM 3694 N N . VAL A 1 471 ? -17.294 -6.082 -6.387 1.00 76.19 471 VAL A N 1
ATOM 3695 C CA . VAL A 1 471 ? -17.838 -4.847 -6.986 1.00 76.19 471 VAL A CA 1
ATOM 3696 C C . VAL A 1 471 ? -16.735 -4.068 -7.699 1.00 76.19 471 VAL A C 1
ATOM 3698 O O . VAL A 1 471 ? -16.930 -3.602 -8.818 1.00 76.19 471 VAL A O 1
ATOM 3701 N N . LEU A 1 472 ? -15.552 -3.996 -7.094 1.00 77.00 472 LEU A N 1
ATOM 3702 C CA . LEU A 1 472 ? -14.411 -3.310 -7.670 1.00 77.00 472 LEU A CA 1
ATOM 3703 C C . LEU A 1 472 ? -13.822 -4.042 -8.875 1.00 77.00 472 LEU A C 1
ATOM 3705 O O . LEU A 1 472 ? -13.449 -3.391 -9.840 1.00 77.00 472 LEU A O 1
ATOM 3709 N N . THR A 1 473 ? -13.812 -5.377 -8.863 1.00 82.38 473 THR A N 1
ATOM 3710 C CA . THR A 1 473 ? -13.448 -6.188 -10.037 1.00 82.38 473 THR A CA 1
ATOM 3711 C C . THR A 1 473 ? -14.371 -5.867 -11.214 1.00 82.38 473 THR A C 1
ATOM 3713 O O . THR A 1 473 ? -13.901 -5.628 -12.322 1.00 82.38 473 THR A O 1
ATOM 3716 N N . ASN A 1 474 ? -15.681 -5.774 -10.977 1.00 82.56 474 ASN A N 1
ATOM 3717 C CA . ASN A 1 474 ? -16.634 -5.409 -12.027 1.00 82.56 474 ASN A CA 1
ATOM 3718 C C . ASN A 1 474 ? -16.442 -3.972 -12.508 1.00 82.56 474 ASN A C 1
ATOM 3720 O O . ASN A 1 474 ? -16.513 -3.724 -13.708 1.00 82.56 474 ASN A O 1
ATOM 3724 N N . LEU A 1 475 ? -16.165 -3.037 -11.594 1.00 81.88 475 LEU A N 1
ATOM 3725 C CA . LEU A 1 475 ? -15.844 -1.661 -11.956 1.00 81.88 475 LEU A CA 1
ATOM 3726 C C . LEU A 1 475 ? -14.582 -1.599 -12.824 1.00 81.88 475 LEU A C 1
ATOM 3728 O O . LEU A 1 475 ? -14.578 -0.903 -13.834 1.00 81.88 475 LEU A O 1
ATOM 3732 N N . SER A 1 476 ? -13.542 -2.363 -12.484 1.00 85.25 476 SER A N 1
ATOM 3733 C CA . SER A 1 476 ? -12.327 -2.467 -13.293 1.00 85.25 476 SER A CA 1
ATOM 3734 C C . SER A 1 476 ? -12.622 -3.025 -14.686 1.00 85.25 476 SER A C 1
ATOM 3736 O O . SER A 1 476 ? -12.137 -2.462 -15.664 1.00 85.25 476 SER A O 1
ATOM 3738 N N . VAL A 1 477 ? -13.440 -4.079 -14.808 1.00 87.94 477 VAL A N 1
ATOM 3739 C CA . VAL A 1 477 ? -13.842 -4.663 -16.107 1.00 87.94 477 VAL A CA 1
ATOM 3740 C C . VAL A 1 477 ? -14.692 -3.694 -16.930 1.00 87.94 477 VAL A C 1
ATOM 3742 O O . VAL A 1 477 ? -14.458 -3.547 -18.129 1.00 87.94 477 VAL A O 1
ATOM 3745 N N . PHE A 1 478 ? -15.636 -2.992 -16.301 1.00 86.50 478 PHE A N 1
ATOM 3746 C CA . PHE A 1 478 ? -16.445 -1.962 -16.952 1.00 86.50 478 PHE A CA 1
ATOM 3747 C C . PHE A 1 478 ? -15.570 -0.817 -17.471 1.00 86.50 478 PHE A C 1
ATOM 3749 O O . PHE A 1 478 ? -15.646 -0.462 -18.645 1.00 86.50 478 PHE A O 1
ATOM 3756 N N . LEU A 1 479 ? -14.662 -0.310 -16.632 1.00 86.12 479 LEU A N 1
ATOM 3757 C CA . LEU A 1 479 ? -13.684 0.701 -17.020 1.00 86.12 479 LEU A CA 1
ATOM 3758 C C . LEU A 1 479 ? -12.775 0.195 -18.149 1.00 86.12 479 LEU A C 1
ATOM 3760 O O . LEU A 1 479 ? -12.558 0.908 -19.119 1.00 86.12 479 LEU A O 1
ATOM 3764 N N . GLY A 1 480 ? -12.313 -1.055 -18.081 1.00 90.19 480 GLY A N 1
ATOM 3765 C CA . GLY A 1 480 ? -11.529 -1.690 -19.145 1.00 90.19 480 GLY A CA 1
ATOM 3766 C C . GLY A 1 480 ? -12.284 -1.793 -20.469 1.00 90.19 480 GLY A C 1
ATOM 3767 O O . GLY A 1 480 ? -11.696 -1.583 -21.525 1.00 90.19 480 GLY A O 1
ATOM 3768 N N . SER A 1 481 ? -13.593 -2.048 -20.418 1.00 91.81 481 SER A N 1
ATOM 3769 C CA . SER A 1 481 ? -14.466 -2.107 -21.599 1.00 91.81 481 SER A CA 1
ATOM 3770 C C . SER A 1 481 ? -14.691 -0.720 -22.209 1.00 91.81 481 SER A C 1
ATOM 3772 O O . SER A 1 481 ? -14.651 -0.568 -23.427 1.00 91.81 481 SER A O 1
ATOM 3774 N N . ILE A 1 482 ? -14.849 0.311 -21.373 1.00 91.31 482 ILE A N 1
ATOM 3775 C CA . ILE A 1 482 ? -14.889 1.709 -21.825 1.00 91.31 482 ILE A CA 1
ATOM 3776 C C . ILE A 1 482 ? -13.563 2.091 -22.487 1.00 91.31 482 ILE A C 1
ATOM 3778 O O . ILE A 1 482 ? -13.564 2.643 -23.582 1.00 91.31 482 ILE A O 1
ATOM 3782 N N . LEU A 1 483 ? -12.428 1.775 -21.859 1.00 92.31 483 LEU A N 1
ATOM 3783 C CA . LEU A 1 483 ? -11.108 2.084 -22.414 1.00 92.31 483 LEU A CA 1
ATOM 3784 C C . LEU A 1 483 ? -10.839 1.317 -23.714 1.00 92.31 483 LEU A C 1
ATOM 3786 O O . LEU A 1 483 ? -10.242 1.879 -24.631 1.00 92.31 483 LEU A O 1
ATOM 3790 N N . PHE A 1 484 ? -11.328 0.079 -23.833 1.00 95.62 484 PHE A N 1
ATOM 3791 C CA . PHE A 1 484 ? -11.339 -0.666 -25.092 1.00 95.62 484 PHE A CA 1
ATOM 3792 C C . PHE A 1 484 ? -12.097 0.101 -26.182 1.00 95.62 484 PHE A C 1
ATOM 3794 O O . PHE A 1 484 ? -11.515 0.388 -27.225 1.00 95.62 484 PHE A O 1
ATOM 3801 N N . LEU A 1 485 ? -13.348 0.503 -25.925 1.00 96.00 485 LEU A N 1
ATOM 3802 C CA . LEU A 1 485 ? -14.163 1.255 -26.886 1.00 96.00 485 LEU A CA 1
ATOM 3803 C C . LEU A 1 485 ? -13.513 2.588 -27.272 1.00 96.00 485 LEU A C 1
ATOM 3805 O O . LEU A 1 485 ? -13.415 2.899 -28.455 1.00 96.00 485 LEU A O 1
ATOM 3809 N N . ILE A 1 486 ? -13.004 3.344 -26.294 1.00 94.88 486 ILE A N 1
ATOM 3810 C CA . ILE A 1 486 ? -12.276 4.598 -26.536 1.00 94.88 486 ILE A CA 1
ATOM 3811 C C . ILE A 1 486 ? -11.070 4.350 -27.443 1.00 94.88 486 ILE A C 1
ATOM 3813 O O . ILE A 1 486 ? -10.850 5.108 -28.380 1.00 94.88 486 ILE A O 1
ATOM 3817 N N . THR A 1 487 ? -10.306 3.284 -27.201 1.00 94.75 487 THR A N 1
ATOM 3818 C CA . THR A 1 487 ? -9.123 2.960 -28.011 1.00 94.75 487 THR A CA 1
ATOM 3819 C C . THR A 1 487 ? -9.502 2.558 -29.435 1.00 94.75 487 THR A C 1
ATOM 3821 O O . THR A 1 487 ? -8.840 2.978 -30.379 1.00 94.75 487 THR A O 1
ATOM 3824 N N . VAL A 1 488 ? -10.577 1.782 -29.608 1.00 96.50 488 VAL A N 1
ATOM 3825 C CA . VAL A 1 488 ? -11.097 1.399 -30.931 1.00 96.50 488 VAL A CA 1
ATOM 3826 C C . VAL A 1 488 ? -11.551 2.632 -31.711 1.00 96.50 488 VAL A C 1
ATOM 3828 O O . VAL A 1 488 ? -11.172 2.793 -32.867 1.00 96.50 488 VAL A O 1
ATOM 3831 N N . LEU A 1 489 ? -12.292 3.542 -31.073 1.00 95.19 489 LEU A N 1
ATOM 3832 C CA . LEU A 1 489 ? -12.713 4.802 -31.693 1.00 95.19 489 LEU A CA 1
ATOM 3833 C C . LEU A 1 489 ? -11.519 5.721 -31.990 1.00 95.19 489 LEU A C 1
ATOM 3835 O O . LEU A 1 489 ? -11.491 6.388 -33.021 1.00 95.19 489 LEU A O 1
ATOM 3839 N N . ALA A 1 490 ? -10.503 5.717 -31.125 1.00 94.25 490 ALA A N 1
ATOM 3840 C CA . ALA A 1 490 ? -9.265 6.465 -31.317 1.00 94.25 490 ALA A CA 1
ATOM 3841 C C . ALA A 1 490 ? -8.339 5.855 -32.385 1.00 94.25 490 ALA A C 1
ATOM 3843 O O . ALA A 1 490 ? -7.424 6.541 -32.839 1.00 94.25 490 ALA A O 1
ATOM 3844 N N . ALA A 1 491 ? -8.576 4.619 -32.841 1.00 95.12 491 ALA A N 1
ATOM 3845 C CA . ALA A 1 491 ? -7.733 3.967 -33.842 1.00 95.12 491 ALA A CA 1
ATOM 3846 C C . ALA A 1 491 ? -7.667 4.761 -35.154 1.00 95.12 491 ALA A C 1
ATOM 3848 O O . ALA A 1 491 ? -6.582 4.932 -35.709 1.00 95.12 491 ALA A O 1
ATOM 3849 N N . TRP A 1 492 ? -8.803 5.295 -35.617 1.00 95.50 492 TRP A N 1
ATOM 3850 C CA . TRP A 1 492 ? -8.854 6.109 -36.834 1.00 95.50 492 TRP A CA 1
ATOM 3851 C C . TRP A 1 492 ? -8.129 7.460 -36.674 1.00 95.50 492 TRP A C 1
ATOM 3853 O O . TRP A 1 492 ? -7.225 7.721 -37.471 1.00 95.50 492 TRP A O 1
ATOM 3863 N N . PRO A 1 493 ? -8.402 8.283 -35.636 1.00 94.81 493 PRO A N 1
ATOM 3864 C CA . PRO A 1 493 ? -7.643 9.512 -35.395 1.00 94.81 493 PRO A CA 1
ATOM 3865 C C . PRO A 1 493 ? -6.133 9.293 -35.250 1.00 94.81 493 PRO A C 1
ATOM 3867 O O . PRO A 1 493 ? -5.354 10.079 -35.780 1.00 94.81 493 PRO A O 1
ATOM 3870 N N . ILE A 1 494 ? -5.704 8.225 -34.567 1.00 93.38 494 ILE A N 1
ATOM 3871 C CA . ILE A 1 494 ? -4.277 7.910 -34.378 1.00 93.38 494 ILE A CA 1
ATOM 3872 C C . ILE A 1 494 ? -3.627 7.517 -35.711 1.00 93.38 494 ILE A C 1
ATOM 3874 O O . ILE A 1 494 ? -2.548 8.007 -36.045 1.00 93.38 494 ILE A O 1
ATOM 3878 N N . ALA A 1 495 ? -4.284 6.660 -36.498 1.00 93.81 495 ALA A N 1
ATOM 3879 C CA . ALA A 1 495 ? -3.800 6.270 -37.820 1.00 93.81 495 ALA A CA 1
ATOM 3880 C C . ALA A 1 495 ? -3.702 7.474 -38.769 1.00 93.81 495 ALA A C 1
ATOM 3882 O O . ALA A 1 495 ? -2.720 7.614 -39.500 1.00 93.81 495 ALA A O 1
ATOM 3883 N N . HIS A 1 496 ? -4.684 8.378 -38.708 1.00 93.38 496 HIS A N 1
ATOM 3884 C CA . HIS A 1 496 ? -4.676 9.623 -39.466 1.00 93.38 496 HIS A CA 1
ATOM 3885 C C . HIS A 1 496 ? -3.561 10.572 -39.005 1.00 93.38 496 HIS A C 1
ATOM 3887 O O . HIS A 1 496 ? -2.843 11.119 -39.839 1.00 93.38 496 HIS A O 1
ATOM 3893 N N . PHE A 1 497 ? -3.352 10.712 -37.690 1.00 92.06 497 PHE A N 1
ATOM 3894 C CA . PHE A 1 497 ? -2.278 11.530 -37.121 1.00 92.06 497 PHE A CA 1
ATOM 3895 C C . PHE A 1 497 ? -0.898 11.109 -37.637 1.00 92.06 497 PHE A C 1
ATOM 3897 O O . PHE A 1 497 ? -0.079 11.974 -37.936 1.00 92.06 497 PHE A O 1
ATOM 3904 N N . TYR A 1 498 ? -0.645 9.809 -37.800 1.00 90.38 498 TYR A N 1
ATOM 3905 C CA . TYR A 1 498 ? 0.619 9.293 -38.338 1.00 90.38 498 TYR A CA 1
ATOM 3906 C C . TYR A 1 498 ? 0.637 9.085 -39.858 1.00 90.38 498 TYR A C 1
ATOM 3908 O O . TYR A 1 498 ? 1.644 8.617 -40.381 1.00 90.38 498 TYR A O 1
ATOM 3916 N N . HIS A 1 499 ? -0.445 9.411 -40.573 1.00 90.12 499 HIS A N 1
ATOM 3917 C CA . HIS A 1 499 ? -0.609 9.122 -42.006 1.00 90.12 499 HIS A CA 1
ATOM 3918 C C . HIS A 1 499 ? -0.352 7.647 -42.370 1.00 90.12 499 HIS A C 1
ATOM 3920 O O . HIS A 1 499 ? 0.144 7.341 -43.451 1.00 90.12 499 HIS A O 1
ATOM 3926 N N . ASN A 1 500 ? -0.694 6.720 -41.468 1.00 90.00 500 ASN A N 1
ATOM 3927 C CA . ASN A 1 500 ? -0.477 5.290 -41.659 1.00 90.00 500 ASN A CA 1
ATOM 3928 C C . ASN A 1 500 ? -1.766 4.503 -41.350 1.00 90.00 500 ASN A C 1
ATOM 3930 O O . ASN A 1 500 ? -2.030 4.180 -40.186 1.00 90.00 500 ASN A O 1
ATOM 3934 N N . PRO A 1 501 ? -2.579 4.164 -42.373 1.00 88.94 501 PRO A N 1
ATOM 3935 C CA . PRO A 1 501 ? -3.829 3.423 -42.180 1.00 88.94 501 PRO A CA 1
ATOM 3936 C C . PRO A 1 501 ? -3.601 1.991 -41.674 1.00 88.94 501 PRO A C 1
ATOM 3938 O O . PRO A 1 501 ? -4.488 1.411 -41.049 1.00 88.94 501 PRO A O 1
ATOM 3941 N N . GLY A 1 502 ? -2.396 1.439 -41.862 1.00 89.62 502 GLY A N 1
ATOM 3942 C CA . GLY A 1 502 ? -2.008 0.120 -41.364 1.00 89.62 502 GLY A CA 1
ATOM 3943 C C . GLY A 1 502 ? -2.001 0.004 -39.836 1.00 89.62 502 GLY A C 1
ATOM 3944 O O . GLY A 1 502 ? -1.932 -1.107 -39.322 1.00 89.62 502 GLY A O 1
ATOM 3945 N N . LEU A 1 503 ? -2.118 1.118 -39.100 1.00 93.19 503 LEU A N 1
ATOM 3946 C CA . LEU A 1 503 ? -2.185 1.126 -37.635 1.00 93.19 503 LEU A CA 1
ATOM 3947 C C . LEU A 1 503 ? -3.563 0.741 -37.077 1.00 93.19 503 LEU A C 1
ATOM 3949 O O . LEU A 1 503 ? -3.642 0.304 -35.931 1.00 93.19 503 LEU A O 1
ATOM 3953 N N . ILE A 1 504 ? -4.643 0.859 -37.859 1.00 94.75 504 ILE A N 1
ATOM 3954 C CA . ILE A 1 504 ? -6.018 0.692 -37.353 1.00 94.75 504 ILE A CA 1
ATOM 3955 C C . ILE A 1 504 ? -6.235 -0.715 -36.778 1.00 94.75 504 ILE A C 1
ATOM 3957 O O . ILE A 1 504 ? -6.606 -0.858 -35.612 1.00 94.75 504 ILE A O 1
ATOM 3961 N N . ALA A 1 505 ? -5.970 -1.759 -37.569 1.00 95.00 505 ALA A N 1
ATOM 3962 C CA . ALA A 1 505 ? -6.159 -3.143 -37.131 1.00 95.00 505 ALA A CA 1
ATOM 3963 C C . ALA A 1 505 ? -5.267 -3.513 -35.921 1.00 95.00 505 ALA A C 1
ATOM 3965 O O . ALA A 1 505 ? -5.796 -4.035 -34.935 1.00 95.00 505 ALA A O 1
ATOM 3966 N N . PRO A 1 506 ? -3.959 -3.188 -35.912 1.00 94.62 506 PRO A N 1
ATOM 3967 C CA . PRO A 1 506 ? -3.094 -3.331 -34.740 1.00 94.62 506 PRO A CA 1
ATOM 3968 C C . PRO A 1 506 ? -3.616 -2.665 -33.461 1.00 94.62 506 PRO A C 1
ATOM 3970 O O . PRO A 1 506 ? -3.562 -3.280 -32.394 1.00 94.62 506 PRO A O 1
ATOM 3973 N N . ILE A 1 507 ? -4.137 -1.434 -33.551 1.00 94.88 507 ILE A N 1
ATOM 3974 C CA . ILE A 1 507 ? -4.687 -0.700 -32.399 1.00 94.88 507 ILE A CA 1
ATOM 3975 C C . ILE A 1 507 ? -5.910 -1.427 -31.840 1.00 94.88 507 ILE A C 1
ATOM 3977 O O . ILE A 1 507 ? -5.984 -1.651 -30.632 1.00 94.88 507 ILE A O 1
ATOM 3981 N N . ILE A 1 508 ? -6.845 -1.832 -32.705 1.00 95.38 508 ILE A N 1
ATOM 3982 C CA . ILE A 1 508 ? -8.072 -2.540 -32.305 1.00 95.38 508 ILE A CA 1
ATOM 3983 C C . ILE A 1 508 ? -7.731 -3.862 -31.611 1.00 95.38 508 ILE A C 1
ATOM 3985 O O . ILE A 1 508 ? -8.273 -4.172 -30.549 1.00 95.38 508 ILE A O 1
ATOM 3989 N N . VAL A 1 509 ? -6.796 -4.628 -32.178 1.00 95.50 509 VAL A N 1
ATOM 3990 C CA . VAL A 1 509 ? -6.367 -5.908 -31.603 1.00 95.50 509 VAL A CA 1
ATOM 3991 C C . VAL A 1 509 ? -5.681 -5.690 -30.254 1.00 95.50 509 VAL A C 1
ATOM 3993 O O . VAL A 1 509 ? -6.032 -6.359 -29.281 1.00 95.50 509 VAL A O 1
ATOM 3996 N N . LEU A 1 510 ? -4.770 -4.719 -30.138 1.00 92.12 510 LEU A N 1
ATOM 3997 C CA . LEU A 1 510 ? -4.100 -4.421 -28.869 1.00 92.12 510 LEU A CA 1
ATOM 3998 C C . LEU A 1 510 ? -5.071 -3.881 -27.805 1.00 92.12 510 LEU A C 1
ATOM 4000 O O . LEU A 1 510 ? -4.894 -4.171 -26.621 1.00 92.12 510 LEU A O 1
ATOM 4004 N N . ALA A 1 511 ? -6.127 -3.161 -28.197 1.00 94.62 511 ALA A N 1
ATOM 4005 C CA . ALA A 1 511 ? -7.137 -2.645 -27.275 1.00 94.62 511 ALA A CA 1
ATOM 4006 C C . ALA A 1 511 ? -7.811 -3.761 -26.458 1.00 94.62 511 ALA A C 1
ATOM 4008 O O . ALA A 1 511 ? -8.188 -3.542 -25.307 1.00 94.62 511 ALA A O 1
ATOM 4009 N N . THR A 1 512 ? -7.927 -4.980 -27.000 1.00 94.31 512 THR A N 1
ATOM 4010 C CA . THR A 1 512 ? -8.504 -6.126 -26.268 1.00 94.31 512 THR A CA 1
ATOM 4011 C C . THR A 1 512 ? -7.765 -6.422 -24.957 1.00 94.31 512 THR A C 1
ATOM 4013 O O . THR A 1 512 ? -8.361 -6.927 -24.002 1.00 94.31 512 THR A O 1
ATOM 4016 N N . THR A 1 513 ? -6.484 -6.037 -24.852 1.00 93.25 513 THR A N 1
ATOM 4017 C CA . THR A 1 513 ? -5.699 -6.174 -23.618 1.00 93.25 513 THR A CA 1
ATOM 4018 C C . THR A 1 513 ? -6.288 -5.393 -22.444 1.00 93.25 513 THR A C 1
ATOM 4020 O O . THR A 1 513 ? -6.117 -5.838 -21.309 1.00 93.25 513 THR A O 1
ATOM 4023 N N . PHE A 1 514 ? -7.011 -4.287 -22.676 1.00 92.69 514 PHE A N 1
ATOM 4024 C CA . PHE A 1 514 ? -7.656 -3.520 -21.605 1.00 92.69 514 PHE A CA 1
ATOM 4025 C C . PHE A 1 514 ? -8.690 -4.360 -20.857 1.00 92.69 514 PHE A C 1
ATOM 4027 O O . PHE A 1 514 ? -8.717 -4.332 -19.630 1.00 92.69 514 PHE A O 1
ATOM 4034 N N . ILE A 1 515 ? -9.472 -5.172 -21.572 1.00 91.75 515 ILE A N 1
ATOM 4035 C CA . ILE A 1 515 ? -10.497 -6.036 -20.976 1.00 91.75 515 ILE A CA 1
ATOM 4036 C C . ILE A 1 515 ? -9.832 -7.070 -20.058 1.00 91.75 515 ILE A C 1
ATOM 4038 O O . ILE A 1 515 ? -10.147 -7.153 -18.869 1.00 91.75 515 ILE A O 1
ATOM 4042 N N . PHE A 1 516 ? -8.856 -7.816 -20.584 1.00 92.69 516 PHE A N 1
ATOM 4043 C CA . PHE A 1 516 ? -8.198 -8.890 -19.835 1.00 92.69 516 PHE A CA 1
ATOM 4044 C C . PHE A 1 516 ? -7.326 -8.373 -18.686 1.00 92.69 516 PHE A C 1
ATOM 4046 O O . PHE A 1 516 ? -7.319 -8.961 -17.606 1.00 92.69 516 PHE A O 1
ATOM 4053 N N . ARG A 1 517 ? -6.618 -7.252 -18.863 1.00 90.44 517 ARG A N 1
ATOM 4054 C CA . ARG A 1 517 ? -5.841 -6.645 -17.770 1.00 90.44 517 ARG A CA 1
ATOM 4055 C C . ARG A 1 517 ? -6.747 -6.152 -16.651 1.00 90.44 517 ARG A C 1
ATOM 4057 O O . ARG A 1 517 ? -6.462 -6.424 -15.486 1.00 90.44 517 ARG A O 1
ATOM 4064 N N . SER A 1 518 ? -7.857 -5.504 -16.993 1.00 89.38 518 SER A N 1
ATOM 4065 C CA . SER A 1 518 ? -8.853 -5.065 -16.018 1.00 89.38 518 SER A CA 1
ATOM 4066 C C . SER A 1 518 ? -9.462 -6.218 -15.221 1.00 89.38 518 SER A C 1
ATOM 4068 O O . SER A 1 518 ? -9.709 -6.060 -14.027 1.00 89.38 518 SER A O 1
ATOM 4070 N N . MET A 1 519 ? -9.643 -7.390 -15.841 1.00 89.44 519 MET A N 1
ATOM 4071 C CA . MET A 1 519 ? -10.101 -8.602 -15.152 1.00 89.44 519 MET A CA 1
ATOM 4072 C C . MET A 1 519 ? -9.127 -9.122 -14.094 1.00 89.44 519 MET A C 1
ATOM 4074 O O . MET A 1 519 ? -9.571 -9.846 -13.214 1.00 89.44 519 MET A O 1
ATOM 4078 N N . GLY A 1 520 ? -7.830 -8.808 -14.187 1.00 88.62 520 GLY A N 1
ATOM 4079 C CA . GLY A 1 520 ? -6.810 -9.219 -13.216 1.00 88.62 520 GLY A CA 1
ATOM 4080 C C . GLY A 1 520 ? -6.394 -8.121 -12.232 1.00 88.62 520 GLY A C 1
ATOM 4081 O O . GLY A 1 520 ? -5.597 -8.385 -11.330 1.00 88.62 520 GLY A O 1
ATOM 4082 N N . LEU A 1 521 ? -6.891 -6.893 -12.401 1.00 87.81 521 LEU A N 1
ATOM 4083 C CA . LEU A 1 521 ? -6.407 -5.715 -11.682 1.00 87.81 521 LEU A CA 1
ATOM 4084 C C . LEU A 1 521 ? -6.730 -5.777 -10.182 1.00 87.81 521 LEU A C 1
ATOM 4086 O O . LEU A 1 521 ? -5.833 -5.682 -9.341 1.00 87.81 521 LEU A O 1
ATOM 4090 N N . ALA A 1 522 ? -7.994 -6.029 -9.837 1.00 87.12 522 ALA A N 1
ATOM 4091 C CA . ALA A 1 522 ? -8.434 -6.134 -8.446 1.00 87.12 522 ALA A CA 1
ATOM 4092 C C . ALA A 1 522 ? -7.787 -7.330 -7.720 1.00 87.12 522 ALA A C 1
ATOM 4094 O O . ALA A 1 522 ? -7.348 -7.216 -6.577 1.00 87.12 522 ALA A O 1
ATOM 4095 N N . GLN A 1 523 ? -7.665 -8.470 -8.397 1.00 90.19 523 GLN A N 1
ATOM 4096 C CA . GLN A 1 523 ? -7.043 -9.690 -7.886 1.00 90.19 523 GLN A CA 1
ATOM 4097 C C . GLN A 1 523 ? -5.550 -9.472 -7.644 1.00 90.19 523 GLN A C 1
ATOM 4099 O O . GLN A 1 523 ? -5.037 -9.858 -6.594 1.00 90.19 523 GLN A O 1
ATOM 4104 N N . GLY A 1 524 ? -4.856 -8.813 -8.577 1.00 88.62 524 GLY A N 1
ATOM 4105 C CA . GLY A 1 524 ? -3.459 -8.419 -8.418 1.00 88.62 524 GLY A CA 1
ATOM 4106 C C . GLY A 1 524 ? -3.256 -7.518 -7.198 1.00 88.62 524 GLY A C 1
ATOM 4107 O O . GLY A 1 524 ? -2.349 -7.762 -6.400 1.00 88.62 524 GLY A O 1
ATOM 4108 N N . ALA A 1 525 ? -4.146 -6.544 -6.990 1.00 85.00 525 ALA A N 1
ATOM 4109 C CA . ALA A 1 525 ? -4.123 -5.677 -5.815 1.00 85.00 525 ALA A CA 1
ATOM 4110 C C . ALA A 1 525 ? -4.375 -6.447 -4.502 1.00 85.00 525 ALA A C 1
ATOM 4112 O O . ALA A 1 525 ? -3.680 -6.209 -3.515 1.00 85.00 525 ALA A O 1
ATOM 4113 N N . VAL A 1 526 ? -5.288 -7.426 -4.487 1.00 84.25 526 VAL A N 1
ATOM 4114 C CA . VAL A 1 526 ? -5.507 -8.315 -3.327 1.00 84.25 526 VAL A CA 1
ATOM 4115 C C . VAL A 1 526 ? -4.280 -9.193 -3.047 1.00 84.25 526 VAL A C 1
ATOM 4117 O O . VAL A 1 526 ? -3.870 -9.333 -1.895 1.00 84.25 526 VAL A O 1
ATOM 4120 N N . LEU A 1 527 ? -3.643 -9.759 -4.077 1.00 84.62 527 LEU A N 1
ATOM 4121 C CA . LEU A 1 527 ? -2.410 -10.543 -3.925 1.00 84.62 527 LEU A CA 1
ATOM 4122 C C . LEU A 1 527 ? -1.256 -9.693 -3.379 1.00 84.62 527 LEU A C 1
ATOM 4124 O O . LEU A 1 527 ? -0.502 -10.162 -2.522 1.00 84.62 527 LEU A O 1
ATOM 4128 N N . ALA A 1 528 ? -1.139 -8.446 -3.846 1.00 78.00 528 ALA A N 1
ATOM 4129 C CA . ALA A 1 528 ? -0.157 -7.485 -3.357 1.00 78.00 528 ALA A CA 1
ATOM 4130 C C . ALA A 1 528 ? -0.431 -7.096 -1.895 1.00 78.00 528 ALA A C 1
ATOM 4132 O O . ALA A 1 528 ? 0.495 -7.104 -1.082 1.00 78.00 528 ALA A O 1
ATOM 4133 N N . LYS A 1 529 ? -1.701 -6.850 -1.537 1.00 75.94 529 LYS A N 1
ATOM 4134 C CA . LYS A 1 529 ? -2.142 -6.605 -0.154 1.00 75.94 529 LYS A CA 1
ATOM 4135 C C . LYS A 1 529 ? -1.778 -7.773 0.770 1.00 75.94 529 LYS A C 1
ATOM 4137 O O . LYS A 1 529 ? -1.237 -7.561 1.850 1.00 75.94 529 LYS A O 1
ATOM 4142 N N . ASN A 1 530 ? -1.974 -9.006 0.305 1.00 76.06 530 ASN A N 1
ATOM 4143 C CA . ASN A 1 530 ? -1.663 -10.233 1.045 1.00 76.06 530 ASN A CA 1
ATOM 4144 C C . ASN A 1 530 ? -0.170 -10.624 1.010 1.00 76.06 530 ASN A C 1
ATOM 4146 O O . ASN A 1 530 ? 0.187 -11.735 1.405 1.00 76.06 530 ASN A O 1
ATOM 4150 N N . LEU A 1 531 ? 0.711 -9.739 0.523 1.00 74.69 531 LEU A N 1
ATOM 4151 C CA . LEU A 1 531 ? 2.163 -9.932 0.428 1.00 74.69 531 LEU A CA 1
ATOM 4152 C C . LEU A 1 531 ? 2.587 -11.188 -0.366 1.00 74.69 531 LEU A C 1
ATOM 4154 O O . LEU A 1 531 ? 3.687 -11.710 -0.171 1.00 74.69 531 LEU A O 1
ATOM 4158 N N . GLN A 1 532 ? 1.759 -11.671 -1.301 1.00 78.12 532 GLN A N 1
ATOM 4159 C CA . GLN A 1 532 ? 2.040 -12.861 -2.119 1.00 78.12 532 GLN A CA 1
ATOM 4160 C C . GLN A 1 532 ? 2.912 -12.549 -3.352 1.00 78.12 532 GLN A C 1
ATOM 4162 O O . GLN A 1 532 ? 2.656 -13.031 -4.457 1.00 78.12 532 GLN A O 1
ATOM 4167 N N . PHE A 1 533 ? 3.988 -11.773 -3.172 1.00 75.12 533 PHE A N 1
ATOM 4168 C CA . PHE A 1 533 ? 4.862 -11.315 -4.265 1.00 75.12 533 PHE A CA 1
ATOM 4169 C C . PHE A 1 533 ? 5.549 -12.451 -5.034 1.00 75.12 533 PHE A C 1
ATOM 4171 O O . PHE A 1 533 ? 5.807 -12.312 -6.225 1.00 75.12 533 PHE A O 1
ATOM 4178 N N . GLY A 1 534 ? 5.807 -13.597 -4.392 1.00 79.94 534 GLY A N 1
ATOM 4179 C CA . GLY A 1 534 ? 6.345 -14.777 -5.077 1.00 79.94 534 GLY A CA 1
ATOM 4180 C C . GLY A 1 534 ? 5.370 -15.369 -6.101 1.00 79.94 534 GLY A C 1
ATOM 4181 O O . GLY A 1 534 ? 5.790 -15.800 -7.170 1.00 79.94 534 GLY A O 1
ATOM 4182 N N . TYR A 1 535 ? 4.063 -15.341 -5.814 1.00 85.56 535 TYR A N 1
ATOM 4183 C CA . TYR A 1 535 ? 3.042 -15.795 -6.761 1.00 85.56 535 TYR A CA 1
ATOM 4184 C C . TYR A 1 535 ? 2.875 -14.801 -7.912 1.00 85.56 535 TYR A C 1
ATOM 4186 O O . TYR A 1 535 ? 2.845 -15.223 -9.063 1.00 85.56 535 TYR A O 1
ATOM 4194 N N . ILE A 1 536 ? 2.859 -13.496 -7.611 1.00 84.50 536 ILE A N 1
ATOM 4195 C CA . ILE A 1 536 ? 2.877 -12.424 -8.622 1.00 84.50 536 ILE A CA 1
ATOM 4196 C C . ILE A 1 536 ? 4.077 -12.614 -9.562 1.00 84.50 536 ILE A C 1
ATOM 4198 O O . ILE A 1 536 ? 3.897 -12.708 -10.771 1.00 84.50 536 ILE A O 1
ATOM 4202 N N . GLY A 1 537 ? 5.286 -12.780 -9.013 1.00 84.19 537 GLY A N 1
ATOM 4203 C CA . GLY A 1 537 ? 6.502 -13.019 -9.796 1.00 84.19 537 GLY A CA 1
ATOM 4204 C C . GLY A 1 537 ? 6.443 -14.293 -10.645 1.00 84.19 537 GLY A C 1
ATOM 4205 O O . GLY A 1 537 ? 6.845 -14.270 -11.807 1.00 84.19 537 GLY A O 1
ATOM 4206 N N . LYS A 1 538 ? 5.888 -15.391 -10.109 1.00 88.81 538 LYS A N 1
ATOM 4207 C CA . LYS A 1 538 ? 5.692 -16.643 -10.860 1.00 88.81 538 LYS A CA 1
ATOM 4208 C C . LYS A 1 538 ? 4.719 -16.465 -12.026 1.00 88.81 538 LYS A C 1
ATOM 4210 O O . LYS A 1 538 ? 5.008 -16.943 -13.117 1.00 88.81 538 LYS A O 1
ATOM 4215 N N . VAL A 1 539 ? 3.585 -15.796 -11.807 1.00 91.81 539 VAL A N 1
ATOM 4216 C CA . VAL A 1 539 ? 2.610 -15.515 -12.871 1.00 91.81 539 VAL A CA 1
ATOM 4217 C C . VAL A 1 539 ? 3.246 -14.642 -13.947 1.00 91.81 539 VAL A C 1
ATOM 4219 O O . VAL A 1 539 ? 3.162 -15.000 -15.114 1.00 91.81 539 VAL A O 1
ATOM 4222 N N . THR A 1 540 ? 3.970 -13.582 -13.572 1.00 89.50 540 THR A N 1
ATOM 4223 C CA . THR A 1 540 ? 4.712 -12.742 -14.526 1.00 89.50 540 THR A CA 1
ATOM 4224 C C . THR A 1 540 ? 5.698 -13.557 -15.361 1.00 89.50 540 THR A C 1
ATOM 4226 O O . THR A 1 540 ? 5.745 -13.397 -16.577 1.00 89.50 540 THR A O 1
ATOM 4229 N N . LEU A 1 541 ? 6.469 -14.456 -14.739 1.00 89.38 541 LEU A N 1
ATOM 4230 C CA . LEU A 1 541 ? 7.403 -15.315 -15.467 1.00 89.38 541 LEU A CA 1
ATOM 4231 C C . LEU A 1 541 ? 6.674 -16.249 -16.447 1.00 89.38 541 LEU A C 1
ATOM 4233 O O . LEU A 1 541 ? 7.074 -16.342 -17.601 1.00 89.38 541 LEU A O 1
ATOM 4237 N N . VAL A 1 542 ? 5.602 -16.918 -16.010 1.00 93.81 542 VAL A N 1
ATOM 4238 C CA . VAL A 1 542 ? 4.823 -17.837 -16.859 1.00 93.81 542 VAL A CA 1
ATOM 4239 C C . VAL A 1 542 ? 4.181 -17.097 -18.033 1.00 93.81 542 VAL A C 1
ATOM 4241 O O . VAL A 1 542 ? 4.287 -17.555 -19.169 1.00 93.81 542 VAL A O 1
ATOM 4244 N N . SER A 1 543 ? 3.565 -15.942 -17.780 1.00 93.94 543 SER A N 1
ATOM 4245 C CA . SER A 1 543 ? 2.951 -15.111 -18.818 1.00 93.94 543 SER A CA 1
ATOM 4246 C C . SER A 1 543 ? 3.986 -14.613 -19.834 1.00 93.94 543 SER A C 1
ATOM 4248 O O . SER A 1 543 ? 3.732 -14.683 -21.034 1.00 93.94 543 SER A O 1
ATOM 4250 N N . ASN A 1 544 ? 5.172 -14.182 -19.385 1.00 92.25 544 ASN A N 1
ATOM 4251 C CA . ASN A 1 544 ? 6.249 -13.741 -20.280 1.00 92.25 544 ASN A CA 1
ATOM 4252 C C . ASN A 1 544 ? 6.850 -14.901 -21.087 1.00 92.25 544 ASN A C 1
ATOM 4254 O O . ASN A 1 544 ? 7.144 -14.736 -22.266 1.00 92.25 544 ASN A O 1
ATOM 4258 N N . LEU A 1 545 ? 7.009 -16.087 -20.495 1.00 93.94 545 LEU A N 1
ATOM 4259 C CA . LEU A 1 545 ? 7.469 -17.266 -21.234 1.00 93.94 545 LEU A CA 1
ATOM 4260 C C . LEU A 1 545 ? 6.464 -17.674 -22.312 1.00 93.94 545 LEU A C 1
ATOM 4262 O O . LEU A 1 545 ? 6.862 -17.907 -23.447 1.00 93.94 545 LEU A O 1
ATOM 4266 N N . ALA A 1 546 ? 5.169 -17.692 -21.991 1.00 95.00 546 ALA A N 1
ATOM 4267 C CA . ALA A 1 546 ? 4.122 -17.946 -22.978 1.00 95.00 546 ALA A CA 1
ATOM 4268 C C . ALA A 1 546 ? 4.128 -16.892 -24.098 1.00 95.00 546 ALA A C 1
ATOM 4270 O O . ALA A 1 546 ? 3.986 -17.236 -25.270 1.00 95.00 546 ALA A O 1
ATOM 4271 N N . GLN A 1 547 ? 4.365 -15.621 -23.751 1.00 94.31 547 GLN A N 1
ATOM 4272 C CA . GLN A 1 547 ? 4.532 -14.548 -24.727 1.00 94.31 547 GLN A CA 1
ATOM 4273 C C . GLN A 1 547 ? 5.696 -14.837 -25.684 1.00 94.31 547 GLN A C 1
ATOM 4275 O O . GLN A 1 547 ? 5.532 -14.751 -26.895 1.00 94.31 547 GLN A O 1
ATOM 4280 N N . ILE A 1 548 ? 6.865 -15.203 -25.156 1.00 93.81 548 ILE A N 1
ATOM 4281 C CA . ILE A 1 548 ? 8.075 -15.466 -25.946 1.00 93.81 548 ILE A CA 1
ATOM 4282 C C . ILE A 1 548 ? 7.907 -16.707 -26.829 1.00 93.81 548 ILE A C 1
ATOM 4284 O O . ILE A 1 548 ? 8.259 -16.668 -28.008 1.00 93.81 548 ILE A O 1
ATOM 4288 N N . LEU A 1 549 ? 7.334 -17.781 -26.277 1.00 94.56 549 LEU A N 1
ATOM 4289 C CA . LEU A 1 549 ? 7.080 -19.035 -26.989 1.00 94.56 549 LEU A CA 1
ATOM 4290 C C . LEU A 1 549 ? 6.111 -18.862 -28.158 1.00 94.56 549 LEU A C 1
ATOM 4292 O O . LEU A 1 549 ? 6.216 -19.601 -29.128 1.00 94.56 549 LEU A O 1
ATOM 4296 N N . LEU A 1 550 ? 5.203 -17.886 -28.090 1.00 96.12 550 LEU A N 1
ATOM 4297 C CA . LEU A 1 550 ? 4.349 -17.527 -29.219 1.00 96.12 550 LEU A CA 1
ATOM 4298 C C . LEU A 1 550 ? 5.030 -16.519 -30.160 1.00 96.12 550 LEU A C 1
ATOM 4300 O O . LEU A 1 550 ? 4.937 -16.643 -31.377 1.00 96.12 550 LEU A O 1
ATOM 4304 N N . SER A 1 551 ? 5.745 -15.537 -29.607 1.00 95.50 551 SER A N 1
ATOM 4305 C CA . SER A 1 551 ? 6.356 -14.438 -30.362 1.00 95.50 551 SER A CA 1
ATOM 4306 C C . SER A 1 551 ? 7.459 -14.903 -31.317 1.00 95.50 551 SER A C 1
ATOM 4308 O O . SER A 1 551 ? 7.478 -14.475 -32.469 1.00 95.50 551 SER A O 1
ATOM 4310 N N . ILE A 1 552 ? 8.356 -15.799 -30.883 1.00 95.06 552 ILE A N 1
ATOM 4311 C CA . ILE A 1 552 ? 9.497 -16.239 -31.706 1.00 95.06 552 ILE A CA 1
ATOM 4312 C C . ILE A 1 552 ? 9.042 -17.037 -32.942 1.00 95.06 552 ILE A C 1
ATOM 4314 O O . ILE A 1 552 ? 9.458 -16.667 -34.041 1.00 95.06 552 ILE A O 1
ATOM 4318 N N . PRO A 1 553 ? 8.177 -18.069 -32.833 1.00 95.94 553 PRO A N 1
ATOM 4319 C CA . PRO A 1 553 ? 7.667 -18.769 -34.012 1.00 95.94 553 PRO A CA 1
ATOM 4320 C C . PRO A 1 553 ? 6.905 -17.843 -34.957 1.00 95.94 553 PRO A C 1
ATOM 4322 O O . PRO A 1 553 ? 7.120 -17.893 -36.162 1.00 95.94 553 PRO A O 1
ATOM 4325 N N . MET A 1 554 ? 6.068 -16.944 -34.427 1.00 96.62 554 MET A N 1
ATOM 4326 C CA . MET A 1 554 ? 5.365 -15.960 -35.255 1.00 96.62 554 MET A CA 1
ATOM 4327 C C . MET A 1 554 ? 6.335 -15.066 -36.034 1.00 96.62 554 MET A C 1
ATOM 4329 O O . MET A 1 554 ? 6.125 -14.822 -37.220 1.00 96.62 554 MET A O 1
ATOM 4333 N N . ALA A 1 555 ? 7.402 -14.592 -35.389 1.00 95.25 555 ALA A N 1
ATOM 4334 C CA . ALA A 1 555 ? 8.430 -13.805 -36.059 1.00 95.25 555 ALA A CA 1
ATOM 4335 C C . ALA A 1 555 ? 9.160 -14.626 -37.134 1.00 95.25 555 ALA A C 1
ATOM 4337 O O . ALA A 1 555 ? 9.392 -14.119 -38.227 1.00 95.25 555 ALA A O 1
ATOM 4338 N N . TYR A 1 556 ? 9.461 -15.897 -36.854 1.00 94.06 556 TYR A N 1
ATOM 4339 C CA . TYR A 1 556 ? 10.110 -16.805 -37.803 1.00 94.06 556 TYR A CA 1
ATOM 4340 C C . TYR A 1 556 ? 9.261 -17.060 -39.059 1.00 94.06 556 TYR A C 1
ATOM 4342 O O . TYR A 1 556 ? 9.793 -17.054 -40.164 1.00 94.06 556 TYR A O 1
ATOM 4350 N N . PHE A 1 557 ? 7.940 -17.201 -38.911 1.00 95.06 557 PHE A N 1
ATOM 4351 C CA . PHE A 1 557 ? 7.002 -17.340 -40.035 1.00 95.06 557 PHE A CA 1
ATOM 4352 C C . PHE A 1 557 ? 6.632 -16.006 -40.709 1.00 95.06 557 PHE A C 1
ATOM 4354 O O . PHE A 1 557 ? 5.711 -15.961 -41.520 1.00 95.06 557 PHE A O 1
ATOM 4361 N N . GLY A 1 558 ? 7.326 -14.910 -40.388 1.00 92.00 558 GLY A N 1
ATOM 4362 C CA . GLY A 1 558 ? 7.146 -13.632 -41.075 1.00 92.00 558 GLY A CA 1
ATOM 4363 C C . GLY A 1 558 ? 5.909 -12.836 -40.650 1.00 92.00 558 GLY A C 1
ATOM 4364 O O . GLY A 1 558 ? 5.465 -11.969 -41.395 1.00 92.00 558 GLY A O 1
ATOM 4365 N N . ALA A 1 559 ? 5.363 -13.053 -39.447 1.00 92.50 559 ALA A N 1
ATOM 4366 C CA . ALA A 1 559 ? 4.189 -12.314 -38.962 1.00 92.50 559 ALA A CA 1
ATOM 4367 C C . ALA A 1 559 ? 4.449 -10.810 -38.685 1.00 92.50 559 ALA A C 1
ATOM 4369 O O . ALA A 1 559 ? 3.533 -10.083 -38.297 1.00 92.50 559 ALA A O 1
ATOM 4370 N N . GLY A 1 560 ? 5.685 -10.323 -38.848 1.00 92.88 560 GLY A N 1
ATOM 4371 C CA . GLY A 1 560 ? 6.040 -8.908 -38.697 1.00 92.88 560 GLY A CA 1
ATOM 4372 C C . GLY A 1 560 ? 5.687 -8.351 -37.315 1.00 92.88 560 GLY A C 1
ATOM 4373 O O . GLY A 1 560 ? 5.938 -8.982 -36.285 1.00 92.88 560 GLY A O 1
ATOM 4374 N N . TYR A 1 561 ? 5.053 -7.176 -37.274 1.00 92.88 561 TYR A N 1
ATOM 4375 C CA . TYR A 1 561 ? 4.632 -6.542 -36.019 1.00 92.88 561 TYR A CA 1
ATOM 4376 C C . TYR A 1 561 ? 3.582 -7.362 -35.239 1.00 92.88 561 TYR A C 1
ATOM 4378 O O . TYR A 1 561 ? 3.465 -7.198 -34.022 1.00 92.88 561 TYR A O 1
ATOM 4386 N N . TRP A 1 562 ? 2.849 -8.290 -35.873 1.00 95.81 562 TRP A N 1
ATOM 4387 C CA . TRP A 1 562 ? 1.879 -9.146 -35.173 1.00 95.81 562 TRP A CA 1
ATOM 4388 C C . TRP A 1 562 ? 2.544 -10.066 -34.150 1.00 95.81 562 TRP A C 1
ATOM 4390 O O . TRP A 1 562 ? 1.951 -10.336 -33.102 1.00 95.81 562 TRP A O 1
ATOM 4400 N N . ALA A 1 563 ? 3.797 -10.462 -34.398 1.00 95.69 563 ALA A N 1
ATOM 4401 C CA . ALA A 1 563 ? 4.611 -11.231 -33.461 1.00 95.69 563 ALA A CA 1
ATOM 4402 C C . ALA A 1 563 ? 4.888 -10.474 -32.150 1.00 95.69 563 ALA A C 1
ATOM 4404 O O . ALA A 1 563 ? 5.234 -11.088 -31.144 1.00 95.69 563 ALA A O 1
ATOM 4405 N N . LEU A 1 564 ? 4.721 -9.149 -32.132 1.00 93.00 564 LEU A N 1
ATOM 4406 C CA . LEU A 1 564 ? 4.895 -8.312 -30.946 1.00 93.00 564 LEU A CA 1
ATOM 4407 C C . LEU A 1 564 ? 3.561 -7.951 -30.277 1.00 93.00 564 LEU A C 1
ATOM 4409 O O . LEU A 1 564 ? 3.552 -7.651 -29.084 1.00 93.00 564 LEU A O 1
ATOM 4413 N N . ILE A 1 565 ? 2.444 -7.986 -31.011 1.00 95.00 565 ILE A N 1
ATOM 4414 C CA . ILE A 1 565 ? 1.114 -7.571 -30.532 1.00 95.00 565 ILE A CA 1
ATOM 4415 C C . ILE A 1 565 ? 0.335 -8.749 -29.943 1.00 95.00 565 ILE A C 1
ATOM 4417 O O . ILE A 1 565 ? -0.035 -8.714 -28.770 1.00 95.00 565 ILE A O 1
ATOM 4421 N N . ILE A 1 566 ? 0.108 -9.811 -30.726 1.00 95.75 566 ILE A N 1
ATOM 4422 C CA . ILE A 1 566 ? -0.758 -10.940 -30.334 1.00 95.75 566 ILE A CA 1
ATOM 4423 C C . ILE A 1 566 ? -0.282 -11.607 -29.032 1.00 95.75 566 ILE A C 1
ATOM 4425 O O . ILE A 1 566 ? -1.107 -11.828 -28.138 1.00 95.75 566 ILE A O 1
ATOM 4429 N N . PRO A 1 567 ? 1.029 -11.852 -28.830 1.00 95.94 567 PRO A N 1
ATOM 4430 C CA . PRO A 1 567 ? 1.502 -12.454 -27.588 1.00 95.94 567 PRO A CA 1
ATOM 4431 C C . PRO A 1 567 ? 1.202 -11.636 -26.319 1.00 95.94 567 PRO A C 1
ATOM 4433 O O . PRO A 1 567 ? 1.093 -12.213 -25.237 1.00 95.94 567 PRO A O 1
ATOM 4436 N N . GLN A 1 568 ? 1.028 -10.310 -26.417 1.00 93.69 568 GLN A N 1
ATOM 4437 C CA . GLN A 1 568 ? 0.652 -9.479 -25.262 1.00 93.69 568 GLN A CA 1
ATOM 4438 C C . GLN A 1 568 ? -0.762 -9.796 -24.760 1.00 93.69 568 GLN A C 1
ATOM 4440 O O . GLN A 1 568 ? -1.018 -9.744 -23.555 1.00 93.69 568 GLN A O 1
ATOM 4445 N N . ILE A 1 569 ? -1.668 -10.152 -25.672 1.00 95.38 569 ILE A N 1
ATOM 4446 C CA . ILE A 1 569 ? -3.045 -10.541 -25.350 1.00 95.38 569 ILE A CA 1
ATOM 4447 C C . ILE A 1 569 ? -3.031 -11.877 -24.611 1.00 95.38 569 ILE A C 1
ATOM 4449 O O . ILE A 1 569 ? -3.638 -11.993 -23.547 1.00 95.38 569 ILE A O 1
ATOM 4453 N N . LEU A 1 570 ? -2.258 -12.850 -25.107 1.00 95.81 570 LEU A N 1
ATOM 4454 C CA . LEU A 1 570 ? -2.079 -14.140 -24.438 1.00 95.81 570 LEU A CA 1
ATOM 4455 C C . LEU A 1 570 ? -1.552 -13.961 -23.005 1.00 95.81 570 LEU A C 1
ATOM 4457 O O . LEU A 1 570 ? -2.099 -14.540 -22.067 1.00 95.81 570 LEU A O 1
ATOM 4461 N N . ALA A 1 571 ? -0.536 -13.114 -22.814 1.00 94.69 571 ALA A N 1
ATOM 4462 C CA . ALA A 1 571 ? 0.004 -12.818 -21.488 1.00 94.69 571 ALA A CA 1
ATOM 4463 C C . ALA A 1 571 ? -1.042 -12.176 -20.554 1.00 94.69 571 ALA A C 1
ATOM 4465 O O . ALA A 1 571 ? -1.101 -12.515 -19.367 1.00 94.69 571 ALA A O 1
ATOM 4466 N N . ALA A 1 572 ? -1.889 -11.278 -21.071 1.00 94.31 572 ALA A N 1
ATOM 4467 C CA . ALA A 1 572 ? -2.975 -10.669 -20.304 1.00 94.31 572 ALA A CA 1
ATOM 4468 C C . ALA A 1 572 ? -4.034 -11.707 -19.888 1.00 94.31 572 ALA A C 1
ATOM 4470 O O . ALA A 1 572 ? -4.432 -11.730 -18.723 1.00 94.31 572 ALA A O 1
ATOM 4471 N N . ILE A 1 573 ? -4.421 -12.608 -20.798 1.00 95.94 573 ILE A N 1
ATOM 4472 C CA . ILE A 1 573 ? -5.368 -13.703 -20.537 1.00 95.94 573 ILE A CA 1
ATOM 4473 C C . ILE A 1 573 ? -4.823 -14.652 -19.464 1.00 95.94 573 ILE A C 1
ATOM 4475 O O . ILE A 1 573 ? -5.502 -14.915 -18.471 1.00 95.94 573 ILE A O 1
ATOM 4479 N N . ILE A 1 574 ? -3.584 -15.132 -19.618 1.00 96.25 574 ILE A N 1
ATOM 4480 C CA . ILE A 1 574 ? -2.946 -16.037 -18.648 1.00 96.25 574 ILE A CA 1
ATOM 4481 C C . ILE A 1 574 ? -2.890 -15.382 -17.267 1.00 96.25 574 ILE A C 1
ATOM 4483 O O . ILE A 1 574 ? -3.240 -16.011 -16.267 1.00 96.25 574 ILE A O 1
ATOM 4487 N N . THR A 1 575 ? -2.500 -14.108 -17.206 1.00 94.94 575 THR A N 1
ATOM 4488 C CA . THR A 1 575 ? -2.431 -13.360 -15.946 1.00 94.94 575 THR A CA 1
ATOM 4489 C C . THR A 1 575 ? -3.805 -13.256 -15.285 1.00 94.94 575 THR A C 1
ATOM 4491 O O . THR A 1 575 ? -3.930 -13.575 -14.102 1.00 94.94 575 THR A O 1
ATOM 4494 N N . ALA A 1 576 ? -4.844 -12.888 -16.043 1.00 92.94 576 ALA A N 1
ATOM 4495 C CA . ALA A 1 576 ? -6.214 -12.797 -15.542 1.00 92.94 576 ALA A CA 1
ATOM 4496 C C . ALA A 1 576 ? -6.708 -14.145 -14.990 1.00 92.94 576 ALA A C 1
ATOM 4498 O O . ALA A 1 576 ? -7.189 -14.209 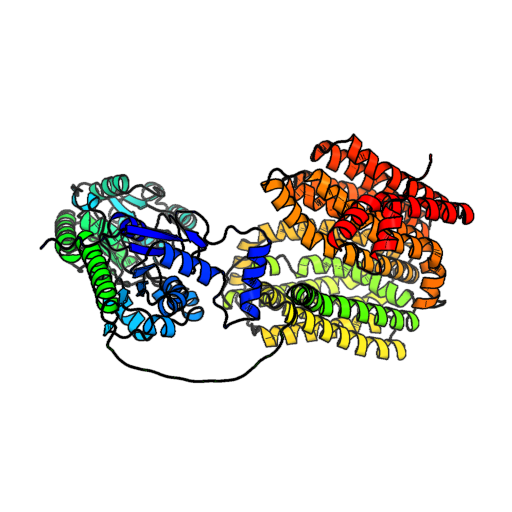-13.859 1.00 92.94 576 ALA A O 1
ATOM 4499 N N . ILE A 1 577 ? -6.504 -15.238 -15.734 1.00 94.62 577 ILE A N 1
ATOM 4500 C CA . ILE A 1 577 ? -6.913 -16.591 -15.328 1.00 94.62 577 ILE A CA 1
ATOM 4501 C C . ILE A 1 577 ? -6.170 -17.042 -14.066 1.00 94.62 577 ILE A C 1
ATOM 4503 O O . ILE A 1 577 ? -6.787 -17.558 -13.134 1.00 94.62 577 ILE A O 1
ATOM 4507 N N . LEU A 1 578 ? -4.846 -16.873 -14.007 1.00 95.38 578 LEU A N 1
ATOM 4508 C CA . LEU A 1 578 ? -4.047 -17.339 -12.870 1.00 95.38 578 LEU A CA 1
ATOM 4509 C C . LEU A 1 578 ? -4.301 -16.519 -11.602 1.00 95.38 578 LEU A C 1
ATOM 4511 O O . LEU A 1 578 ? -4.268 -17.077 -10.498 1.00 95.38 578 LEU A O 1
ATOM 4515 N N . TYR A 1 579 ? -4.564 -15.221 -11.734 1.00 94.25 579 TYR A N 1
ATOM 4516 C CA . TYR A 1 579 ? -4.973 -14.385 -10.610 1.00 94.25 579 TYR A CA 1
ATOM 4517 C C . TYR A 1 579 ? -6.380 -14.737 -10.138 1.00 94.25 579 TYR A C 1
ATOM 4519 O O . TYR A 1 579 ? -6.581 -14.949 -8.939 1.00 94.25 579 TYR A O 1
ATOM 4527 N N . GLU A 1 580 ? -7.326 -14.915 -11.058 1.00 90.81 580 GLU A N 1
ATOM 4528 C CA . GLU A 1 580 ? -8.690 -15.310 -10.716 1.00 90.81 580 GLU A CA 1
ATOM 4529 C C . GLU A 1 580 ? -8.738 -16.699 -10.069 1.00 90.81 580 GLU A C 1
ATOM 4531 O O . GLU A 1 580 ? -9.357 -16.873 -9.023 1.00 90.81 580 GLU A O 1
ATOM 4536 N N . LYS A 1 581 ? -7.985 -17.680 -10.579 1.00 91.81 581 LYS A N 1
ATOM 4537 C CA . LYS A 1 581 ? -7.891 -19.024 -9.982 1.00 91.81 581 LYS A CA 1
ATOM 4538 C C . LYS A 1 581 ? -7.405 -18.991 -8.529 1.00 91.81 581 LYS A C 1
ATOM 4540 O O . LYS A 1 581 ? -7.807 -19.840 -7.724 1.00 91.81 581 LYS A O 1
ATOM 4545 N N . LYS A 1 582 ? -6.529 -18.034 -8.199 1.00 91.38 582 LYS A N 1
ATOM 4546 C CA . LYS A 1 582 ? -5.928 -17.891 -6.869 1.00 91.38 582 LYS A CA 1
ATOM 4547 C C . LYS A 1 582 ? -6.819 -17.125 -5.897 1.00 91.38 582 LYS A C 1
ATOM 4549 O O . LYS A 1 582 ? -6.961 -17.570 -4.762 1.00 91.38 582 LYS A O 1
ATOM 4554 N N . VAL A 1 583 ? -7.385 -15.995 -6.319 1.00 88.12 583 VAL A N 1
ATOM 4555 C CA . VAL A 1 583 ? -8.158 -15.095 -5.442 1.00 88.12 583 VAL A CA 1
ATOM 4556 C C . VAL A 1 583 ? -9.650 -15.454 -5.430 1.00 88.12 583 VAL A C 1
ATOM 4558 O O . VAL A 1 583 ? -10.311 -15.319 -4.400 1.00 88.12 583 VAL A O 1
ATOM 4561 N N . ARG A 1 584 ? -10.169 -15.987 -6.542 1.00 85.88 584 ARG A N 1
ATOM 4562 C CA . ARG A 1 584 ? -11.558 -16.434 -6.732 1.00 85.88 584 ARG A CA 1
ATOM 4563 C C . ARG A 1 584 ? -12.561 -15.351 -6.342 1.00 85.88 584 ARG A C 1
ATOM 4565 O O . ARG A 1 584 ? -13.356 -15.537 -5.409 1.00 85.88 584 ARG A O 1
ATOM 4572 N N . LEU A 1 585 ? -12.479 -14.191 -6.991 1.00 79.31 585 LEU A N 1
ATOM 4573 C CA . LEU A 1 585 ? -13.454 -13.120 -6.781 1.00 79.31 585 LEU A CA 1
ATOM 4574 C C . LEU A 1 585 ? -14.728 -13.416 -7.580 1.00 79.31 585 LEU A C 1
ATOM 4576 O O . LEU A 1 585 ? -15.815 -13.344 -7.008 1.00 79.31 585 LEU A O 1
ATOM 4580 N N . GLY A 1 586 ? -14.597 -13.885 -8.818 1.00 70.94 586 GLY A N 1
ATOM 4581 C CA . GLY A 1 586 ? -15.687 -14.178 -9.742 1.00 70.94 586 GLY A CA 1
ATOM 4582 C C . GLY A 1 586 ? -16.316 -12.917 -10.338 1.00 70.94 586 GLY A C 1
ATOM 4583 O O . GLY A 1 586 ? -16.225 -11.829 -9.772 1.00 70.94 586 GLY A O 1
ATOM 4584 N N . PHE A 1 587 ? -16.995 -13.081 -11.475 1.00 69.31 587 PHE A N 1
ATOM 4585 C CA . PHE A 1 587 ? -17.757 -12.017 -12.131 1.00 69.31 587 PHE A CA 1
ATOM 4586 C C . PHE A 1 587 ? -19.233 -12.084 -11.712 1.00 69.31 587 PHE A C 1
ATOM 4588 O O . PHE A 1 587 ? -19.853 -13.146 -11.789 1.00 69.31 587 PHE A O 1
ATOM 4595 N N . ARG A 1 588 ? -19.803 -10.965 -11.251 1.00 66.81 588 ARG A N 1
ATOM 4596 C CA . ARG A 1 588 ? -21.244 -10.836 -10.952 1.00 66.81 588 ARG A CA 1
ATOM 4597 C C . ARG A 1 588 ? -21.718 -9.436 -11.304 1.00 66.81 588 ARG A C 1
ATOM 4599 O O . ARG A 1 588 ? -21.126 -8.480 -10.827 1.00 66.81 588 ARG A O 1
ATOM 4606 N N . LEU A 1 589 ? -22.797 -9.301 -12.067 1.00 59.78 589 LEU A N 1
ATOM 4607 C CA . LEU A 1 589 ? -23.386 -7.994 -12.366 1.00 59.78 589 LEU A CA 1
ATOM 4608 C C . LEU A 1 589 ? -24.018 -7.405 -11.093 1.00 59.78 589 LEU A C 1
ATOM 4610 O O . LEU A 1 589 ? -24.820 -8.067 -10.438 1.00 59.78 589 LEU A O 1
ATOM 4614 N N . PHE A 1 590 ? -23.637 -6.177 -10.731 1.00 63.91 590 PHE A N 1
ATOM 4615 C CA . PHE A 1 590 ? -24.262 -5.416 -9.642 1.00 63.91 590 PHE A CA 1
ATOM 4616 C C . PHE A 1 590 ? -25.001 -4.197 -10.212 1.00 63.91 590 PHE A C 1
ATOM 4618 O O . PHE A 1 590 ? -24.580 -3.671 -11.244 1.00 63.91 590 PHE A O 1
ATOM 4625 N N . PRO A 1 591 ? -26.059 -3.707 -9.539 1.00 64.69 591 PRO A N 1
ATOM 4626 C CA . PRO A 1 591 ? -26.776 -2.505 -9.961 1.00 64.69 591 PRO A CA 1
ATOM 4627 C C . PRO A 1 591 ? -25.859 -1.273 -10.025 1.00 64.69 591 PRO A C 1
ATOM 4629 O O . PRO A 1 591 ? -25.021 -1.075 -9.138 1.00 64.69 591 PRO A O 1
ATOM 4632 N N . MET A 1 592 ? -26.068 -0.404 -11.025 1.00 60.75 592 MET A N 1
ATOM 4633 C CA . MET A 1 592 ? -25.256 0.802 -11.284 1.00 60.75 592 MET A CA 1
ATOM 4634 C C . MET A 1 592 ? -25.130 1.730 -10.056 1.00 60.75 592 MET A C 1
ATOM 4636 O O . MET A 1 592 ? -24.104 2.380 -9.855 1.00 60.75 592 MET A O 1
ATOM 4640 N N . ASN A 1 593 ? -26.123 1.716 -9.166 1.00 59.81 593 ASN A N 1
ATOM 4641 C CA . ASN A 1 593 ? -26.148 2.519 -7.942 1.00 59.81 593 ASN A CA 1
ATOM 4642 C C . ASN A 1 593 ? -24.967 2.219 -6.995 1.00 59.81 593 ASN A C 1
ATOM 4644 O O . ASN A 1 593 ? -24.427 3.141 -6.386 1.00 59.81 593 ASN A O 1
ATOM 4648 N N . TYR A 1 594 ? -24.495 0.968 -6.914 1.00 59.88 594 TYR A N 1
ATOM 4649 C CA . TYR A 1 594 ? -23.336 0.608 -6.080 1.00 59.88 594 TYR A CA 1
ATOM 4650 C C . TYR A 1 594 ? -22.023 1.173 -6.637 1.00 59.88 594 TYR A C 1
ATOM 4652 O O . TYR A 1 594 ? -21.154 1.601 -5.878 1.00 59.88 594 TYR A O 1
ATOM 4660 N N . ILE A 1 595 ? -21.891 1.221 -7.963 1.00 59.75 595 ILE A N 1
ATOM 4661 C CA . ILE A 1 595 ? -20.707 1.745 -8.652 1.00 59.75 595 ILE A CA 1
ATOM 4662 C C . ILE A 1 595 ? -20.583 3.260 -8.433 1.00 59.75 595 ILE A C 1
ATOM 4664 O O . ILE A 1 595 ? -19.496 3.756 -8.128 1.00 59.75 595 ILE A O 1
ATOM 4668 N N . ILE A 1 596 ? -21.702 3.986 -8.509 1.00 63.03 596 ILE A N 1
ATOM 4669 C CA . ILE A 1 596 ? -21.756 5.441 -8.295 1.00 63.03 596 ILE A CA 1
ATOM 4670 C C . ILE A 1 596 ? -21.322 5.807 -6.868 1.00 63.03 596 ILE A C 1
ATOM 4672 O O . ILE A 1 596 ? -20.560 6.758 -6.672 1.00 63.03 596 ILE A O 1
ATOM 4676 N N . VAL A 1 597 ? -21.755 5.033 -5.867 1.00 59.47 597 VAL A N 1
ATOM 4677 C CA . VAL A 1 597 ? -21.362 5.238 -4.464 1.00 59.47 597 VAL A CA 1
ATOM 4678 C C . VAL A 1 597 ? -19.856 5.041 -4.279 1.00 59.47 597 VAL A C 1
ATOM 4680 O O . VAL A 1 597 ? -19.207 5.883 -3.654 1.00 59.47 597 VAL A O 1
ATOM 4683 N N . VAL A 1 598 ? -19.275 3.985 -4.858 1.00 59.38 598 VAL A N 1
ATOM 4684 C CA . VAL A 1 598 ? -17.829 3.711 -4.772 1.00 59.38 598 VAL A CA 1
ATOM 4685 C C . VAL A 1 598 ? -17.015 4.808 -5.459 1.00 59.38 598 VAL A C 1
ATOM 4687 O O . VAL A 1 598 ? -16.057 5.316 -4.876 1.00 59.38 598 VAL A O 1
ATOM 4690 N N . PHE A 1 599 ? -17.425 5.238 -6.655 1.00 63.69 599 PHE A N 1
ATOM 4691 C CA . PHE A 1 599 ? -16.751 6.312 -7.386 1.00 63.69 599 PHE A CA 1
ATOM 4692 C C . PHE A 1 599 ? -16.786 7.645 -6.622 1.00 63.69 599 PHE A C 1
ATOM 4694 O O . PHE A 1 599 ? -15.778 8.349 -6.544 1.00 63.69 599 PHE A O 1
ATOM 4701 N N . ARG A 1 600 ? -17.913 7.983 -5.978 1.00 66.38 600 ARG A N 1
ATOM 4702 C CA . ARG A 1 600 ? -18.047 9.218 -5.186 1.00 66.38 600 ARG A CA 1
ATOM 4703 C C . ARG A 1 600 ? -17.088 9.253 -3.987 1.00 66.38 600 ARG A C 1
ATOM 4705 O O . ARG A 1 600 ? -16.560 10.324 -3.685 1.00 66.38 600 ARG A O 1
ATOM 4712 N N . HIS A 1 601 ? -16.818 8.104 -3.361 1.00 59.34 601 HIS A N 1
ATOM 4713 C CA . HIS A 1 601 ? -15.874 7.979 -2.243 1.00 59.34 601 HIS A CA 1
ATOM 4714 C C . HIS A 1 601 ? -14.404 8.040 -2.679 1.00 59.34 601 HIS A C 1
ATOM 4716 O O . HIS A 1 601 ? -13.556 8.503 -1.917 1.00 59.34 601 HIS A O 1
ATOM 4722 N N . THR A 1 602 ? -14.081 7.612 -3.901 1.00 60.31 602 THR A N 1
ATOM 4723 C CA . THR A 1 602 ? -12.690 7.547 -4.378 1.00 60.31 602 THR A CA 1
ATOM 4724 C C . THR A 1 602 ? -12.285 8.736 -5.258 1.00 60.31 602 THR A C 1
ATOM 4726 O O . THR A 1 602 ? -11.092 9.026 -5.353 1.00 60.31 602 THR A O 1
ATOM 4729 N N . ARG A 1 603 ? -13.231 9.507 -5.822 1.00 68.25 603 ARG A N 1
ATOM 4730 C CA . ARG A 1 603 ? -12.991 10.559 -6.841 1.00 68.25 603 ARG A CA 1
ATOM 4731 C C . ARG A 1 603 ? -11.833 11.528 -6.563 1.00 68.25 603 ARG A C 1
ATOM 4733 O O . ARG A 1 603 ? -11.099 11.877 -7.481 1.00 68.25 603 ARG A O 1
ATOM 4740 N N . LYS A 1 604 ? -11.645 11.970 -5.312 1.00 61.97 604 LYS A N 1
ATOM 4741 C CA . LYS A 1 604 ? -10.603 12.953 -4.947 1.00 61.97 604 LYS A CA 1
ATOM 4742 C C . LYS A 1 604 ? -9.198 12.338 -4.982 1.00 61.97 604 LYS A C 1
ATOM 4744 O O . LYS A 1 604 ? -8.238 13.019 -5.329 1.00 61.97 604 LYS A O 1
ATOM 4749 N N . LEU A 1 605 ? -9.091 11.053 -4.638 1.00 60.59 605 LEU A N 1
ATOM 4750 C CA . LEU A 1 605 ? -7.855 10.277 -4.742 1.00 60.59 605 LEU A CA 1
ATOM 4751 C C . LEU A 1 605 ? -7.579 9.899 -6.201 1.00 60.59 605 LEU A C 1
ATOM 4753 O O . LEU A 1 605 ? -6.457 10.042 -6.671 1.00 60.59 605 LEU A O 1
ATOM 4757 N N . VAL A 1 606 ? -8.617 9.475 -6.925 1.00 67.25 606 VAL A N 1
ATOM 4758 C CA . VAL A 1 606 ? -8.526 9.116 -8.345 1.00 67.25 606 VAL A CA 1
ATOM 4759 C C . VAL A 1 606 ? -8.051 10.304 -9.185 1.00 67.25 606 VAL A C 1
ATOM 4761 O O . VAL A 1 606 ? -7.098 10.169 -9.948 1.00 67.25 606 VAL A O 1
ATOM 4764 N N . GLY A 1 607 ? -8.638 11.490 -8.995 1.00 66.12 607 GLY A N 1
ATOM 4765 C CA . GLY A 1 607 ? -8.286 12.683 -9.770 1.00 66.12 607 GLY A CA 1
ATOM 4766 C C . GLY A 1 607 ? -6.840 13.154 -9.577 1.00 66.12 607 GLY A C 1
ATOM 4767 O O . GLY A 1 607 ? -6.184 13.523 -10.548 1.00 66.12 607 GLY A O 1
ATOM 4768 N N . SER A 1 608 ? -6.306 13.108 -8.351 1.00 65.00 608 SER A N 1
ATOM 4769 C CA . SER A 1 608 ? -4.927 13.544 -8.083 1.00 65.00 608 SER A CA 1
ATOM 4770 C C . SER A 1 608 ? -3.881 12.554 -8.602 1.00 65.00 608 SER A C 1
ATOM 4772 O O . SER A 1 608 ? -2.870 12.975 -9.166 1.00 65.00 608 SER A O 1
ATOM 4774 N N . VAL A 1 609 ? -4.138 11.249 -8.466 1.00 68.06 609 VAL A N 1
ATOM 4775 C CA . VAL A 1 609 ? -3.244 10.191 -8.962 1.00 68.06 609 VAL A CA 1
ATOM 4776 C C . VAL A 1 609 ? -3.212 10.181 -10.487 1.00 68.06 609 VAL A C 1
ATOM 4778 O O . VAL A 1 609 ? -2.127 10.199 -11.064 1.00 68.06 609 VAL A O 1
ATOM 4781 N N . ILE A 1 610 ? -4.380 10.217 -11.138 1.00 77.12 610 ILE A N 1
ATOM 4782 C CA . ILE A 1 610 ? -4.468 10.272 -12.602 1.00 77.12 610 ILE A CA 1
ATOM 4783 C C . ILE A 1 610 ? -3.828 11.562 -13.123 1.00 77.12 610 ILE A C 1
ATOM 4785 O O . ILE A 1 610 ? -3.036 11.503 -14.055 1.00 77.12 610 ILE A O 1
ATOM 4789 N N . GLY A 1 611 ? -4.102 12.718 -12.507 1.00 71.69 611 GLY A N 1
ATOM 4790 C CA . GLY A 1 611 ? -3.533 13.997 -12.940 1.00 71.69 611 GLY A CA 1
ATOM 4791 C C . GLY A 1 611 ? -2.000 14.002 -12.939 1.00 71.69 611 GLY A C 1
ATOM 4792 O O . GLY A 1 611 ? -1.380 14.364 -13.939 1.00 71.69 611 GLY A O 1
ATOM 4793 N N . PHE A 1 612 ? -1.374 13.539 -11.852 1.00 71.81 612 PHE A N 1
ATOM 4794 C CA . PHE A 1 612 ? 0.086 13.416 -11.785 1.00 71.81 612 PHE A CA 1
ATOM 4795 C C . PHE A 1 612 ? 0.629 12.375 -12.777 1.00 71.81 612 PHE A C 1
ATOM 4797 O O . PHE A 1 612 ? 1.621 12.634 -13.463 1.00 71.81 612 PHE A O 1
ATOM 4804 N N . ALA A 1 613 ? -0.021 11.211 -12.877 1.00 77.12 613 ALA A N 1
ATOM 4805 C CA . ALA A 1 613 ? 0.401 10.141 -13.774 1.00 77.12 613 ALA A CA 1
ATOM 4806 C C . ALA A 1 613 ? 0.336 10.562 -15.251 1.00 77.12 613 ALA A C 1
ATOM 4808 O O . ALA A 1 613 ? 1.262 10.254 -15.998 1.00 77.12 613 ALA A O 1
ATOM 4809 N N . SER A 1 614 ? -0.682 11.330 -15.649 1.00 83.00 614 SER A N 1
ATOM 4810 C CA . SER A 1 614 ? -0.829 11.883 -17.000 1.00 83.00 614 SER A CA 1
ATOM 4811 C C . SER A 1 614 ? 0.313 12.831 -17.365 1.00 83.00 614 SER A C 1
ATOM 4813 O O . SER A 1 614 ? 0.918 12.681 -18.425 1.00 83.00 614 SER A O 1
ATOM 4815 N N . VAL A 1 615 ? 0.661 13.769 -16.476 1.00 78.31 615 VAL A N 1
ATOM 4816 C CA . VAL A 1 615 ? 1.783 14.696 -16.709 1.00 78.31 615 VAL A CA 1
ATOM 4817 C C . VAL A 1 615 ? 3.104 13.932 -16.813 1.00 78.31 615 VAL A C 1
ATOM 4819 O O . VAL A 1 615 ? 3.890 14.164 -17.731 1.00 78.31 615 VAL A O 1
ATOM 4822 N N . ASN A 1 616 ? 3.341 12.980 -15.907 1.00 80.00 616 ASN A N 1
ATOM 4823 C CA . ASN A 1 616 ? 4.554 12.167 -15.935 1.00 80.00 616 ASN A CA 1
ATOM 4824 C C . ASN A 1 616 ? 4.626 11.260 -17.178 1.00 80.00 616 ASN A C 1
ATOM 4826 O O . ASN A 1 616 ? 5.719 11.029 -17.690 1.00 80.00 616 ASN A O 1
ATOM 4830 N N . TYR A 1 617 ? 3.490 10.765 -17.681 1.00 86.38 617 TYR A N 1
ATOM 4831 C CA . TYR A 1 617 ? 3.442 9.948 -18.893 1.00 86.38 617 TYR A CA 1
ATOM 4832 C C . TYR A 1 617 ? 3.924 10.734 -20.113 1.00 86.38 617 TYR A C 1
ATOM 4834 O O . TYR A 1 617 ? 4.879 10.318 -20.768 1.00 86.38 617 TYR A O 1
ATOM 4842 N N . TRP A 1 618 ? 3.322 11.895 -20.381 1.00 85.19 618 TRP A N 1
ATOM 4843 C CA . TRP A 1 618 ? 3.698 12.725 -21.529 1.00 85.19 618 TRP A CA 1
ATOM 4844 C C . TRP A 1 618 ? 5.113 13.283 -21.408 1.00 85.19 618 TRP A C 1
ATOM 4846 O O . TRP A 1 618 ? 5.842 13.328 -22.395 1.00 85.19 618 TRP A O 1
ATOM 4856 N N . SER A 1 619 ? 5.553 13.606 -20.189 1.00 78.94 619 SER A N 1
ATOM 4857 C CA . SER A 1 619 ? 6.939 14.013 -19.953 1.00 78.94 619 SER A CA 1
ATOM 4858 C C . SER A 1 619 ? 7.951 12.941 -20.374 1.00 78.94 619 SER A C 1
ATOM 4860 O O . SER A 1 619 ? 9.043 13.299 -20.801 1.00 78.94 619 SER A O 1
ATOM 4862 N N . ARG A 1 620 ? 7.602 11.650 -20.275 1.00 82.00 620 ARG A N 1
ATOM 4863 C CA . ARG A 1 620 ? 8.504 10.523 -20.569 1.00 82.00 620 ARG A CA 1
ATOM 4864 C C . ARG A 1 620 ? 8.327 9.875 -21.944 1.00 82.00 620 ARG A C 1
ATOM 4866 O O . ARG A 1 620 ? 9.149 9.037 -22.278 1.00 82.00 620 ARG A O 1
ATOM 4873 N N . ASN A 1 621 ? 7.258 10.196 -22.674 1.00 88.38 621 ASN A N 1
ATOM 4874 C CA . ASN A 1 621 ? 6.927 9.569 -23.966 1.00 88.38 621 ASN A CA 1
ATOM 4875 C C . ASN A 1 621 ? 6.782 10.583 -25.115 1.00 88.38 621 ASN A C 1
ATOM 4877 O O . ASN A 1 621 ? 6.383 10.218 -26.222 1.00 88.38 621 ASN A O 1
ATOM 4881 N N . SER A 1 622 ? 7.043 11.866 -24.851 1.00 86.19 622 SER A N 1
ATOM 4882 C CA . SER A 1 622 ? 6.973 12.930 -25.860 1.00 86.19 622 SER A CA 1
ATOM 4883 C C . SER A 1 622 ? 7.974 12.718 -26.999 1.00 86.19 622 SER A C 1
ATOM 4885 O O . SER A 1 622 ? 7.628 12.942 -28.155 1.00 86.19 622 SER A O 1
ATOM 4887 N N . ASP A 1 623 ? 9.166 12.214 -26.684 1.00 88.62 623 ASP A N 1
ATOM 4888 C CA . ASP A 1 623 ? 10.182 11.758 -27.635 1.00 88.62 623 ASP A CA 1
ATOM 4889 C C . ASP A 1 623 ? 9.626 10.745 -28.641 1.00 88.62 623 ASP A C 1
ATOM 4891 O O . ASP A 1 623 ? 9.697 10.975 -29.846 1.00 88.62 623 ASP A O 1
ATOM 4895 N N . ASN A 1 624 ? 8.994 9.671 -28.168 1.00 89.06 624 ASN A N 1
ATOM 4896 C CA . ASN A 1 624 ? 8.429 8.630 -29.025 1.00 89.06 624 ASN A CA 1
ATOM 4897 C C . ASN A 1 624 ? 7.338 9.171 -29.960 1.00 89.06 624 ASN A C 1
ATOM 4899 O O . ASN A 1 624 ? 7.242 8.752 -31.116 1.00 89.06 624 ASN A O 1
ATOM 4903 N N . MET A 1 625 ? 6.528 10.124 -29.486 1.00 90.81 625 MET A N 1
ATOM 4904 C CA . MET A 1 625 ? 5.517 10.777 -30.320 1.00 90.81 625 MET A CA 1
ATOM 4905 C C . MET A 1 625 ? 6.157 11.617 -31.432 1.00 90.81 625 MET A C 1
ATOM 4907 O O . MET A 1 625 ? 5.728 11.527 -32.584 1.00 90.81 625 MET A O 1
ATOM 4911 N N . ILE A 1 626 ? 7.177 12.410 -31.088 1.00 91.56 626 ILE A N 1
ATOM 4912 C CA . ILE A 1 626 ? 7.883 13.302 -32.017 1.00 91.56 626 ILE A CA 1
ATOM 4913 C C . ILE A 1 626 ? 8.631 12.485 -33.074 1.00 91.56 626 ILE A C 1
ATOM 4915 O O . ILE A 1 626 ? 8.439 12.718 -34.267 1.00 91.56 626 ILE A O 1
ATOM 4919 N N . VAL A 1 627 ? 9.405 11.478 -32.654 1.00 92.75 627 VAL A N 1
ATOM 4920 C CA . VAL A 1 627 ? 10.119 10.576 -33.570 1.00 92.75 627 VAL A CA 1
ATOM 4921 C C . VAL A 1 627 ? 9.127 9.894 -34.512 1.00 92.75 627 VAL A C 1
ATOM 4923 O O . VAL A 1 627 ? 9.301 9.927 -35.726 1.00 92.75 627 VAL A O 1
ATOM 4926 N N . GLY A 1 628 ? 8.030 9.355 -33.975 1.00 90.44 628 GLY A N 1
ATOM 4927 C CA . GLY A 1 628 ? 7.019 8.680 -34.781 1.00 90.44 628 GLY A CA 1
ATOM 4928 C C . GLY A 1 628 ? 6.342 9.567 -35.828 1.00 90.44 628 GLY A C 1
ATOM 4929 O O . GLY A 1 628 ? 6.030 9.092 -36.918 1.00 90.44 628 GLY A O 1
ATOM 4930 N N . LYS A 1 629 ? 6.112 10.850 -35.518 1.00 91.25 629 LYS A N 1
ATOM 4931 C CA . LYS A 1 629 ? 5.427 11.789 -36.420 1.00 91.25 629 LYS A CA 1
ATOM 4932 C C . LYS A 1 629 ? 6.361 12.389 -37.470 1.00 91.25 629 LYS A C 1
ATOM 4934 O O . LYS A 1 629 ? 5.907 12.625 -38.583 1.00 91.25 629 LYS A O 1
ATOM 4939 N N . TRP A 1 630 ? 7.614 12.681 -37.118 1.00 92.06 630 TRP A N 1
ATOM 4940 C CA . TRP A 1 630 ? 8.548 13.394 -38.004 1.00 92.06 630 TRP A CA 1
ATOM 4941 C C . TRP A 1 630 ? 9.475 12.462 -38.786 1.00 92.06 630 TRP A C 1
ATOM 4943 O O . TRP A 1 630 ? 9.813 12.772 -39.921 1.00 92.06 630 TRP A O 1
ATOM 4953 N N . TYR A 1 631 ? 9.842 11.317 -38.207 1.00 91.94 631 TYR A N 1
ATOM 4954 C CA . TYR A 1 631 ? 10.800 10.364 -38.783 1.00 91.94 631 TYR A CA 1
ATOM 4955 C C . TYR A 1 631 ? 10.151 9.021 -39.169 1.00 91.94 631 TYR A C 1
ATOM 4957 O O . TYR A 1 631 ? 10.729 8.210 -39.886 1.00 91.94 631 TYR A O 1
ATOM 4965 N N . GLY A 1 632 ? 8.907 8.782 -38.743 1.00 91.69 632 GLY A N 1
ATOM 4966 C CA . GLY A 1 632 ? 8.138 7.597 -39.115 1.00 91.69 632 GLY A CA 1
ATOM 4967 C C . GLY A 1 632 ? 8.464 6.349 -38.286 1.00 91.69 632 GLY A C 1
ATOM 4968 O O . GLY A 1 632 ? 9.149 6.390 -37.263 1.00 91.69 632 GLY A O 1
ATOM 4969 N N . ALA A 1 633 ? 7.909 5.207 -38.705 1.00 90.94 633 ALA A N 1
ATOM 4970 C CA . ALA A 1 633 ? 7.956 3.971 -37.923 1.00 90.94 633 ALA A CA 1
ATOM 4971 C C . ALA A 1 633 ? 9.371 3.370 -37.833 1.00 90.94 633 ALA A C 1
ATOM 4973 O O . ALA A 1 633 ? 9.806 3.012 -36.744 1.00 90.94 633 ALA A O 1
ATOM 4974 N N . ALA A 1 634 ? 10.109 3.263 -38.941 1.00 90.94 634 ALA A N 1
ATOM 4975 C CA . ALA A 1 634 ? 11.432 2.627 -38.945 1.00 90.94 634 ALA A CA 1
ATOM 4976 C C . ALA A 1 634 ? 12.416 3.296 -37.966 1.00 90.94 634 ALA A C 1
ATOM 4978 O O . ALA A 1 634 ? 13.007 2.612 -37.123 1.00 90.94 634 ALA A O 1
ATOM 4979 N N . ASP A 1 635 ? 12.498 4.626 -38.002 1.00 93.44 635 ASP A N 1
ATOM 4980 C CA . ASP A 1 635 ? 13.349 5.423 -37.113 1.00 93.44 635 ASP A CA 1
ATOM 4981 C C . ASP A 1 635 ? 12.870 5.390 -35.660 1.00 93.44 635 ASP A C 1
ATOM 4983 O O . ASP A 1 635 ? 13.682 5.276 -34.737 1.00 93.44 635 ASP A O 1
ATOM 4987 N N . LEU A 1 636 ? 11.552 5.370 -35.430 1.00 92.75 636 LEU A N 1
ATOM 4988 C CA . LEU A 1 636 ? 11.006 5.127 -34.094 1.00 92.75 636 LEU A CA 1
ATOM 4989 C C . LEU A 1 636 ? 11.390 3.743 -33.556 1.00 92.75 636 LEU A C 1
ATOM 4991 O O . LEU A 1 636 ? 11.596 3.582 -32.354 1.00 92.75 636 LEU A O 1
ATOM 4995 N N . GLY A 1 637 ? 11.506 2.739 -34.423 1.00 91.94 637 GLY A N 1
ATOM 4996 C CA . GLY A 1 637 ? 11.995 1.411 -34.064 1.00 91.94 637 GLY A CA 1
ATOM 4997 C C . GLY A 1 637 ? 13.449 1.429 -33.590 1.00 91.94 637 GLY A C 1
ATOM 4998 O O . GLY A 1 637 ? 13.762 0.844 -32.548 1.00 91.94 637 GLY A O 1
ATOM 4999 N N . ILE A 1 638 ? 14.319 2.136 -34.319 1.00 93.62 638 ILE A N 1
ATOM 5000 C CA . ILE A 1 638 ? 15.731 2.354 -33.961 1.00 93.62 638 ILE A CA 1
ATOM 5001 C C . ILE A 1 638 ? 15.821 3.085 -32.615 1.00 93.62 638 ILE A C 1
ATOM 5003 O O . ILE A 1 638 ? 16.489 2.614 -31.688 1.00 93.62 638 ILE A O 1
ATOM 5007 N N . TYR A 1 639 ? 15.081 4.186 -32.471 1.00 94.25 639 TYR A N 1
ATOM 5008 C CA . TYR A 1 639 ? 15.039 4.984 -31.248 1.00 94.25 639 TYR A CA 1
ATOM 5009 C C . TYR A 1 639 ? 14.564 4.172 -30.037 1.00 94.25 639 TYR A C 1
ATOM 5011 O O . TYR A 1 639 ? 15.247 4.118 -29.013 1.00 94.25 639 TYR A O 1
ATOM 5019 N N . ASN A 1 640 ? 13.435 3.466 -30.160 1.00 91.06 640 ASN A N 1
ATOM 5020 C CA . ASN A 1 640 ? 12.882 2.657 -29.073 1.00 91.06 640 ASN A CA 1
ATOM 5021 C C . ASN A 1 640 ? 13.833 1.545 -28.632 1.00 91.06 640 ASN A C 1
ATOM 5023 O O . ASN A 1 640 ? 13.867 1.208 -27.446 1.00 91.06 640 ASN A O 1
ATOM 5027 N N . ARG A 1 641 ? 14.620 0.965 -29.548 1.00 90.62 641 ARG A N 1
ATOM 5028 C CA . ARG A 1 641 ? 15.635 -0.028 -29.172 1.00 90.62 641 ARG A CA 1
ATOM 5029 C C . ARG A 1 641 ? 16.766 0.589 -28.365 1.00 90.62 641 ARG A C 1
ATOM 5031 O O . ARG A 1 641 ? 17.113 0.039 -27.318 1.00 90.62 641 ARG A O 1
ATOM 5038 N N . ALA A 1 642 ? 17.282 1.735 -28.804 1.00 91.81 642 ALA A N 1
ATOM 5039 C CA . ALA A 1 642 ? 18.288 2.488 -28.064 1.00 91.81 642 ALA A CA 1
ATOM 5040 C C . ALA A 1 642 ? 17.778 2.869 -26.658 1.00 91.81 642 ALA A C 1
ATOM 5042 O O . ALA A 1 642 ? 18.451 2.628 -25.654 1.00 91.81 642 ALA A O 1
ATOM 5043 N N . TYR A 1 643 ? 16.544 3.377 -26.573 1.00 89.94 643 TYR A N 1
ATOM 5044 C CA . TYR A 1 643 ? 15.909 3.795 -25.322 1.00 89.94 643 TYR A CA 1
ATOM 5045 C C . TYR A 1 643 ? 15.616 2.616 -24.382 1.00 89.94 643 TYR A C 1
ATOM 5047 O O . TYR A 1 643 ? 15.845 2.689 -23.173 1.00 89.94 643 TYR A O 1
ATOM 5055 N N . SER A 1 644 ? 15.166 1.483 -24.928 1.00 86.94 644 SER A N 1
ATOM 5056 C CA . SER A 1 644 ? 14.940 0.255 -24.154 1.00 86.94 644 SER A CA 1
ATOM 5057 C C . SER A 1 644 ? 16.228 -0.238 -23.493 1.00 86.94 644 SER A C 1
ATOM 5059 O O . SER A 1 644 ? 16.205 -0.672 -22.338 1.00 86.94 644 SER A O 1
ATOM 5061 N N . LEU A 1 645 ? 17.359 -0.141 -24.202 1.00 87.88 645 LEU A N 1
ATOM 5062 C CA . LEU A 1 645 ? 18.666 -0.518 -23.668 1.00 87.88 645 LEU A CA 1
ATOM 5063 C C . LEU A 1 645 ? 19.146 0.449 -22.579 1.00 87.88 645 LEU A C 1
ATOM 5065 O O . LEU A 1 645 ? 19.756 0.002 -21.611 1.00 87.88 645 LEU A O 1
ATOM 5069 N N . LEU A 1 646 ? 18.816 1.740 -22.688 1.00 88.50 646 LEU A N 1
ATOM 5070 C CA . LEU A 1 646 ? 19.052 2.740 -21.642 1.00 88.50 646 LEU A CA 1
ATOM 5071 C C . LEU A 1 646 ? 18.254 2.451 -20.363 1.00 88.50 646 LEU A C 1
ATOM 5073 O O . LEU A 1 646 ? 18.784 2.546 -19.252 1.00 88.50 646 LEU A O 1
ATOM 5077 N N . MET A 1 647 ? 16.984 2.074 -20.506 1.00 86.25 647 MET A N 1
ATOM 5078 C CA . MET A 1 647 ? 16.094 1.876 -19.363 1.00 86.25 647 MET A CA 1
ATOM 5079 C C . MET A 1 647 ? 16.462 0.670 -18.500 1.00 86.25 647 MET A C 1
ATOM 5081 O O . MET A 1 647 ? 16.207 0.690 -17.295 1.00 86.25 647 MET A O 1
ATOM 5085 N N . LEU A 1 648 ? 17.076 -0.368 -19.074 1.00 83.38 648 LEU A N 1
ATOM 5086 C CA . LEU A 1 648 ? 17.457 -1.579 -18.341 1.00 83.38 648 LEU A CA 1
ATOM 5087 C C . LEU A 1 648 ? 18.382 -1.276 -17.146 1.00 83.38 648 LEU A C 1
ATOM 5089 O O . LEU A 1 648 ? 17.965 -1.508 -16.007 1.00 83.38 648 LEU A O 1
ATOM 5093 N N . PRO A 1 649 ? 19.598 -0.729 -17.331 1.00 82.62 649 PRO A N 1
ATOM 5094 C CA . PRO A 1 649 ? 20.480 -0.433 -16.210 1.00 82.62 649 PRO A CA 1
ATOM 5095 C C . PRO A 1 649 ? 19.922 0.655 -15.292 1.00 82.62 649 PRO A C 1
ATOM 5097 O O . PRO A 1 649 ? 20.099 0.581 -14.076 1.00 82.62 649 PRO A O 1
ATOM 5100 N N . LEU A 1 650 ? 19.219 1.647 -15.846 1.00 83.81 650 LEU A N 1
ATOM 5101 C CA . LEU A 1 650 ? 18.634 2.723 -15.054 1.00 83.81 650 LEU A CA 1
ATOM 5102 C C . LEU A 1 650 ? 17.594 2.183 -14.063 1.00 83.81 650 LEU A C 1
ATOM 5104 O O . LEU A 1 650 ? 17.623 2.546 -12.887 1.00 83.81 650 LEU A O 1
ATOM 5108 N N . ASN A 1 651 ? 16.715 1.275 -14.496 1.00 81.56 651 ASN A N 1
ATOM 5109 C CA . ASN A 1 651 ? 15.718 0.642 -13.630 1.00 81.56 651 ASN A CA 1
ATOM 5110 C C . ASN A 1 651 ? 16.362 -0.258 -12.564 1.00 81.56 651 ASN A C 1
ATOM 5112 O O . ASN A 1 651 ? 15.892 -0.279 -11.426 1.00 81.56 651 ASN A O 1
ATOM 5116 N N . LEU A 1 652 ? 17.460 -0.952 -12.894 1.00 75.69 652 LEU A N 1
ATOM 5117 C CA . LEU A 1 652 ? 18.228 -1.740 -11.921 1.00 75.69 652 LEU A CA 1
ATOM 5118 C C . LEU A 1 652 ? 18.825 -0.849 -10.825 1.00 75.69 652 LEU A C 1
ATOM 5120 O O . LEU A 1 652 ? 18.660 -1.127 -9.637 1.00 75.69 652 LEU A O 1
ATOM 5124 N N . VAL A 1 653 ? 19.484 0.245 -11.213 1.00 74.25 653 VAL A N 1
ATOM 5125 C CA . VAL A 1 653 ? 20.104 1.185 -10.271 1.00 74.25 653 VAL A CA 1
ATOM 5126 C C . VAL A 1 653 ? 19.026 1.864 -9.427 1.00 74.25 653 VAL A C 1
ATOM 5128 O O . VAL A 1 653 ? 19.019 1.737 -8.203 1.00 74.25 653 VAL A O 1
ATOM 5131 N N . THR A 1 654 ? 18.061 2.527 -10.062 1.00 72.00 654 THR A N 1
ATOM 5132 C CA . THR A 1 654 ? 17.005 3.264 -9.351 1.00 72.00 654 THR A CA 1
ATOM 5133 C C . THR A 1 654 ? 16.158 2.355 -8.457 1.00 72.00 654 THR A C 1
ATOM 5135 O O . THR A 1 654 ? 15.866 2.728 -7.322 1.00 72.00 654 THR A O 1
ATOM 5138 N N . GLY A 1 655 ? 15.825 1.137 -8.896 1.00 67.06 655 GLY A N 1
ATOM 5139 C CA . GLY A 1 655 ? 15.068 0.162 -8.107 1.00 67.06 655 GLY A CA 1
ATOM 5140 C C . GLY A 1 655 ? 15.785 -0.292 -6.831 1.00 67.06 655 GLY A C 1
ATOM 5141 O O . GLY A 1 655 ? 15.152 -0.424 -5.779 1.00 67.06 655 GLY A O 1
ATOM 5142 N N . LEU A 1 656 ? 17.108 -0.483 -6.881 1.00 65.62 656 LEU A N 1
ATOM 5143 C CA . LEU A 1 656 ? 17.908 -0.826 -5.701 1.00 65.62 656 LEU A CA 1
ATOM 5144 C C . LEU A 1 656 ? 17.957 0.333 -4.701 1.00 65.62 656 LEU A C 1
ATOM 5146 O O . LEU A 1 656 ? 17.732 0.136 -3.505 1.00 65.62 656 LEU A O 1
ATOM 5150 N N . PHE A 1 657 ? 18.203 1.551 -5.185 1.00 67.88 657 PHE A N 1
ATOM 5151 C CA . PHE A 1 657 ? 18.356 2.711 -4.312 1.00 67.88 657 PHE A CA 1
ATOM 5152 C C . PHE A 1 657 ? 17.022 3.211 -3.748 1.00 67.88 657 PHE A C 1
ATOM 5154 O O . PHE A 1 657 ? 16.963 3.513 -2.559 1.00 67.88 657 PHE A O 1
ATOM 5161 N N . ASN A 1 658 ? 15.928 3.203 -4.517 1.00 63.47 658 ASN A N 1
ATOM 5162 C CA . ASN A 1 658 ? 14.606 3.638 -4.043 1.00 63.47 658 ASN A CA 1
ATOM 5163 C C . ASN A 1 658 ? 14.128 2.846 -2.814 1.00 63.47 658 ASN A C 1
ATOM 5165 O O . ASN A 1 658 ? 13.571 3.420 -1.880 1.00 63.47 658 ASN A O 1
ATOM 5169 N N . ASN A 1 659 ? 14.396 1.539 -2.779 1.00 58.28 659 ASN A N 1
ATOM 5170 C CA . ASN A 1 659 ? 13.961 0.658 -1.692 1.00 58.28 659 ASN A CA 1
ATOM 5171 C C . ASN A 1 659 ? 14.814 0.780 -0.416 1.00 58.28 659 ASN A C 1
ATOM 5173 O O . ASN A 1 659 ? 14.367 0.397 0.667 1.00 58.28 659 ASN A O 1
ATOM 5177 N N . ILE A 1 660 ? 16.041 1.300 -0.527 1.00 62.94 660 ILE A N 1
ATOM 5178 C CA . ILE A 1 660 ? 17.028 1.319 0.563 1.00 62.94 660 ILE A CA 1
ATOM 5179 C C . ILE A 1 660 ? 17.267 2.743 1.092 1.00 62.94 660 ILE A C 1
ATOM 5181 O O . ILE A 1 660 ? 17.480 2.926 2.291 1.00 62.94 660 ILE A O 1
ATOM 5185 N N . LEU A 1 661 ? 17.226 3.758 0.228 1.00 68.25 661 LEU A N 1
ATOM 5186 C CA . LEU A 1 661 ? 17.678 5.116 0.529 1.00 68.25 661 LEU A CA 1
ATOM 5187 C C . LEU A 1 661 ? 16.746 5.852 1.500 1.00 68.25 661 LEU A C 1
ATOM 5189 O O . LEU A 1 661 ? 17.177 6.267 2.575 1.00 68.25 661 LEU A O 1
ATOM 5193 N N . PHE A 1 662 ? 15.458 5.971 1.168 1.00 65.69 662 PHE A N 1
ATOM 5194 C CA . PHE A 1 662 ? 14.506 6.765 1.954 1.00 65.69 662 PHE A CA 1
ATOM 5195 C C . PHE A 1 662 ? 14.342 6.285 3.416 1.00 65.69 662 PHE A C 1
ATOM 5197 O O . PHE A 1 662 ? 14.429 7.117 4.327 1.00 65.69 662 PHE A O 1
ATOM 5204 N N . PRO A 1 663 ? 14.188 4.973 3.708 1.00 59.50 663 PRO A N 1
ATOM 5205 C CA . PRO A 1 663 ? 14.095 4.492 5.090 1.00 59.50 663 PRO A CA 1
ATOM 5206 C C . PRO A 1 663 ? 15.360 4.762 5.917 1.00 59.50 663 PRO A C 1
ATOM 5208 O O . PRO A 1 663 ? 15.264 5.039 7.116 1.00 59.50 663 PRO A O 1
ATOM 5211 N N . ASN A 1 664 ? 16.540 4.696 5.289 1.00 65.75 664 ASN A N 1
ATOM 5212 C CA . ASN A 1 664 ? 17.817 4.939 5.957 1.00 65.75 664 ASN A CA 1
ATOM 5213 C C . ASN A 1 664 ? 18.018 6.422 6.275 1.00 65.75 664 ASN A C 1
ATOM 5215 O O . ASN A 1 664 ? 18.344 6.743 7.419 1.00 65.75 664 ASN A O 1
ATOM 5219 N N . LEU A 1 665 ? 17.734 7.320 5.327 1.00 71.75 665 LEU A N 1
ATOM 5220 C CA . LEU A 1 665 ? 17.831 8.764 5.561 1.00 71.75 665 LEU A CA 1
ATOM 5221 C C . LEU A 1 665 ? 16.834 9.231 6.635 1.00 71.75 665 LEU A C 1
ATOM 5223 O O . LEU A 1 665 ? 17.213 9.985 7.526 1.00 71.75 665 LEU A O 1
ATOM 5227 N N . LYS A 1 666 ? 15.596 8.708 6.646 1.00 73.31 666 LYS A N 1
ATOM 5228 C CA . LYS A 1 666 ? 14.595 9.019 7.688 1.00 73.31 666 LYS A CA 1
ATOM 5229 C C . LYS A 1 666 ? 15.033 8.600 9.087 1.00 73.31 666 LYS A C 1
ATOM 5231 O O . LYS A 1 666 ? 14.861 9.337 10.058 1.00 73.31 666 LYS A O 1
ATOM 5236 N N . LYS A 1 667 ? 15.626 7.413 9.199 1.00 65.00 667 LYS A N 1
ATOM 5237 C CA . LYS A 1 667 ? 16.172 6.915 10.462 1.00 65.00 667 LYS A CA 1
ATOM 5238 C C . LYS A 1 667 ? 17.364 7.752 10.930 1.00 65.00 667 LYS A C 1
ATOM 5240 O O . LYS A 1 667 ? 17.498 7.985 12.130 1.00 65.00 667 LYS A O 1
ATOM 5245 N N . LEU A 1 668 ? 18.214 8.190 10.005 1.00 74.81 668 LEU A N 1
ATOM 5246 C CA . LEU A 1 668 ? 19.379 9.011 10.310 1.00 74.81 668 LEU A CA 1
ATOM 5247 C C . LEU A 1 668 ? 18.965 10.425 10.758 1.00 74.81 668 LEU A C 1
ATOM 5249 O O . LEU A 1 668 ? 19.449 10.892 11.786 1.00 74.81 668 LEU A O 1
ATOM 5253 N N . GLN A 1 669 ? 17.962 11.021 10.102 1.00 75.62 669 GLN A N 1
ATOM 5254 C CA . GLN A 1 669 ? 17.335 12.286 10.505 1.00 75.62 669 GLN A CA 1
ATOM 5255 C C . GLN A 1 669 ? 16.750 12.213 11.926 1.00 75.62 669 GLN A C 1
ATOM 5257 O O . GLN A 1 669 ? 16.997 13.095 12.737 1.00 75.62 669 GLN A O 1
ATOM 5262 N N . SER A 1 670 ? 16.041 11.128 12.273 1.00 72.19 670 SER A N 1
ATOM 5263 C CA . SER A 1 670 ? 15.447 10.955 13.615 1.00 72.19 670 SER A CA 1
ATOM 5264 C C . SER A 1 670 ? 16.461 10.799 14.759 1.00 72.19 670 SER A C 1
ATOM 5266 O O . SER A 1 670 ? 16.081 10.811 15.924 1.00 72.19 670 SER A O 1
ATOM 5268 N N . ARG A 1 671 ? 17.742 10.594 14.431 1.00 73.00 671 ARG A N 1
ATOM 5269 C CA . ARG A 1 671 ? 18.843 10.425 15.390 1.00 73.00 671 ARG A CA 1
ATOM 5270 C C . ARG A 1 671 ? 19.787 11.628 15.408 1.00 73.00 671 ARG A C 1
ATOM 5272 O O . ARG A 1 671 ? 20.886 11.501 15.934 1.00 73.00 671 ARG A O 1
ATOM 5279 N N . ASN A 1 672 ? 19.393 12.740 14.783 1.00 76.50 672 ASN A N 1
ATOM 5280 C CA . ASN A 1 672 ? 20.246 13.904 14.532 1.00 76.50 672 ASN A CA 1
ATOM 5281 C C . ASN A 1 672 ? 21.585 13.535 13.857 1.00 76.50 672 ASN A C 1
ATOM 5283 O O . ASN A 1 672 ? 22.614 14.149 14.122 1.00 76.50 672 ASN A O 1
ATOM 5287 N N . GLY A 1 673 ? 21.588 12.506 13.003 1.00 74.94 673 GLY A N 1
ATOM 5288 C CA . GLY A 1 673 ? 22.756 12.152 12.200 1.00 74.94 673 GLY A CA 1
ATOM 5289 C C . GLY A 1 673 ? 22.918 13.068 10.985 1.00 74.94 673 GLY A C 1
ATOM 5290 O O . GLY A 1 673 ? 21.966 13.710 10.543 1.00 74.94 673 GLY A O 1
ATOM 5291 N N . ASP A 1 674 ? 24.118 13.075 10.404 1.00 81.12 674 ASP A N 1
ATOM 5292 C CA . ASP A 1 674 ? 24.443 13.852 9.202 1.00 81.12 674 ASP A CA 1
ATOM 5293 C C . ASP A 1 674 ? 23.839 13.221 7.925 1.00 81.12 674 ASP A C 1
ATOM 5295 O O . ASP A 1 674 ? 24.445 12.370 7.266 1.00 81.12 674 ASP A O 1
ATOM 5299 N N . VAL A 1 675 ? 22.598 13.615 7.609 1.00 81.12 675 VAL A N 1
ATOM 5300 C CA . VAL A 1 675 ? 21.842 13.168 6.419 1.00 81.12 675 VAL A CA 1
ATOM 5301 C C . VAL A 1 675 ? 22.556 13.557 5.128 1.00 81.12 675 VAL A C 1
ATOM 5303 O O . VAL A 1 675 ? 22.513 12.807 4.152 1.00 81.12 675 VAL A O 1
ATOM 5306 N N . GLU A 1 676 ? 23.236 14.703 5.128 1.00 83.56 676 GLU A N 1
ATOM 5307 C CA . GLU A 1 676 ? 23.942 15.233 3.968 1.00 83.56 676 GLU A CA 1
ATOM 5308 C C . GLU A 1 676 ? 25.127 14.327 3.597 1.00 83.56 676 GLU A C 1
ATOM 5310 O O . GLU A 1 676 ? 25.257 13.915 2.442 1.00 83.56 676 GLU A O 1
ATOM 5315 N N . ASN A 1 677 ? 25.950 13.939 4.574 1.00 81.62 677 ASN A N 1
ATOM 5316 C CA . ASN A 1 677 ? 27.112 13.084 4.332 1.00 81.62 677 ASN A CA 1
ATOM 5317 C C . ASN A 1 677 ? 26.729 11.679 3.830 1.00 81.62 677 ASN A C 1
ATOM 5319 O O . ASN A 1 677 ? 27.331 11.169 2.882 1.00 81.62 677 ASN A O 1
ATOM 5323 N N . GLU A 1 678 ? 25.694 11.068 4.414 1.00 79.56 678 GLU A N 1
ATOM 5324 C CA . GLU A 1 678 ? 25.208 9.752 3.974 1.00 79.56 678 GLU A CA 1
ATOM 5325 C C . GLU A 1 678 ? 24.602 9.817 2.561 1.00 79.56 678 GLU A C 1
ATOM 5327 O O . GLU A 1 678 ? 24.780 8.905 1.750 1.00 79.56 678 GLU A O 1
ATOM 5332 N N . TYR A 1 679 ? 23.929 10.919 2.220 1.00 83.81 679 TYR A N 1
ATOM 5333 C CA . TYR A 1 679 ? 23.404 11.117 0.873 1.00 83.81 679 TYR A CA 1
ATOM 5334 C C . TYR A 1 679 ? 24.521 11.236 -0.174 1.00 83.81 679 TYR A C 1
ATOM 5336 O O . TYR A 1 679 ? 24.462 10.573 -1.212 1.00 83.81 679 TYR A O 1
ATOM 5344 N N . TYR A 1 680 ? 25.585 12.000 0.101 1.00 84.12 680 TYR A N 1
ATOM 5345 C CA . TYR A 1 680 ? 26.743 12.067 -0.801 1.00 84.12 680 TYR A CA 1
ATOM 5346 C C . TYR A 1 680 ? 27.464 10.732 -0.944 1.00 84.12 680 TYR A C 1
ATOM 5348 O O . TYR A 1 680 ? 27.956 10.412 -2.029 1.00 84.12 680 TYR A O 1
ATOM 5356 N N . PHE A 1 681 ? 27.524 9.932 0.122 1.00 81.06 681 PHE A N 1
ATOM 5357 C CA . PHE A 1 681 ? 28.040 8.573 0.030 1.00 81.06 681 PHE A CA 1
ATOM 5358 C C . PHE A 1 681 ? 27.249 7.765 -1.006 1.00 81.06 681 PHE A C 1
ATOM 5360 O O . PHE A 1 681 ? 27.846 7.195 -1.918 1.00 81.06 681 PHE A O 1
ATOM 5367 N N . VAL A 1 682 ? 25.916 7.799 -0.944 1.00 81.19 682 VAL A N 1
ATOM 5368 C CA . VAL A 1 682 ? 25.042 7.101 -1.900 1.00 81.19 682 VAL A CA 1
ATOM 5369 C C . VAL A 1 682 ? 25.224 7.609 -3.331 1.00 81.19 682 VAL A C 1
ATOM 5371 O O . VAL A 1 682 ? 25.357 6.796 -4.246 1.00 81.19 682 VAL A O 1
ATOM 5374 N N . LEU A 1 683 ? 25.300 8.927 -3.537 1.00 84.94 683 LEU A N 1
ATOM 5375 C CA . LEU A 1 683 ? 25.550 9.496 -4.865 1.00 84.94 683 LEU A CA 1
ATOM 5376 C C . LEU A 1 683 ? 26.900 9.044 -5.453 1.00 84.94 683 LEU A C 1
ATOM 5378 O O . LEU A 1 683 ? 27.003 8.797 -6.658 1.00 84.94 683 LEU A O 1
ATOM 5382 N N . ASN A 1 684 ? 27.935 8.883 -4.621 1.00 84.38 684 ASN A N 1
ATOM 5383 C CA . ASN A 1 684 ? 29.211 8.314 -5.062 1.00 84.38 684 ASN A CA 1
ATOM 5384 C C . ASN A 1 684 ? 29.070 6.836 -5.456 1.00 84.38 684 ASN A C 1
ATOM 5386 O O . ASN A 1 684 ? 29.613 6.435 -6.483 1.00 84.38 684 ASN A O 1
ATOM 5390 N N . VAL A 1 685 ? 28.304 6.029 -4.710 1.00 82.12 685 VAL A N 1
ATOM 5391 C CA . VAL A 1 685 ? 28.045 4.626 -5.092 1.00 82.12 685 VAL A CA 1
ATOM 5392 C C . VAL A 1 685 ? 27.338 4.547 -6.445 1.00 82.12 685 VAL A C 1
ATOM 5394 O O . VAL A 1 685 ? 27.757 3.778 -7.309 1.00 82.12 685 VAL A O 1
ATOM 5397 N N . ILE A 1 686 ? 26.305 5.367 -6.657 1.00 84.88 686 ILE A N 1
ATOM 5398 C CA . ILE A 1 686 ? 25.587 5.434 -7.938 1.00 84.88 686 ILE A CA 1
ATOM 5399 C C . ILE A 1 686 ? 26.549 5.804 -9.070 1.00 84.88 686 ILE A C 1
ATOM 5401 O O . ILE A 1 686 ? 26.524 5.163 -10.119 1.00 84.88 686 ILE A O 1
ATOM 5405 N N . SER A 1 687 ? 27.438 6.777 -8.844 1.00 86.50 687 SER A N 1
ATOM 5406 C CA . SER A 1 687 ? 28.444 7.192 -9.834 1.00 86.50 687 SER A CA 1
ATOM 5407 C C . SER A 1 687 ? 29.364 6.029 -10.235 1.00 86.50 687 SER A C 1
ATOM 5409 O O . SER A 1 687 ? 29.623 5.828 -11.417 1.00 86.50 687 SER A O 1
ATOM 5411 N N . VAL A 1 688 ? 29.816 5.221 -9.270 1.00 85.19 688 VAL A N 1
ATOM 5412 C CA . VAL A 1 688 ? 30.703 4.069 -9.521 1.00 85.19 688 VAL A CA 1
ATOM 5413 C C . VAL A 1 688 ? 29.991 2.939 -10.261 1.00 85.19 688 VAL A C 1
ATOM 5415 O O . VAL A 1 688 ? 30.587 2.313 -11.131 1.00 85.19 688 VAL A O 1
ATOM 5418 N N . ILE A 1 689 ? 28.723 2.673 -9.937 1.00 83.25 689 ILE A N 1
ATOM 5419 C CA . ILE A 1 689 ? 27.943 1.603 -10.580 1.00 83.25 689 ILE A CA 1
ATOM 5420 C C . ILE A 1 689 ? 27.558 1.979 -12.014 1.00 83.25 689 ILE A C 1
ATOM 5422 O O . ILE A 1 689 ? 27.540 1.122 -12.895 1.00 83.25 689 ILE A O 1
ATOM 5426 N N . THR A 1 690 ? 27.237 3.249 -12.254 1.00 86.00 690 THR A N 1
ATOM 5427 C CA . THR A 1 690 ? 26.771 3.713 -13.568 1.00 86.00 690 THR A CA 1
ATOM 5428 C C . THR A 1 690 ? 27.912 3.957 -14.549 1.00 86.00 690 THR A C 1
ATOM 5430 O O . THR A 1 690 ? 27.724 3.762 -15.745 1.00 86.00 690 THR A O 1
ATOM 5433 N N . PHE A 1 691 ? 29.109 4.313 -14.077 1.00 86.69 691 PHE A N 1
ATOM 5434 C CA . PHE A 1 691 ? 30.233 4.650 -14.951 1.00 86.69 691 PHE A CA 1
ATOM 5435 C C . PHE A 1 691 ? 30.662 3.537 -15.937 1.00 86.69 691 PHE A C 1
ATOM 5437 O O . PHE A 1 691 ? 30.831 3.847 -17.116 1.00 86.69 691 PHE A O 1
ATOM 5444 N N . PRO A 1 692 ? 30.786 2.249 -15.548 1.00 88.31 692 PRO A N 1
ATOM 5445 C CA . PRO A 1 692 ? 31.102 1.178 -16.499 1.00 88.31 692 PRO A CA 1
ATOM 5446 C C . PRO A 1 692 ? 30.107 1.073 -17.661 1.00 88.31 692 PRO A C 1
ATOM 5448 O O . PRO A 1 692 ? 30.485 0.696 -18.766 1.00 88.31 692 PRO A O 1
ATOM 5451 N N . LEU A 1 693 ? 28.842 1.438 -17.431 1.00 86.75 693 LEU A N 1
ATOM 5452 C CA . LEU A 1 693 ? 27.816 1.455 -18.473 1.00 86.75 693 LEU A CA 1
ATOM 5453 C C . LEU A 1 693 ? 28.016 2.626 -19.436 1.00 86.75 693 LEU A C 1
ATOM 5455 O O . LEU A 1 693 ? 27.854 2.447 -20.639 1.00 86.75 693 LEU A O 1
ATOM 5459 N N . VAL A 1 694 ? 28.427 3.794 -18.926 1.00 89.75 694 VAL A N 1
ATOM 5460 C CA . VAL A 1 694 ? 28.833 4.931 -19.769 1.00 89.75 694 VAL A CA 1
ATOM 5461 C C . VAL A 1 694 ? 29.993 4.518 -20.666 1.00 89.75 694 VAL A C 1
ATOM 5463 O O . VAL A 1 694 ? 29.941 4.749 -21.868 1.00 89.75 694 VAL A O 1
ATOM 5466 N N . LEU A 1 695 ? 31.008 3.851 -20.106 1.00 89.81 695 LEU A N 1
ATOM 5467 C CA . LEU A 1 695 ? 32.151 3.355 -20.873 1.00 89.81 695 LEU A CA 1
ATOM 5468 C C . LEU A 1 695 ? 31.722 2.409 -21.996 1.00 89.81 695 LEU A C 1
ATOM 5470 O O . LEU A 1 695 ? 32.149 2.578 -23.135 1.00 89.81 695 LEU A O 1
ATOM 5474 N N . LEU A 1 696 ? 30.841 1.458 -21.689 1.00 89.94 696 LEU A N 1
ATOM 5475 C CA . LEU A 1 696 ? 30.311 0.516 -22.670 1.00 89.94 696 LEU A CA 1
ATOM 5476 C C . LEU A 1 696 ? 29.555 1.235 -23.801 1.00 89.94 696 LEU A C 1
ATOM 5478 O O . LEU A 1 696 ? 29.791 0.966 -24.974 1.00 89.94 696 LEU A O 1
ATOM 5482 N N . PHE A 1 697 ? 28.671 2.172 -23.455 1.00 91.56 697 PHE A N 1
ATOM 5483 C CA . PHE A 1 697 ? 27.799 2.850 -24.418 1.00 91.56 697 PHE A CA 1
ATOM 5484 C C . PHE A 1 697 ? 28.545 3.883 -25.262 1.00 91.56 697 PHE A C 1
ATOM 5486 O O . PHE A 1 697 ? 28.160 4.121 -26.399 1.00 91.56 697 PHE A O 1
ATOM 5493 N N . VAL A 1 698 ? 29.590 4.506 -24.717 1.00 91.75 698 VAL A N 1
ATOM 5494 C CA . VAL A 1 698 ? 30.351 5.559 -25.400 1.00 91.75 698 VAL A CA 1
ATOM 5495 C C . VAL A 1 698 ? 31.477 4.983 -26.255 1.00 91.75 698 VAL A C 1
ATOM 5497 O O . VAL A 1 698 ? 31.701 5.468 -27.360 1.00 91.75 698 VAL A O 1
ATOM 5500 N N . CYS A 1 699 ? 32.194 3.968 -25.763 1.00 90.50 699 CYS A N 1
ATOM 5501 C CA . CYS A 1 699 ? 33.379 3.443 -26.447 1.00 90.50 699 CYS A CA 1
ATOM 5502 C C . CYS A 1 699 ? 33.107 2.201 -27.301 1.00 90.50 699 CYS A C 1
ATOM 5504 O O . CYS A 1 699 ? 33.882 1.943 -28.214 1.00 90.50 699 CYS A O 1
ATOM 5506 N N . PHE A 1 700 ? 32.046 1.440 -27.014 1.00 90.94 700 PHE A N 1
ATOM 5507 C CA . PHE A 1 700 ? 31.783 0.140 -27.646 1.00 90.94 700 PHE A CA 1
ATOM 5508 C C . PHE A 1 700 ? 30.362 0.039 -28.228 1.00 90.94 700 PHE A C 1
ATOM 5510 O O . PHE A 1 700 ? 29.794 -1.054 -28.310 1.00 90.94 700 PHE A O 1
ATOM 5517 N N . SER A 1 701 ? 29.739 1.169 -28.596 1.00 92.06 701 SER A N 1
ATOM 5518 C CA . SER A 1 701 ? 28.347 1.193 -29.073 1.00 92.06 701 SER A CA 1
ATOM 5519 C C . SER A 1 701 ? 28.138 0.316 -30.308 1.00 92.06 701 SER A C 1
ATOM 5521 O O . SER A 1 701 ? 27.190 -0.471 -30.357 1.00 92.06 701 SER A O 1
ATOM 5523 N N . LYS A 1 702 ? 29.036 0.420 -31.292 1.00 91.62 702 LYS A N 1
ATOM 5524 C CA . LYS A 1 702 ? 28.948 -0.287 -32.573 1.00 91.62 702 LYS A CA 1
ATOM 5525 C C . LYS A 1 702 ? 29.116 -1.790 -32.394 1.00 91.62 702 LYS A C 1
ATOM 5527 O O . LYS A 1 702 ? 28.310 -2.567 -32.905 1.00 91.62 702 LYS A O 1
ATOM 5532 N N . GLU A 1 703 ? 30.125 -2.197 -31.637 1.00 92.44 703 GLU A N 1
ATOM 5533 C CA . GLU A 1 703 ? 30.414 -3.591 -31.315 1.00 92.44 703 GLU A CA 1
ATOM 5534 C C . GLU A 1 703 ? 29.250 -4.209 -30.537 1.00 92.44 703 GLU A C 1
ATOM 5536 O O . GLU A 1 703 ? 28.820 -5.318 -30.851 1.00 92.44 703 GLU A O 1
ATOM 5541 N N . MET A 1 704 ? 28.683 -3.470 -29.577 1.00 90.44 704 MET A N 1
ATOM 5542 C CA . MET A 1 704 ? 27.538 -3.926 -28.792 1.00 90.44 704 MET A CA 1
ATOM 5543 C C . MET A 1 704 ? 26.301 -4.157 -29.666 1.00 90.44 704 MET A C 1
ATOM 5545 O O . MET A 1 704 ? 25.652 -5.195 -29.551 1.00 90.44 704 MET A O 1
ATOM 5549 N N . VAL A 1 705 ? 25.977 -3.223 -30.562 1.00 92.50 705 VAL A N 1
ATOM 5550 C CA . VAL A 1 705 ? 24.815 -3.344 -31.456 1.00 92.50 705 VAL A CA 1
ATOM 5551 C C . VAL A 1 705 ? 24.982 -4.498 -32.440 1.00 92.50 705 VAL A C 1
ATOM 5553 O O . VAL A 1 705 ? 24.055 -5.291 -32.615 1.00 92.50 705 VAL A O 1
ATOM 5556 N N . LEU A 1 706 ? 26.166 -4.644 -33.040 1.00 90.31 706 LEU A N 1
ATOM 5557 C CA . LEU A 1 706 ? 26.456 -5.748 -33.956 1.00 90.31 706 LEU A CA 1
ATOM 5558 C C . LEU A 1 706 ? 26.388 -7.105 -33.250 1.00 90.31 706 LEU A C 1
ATOM 5560 O O . LEU A 1 706 ? 25.830 -8.051 -33.805 1.00 90.31 706 LEU A O 1
ATOM 5564 N N . LEU A 1 707 ? 26.907 -7.189 -32.022 1.00 89.12 707 LEU A N 1
ATOM 5565 C CA . LEU A 1 707 ? 26.865 -8.403 -31.213 1.00 89.12 707 LEU A CA 1
ATOM 5566 C C . LEU A 1 707 ? 25.430 -8.780 -30.829 1.00 89.12 707 LEU A C 1
ATOM 5568 O O . LEU A 1 707 ? 25.049 -9.945 -30.929 1.00 89.12 707 LEU A O 1
ATOM 5572 N N . LEU A 1 708 ? 24.625 -7.814 -30.385 1.00 87.88 708 LEU A N 1
ATOM 5573 C CA . LEU A 1 708 ? 23.265 -8.076 -29.923 1.00 87.88 708 LEU A CA 1
ATOM 5574 C C . LEU A 1 708 ? 22.315 -8.309 -31.103 1.00 87.88 708 LEU A C 1
ATOM 5576 O O . LEU A 1 708 ? 21.741 -9.393 -31.236 1.00 87.88 708 LEU A O 1
ATOM 5580 N N . TRP A 1 709 ? 22.177 -7.331 -31.994 1.00 86.81 709 TRP A N 1
ATOM 5581 C CA . TRP A 1 709 ? 21.074 -7.279 -32.958 1.00 86.81 709 TRP A CA 1
ATOM 5582 C C . TRP A 1 709 ? 21.499 -7.427 -34.423 1.00 86.81 709 TRP A C 1
ATOM 5584 O O . TRP A 1 709 ? 20.658 -7.710 -35.271 1.00 86.81 709 TRP A O 1
ATOM 5594 N N . GLY A 1 710 ? 22.794 -7.327 -34.728 1.00 85.75 710 GLY A N 1
ATOM 5595 C CA . GLY A 1 710 ? 23.321 -7.516 -36.080 1.00 85.75 710 GLY A CA 1
ATOM 5596 C C . GLY A 1 710 ? 23.271 -6.255 -36.950 1.00 85.75 710 GLY A C 1
ATOM 5597 O O . GLY A 1 710 ? 23.042 -5.145 -36.472 1.00 85.75 710 GLY A O 1
ATOM 5598 N N . LYS A 1 711 ? 23.536 -6.421 -38.253 1.00 85.19 711 LYS A N 1
ATOM 5599 C CA . LYS A 1 711 ? 23.800 -5.302 -39.179 1.00 85.19 711 LYS A CA 1
ATOM 5600 C C . LYS A 1 711 ? 22.596 -4.387 -39.424 1.00 85.19 711 LYS A C 1
ATOM 5602 O O . LYS A 1 711 ? 22.792 -3.198 -39.623 1.00 85.19 711 LYS A O 1
ATOM 5607 N N . SER A 1 712 ? 21.367 -4.898 -39.353 1.00 83.25 712 SER A N 1
ATOM 5608 C CA . SER A 1 712 ? 20.153 -4.103 -39.608 1.00 83.25 712 SER A CA 1
ATOM 5609 C C . SER A 1 712 ? 19.858 -3.045 -38.537 1.00 83.25 712 SER A C 1
ATOM 5611 O O . SER A 1 712 ? 18.937 -2.252 -38.698 1.00 83.25 712 SER A O 1
ATOM 5613 N N . TRP A 1 713 ? 20.623 -3.033 -37.442 1.00 90.69 713 TRP A N 1
ATOM 5614 C CA . TRP A 1 713 ? 20.412 -2.153 -36.294 1.00 90.69 713 TRP A CA 1
ATOM 5615 C C . TRP A 1 713 ? 21.544 -1.153 -36.077 1.00 90.69 713 TRP A C 1
ATOM 5617 O O . TRP A 1 713 ? 21.556 -0.485 -35.049 1.00 90.69 713 TRP A O 1
ATOM 5627 N N . THR A 1 714 ? 22.490 -1.020 -37.011 1.00 88.81 714 THR A N 1
ATOM 5628 C CA . THR A 1 714 ? 23.694 -0.183 -36.842 1.00 88.81 714 THR A CA 1
ATOM 5629 C C . THR A 1 714 ? 23.396 1.259 -36.449 1.00 88.81 714 THR A C 1
ATOM 5631 O O . THR A 1 714 ? 24.130 1.803 -35.637 1.00 88.81 714 THR A O 1
ATOM 5634 N N . HIS A 1 715 ? 22.290 1.838 -36.921 1.00 91.56 715 HIS A N 1
ATOM 5635 C CA . HIS A 1 715 ? 21.861 3.195 -36.555 1.00 91.56 715 HIS A CA 1
ATOM 5636 C C . HIS A 1 715 ? 21.530 3.371 -35.064 1.00 91.56 715 HIS A C 1
ATOM 5638 O O . HIS A 1 715 ? 21.546 4.481 -34.544 1.00 91.56 715 HIS A O 1
ATOM 5644 N N . VAL A 1 716 ? 21.289 2.281 -34.327 1.00 93.56 716 VAL A N 1
ATOM 5645 C CA . VAL A 1 716 ? 21.171 2.341 -32.863 1.00 93.56 716 VAL A CA 1
ATOM 5646 C C . VAL A 1 716 ? 22.502 2.765 -32.231 1.00 93.56 716 VAL A C 1
ATOM 5648 O O . VAL A 1 716 ? 22.503 3.466 -31.220 1.00 93.56 716 VAL A O 1
ATOM 5651 N N . ALA A 1 717 ? 23.636 2.380 -32.825 1.00 92.44 717 ALA A N 1
ATOM 5652 C CA . ALA A 1 717 ? 24.964 2.688 -32.298 1.00 92.44 717 ALA A CA 1
ATOM 5653 C C . ALA A 1 717 ? 25.265 4.192 -32.278 1.00 92.44 717 ALA A C 1
ATOM 5655 O O . ALA A 1 717 ? 26.048 4.626 -31.434 1.00 92.44 717 ALA A O 1
ATOM 5656 N N . ASP A 1 718 ? 24.606 4.964 -33.145 1.00 92.56 718 ASP A N 1
ATOM 5657 C CA . ASP A 1 718 ? 24.751 6.418 -33.234 1.00 92.56 718 ASP A CA 1
ATOM 5658 C C . ASP A 1 718 ? 24.069 7.125 -32.043 1.00 92.56 718 ASP A C 1
ATOM 5660 O O . ASP A 1 718 ? 24.524 8.165 -31.572 1.00 92.56 718 ASP A O 1
ATOM 5664 N N . LEU A 1 719 ? 23.011 6.524 -31.480 1.00 95.00 719 LEU A N 1
ATOM 5665 C CA . LEU A 1 719 ? 22.237 7.090 -30.364 1.00 95.00 719 LEU A CA 1
ATOM 5666 C C . LEU A 1 719 ? 22.813 6.728 -28.985 1.00 95.00 719 LEU A C 1
ATOM 5668 O O . LEU A 1 719 ? 22.688 7.484 -28.016 1.00 95.00 719 LEU A O 1
ATOM 5672 N N . LEU A 1 720 ? 23.434 5.551 -28.876 1.00 93.69 720 LEU A N 1
ATOM 5673 C CA . LEU A 1 720 ? 23.859 4.973 -27.600 1.00 93.69 720 LEU A CA 1
ATOM 5674 C C . LEU A 1 720 ? 24.868 5.812 -26.799 1.00 93.69 720 LEU A C 1
ATOM 5676 O O . LEU A 1 720 ? 24.683 5.885 -25.583 1.00 93.69 720 LEU A O 1
ATOM 5680 N N . PRO A 1 721 ? 25.882 6.474 -27.389 1.00 94.25 721 PRO A N 1
ATOM 5681 C CA . PRO A 1 721 ? 26.830 7.283 -26.623 1.00 94.25 721 PRO A CA 1
ATOM 5682 C C . PRO A 1 721 ? 26.156 8.396 -25.808 1.00 94.25 721 PRO A C 1
ATOM 5684 O O . PRO A 1 721 ? 26.456 8.573 -24.624 1.00 94.25 721 PRO A O 1
ATOM 5687 N N . TYR A 1 722 ? 25.179 9.091 -26.397 1.00 94.94 722 TYR A N 1
ATOM 5688 C CA . TYR A 1 722 ? 24.415 10.144 -25.720 1.00 94.94 722 TYR A CA 1
ATOM 5689 C C . TYR A 1 722 ? 23.504 9.575 -24.628 1.00 94.94 722 TYR A C 1
ATOM 5691 O O . TYR A 1 722 ? 23.407 10.128 -23.531 1.00 94.94 722 TYR A O 1
ATOM 5699 N N . PHE A 1 723 ? 22.894 8.417 -24.881 1.00 92.75 723 PHE A N 1
ATOM 5700 C CA . PHE A 1 723 ? 22.142 7.675 -23.869 1.00 92.75 723 PHE A CA 1
ATOM 5701 C C . PHE A 1 723 ? 23.032 7.157 -22.728 1.00 92.75 723 PHE A C 1
ATOM 5703 O O . PHE A 1 723 ? 22.615 7.175 -21.572 1.00 92.75 723 PHE A O 1
ATOM 5710 N N . GLY A 1 724 ? 24.292 6.812 -22.993 1.00 90.94 724 GLY A N 1
ATOM 5711 C CA . GLY A 1 724 ? 25.284 6.512 -21.960 1.00 90.94 724 GLY A CA 1
ATOM 5712 C C . GLY A 1 724 ? 25.442 7.665 -20.964 1.00 90.94 724 GLY A C 1
ATOM 5713 O O . GLY A 1 724 ? 25.328 7.466 -19.753 1.00 90.94 724 GLY A O 1
ATOM 5714 N N . LEU A 1 725 ? 25.617 8.892 -21.467 1.00 91.94 725 LEU A N 1
ATOM 5715 C CA . LEU A 1 725 ? 25.680 10.103 -20.635 1.00 91.94 725 LEU A CA 1
ATOM 5716 C C . LEU A 1 725 ? 24.363 10.364 -19.883 1.00 91.94 725 LEU A C 1
ATOM 5718 O O . LEU A 1 725 ? 24.366 10.792 -18.723 1.00 91.94 725 LEU A O 1
ATOM 5722 N N . LEU A 1 726 ? 23.228 10.064 -20.516 1.00 90.50 726 LEU A N 1
ATOM 5723 C CA . LEU A 1 726 ? 21.912 10.209 -19.904 1.00 90.50 726 LEU A CA 1
ATOM 5724 C C . LEU A 1 726 ? 21.701 9.239 -18.725 1.00 90.50 726 LEU A C 1
ATOM 5726 O O . LEU A 1 726 ? 21.220 9.672 -17.680 1.00 90.50 726 LEU A O 1
ATOM 5730 N N . ILE A 1 727 ? 22.127 7.970 -18.823 1.00 89.44 727 ILE A N 1
ATOM 5731 C CA . ILE A 1 727 ? 22.047 6.992 -17.713 1.00 89.44 727 ILE A CA 1
ATOM 5732 C C . ILE A 1 727 ? 22.737 7.540 -16.463 1.00 89.44 727 ILE A C 1
ATOM 5734 O O . ILE A 1 727 ? 22.176 7.495 -15.366 1.00 89.44 727 ILE A O 1
ATOM 5738 N N . PHE A 1 728 ? 23.952 8.067 -16.628 1.00 88.56 728 PHE A N 1
ATOM 5739 C CA . PHE A 1 728 ? 24.746 8.598 -15.524 1.00 88.56 728 PHE A CA 1
ATOM 5740 C C . PHE A 1 728 ? 24.058 9.787 -14.845 1.00 88.56 728 PHE A C 1
ATOM 5742 O O . PHE A 1 728 ? 23.877 9.804 -13.624 1.00 88.56 728 PHE A O 1
ATOM 5749 N N . THR A 1 729 ? 23.633 10.771 -15.636 1.00 88.50 729 THR A N 1
ATOM 5750 C CA . THR A 1 729 ? 23.010 11.997 -15.122 1.00 88.50 729 THR A CA 1
ATOM 5751 C C . THR A 1 729 ? 21.638 11.732 -14.499 1.00 88.50 729 THR A C 1
ATOM 5753 O O . THR A 1 729 ? 21.351 12.203 -13.395 1.00 88.50 729 THR A O 1
ATOM 5756 N N . GLN A 1 730 ? 20.805 10.917 -15.147 1.00 89.19 730 GLN A N 1
ATOM 5757 C CA . GLN A 1 730 ? 19.460 10.591 -14.680 1.00 89.19 730 GLN A CA 1
ATOM 5758 C C . GLN A 1 730 ? 19.476 9.737 -13.408 1.00 89.19 730 GLN A C 1
ATOM 5760 O O . GLN A 1 730 ? 18.683 9.993 -12.497 1.00 89.19 730 GLN A O 1
ATOM 5765 N N . ALA A 1 731 ? 20.393 8.769 -13.293 1.00 88.06 731 ALA A N 1
ATOM 5766 C CA . ALA A 1 731 ? 20.522 7.948 -12.091 1.00 88.06 731 ALA A CA 1
ATOM 5767 C C . ALA A 1 731 ? 20.852 8.793 -10.850 1.00 88.06 731 ALA A C 1
ATOM 5769 O O . ALA A 1 731 ? 20.252 8.585 -9.795 1.00 88.06 731 ALA A O 1
ATOM 5770 N N . LEU A 1 732 ? 21.741 9.783 -10.977 1.00 86.94 732 LEU A N 1
ATOM 5771 C CA . LEU A 1 732 ? 22.113 10.672 -9.871 1.00 86.94 732 LEU A CA 1
ATOM 5772 C C . LEU A 1 732 ? 20.989 11.638 -9.473 1.00 86.94 732 LEU A C 1
ATOM 5774 O O . LEU A 1 732 ? 20.796 11.904 -8.289 1.00 86.94 732 LEU A O 1
ATOM 5778 N N . VAL A 1 733 ? 20.234 12.166 -10.440 1.00 88.06 733 VAL A N 1
ATOM 5779 C CA . VAL A 1 733 ? 19.109 13.077 -10.160 1.00 88.06 733 VAL A CA 1
ATOM 5780 C C . VAL A 1 733 ? 17.911 12.333 -9.563 1.00 88.06 733 VAL A C 1
ATOM 5782 O O . VAL A 1 733 ? 17.189 12.887 -8.733 1.00 88.06 733 VAL A O 1
ATOM 5785 N N . SER A 1 734 ? 17.712 11.061 -9.925 1.00 84.62 734 SER A N 1
ATOM 5786 C CA . SER A 1 734 ? 16.557 10.263 -9.488 1.00 84.62 734 SER A CA 1
ATOM 5787 C C . SER A 1 734 ? 16.391 10.169 -7.963 1.00 84.62 734 SER A C 1
ATOM 5789 O O . SER A 1 734 ? 15.275 9.988 -7.473 1.00 84.62 734 SER A O 1
ATOM 5791 N N . THR A 1 735 ? 17.472 10.339 -7.194 1.00 84.25 735 THR A N 1
ATOM 5792 C CA . THR A 1 735 ? 17.448 10.246 -5.731 1.00 84.25 735 THR A CA 1
ATOM 5793 C C . THR A 1 735 ? 17.020 11.534 -5.026 1.00 84.25 735 THR A C 1
ATOM 5795 O O . THR A 1 735 ? 16.647 11.478 -3.853 1.00 84.25 735 THR A O 1
ATOM 5798 N N . ALA A 1 736 ? 17.014 12.679 -5.719 1.00 84.94 736 ALA A N 1
ATOM 5799 C CA . ALA A 1 736 ? 16.697 13.986 -5.135 1.00 84.94 736 ALA A CA 1
ATOM 5800 C C . ALA A 1 736 ? 15.257 14.063 -4.594 1.00 84.94 736 ALA A C 1
ATOM 5802 O O . ALA A 1 736 ? 15.004 14.681 -3.557 1.00 84.94 736 ALA A O 1
ATOM 5803 N N . GLY A 1 737 ? 14.314 13.379 -5.253 1.00 81.44 737 GLY A N 1
ATOM 5804 C CA . GLY A 1 737 ? 12.911 13.335 -4.832 1.00 81.44 737 GLY A CA 1
ATOM 5805 C C . GLY A 1 737 ? 12.718 12.779 -3.418 1.00 81.44 737 GLY A C 1
ATOM 5806 O O . GLY A 1 737 ? 11.904 13.295 -2.654 1.00 81.44 737 GLY A O 1
ATOM 5807 N N . HIS A 1 738 ? 13.524 11.789 -3.019 1.00 81.12 738 HIS A N 1
ATOM 5808 C CA . HIS A 1 738 ? 13.445 11.183 -1.684 1.00 81.12 738 HIS A CA 1
ATOM 5809 C C . HIS A 1 738 ? 13.853 12.148 -0.573 1.00 81.12 738 HIS A C 1
ATOM 5811 O O . HIS A 1 738 ? 13.254 12.123 0.501 1.00 81.12 738 HIS A O 1
ATOM 5817 N N . LEU A 1 739 ? 14.831 13.021 -0.827 1.00 83.81 739 LEU A N 1
ATOM 5818 C CA . LEU A 1 739 ? 15.202 14.080 0.114 1.00 83.81 739 LEU A CA 1
ATOM 5819 C C . LEU A 1 739 ? 14.075 15.102 0.263 1.00 83.81 739 LEU A C 1
ATOM 5821 O O . LEU A 1 739 ? 13.709 15.451 1.379 1.00 83.81 739 LEU A O 1
ATOM 5825 N N . LEU A 1 740 ? 13.477 15.552 -0.839 1.00 82.25 740 LEU A N 1
ATOM 5826 C CA . LEU A 1 740 ? 12.383 16.526 -0.781 1.00 82.25 740 LEU A CA 1
ATOM 5827 C C . LEU A 1 740 ? 11.177 15.994 0.003 1.00 82.25 740 LEU A C 1
ATOM 5829 O O . LEU A 1 740 ? 10.609 16.724 0.814 1.00 82.25 740 LEU A O 1
ATOM 5833 N N . ILE A 1 741 ? 10.832 14.715 -0.169 1.00 81.25 741 ILE A N 1
ATOM 5834 C CA . ILE A 1 741 ? 9.782 14.054 0.622 1.00 81.25 741 ILE A CA 1
ATOM 5835 C C . ILE A 1 741 ? 10.196 13.955 2.097 1.00 81.25 741 ILE A C 1
ATOM 5837 O O . ILE A 1 741 ? 9.382 14.189 2.989 1.00 81.25 741 ILE A O 1
ATOM 5841 N N . LEU A 1 742 ? 11.465 13.645 2.379 1.00 81.62 742 LEU A N 1
ATOM 5842 C CA . LEU A 1 742 ? 11.970 13.534 3.748 1.00 81.62 742 LEU A CA 1
ATOM 5843 C C . LEU A 1 742 ? 11.864 14.859 4.520 1.00 81.62 742 LEU A C 1
ATOM 5845 O O . LEU A 1 742 ? 11.489 14.866 5.692 1.00 81.62 742 LEU A O 1
ATOM 5849 N N . TYR A 1 743 ? 12.159 15.977 3.857 1.00 83.56 743 TYR A N 1
ATOM 5850 C CA . TYR A 1 743 ? 12.084 17.322 4.431 1.00 83.56 743 TYR A CA 1
ATOM 5851 C C . TYR A 1 743 ? 10.706 17.991 4.270 1.00 83.56 743 TYR A C 1
ATOM 5853 O O . TYR A 1 743 ? 10.579 19.179 4.572 1.00 83.56 743 TYR A O 1
ATOM 5861 N N . LYS A 1 744 ? 9.672 17.250 3.832 1.00 82.06 744 LYS A N 1
ATOM 5862 C CA . LYS A 1 744 ? 8.294 17.747 3.633 1.00 82.06 744 LYS A CA 1
ATOM 5863 C C . LYS A 1 744 ? 8.225 18.966 2.692 1.00 82.06 744 LYS A C 1
ATOM 5865 O O . LYS A 1 744 ? 7.657 20.009 3.018 1.00 82.06 744 LYS A O 1
ATOM 5870 N N . LYS A 1 745 ? 8.909 18.872 1.547 1.00 84.50 745 LYS A N 1
ATOM 5871 C CA . LYS A 1 745 ? 9.006 19.910 0.501 1.00 84.50 745 LYS A CA 1
ATOM 5872 C C . LYS A 1 745 ? 8.328 19.457 -0.799 1.00 84.50 745 LYS A C 1
ATOM 5874 O O . LYS A 1 745 ? 8.875 19.607 -1.891 1.00 84.50 745 LYS A O 1
ATOM 5879 N N . GLU A 1 746 ? 7.117 18.916 -0.703 1.00 75.06 746 GLU A N 1
ATOM 5880 C CA . GLU A 1 746 ? 6.381 18.307 -1.820 1.00 75.06 746 GLU A CA 1
ATOM 5881 C C . GLU A 1 746 ? 6.058 19.316 -2.937 1.00 75.06 746 GLU A C 1
ATOM 5883 O O . GLU A 1 746 ? 6.111 18.975 -4.118 1.00 75.06 746 GLU A O 1
ATOM 5888 N N . LYS A 1 747 ? 5.809 20.587 -2.587 1.00 78.00 747 LYS A N 1
ATOM 5889 C CA . LYS A 1 747 ? 5.586 21.665 -3.571 1.00 78.00 747 LYS A CA 1
ATOM 5890 C C . LYS A 1 747 ? 6.812 21.910 -4.460 1.00 78.00 747 LYS A C 1
ATOM 5892 O O . LYS A 1 747 ? 6.666 22.088 -5.665 1.00 78.00 747 LYS A O 1
ATOM 5897 N N . ALA A 1 748 ? 8.013 21.885 -3.879 1.00 79.12 748 ALA A N 1
ATOM 5898 C CA . ALA A 1 748 ? 9.258 22.065 -4.626 1.00 79.12 748 ALA A CA 1
ATOM 5899 C C . ALA A 1 748 ? 9.546 20.863 -5.539 1.00 79.12 748 ALA A C 1
ATOM 5901 O O . ALA A 1 748 ? 10.023 21.042 -6.657 1.00 79.12 748 ALA A O 1
ATOM 5902 N N . PHE A 1 749 ? 9.194 19.651 -5.093 1.00 80.44 749 PHE A N 1
ATOM 5903 C CA . PHE A 1 749 ? 9.272 18.440 -5.910 1.00 80.44 749 PHE A CA 1
ATOM 5904 C C . PHE A 1 749 ? 8.373 18.526 -7.154 1.00 80.44 749 PHE A C 1
ATOM 5906 O O . PHE A 1 749 ? 8.843 18.274 -8.262 1.00 80.44 749 PHE A O 1
ATOM 5913 N N . MET A 1 750 ? 7.115 18.954 -6.993 1.00 78.00 750 MET A N 1
ATOM 5914 C CA . MET A 1 750 ? 6.192 19.144 -8.120 1.00 78.00 750 MET A CA 1
ATOM 5915 C C . MET A 1 750 ? 6.669 20.226 -9.096 1.00 78.00 750 MET A C 1
ATOM 5917 O O . MET A 1 750 ? 6.720 19.976 -10.299 1.00 78.00 750 MET A O 1
ATOM 5921 N N . LEU A 1 751 ? 7.059 21.401 -8.587 1.00 82.12 751 LEU A N 1
ATOM 5922 C CA . LEU A 1 751 ? 7.517 22.512 -9.424 1.00 82.12 751 LEU A CA 1
ATOM 5923 C C . LEU A 1 751 ? 8.766 22.133 -10.231 1.00 82.12 751 LEU A C 1
ATOM 5925 O O . LEU A 1 751 ? 8.823 22.379 -11.433 1.00 82.12 751 LEU A O 1
ATOM 5929 N N . CYS A 1 752 ? 9.745 21.484 -9.593 1.00 83.31 752 CYS A N 1
ATOM 5930 C CA . CYS A 1 752 ? 10.945 21.014 -10.282 1.00 83.31 752 CYS A CA 1
ATOM 5931 C C . CYS A 1 752 ? 10.610 19.985 -11.368 1.00 83.31 752 CYS A C 1
ATOM 5933 O O . CYS A 1 752 ? 11.219 20.014 -12.435 1.00 83.31 752 CYS A O 1
ATOM 5935 N N . GLY A 1 753 ? 9.640 19.099 -11.122 1.00 81.31 753 GLY A N 1
ATOM 5936 C CA . GLY A 1 753 ? 9.170 18.133 -12.113 1.00 81.31 753 GLY A CA 1
ATOM 5937 C C . GLY A 1 753 ? 8.573 18.803 -13.353 1.00 81.31 753 GLY A C 1
ATOM 5938 O O . GLY A 1 753 ? 8.949 18.451 -14.466 1.00 81.31 753 GLY A O 1
ATOM 5939 N N . TRP A 1 754 ? 7.706 19.805 -13.179 1.00 83.19 754 TRP A N 1
ATOM 5940 C CA . TRP A 1 754 ? 7.104 20.543 -14.299 1.00 83.19 754 TRP A CA 1
ATOM 5941 C C . TRP A 1 754 ? 8.122 21.355 -15.092 1.00 83.19 754 TRP A C 1
ATOM 5943 O O . TRP A 1 754 ? 8.123 21.304 -16.319 1.00 83.19 754 TRP A O 1
ATOM 5953 N N . ILE A 1 755 ? 9.024 22.053 -14.401 1.00 86.44 755 ILE A N 1
ATOM 5954 C CA . ILE A 1 755 ? 10.102 22.805 -15.048 1.00 86.44 755 ILE A CA 1
ATOM 5955 C C . ILE A 1 755 ? 11.026 21.848 -15.820 1.00 86.44 755 ILE A C 1
ATOM 5957 O O . ILE A 1 755 ? 11.367 22.114 -16.968 1.00 86.44 755 ILE A O 1
ATOM 5961 N N . THR A 1 756 ? 11.385 20.704 -15.226 1.00 86.69 756 THR A N 1
ATOM 5962 C CA . THR A 1 756 ? 12.184 19.668 -15.902 1.00 86.69 756 THR A CA 1
ATOM 5963 C C . THR A 1 756 ? 11.477 19.152 -17.151 1.00 86.69 756 THR A C 1
ATOM 5965 O O . THR A 1 756 ? 12.105 19.068 -18.199 1.00 86.69 756 THR A O 1
ATOM 5968 N N . ALA A 1 757 ? 10.180 18.845 -17.060 1.00 85.31 757 ALA A N 1
ATOM 5969 C CA . ALA A 1 757 ? 9.394 18.354 -18.188 1.00 85.31 757 ALA A CA 1
ATOM 5970 C C . ALA A 1 757 ? 9.332 19.373 -19.333 1.00 85.31 757 ALA A C 1
ATOM 5972 O O . ALA A 1 757 ? 9.554 19.000 -20.481 1.00 85.31 757 ALA A O 1
ATOM 5973 N N . LEU A 1 758 ? 9.087 20.650 -19.020 1.00 88.00 758 LEU A N 1
ATOM 5974 C CA . LEU A 1 758 ? 9.034 21.725 -20.011 1.00 88.00 758 LEU A CA 1
ATOM 5975 C C . LEU A 1 758 ? 10.351 21.830 -20.788 1.00 88.00 758 LEU A C 1
ATOM 5977 O O . LEU A 1 758 ? 10.348 21.766 -22.012 1.00 88.00 758 LEU A O 1
ATOM 5981 N N . PHE A 1 759 ? 11.479 21.941 -20.083 1.00 87.94 759 PHE A N 1
ATOM 5982 C CA . PHE A 1 759 ? 12.788 22.069 -20.728 1.00 87.94 759 PHE A CA 1
ATOM 5983 C C . PHE A 1 759 ? 13.199 20.805 -21.477 1.00 87.94 759 PHE A C 1
ATOM 5985 O O . PHE A 1 759 ? 13.756 20.902 -22.567 1.00 87.94 759 PHE A O 1
ATOM 5992 N N . LEU A 1 760 ? 12.901 19.630 -20.922 1.00 88.81 760 LEU A N 1
ATOM 5993 C CA . LEU A 1 760 ? 13.174 18.360 -21.580 1.00 88.81 760 LEU A CA 1
ATOM 5994 C C . LEU A 1 760 ? 12.455 18.278 -22.933 1.00 88.81 760 LEU A C 1
ATOM 5996 O O . LEU A 1 760 ? 13.094 18.004 -23.945 1.00 88.81 760 LEU A O 1
ATOM 6000 N N . ILE A 1 761 ? 11.152 18.573 -22.956 1.00 90.12 761 ILE A N 1
ATOM 6001 C CA . ILE A 1 761 ? 10.349 18.565 -24.184 1.00 90.12 761 ILE A CA 1
ATOM 6002 C C . ILE A 1 761 ? 10.891 19.598 -25.178 1.00 90.12 761 ILE A C 1
ATOM 6004 O O . ILE A 1 761 ? 11.090 19.262 -26.341 1.00 90.12 761 ILE A O 1
ATOM 6008 N N . SER A 1 762 ? 11.199 20.821 -24.734 1.00 91.62 762 SER A N 1
ATOM 6009 C CA . SER A 1 762 ? 11.749 21.864 -25.611 1.00 91.62 762 SER A CA 1
ATOM 6010 C C . SER A 1 762 ? 13.061 21.442 -26.276 1.00 91.62 762 SER A C 1
ATOM 6012 O O . SER A 1 762 ? 13.220 21.615 -27.480 1.00 91.62 762 SER A O 1
ATOM 6014 N N . PHE A 1 763 ? 13.993 20.848 -25.524 1.00 92.88 763 PHE A N 1
ATOM 6015 C CA . PHE A 1 763 ? 15.262 20.367 -26.079 1.00 92.88 763 PHE A CA 1
ATOM 6016 C C . PHE A 1 763 ? 15.061 19.187 -27.033 1.00 92.88 763 PHE A C 1
ATOM 6018 O O . PHE A 1 763 ? 15.690 19.151 -28.085 1.00 92.88 763 PHE A O 1
ATOM 6025 N N . ILE A 1 764 ? 14.166 18.251 -26.709 1.00 91.44 764 ILE A N 1
ATOM 6026 C CA . ILE A 1 764 ? 13.820 17.136 -27.601 1.00 91.44 764 ILE A CA 1
ATOM 6027 C C . ILE A 1 764 ? 13.256 17.659 -28.927 1.00 91.44 764 ILE A C 1
ATOM 6029 O O . ILE A 1 764 ? 13.672 17.188 -29.981 1.00 91.44 764 ILE A O 1
ATOM 6033 N N . VAL A 1 765 ? 12.359 18.651 -28.892 1.00 92.88 765 VAL A N 1
ATOM 6034 C CA . VAL A 1 765 ? 11.795 19.274 -30.102 1.00 92.88 765 VAL A CA 1
ATOM 6035 C C . VAL A 1 765 ? 12.884 19.967 -30.924 1.00 92.88 765 VAL A C 1
ATOM 6037 O O . VAL A 1 765 ? 12.934 19.777 -32.135 1.00 92.88 765 VAL A O 1
ATOM 6040 N N . LEU A 1 766 ? 13.794 20.711 -30.284 1.00 93.44 766 LEU A N 1
ATOM 6041 C CA . LEU A 1 766 ? 14.936 21.329 -30.968 1.00 93.44 766 LEU A CA 1
ATOM 6042 C C . LEU A 1 766 ? 15.830 20.272 -31.626 1.00 93.44 766 LEU A C 1
ATOM 6044 O O . LEU A 1 766 ? 16.131 20.379 -32.810 1.00 93.44 766 LEU A O 1
ATOM 6048 N N . GLY A 1 767 ? 16.179 19.207 -30.905 1.00 93.19 767 GLY A N 1
ATOM 6049 C CA . GLY A 1 767 ? 16.941 18.086 -31.455 1.00 93.19 767 GLY A CA 1
ATOM 6050 C C . GLY A 1 767 ? 16.242 17.426 -32.643 1.00 93.19 767 GLY A C 1
ATOM 6051 O O . GLY A 1 767 ? 16.878 17.139 -33.656 1.00 93.19 767 GLY A O 1
ATOM 6052 N N . ALA A 1 768 ? 14.921 17.262 -32.554 1.00 92.81 768 ALA A N 1
ATOM 6053 C CA . ALA A 1 768 ? 14.102 16.677 -33.607 1.00 92.81 768 ALA A CA 1
ATOM 6054 C C . ALA A 1 768 ? 14.055 17.514 -34.889 1.00 92.81 768 ALA A C 1
ATOM 6056 O O . ALA A 1 768 ? 13.795 16.946 -35.943 1.00 92.81 768 ALA A O 1
ATOM 6057 N N . THR A 1 769 ? 14.313 18.825 -34.843 1.00 92.31 769 THR A N 1
ATOM 6058 C CA . THR A 1 769 ? 14.411 19.641 -36.071 1.00 92.31 769 THR A CA 1
ATOM 6059 C C . THR A 1 769 ? 15.706 19.420 -36.853 1.00 92.31 769 THR A C 1
ATOM 6061 O O . THR A 1 769 ? 15.774 19.797 -38.018 1.00 92.31 769 THR A O 1
ATOM 6064 N N . ILE A 1 770 ? 16.722 18.812 -36.233 1.00 92.19 770 ILE A N 1
ATOM 6065 C CA . ILE A 1 770 ? 18.040 18.601 -36.842 1.00 92.19 770 ILE A CA 1
ATOM 6066 C C . ILE A 1 770 ? 18.131 17.191 -37.424 1.00 92.19 770 ILE A C 1
ATOM 6068 O O . ILE A 1 770 ? 18.373 17.025 -38.617 1.00 92.19 770 ILE A O 1
ATOM 6072 N N . SER A 1 771 ? 17.983 16.170 -36.578 1.00 93.31 771 SER A N 1
ATOM 6073 C CA . SER A 1 771 ? 18.064 14.763 -36.979 1.00 93.31 771 SER A CA 1
ATOM 6074 C C . SER A 1 771 ? 17.559 13.832 -35.871 1.00 93.31 771 SER A C 1
ATOM 6076 O O . SER A 1 771 ? 17.376 14.242 -34.720 1.00 93.31 771 SER A O 1
ATOM 6078 N N . LEU A 1 772 ? 17.409 12.542 -36.190 1.00 91.62 772 LEU A N 1
ATOM 6079 C CA . LEU A 1 772 ? 17.141 11.497 -35.195 1.00 91.62 772 LEU A CA 1
ATOM 6080 C C . LEU A 1 772 ? 18.233 11.446 -34.109 1.00 91.62 772 LEU A C 1
ATOM 6082 O O . LEU A 1 772 ? 17.927 11.309 -32.924 1.00 91.62 772 LEU A O 1
ATOM 6086 N N . GLU A 1 773 ? 19.504 11.605 -34.498 1.00 92.88 773 GLU A N 1
ATOM 6087 C CA . GLU A 1 773 ? 20.635 11.709 -33.563 1.00 92.88 773 GLU A CA 1
ATOM 6088 C C . GLU A 1 773 ? 20.525 12.977 -32.702 1.00 92.88 773 GLU A C 1
ATOM 6090 O O . GLU A 1 773 ? 20.754 12.931 -31.491 1.00 92.88 773 GLU A O 1
ATOM 6095 N N . GLY A 1 774 ? 20.073 14.084 -33.305 1.00 92.88 774 GLY A N 1
ATOM 6096 C CA . GLY A 1 774 ? 19.792 15.355 -32.642 1.00 92.88 774 GLY A CA 1
ATOM 6097 C C . GLY A 1 774 ? 18.862 15.206 -31.439 1.00 92.88 774 GLY A C 1
ATOM 6098 O O . GLY A 1 774 ? 19.079 15.832 -30.403 1.00 92.88 774 GLY A O 1
ATOM 6099 N N . ILE A 1 775 ? 17.877 14.310 -31.500 1.00 93.50 775 ILE A N 1
ATOM 6100 C CA . ILE A 1 775 ? 16.986 14.038 -30.362 1.00 93.50 775 ILE A CA 1
ATOM 6101 C C . ILE A 1 775 ? 17.771 13.487 -29.164 1.00 93.50 775 ILE A C 1
ATOM 6103 O O . ILE A 1 775 ? 17.624 13.988 -28.049 1.00 93.50 775 ILE A O 1
ATOM 6107 N N . ALA A 1 776 ? 18.633 12.488 -29.370 1.00 93.19 776 ALA A N 1
ATOM 6108 C CA . ALA A 1 776 ? 19.447 11.909 -28.297 1.00 93.19 776 ALA A CA 1
ATOM 6109 C C . ALA A 1 776 ? 20.507 12.902 -27.776 1.00 93.19 776 ALA A C 1
ATOM 6111 O O . ALA A 1 776 ? 20.736 13.007 -26.563 1.00 93.19 776 ALA A O 1
ATOM 6112 N N . GLN A 1 777 ? 21.106 13.678 -28.683 1.00 94.75 777 GLN A N 1
ATOM 6113 C CA . GLN A 1 777 ? 22.051 14.749 -28.370 1.00 94.75 777 GLN A CA 1
ATOM 6114 C C . GLN A 1 777 ? 21.424 15.792 -27.441 1.00 94.75 777 GLN A C 1
ATOM 6116 O O . GLN A 1 777 ? 21.932 16.026 -26.344 1.00 94.75 777 GLN A O 1
ATOM 6121 N N . PHE A 1 778 ? 20.294 16.382 -27.831 1.00 94.56 778 PHE A N 1
ATOM 6122 C CA . PHE A 1 778 ? 19.659 17.449 -27.063 1.00 94.56 778 PHE A CA 1
ATOM 6123 C C . PHE A 1 778 ? 18.968 16.932 -25.799 1.00 94.56 778 PHE A C 1
ATOM 6125 O O . PHE A 1 778 ? 18.972 17.628 -24.782 1.00 94.56 778 PHE A O 1
ATOM 6132 N N . TYR A 1 779 ? 18.458 15.696 -25.800 1.00 92.25 779 TYR A N 1
ATOM 6133 C CA . TYR A 1 779 ? 17.977 15.049 -24.579 1.00 92.25 779 TYR A CA 1
ATOM 6134 C C . TYR A 1 779 ? 19.118 14.959 -23.553 1.00 92.25 779 TYR A C 1
ATOM 6136 O O . TYR A 1 779 ? 19.011 15.527 -22.461 1.00 92.25 779 TYR A O 1
ATOM 6144 N N . SER A 1 780 ? 20.242 14.324 -23.894 1.00 93.88 780 SER A N 1
ATOM 6145 C CA . SER A 1 780 ? 21.378 14.216 -22.965 1.00 93.88 780 SER A CA 1
ATOM 6146 C C . SER A 1 780 ? 21.913 15.590 -22.535 1.00 93.88 780 SER A C 1
ATOM 6148 O O . SER A 1 780 ? 22.171 15.800 -21.347 1.00 93.88 780 SER A O 1
ATOM 6150 N N . LEU A 1 781 ? 21.967 16.563 -23.451 1.00 94.69 781 LEU A N 1
ATOM 6151 C CA . LEU A 1 781 ? 22.379 17.935 -23.152 1.00 94.69 781 LEU A CA 1
ATOM 6152 C C . LEU A 1 781 ? 21.448 18.623 -22.145 1.00 94.69 781 LEU A C 1
ATOM 6154 O O . LEU A 1 781 ? 21.932 19.252 -21.204 1.00 94.69 781 LEU A O 1
ATOM 6158 N N . SER A 1 782 ? 20.126 18.467 -22.293 1.00 93.44 782 SER A N 1
ATOM 6159 C CA . SER A 1 782 ? 19.131 19.044 -21.376 1.00 93.44 782 SER A CA 1
ATOM 6160 C C . SER A 1 782 ? 19.361 18.584 -19.934 1.00 93.44 782 SER A C 1
ATOM 6162 O O . SER A 1 782 ? 19.273 19.375 -18.992 1.00 93.44 782 SER A O 1
ATOM 6164 N N . TYR A 1 783 ? 19.749 17.320 -19.740 1.00 92.25 783 TYR A N 1
ATOM 6165 C CA . TYR A 1 783 ? 20.034 16.791 -18.412 1.00 92.25 783 TYR A CA 1
ATOM 6166 C C . TYR A 1 783 ? 21.292 17.407 -17.802 1.00 92.25 783 TYR A C 1
ATOM 6168 O O . TYR A 1 783 ? 21.300 17.751 -16.618 1.00 92.25 783 TYR A O 1
ATOM 6176 N N . ILE A 1 784 ? 22.333 17.575 -18.616 1.00 93.19 784 ILE A N 1
ATOM 6177 C CA . ILE A 1 784 ? 23.629 18.087 -18.175 1.00 93.19 784 ILE A CA 1
ATOM 6178 C C . ILE A 1 784 ? 23.566 19.596 -17.887 1.00 93.19 784 ILE A C 1
ATOM 6180 O O . ILE A 1 784 ? 23.990 20.031 -16.816 1.00 93.19 784 ILE A O 1
ATOM 6184 N N . VAL A 1 785 ? 23.024 20.386 -18.819 1.00 92.38 785 VAL A N 1
ATOM 6185 C CA . VAL A 1 785 ? 23.016 21.860 -18.753 1.00 92.38 785 VAL A CA 1
ATOM 6186 C C . VAL A 1 785 ? 21.872 22.392 -17.901 1.00 92.38 785 VAL A C 1
ATOM 6188 O O . VAL A 1 785 ? 22.027 23.425 -17.260 1.00 92.38 785 VAL A O 1
ATOM 6191 N N . PHE A 1 786 ? 20.726 21.712 -17.862 1.00 90.44 786 PHE A N 1
ATOM 6192 C CA . PHE A 1 786 ? 19.544 22.247 -17.194 1.00 90.44 786 PHE A CA 1
ATOM 6193 C C . PHE A 1 786 ? 19.135 21.438 -15.965 1.00 90.44 786 PHE A C 1
ATOM 6195 O O . PHE A 1 786 ? 19.138 21.969 -14.854 1.00 90.44 786 PHE A O 1
ATOM 6202 N N . VAL A 1 787 ? 18.812 20.151 -16.121 1.00 90.81 787 VAL A N 1
ATOM 6203 C CA . VAL A 1 787 ? 18.215 19.354 -15.031 1.00 90.81 787 VAL A CA 1
ATOM 6204 C C . VAL A 1 787 ? 19.150 19.248 -13.828 1.00 90.81 787 VAL A C 1
ATOM 6206 O O . VAL A 1 787 ? 18.708 19.431 -12.689 1.00 90.81 787 VAL A O 1
ATOM 6209 N N . ILE A 1 788 ? 20.442 18.991 -14.052 1.00 90.62 788 ILE A N 1
ATOM 6210 C CA . ILE A 1 788 ? 21.419 18.952 -12.961 1.00 90.62 788 ILE A CA 1
ATOM 6211 C C . ILE A 1 788 ? 21.543 20.324 -12.302 1.00 90.62 788 ILE A C 1
ATOM 6213 O O . ILE A 1 788 ? 21.456 20.400 -11.079 1.00 90.62 788 ILE A O 1
ATOM 6217 N N . LEU A 1 789 ? 21.697 21.407 -13.069 1.00 90.06 789 LEU A N 1
ATOM 6218 C CA . LEU A 1 789 ? 21.858 22.746 -12.495 1.00 90.06 789 LEU A CA 1
ATOM 6219 C C . LEU A 1 789 ? 20.627 23.178 -11.689 1.00 90.06 789 LEU A C 1
ATOM 6221 O O . LEU A 1 789 ? 20.778 23.710 -10.589 1.00 90.06 789 LEU A O 1
ATOM 6225 N N . LEU A 1 790 ? 19.421 22.865 -12.170 1.00 90.12 790 LEU A N 1
ATOM 6226 C CA . LEU A 1 790 ? 18.174 23.072 -11.437 1.00 90.12 790 LEU A CA 1
ATOM 6227 C C . LEU A 1 790 ? 18.183 22.306 -10.105 1.00 90.12 790 LEU A C 1
ATOM 6229 O O . LEU A 1 790 ? 17.878 22.880 -9.061 1.00 90.12 790 LEU A O 1
ATOM 6233 N N . ASN A 1 791 ? 18.590 21.034 -10.105 1.00 87.06 791 ASN A N 1
ATOM 6234 C CA . ASN A 1 791 ? 18.690 20.243 -8.875 1.00 87.06 791 ASN A CA 1
ATOM 6235 C C . ASN A 1 791 ? 19.766 20.789 -7.918 1.00 87.06 791 ASN A C 1
ATOM 6237 O O . ASN A 1 791 ? 19.531 20.889 -6.716 1.00 87.06 791 ASN A O 1
ATOM 6241 N N . VAL A 1 792 ? 20.927 21.193 -8.432 1.00 87.19 792 VAL A N 1
ATOM 6242 C CA . VAL A 1 792 ? 22.032 21.768 -7.648 1.00 87.19 792 VAL A CA 1
ATOM 6243 C C . VAL A 1 792 ? 21.615 23.073 -6.984 1.00 87.19 792 VAL A C 1
ATOM 6245 O O . VAL A 1 792 ? 21.685 23.192 -5.761 1.00 87.19 792 VAL A O 1
ATOM 6248 N N . PHE A 1 793 ? 21.149 24.037 -7.768 1.00 87.19 793 PHE A N 1
ATOM 6249 C CA . PHE A 1 793 ? 20.846 25.371 -7.270 1.00 87.19 793 PHE A CA 1
ATOM 6250 C C . PHE A 1 793 ? 19.524 25.417 -6.495 1.00 87.19 793 PHE A C 1
ATOM 6252 O O . PHE A 1 793 ? 19.477 25.869 -5.349 1.00 87.19 793 PHE A O 1
ATOM 6259 N N . TYR A 1 794 ? 18.435 24.938 -7.100 1.00 86.62 794 TYR A N 1
ATOM 6260 C CA . TYR A 1 794 ? 17.100 25.097 -6.529 1.00 86.62 794 TYR A CA 1
ATOM 6261 C C . TYR A 1 794 ? 16.801 24.052 -5.451 1.00 86.62 794 TYR A C 1
ATOM 6263 O O . TYR A 1 794 ? 16.293 24.407 -4.385 1.00 86.62 794 TYR A O 1
ATOM 6271 N N . ILE A 1 795 ? 17.124 22.775 -5.684 1.00 86.25 795 ILE A N 1
ATOM 6272 C CA . ILE A 1 795 ? 16.813 21.709 -4.720 1.00 86.25 795 ILE A CA 1
ATOM 6273 C C . ILE A 1 795 ? 17.851 21.667 -3.598 1.00 86.25 795 ILE A C 1
ATOM 6275 O O . ILE A 1 795 ? 17.496 21.904 -2.443 1.00 86.25 795 ILE A O 1
ATOM 6279 N N . TYR A 1 796 ? 19.117 21.386 -3.912 1.00 87.94 796 TYR A N 1
ATOM 6280 C CA . TYR A 1 796 ? 20.136 21.128 -2.893 1.00 87.94 796 TYR A CA 1
ATOM 6281 C C . TYR A 1 796 ? 20.504 22.385 -2.097 1.00 87.94 796 TYR A C 1
ATOM 6283 O O . TYR A 1 796 ? 20.494 22.339 -0.869 1.00 87.94 796 TYR A O 1
ATOM 6291 N N . VAL A 1 797 ? 20.772 23.512 -2.765 1.00 88.12 797 VAL A N 1
ATOM 6292 C CA . VAL A 1 797 ? 21.177 24.752 -2.081 1.00 88.12 797 VAL A CA 1
ATOM 6293 C C . VAL A 1 797 ? 19.969 25.524 -1.542 1.00 88.12 797 VAL A C 1
ATOM 6295 O O . VAL A 1 797 ? 19.869 25.732 -0.337 1.00 88.12 797 VAL A O 1
ATOM 6298 N N . LYS A 1 798 ? 19.025 25.933 -2.400 1.00 87.69 798 LYS A N 1
ATOM 6299 C CA . LYS A 1 798 ? 17.936 26.843 -1.996 1.00 87.69 798 LYS A CA 1
ATOM 6300 C C . LYS A 1 798 ? 16.843 26.180 -1.149 1.00 87.69 798 LYS A C 1
ATOM 6302 O O . LYS A 1 798 ? 16.373 26.782 -0.190 1.00 87.69 798 LYS A O 1
ATOM 6307 N N . THR A 1 799 ? 16.398 24.973 -1.507 1.00 86.62 799 THR A N 1
ATOM 6308 C CA . THR A 1 799 ? 15.235 24.334 -0.856 1.00 86.62 799 THR A CA 1
ATOM 6309 C C . THR A 1 799 ? 15.623 23.507 0.367 1.00 86.62 799 THR A C 1
ATOM 6311 O O . THR A 1 799 ? 14.922 23.547 1.381 1.00 86.62 799 THR A O 1
ATOM 6314 N N . LEU A 1 800 ? 16.704 22.731 0.259 1.00 85.44 800 LEU A N 1
ATOM 6315 C CA . LEU A 1 800 ? 17.179 21.837 1.316 1.00 85.44 800 LEU A CA 1
ATOM 6316 C C . LEU A 1 800 ? 18.206 22.495 2.246 1.00 85.44 800 LEU A C 1
ATOM 6318 O O . LEU A 1 800 ? 18.417 21.985 3.343 1.00 85.44 800 LEU A O 1
ATOM 6322 N N . GLY A 1 801 ? 18.819 23.613 1.840 1.00 83.06 801 GLY A N 1
ATOM 6323 C CA . GLY A 1 801 ? 19.802 24.325 2.658 1.00 83.06 801 GLY A CA 1
ATOM 6324 C C . GLY A 1 801 ? 21.108 23.553 2.867 1.00 83.06 801 GLY A C 1
ATOM 6325 O O . GLY A 1 801 ? 21.767 23.756 3.884 1.00 83.06 801 GLY A O 1
ATOM 6326 N N . LEU A 1 802 ? 21.471 22.649 1.947 1.00 86.75 802 LEU A N 1
ATOM 6327 C CA . LEU A 1 802 ? 22.722 21.888 2.035 1.00 86.75 802 LEU A CA 1
ATOM 6328 C C . LEU A 1 802 ? 23.933 22.806 1.856 1.00 86.75 802 LEU A C 1
ATOM 6330 O O . LEU A 1 802 ? 23.848 23.872 1.236 1.00 86.75 802 LEU A O 1
ATOM 6334 N N . ASN A 1 803 ? 25.096 22.370 2.345 1.00 86.31 803 ASN A N 1
ATOM 6335 C CA . ASN A 1 803 ? 26.317 23.157 2.224 1.00 86.31 803 ASN A CA 1
ATOM 6336 C C . ASN A 1 803 ? 26.708 23.354 0.750 1.00 86.31 803 ASN A C 1
ATOM 6338 O O . ASN A 1 803 ? 27.250 22.452 0.107 1.00 86.31 803 ASN A O 1
ATOM 6342 N N . GLY A 1 804 ? 26.500 24.569 0.232 1.00 84.81 804 GLY A N 1
ATOM 6343 C CA . GLY A 1 804 ? 26.757 24.905 -1.168 1.00 84.81 804 GLY A CA 1
ATOM 6344 C C . GLY A 1 804 ? 28.165 24.534 -1.634 1.00 84.81 804 GLY A C 1
ATOM 6345 O O . GLY A 1 804 ? 28.311 23.954 -2.705 1.00 84.81 804 GLY A O 1
ATOM 6346 N N . LYS A 1 805 ? 29.205 24.747 -0.813 1.00 87.25 805 LYS A N 1
ATOM 6347 C CA . LYS A 1 805 ? 30.585 24.380 -1.183 1.00 87.25 805 LYS A CA 1
ATOM 6348 C C . LYS A 1 805 ? 30.727 22.875 -1.432 1.00 87.25 805 LYS A C 1
ATOM 6350 O O . LYS A 1 805 ? 31.390 22.482 -2.388 1.00 87.25 805 LYS A O 1
ATOM 6355 N N . ARG A 1 806 ? 30.082 22.035 -0.613 1.00 86.19 806 ARG A N 1
ATOM 6356 C CA . ARG A 1 806 ? 30.077 20.571 -0.794 1.00 86.19 806 ARG A CA 1
ATOM 6357 C C . ARG A 1 806 ? 29.240 20.149 -2.001 1.00 86.19 806 ARG A C 1
ATOM 6359 O O . ARG A 1 806 ? 29.695 19.308 -2.773 1.00 86.19 806 ARG A O 1
ATOM 6366 N N . VAL A 1 807 ? 28.075 20.772 -2.200 1.00 86.62 807 VAL A N 1
ATOM 6367 C CA . VAL A 1 807 ? 27.202 20.519 -3.361 1.00 86.62 807 VAL A CA 1
ATOM 6368 C C . VAL A 1 807 ? 27.958 20.805 -4.661 1.00 86.62 807 VAL A C 1
ATOM 6370 O O . VAL A 1 807 ? 28.045 19.935 -5.529 1.00 86.62 807 VAL A O 1
ATOM 6373 N N . TYR A 1 808 ? 28.557 21.992 -4.788 1.00 89.94 808 TYR A N 1
ATOM 6374 C CA . TYR A 1 808 ? 29.297 22.379 -5.989 1.00 89.94 808 TYR A CA 1
ATOM 6375 C C . TYR A 1 808 ? 30.548 21.519 -6.195 1.00 89.94 808 TYR A C 1
ATOM 6377 O O . TYR A 1 808 ? 30.781 21.065 -7.313 1.00 89.94 808 TYR A O 1
ATOM 6385 N N . ALA A 1 809 ? 31.304 21.204 -5.136 1.00 88.69 809 ALA A N 1
ATOM 6386 C CA . ALA A 1 809 ? 32.467 20.317 -5.234 1.00 88.69 809 ALA A CA 1
ATOM 6387 C C . ALA A 1 809 ? 32.103 18.908 -5.741 1.00 88.69 809 ALA A C 1
ATOM 6389 O O . ALA A 1 809 ? 32.892 18.278 -6.447 1.00 88.69 809 ALA A O 1
ATOM 6390 N N . PHE A 1 810 ? 30.907 18.410 -5.408 1.00 88.06 810 PHE A N 1
ATOM 6391 C CA . PHE A 1 810 ? 30.437 17.114 -5.888 1.00 88.06 810 PHE A CA 1
ATOM 6392 C C . PHE A 1 810 ? 29.971 17.152 -7.351 1.00 88.06 810 PHE A C 1
ATOM 6394 O O . PHE A 1 810 ? 30.298 16.238 -8.116 1.00 88.06 810 PHE A O 1
ATOM 6401 N N . TRP A 1 811 ? 29.171 18.156 -7.724 1.00 90.19 811 TRP A N 1
ATOM 6402 C CA . TRP A 1 811 ? 28.471 18.189 -9.012 1.00 90.19 811 TRP A CA 1
ATOM 6403 C C . TRP A 1 811 ? 29.281 18.826 -10.141 1.00 90.19 811 TRP A C 1
ATOM 6405 O O . TRP A 1 811 ? 29.239 18.317 -11.259 1.00 90.19 811 TRP A O 1
ATOM 6415 N N . LEU A 1 812 ? 30.048 19.886 -9.869 1.00 90.94 812 LEU A N 1
ATOM 6416 C CA . LEU A 1 812 ? 30.735 20.661 -10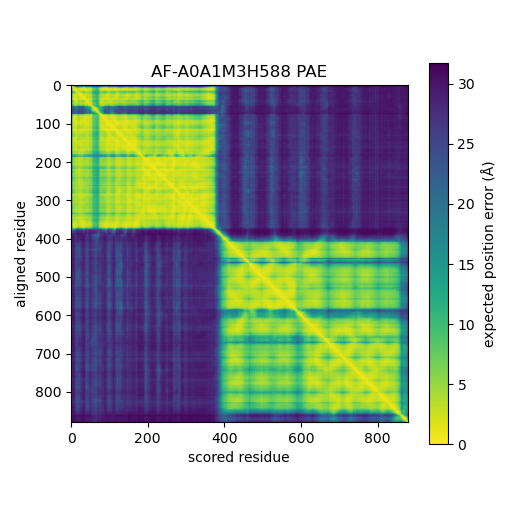.906 1.00 90.94 812 LEU A CA 1
ATOM 6417 C C . LEU A 1 812 ? 31.699 19.813 -11.759 1.00 90.94 812 LEU A C 1
ATOM 6419 O O . LEU A 1 812 ? 31.595 19.886 -12.982 1.00 90.94 812 LEU A O 1
ATOM 6423 N N . PRO A 1 813 ? 32.559 18.938 -11.189 1.00 90.38 813 PRO A N 1
ATOM 6424 C CA . PRO A 1 813 ? 33.445 18.108 -12.006 1.00 90.38 813 PRO A CA 1
ATOM 6425 C C . PRO A 1 813 ? 32.681 17.108 -12.883 1.00 90.38 813 PRO A C 1
ATOM 6427 O O . PRO A 1 813 ? 33.080 16.847 -14.011 1.00 90.38 813 PRO A O 1
ATOM 6430 N N . LYS A 1 814 ? 31.560 16.564 -12.390 1.00 89.06 814 LYS A N 1
ATOM 6431 C CA . LYS A 1 814 ? 30.735 15.596 -13.131 1.00 89.06 814 LYS A CA 1
ATOM 6432 C C . LYS A 1 814 ? 30.009 16.257 -14.296 1.00 89.06 814 LYS A C 1
ATOM 6434 O O . LYS A 1 814 ? 29.956 15.676 -15.375 1.00 89.06 814 LYS A O 1
ATOM 6439 N N . VAL A 1 815 ? 29.483 17.465 -14.085 1.00 91.50 815 VAL A N 1
ATOM 6440 C CA . VAL A 1 815 ? 28.868 18.274 -15.146 1.00 91.50 815 VAL A CA 1
ATOM 6441 C C . VAL A 1 815 ? 29.917 18.653 -16.184 1.00 91.50 815 VAL A C 1
ATOM 6443 O O . VAL A 1 815 ? 29.698 18.401 -17.361 1.00 91.50 815 VAL A O 1
ATOM 6446 N N . ALA A 1 816 ? 31.077 19.164 -15.761 1.00 92.56 816 ALA A N 1
ATOM 6447 C CA . ALA A 1 816 ? 32.155 19.544 -16.671 1.00 92.56 816 ALA A CA 1
ATOM 6448 C C . ALA A 1 816 ? 32.636 18.360 -17.525 1.00 92.56 816 ALA A C 1
ATOM 6450 O O . ALA A 1 816 ? 32.693 18.470 -18.745 1.00 92.56 816 ALA A O 1
ATOM 6451 N N . LEU A 1 817 ? 32.905 17.202 -16.911 1.00 91.44 817 LEU A N 1
ATOM 6452 C CA . LEU A 1 817 ? 33.325 16.000 -17.638 1.00 91.44 817 LEU A CA 1
ATOM 6453 C C . LEU A 1 817 ? 32.228 15.469 -18.570 1.00 91.44 817 LEU A C 1
ATOM 6455 O O . LEU A 1 817 ? 32.531 15.073 -19.692 1.00 91.44 817 LEU A O 1
ATOM 6459 N N . SER A 1 818 ? 30.959 15.508 -18.150 1.00 91.94 818 SER A N 1
ATOM 6460 C CA . SER A 1 818 ? 29.838 15.088 -19.004 1.00 91.94 818 SER A CA 1
ATOM 6461 C C . SER A 1 818 ? 29.635 16.039 -20.189 1.00 91.94 818 SER A C 1
ATOM 6463 O O . SER A 1 818 ? 29.370 15.568 -21.289 1.00 91.94 818 SER A O 1
ATOM 6465 N N . LEU A 1 819 ? 29.803 17.354 -19.996 1.00 94.38 819 LEU A N 1
ATOM 6466 C CA . LEU A 1 819 ? 29.755 18.354 -21.071 1.00 94.38 819 LEU A CA 1
ATOM 6467 C C . LEU A 1 819 ? 30.910 18.192 -22.055 1.00 94.38 819 LEU A C 1
ATOM 6469 O O . LEU A 1 819 ? 30.689 18.238 -23.259 1.00 94.38 819 LEU A O 1
ATOM 6473 N N . LEU A 1 820 ? 32.131 17.980 -21.558 1.00 93.44 820 LEU A N 1
ATOM 6474 C CA . LEU A 1 820 ? 33.302 17.759 -22.407 1.00 93.44 820 LEU A CA 1
ATOM 6475 C C . LEU A 1 820 ? 33.157 16.478 -23.231 1.00 93.44 820 LEU A C 1
ATOM 6477 O O . LEU A 1 820 ? 33.470 16.478 -24.419 1.00 93.44 820 LEU A O 1
ATOM 6481 N N . LEU A 1 821 ? 32.635 15.404 -22.633 1.00 93.31 821 LEU A N 1
ATOM 6482 C CA . LEU A 1 821 ? 32.327 14.173 -23.358 1.00 93.31 821 LEU A CA 1
ATOM 6483 C C . LEU A 1 821 ? 31.223 14.376 -24.389 1.00 93.31 821 LEU A C 1
ATOM 6485 O O . LEU A 1 821 ? 31.373 13.923 -25.519 1.00 93.31 821 LEU A O 1
ATOM 6489 N N . TRP A 1 822 ? 30.154 15.087 -24.029 1.00 95.56 822 TRP A N 1
ATOM 6490 C CA . TRP A 1 822 ? 29.091 15.442 -24.964 1.00 95.56 822 TRP A CA 1
ATOM 6491 C C . TRP A 1 822 ? 29.638 16.240 -26.155 1.00 95.56 822 TRP A C 1
ATOM 6493 O O . TRP A 1 822 ? 29.349 15.903 -27.298 1.00 95.56 822 TRP A O 1
ATOM 6503 N N . PHE A 1 823 ? 30.503 17.228 -25.904 1.00 95.50 823 PHE A N 1
ATOM 6504 C CA . PHE A 1 823 ? 31.164 18.024 -26.940 1.00 95.50 823 PHE A CA 1
ATOM 6505 C C . PHE A 1 823 ? 32.047 17.155 -27.845 1.00 95.50 823 PHE A C 1
ATOM 6507 O O . PHE A 1 823 ? 31.957 17.243 -29.067 1.00 95.50 823 PHE A O 1
ATOM 6514 N N . CYS A 1 824 ? 32.862 16.268 -27.263 1.00 93.81 824 CYS A N 1
ATOM 6515 C CA . CYS A 1 824 ? 33.693 15.347 -28.041 1.00 93.81 824 CYS A CA 1
ATOM 6516 C C . CYS A 1 824 ? 32.850 14.415 -28.922 1.00 93.81 824 CYS A C 1
ATOM 6518 O O . CYS A 1 824 ? 33.261 14.112 -30.038 1.00 93.81 824 CYS A O 1
ATOM 6520 N N . LEU A 1 825 ? 31.687 13.968 -28.438 1.00 92.69 825 LEU A N 1
ATOM 6521 C CA . LEU A 1 825 ? 30.758 13.143 -29.211 1.00 92.69 825 LEU A CA 1
ATOM 6522 C C . LEU A 1 825 ? 30.116 13.933 -30.356 1.00 92.69 825 LEU A C 1
ATOM 6524 O O . LEU A 1 825 ? 30.170 13.482 -31.496 1.00 92.69 825 LEU A O 1
ATOM 6528 N N . TYR A 1 826 ? 29.601 15.132 -30.071 1.00 93.31 826 TYR A N 1
ATOM 6529 C CA . TYR A 1 826 ? 28.928 15.985 -31.052 1.00 93.31 826 TYR A CA 1
ATOM 6530 C C . TYR A 1 826 ? 29.844 16.370 -32.225 1.00 93.31 826 TYR A C 1
ATOM 6532 O O . TYR A 1 826 ? 29.447 16.288 -33.384 1.00 93.31 826 TYR A O 1
ATOM 6540 N N . PHE A 1 827 ? 31.103 16.721 -31.937 1.00 93.00 827 PHE A N 1
ATOM 6541 C CA . PHE A 1 827 ? 32.106 17.063 -32.955 1.00 93.00 827 PHE A CA 1
ATOM 6542 C C . PHE A 1 827 ? 32.903 15.856 -33.480 1.00 93.00 827 PHE A C 1
ATOM 6544 O O . PHE A 1 827 ? 33.845 16.039 -34.248 1.00 93.00 827 PHE A O 1
ATOM 6551 N N . ARG A 1 828 ? 32.545 14.625 -33.079 1.00 90.75 828 ARG A N 1
ATOM 6552 C CA . ARG A 1 828 ? 33.199 13.367 -33.499 1.00 90.75 828 ARG A CA 1
ATOM 6553 C C . ARG A 1 828 ? 34.722 13.349 -33.272 1.00 90.75 828 ARG A C 1
ATOM 6555 O O . ARG A 1 828 ? 35.494 12.847 -34.083 1.00 90.75 828 ARG A O 1
ATOM 6562 N N . LEU A 1 829 ? 35.167 13.881 -32.134 1.00 92.25 829 LEU A N 1
ATOM 6563 C CA . LEU A 1 829 ? 36.575 13.947 -31.730 1.00 92.25 829 LEU A CA 1
ATOM 6564 C C . LEU A 1 829 ? 37.009 12.651 -31.021 1.00 92.25 829 LEU A C 1
ATOM 6566 O O . LEU A 1 829 ? 37.179 12.628 -29.801 1.00 92.25 829 LEU A O 1
ATOM 6570 N N . ASP A 1 830 ? 37.194 11.560 -31.770 1.00 87.31 830 ASP A N 1
ATOM 6571 C CA . ASP A 1 830 ? 37.412 10.206 -31.223 1.00 87.31 830 ASP A CA 1
ATOM 6572 C C . ASP A 1 830 ? 38.595 10.089 -30.243 1.00 87.31 830 ASP A C 1
ATOM 6574 O O . ASP A 1 830 ? 38.476 9.458 -29.187 1.00 87.31 830 ASP A O 1
ATOM 6578 N N . TYR A 1 831 ? 39.733 10.716 -30.562 1.00 87.19 831 TYR A N 1
ATOM 6579 C CA . TYR A 1 831 ? 40.914 10.710 -29.692 1.00 87.19 831 TYR A CA 1
ATOM 6580 C C . TYR A 1 831 ? 40.627 11.416 -28.359 1.00 87.19 831 TYR A C 1
ATOM 6582 O O . TYR A 1 831 ? 40.820 10.841 -27.286 1.00 87.19 831 TYR A O 1
ATOM 6590 N N . PHE A 1 832 ? 40.090 12.638 -28.422 1.00 89.12 832 PHE A N 1
ATOM 6591 C CA . PHE A 1 832 ? 39.748 13.425 -27.236 1.00 89.12 832 PHE A CA 1
ATOM 6592 C C . PHE A 1 832 ? 38.645 12.766 -26.408 1.00 89.12 832 PHE A C 1
ATOM 6594 O O . PHE A 1 832 ? 38.744 12.756 -25.182 1.00 89.12 832 PHE A O 1
ATOM 6601 N N . ARG A 1 833 ? 37.651 12.137 -27.048 1.00 91.38 833 ARG A N 1
ATOM 6602 C CA . ARG A 1 833 ? 36.631 11.325 -26.372 1.00 91.38 833 ARG A CA 1
ATOM 6603 C C . ARG A 1 833 ? 37.283 10.254 -25.501 1.00 91.38 833 ARG A C 1
ATOM 6605 O O . ARG A 1 833 ? 36.959 10.158 -24.321 1.00 91.38 833 ARG A O 1
ATOM 6612 N N . ASN A 1 834 ? 38.207 9.467 -26.054 1.00 89.06 834 ASN A N 1
ATOM 6613 C CA . ASN A 1 834 ? 38.857 8.380 -25.318 1.00 89.06 834 ASN A CA 1
ATOM 6614 C C . ASN A 1 834 ? 39.705 8.909 -24.147 1.00 89.06 834 ASN A C 1
ATOM 6616 O O . ASN A 1 834 ? 39.653 8.352 -23.049 1.00 89.06 834 ASN A O 1
ATOM 6620 N N . VAL A 1 835 ? 40.420 10.023 -24.346 1.00 89.94 835 VAL A N 1
ATOM 6621 C CA . VAL A 1 835 ? 41.173 10.698 -23.274 1.00 89.94 835 VAL A CA 1
ATOM 6622 C C . VAL A 1 835 ? 40.232 11.183 -22.167 1.00 89.94 835 VAL A C 1
ATOM 6624 O O . VAL A 1 835 ? 40.457 10.881 -20.995 1.00 89.94 835 VAL A O 1
ATOM 6627 N N . MET A 1 836 ? 39.145 11.879 -22.516 1.00 89.62 836 MET A N 1
ATOM 6628 C CA . MET A 1 836 ? 38.153 12.367 -21.550 1.00 89.62 836 MET A CA 1
ATOM 6629 C C . MET A 1 836 ? 37.466 11.223 -20.798 1.00 89.62 836 MET A C 1
ATOM 6631 O O . MET A 1 836 ? 37.234 11.339 -19.596 1.00 89.62 836 MET A O 1
ATOM 6635 N N . MET A 1 837 ? 37.207 10.091 -21.457 1.00 89.19 837 MET A N 1
ATOM 6636 C CA . MET A 1 837 ? 36.689 8.887 -20.803 1.00 89.19 837 MET A CA 1
ATOM 6637 C C . MET A 1 837 ? 37.681 8.315 -19.786 1.00 89.19 837 MET A C 1
ATOM 6639 O O . MET A 1 837 ? 37.275 7.935 -18.688 1.00 89.19 837 MET A O 1
ATOM 6643 N N . GLY A 1 838 ? 38.980 8.311 -20.105 1.00 87.44 838 GLY A N 1
ATOM 6644 C CA . GLY A 1 838 ? 40.040 7.930 -19.168 1.00 87.44 838 GLY A CA 1
ATOM 6645 C C . GLY A 1 838 ? 40.113 8.861 -17.954 1.00 87.44 838 GLY A C 1
ATOM 6646 O O . GLY A 1 838 ? 40.136 8.394 -16.814 1.00 87.44 838 GLY A O 1
ATOM 6647 N N . VAL A 1 839 ? 40.058 10.178 -18.177 1.00 89.19 839 VAL A N 1
ATOM 6648 C CA . VAL A 1 839 ? 40.002 11.183 -17.099 1.00 89.19 839 VAL A CA 1
ATOM 6649 C C . VAL A 1 839 ? 38.767 10.968 -16.223 1.00 89.19 839 VAL A C 1
ATOM 6651 O O . VAL A 1 839 ? 38.864 10.985 -14.993 1.00 89.19 839 VAL A O 1
ATOM 6654 N N . PHE A 1 840 ? 37.610 10.706 -16.834 1.00 87.44 840 PHE A N 1
ATOM 6655 C CA . PHE A 1 840 ? 36.376 10.466 -16.100 1.00 87.44 840 PHE A CA 1
ATOM 6656 C C . PHE A 1 840 ? 36.435 9.168 -15.284 1.00 87.44 840 PHE A C 1
ATOM 6658 O O . PHE A 1 840 ? 36.036 9.166 -14.118 1.00 87.44 840 PHE A O 1
ATOM 6665 N N . ALA A 1 841 ? 37.029 8.101 -15.829 1.00 86.69 841 ALA A N 1
ATOM 6666 C CA . ALA A 1 841 ? 37.263 6.849 -15.109 1.00 86.69 841 ALA A CA 1
ATOM 6667 C C . ALA A 1 841 ? 38.132 7.065 -13.867 1.00 86.69 841 ALA A C 1
ATOM 6669 O O . ALA A 1 841 ? 37.773 6.638 -12.768 1.00 86.69 841 ALA A O 1
ATOM 6670 N N . ILE A 1 842 ? 39.251 7.777 -14.026 1.00 86.44 842 ILE A N 1
ATOM 6671 C CA . ILE A 1 842 ? 40.162 8.104 -12.925 1.00 86.44 842 ILE A CA 1
ATOM 6672 C C . ILE A 1 842 ? 39.431 8.932 -11.864 1.00 86.44 842 ILE A C 1
ATOM 6674 O O . ILE A 1 842 ? 39.516 8.616 -10.677 1.00 86.44 842 ILE A O 1
ATOM 6678 N N . TYR A 1 843 ? 38.662 9.945 -12.271 1.00 87.19 843 TYR A N 1
ATOM 6679 C CA . TYR A 1 843 ? 37.867 10.752 -11.346 1.00 87.19 843 TYR A CA 1
ATOM 6680 C C . TYR A 1 843 ? 36.862 9.901 -10.557 1.00 87.19 843 TYR A C 1
ATOM 6682 O O . TYR A 1 843 ? 36.798 10.009 -9.329 1.00 87.19 843 TYR A O 1
ATOM 6690 N N . VAL A 1 844 ? 36.114 9.017 -11.227 1.00 84.81 844 VAL A N 1
ATOM 6691 C CA . VAL A 1 844 ? 35.147 8.128 -10.568 1.00 84.81 844 VAL A CA 1
ATOM 6692 C C . VAL A 1 844 ? 35.855 7.204 -9.574 1.00 84.81 844 VAL A C 1
ATOM 6694 O O . VAL A 1 844 ? 35.421 7.108 -8.425 1.00 84.81 844 VAL A O 1
ATOM 6697 N N . LEU A 1 845 ? 36.993 6.610 -9.944 1.00 81.88 845 LEU A N 1
ATOM 6698 C CA . LEU A 1 845 ? 37.800 5.773 -9.047 1.00 81.88 845 LEU A CA 1
ATOM 6699 C C . LEU A 1 845 ? 38.336 6.548 -7.831 1.00 81.88 845 LEU A C 1
ATOM 6701 O O . LEU A 1 845 ? 38.320 6.033 -6.711 1.00 81.88 845 LEU A O 1
ATOM 6705 N N . ILE A 1 846 ? 38.765 7.800 -8.012 1.00 81.88 846 ILE A N 1
ATOM 6706 C CA . ILE A 1 846 ? 39.198 8.667 -6.905 1.00 81.88 846 ILE A CA 1
ATOM 6707 C C . ILE A 1 846 ? 38.015 8.991 -5.985 1.00 81.88 846 ILE A C 1
ATOM 6709 O O . ILE A 1 846 ? 38.142 8.882 -4.762 1.00 81.88 846 ILE A O 1
ATOM 6713 N N . SER A 1 847 ? 36.852 9.327 -6.550 1.00 75.81 847 SER A N 1
ATOM 6714 C CA . SER A 1 847 ? 35.626 9.599 -5.787 1.00 75.81 847 SER A CA 1
ATOM 6715 C C . SER A 1 847 ? 35.115 8.369 -5.021 1.00 75.81 847 SER A C 1
ATOM 6717 O O . SER A 1 847 ? 34.478 8.505 -3.978 1.00 75.81 847 SER A O 1
ATOM 6719 N N . ALA A 1 848 ? 35.480 7.163 -5.471 1.00 74.69 848 ALA A N 1
ATOM 6720 C CA . ALA A 1 848 ? 35.165 5.895 -4.821 1.00 74.69 848 ALA A CA 1
ATOM 6721 C C . ALA A 1 848 ? 36.053 5.571 -3.604 1.00 74.69 848 ALA A C 1
ATOM 6723 O O . ALA A 1 848 ? 35.753 4.636 -2.864 1.00 74.69 848 ALA A O 1
ATOM 6724 N N . ARG A 1 849 ? 37.143 6.307 -3.342 1.00 73.50 849 ARG A N 1
ATOM 6725 C CA . ARG A 1 849 ? 38.080 6.000 -2.237 1.00 73.50 849 ARG A CA 1
ATOM 6726 C C . ARG A 1 849 ? 37.429 5.868 -0.849 1.00 73.50 849 ARG A C 1
ATOM 6728 O O . ARG A 1 849 ? 37.798 4.933 -0.135 1.00 73.50 849 ARG A O 1
ATOM 6735 N N . PRO A 1 850 ? 36.475 6.727 -0.431 1.00 68.19 850 PRO A N 1
ATOM 6736 C CA . PRO A 1 850 ? 35.781 6.568 0.850 1.00 68.19 850 PRO A CA 1
ATOM 6737 C C . PRO A 1 850 ? 34.956 5.275 0.908 1.00 68.19 850 PRO A C 1
ATOM 6739 O O . PRO A 1 850 ? 34.944 4.593 1.930 1.00 68.19 850 PRO A O 1
ATOM 6742 N N . LEU A 1 851 ? 34.326 4.903 -0.211 1.00 66.56 851 LEU A N 1
ATOM 6743 C CA . LEU A 1 851 ? 33.577 3.655 -0.369 1.00 66.56 851 LEU A CA 1
ATOM 6744 C C . LEU A 1 851 ? 34.503 2.440 -0.265 1.00 66.56 851 LEU A C 1
ATOM 6746 O O . LEU A 1 851 ? 34.231 1.520 0.503 1.00 66.56 851 LEU A O 1
ATOM 6750 N N . LEU A 1 852 ? 35.629 2.468 -0.977 1.00 64.50 852 LEU A N 1
ATOM 6751 C CA . LEU A 1 852 ? 36.639 1.413 -0.943 1.00 64.50 852 LEU A CA 1
ATOM 6752 C C . LEU A 1 852 ? 37.214 1.231 0.467 1.00 64.50 852 LEU A C 1
ATOM 6754 O O . LEU A 1 852 ? 37.317 0.099 0.925 1.00 64.50 852 LEU A O 1
ATOM 6758 N N . LYS A 1 853 ? 37.499 2.322 1.194 1.00 63.72 853 LYS A N 1
ATOM 6759 C CA . LYS A 1 853 ? 37.932 2.280 2.605 1.00 63.72 853 LYS A CA 1
ATOM 6760 C C . LYS A 1 853 ? 36.861 1.723 3.548 1.00 63.72 853 LYS A C 1
ATOM 6762 O O . LYS A 1 853 ? 37.182 0.955 4.451 1.00 63.72 853 LYS A O 1
ATOM 6767 N N . ALA A 1 854 ? 35.590 2.068 3.341 1.00 58.94 854 ALA A N 1
ATOM 6768 C CA . ALA A 1 854 ? 34.484 1.537 4.139 1.00 58.94 854 ALA A CA 1
ATOM 6769 C C . ALA A 1 854 ? 34.244 0.033 3.893 1.00 58.94 854 ALA A C 1
ATOM 6771 O O . ALA A 1 854 ? 33.859 -0.696 4.810 1.00 58.94 854 ALA A O 1
ATOM 6772 N N . ILE A 1 855 ? 34.486 -0.439 2.666 1.00 54.19 855 ILE A N 1
ATOM 6773 C CA . ILE A 1 855 ? 34.390 -1.853 2.283 1.00 54.19 855 ILE A CA 1
ATOM 6774 C C . ILE A 1 855 ? 35.588 -2.647 2.826 1.00 54.19 855 ILE A C 1
ATOM 6776 O O . ILE A 1 855 ? 35.393 -3.698 3.436 1.00 54.19 855 ILE A O 1
ATOM 6780 N N . THR A 1 856 ? 36.816 -2.138 2.679 1.00 55.41 856 THR A N 1
ATOM 6781 C CA . THR A 1 856 ? 38.034 -2.803 3.179 1.00 55.41 856 THR A CA 1
ATOM 6782 C C . THR A 1 856 ? 38.098 -2.831 4.705 1.00 55.41 856 THR A C 1
ATOM 6784 O O . THR A 1 856 ? 38.455 -3.862 5.270 1.00 55.41 856 THR A O 1
ATOM 6787 N N . GLY A 1 857 ? 37.643 -1.774 5.387 1.00 48.50 857 GLY A N 1
ATOM 6788 C CA . GLY A 1 857 ? 37.526 -1.742 6.849 1.00 48.50 857 GLY A CA 1
ATOM 6789 C C . GLY A 1 857 ? 36.523 -2.752 7.428 1.00 48.50 857 GLY A C 1
ATOM 6790 O O . GLY A 1 857 ? 36.625 -3.112 8.596 1.00 48.50 857 GLY A O 1
ATOM 6791 N N . ARG A 1 858 ? 35.570 -3.249 6.622 1.00 46.00 858 ARG A N 1
ATOM 6792 C CA . ARG A 1 858 ? 34.591 -4.278 7.026 1.00 46.00 858 ARG A CA 1
ATOM 6793 C C . ARG A 1 858 ? 34.977 -5.707 6.643 1.00 46.00 858 ARG A C 1
ATOM 6795 O O . ARG A 1 858 ? 34.397 -6.634 7.202 1.00 46.00 858 ARG A O 1
ATOM 6802 N N . LEU A 1 859 ? 35.888 -5.897 5.689 1.00 44.47 859 LEU A N 1
ATOM 6803 C CA . LEU A 1 859 ? 36.246 -7.224 5.171 1.00 44.47 859 LEU A CA 1
ATOM 6804 C C . LEU A 1 859 ? 37.375 -7.917 5.949 1.00 44.47 859 LEU A C 1
ATOM 6806 O O . LEU A 1 859 ? 37.549 -9.119 5.780 1.00 44.47 859 LEU A O 1
ATOM 6810 N N . GLY A 1 860 ? 38.100 -7.210 6.823 1.00 44.28 860 GLY A N 1
ATOM 6811 C CA . GLY A 1 860 ? 39.297 -7.757 7.472 1.00 44.28 860 GLY A CA 1
ATOM 6812 C C . GLY A 1 860 ? 40.428 -8.016 6.463 1.00 44.28 860 GLY A C 1
ATOM 6813 O O . GLY A 1 860 ? 40.206 -8.169 5.263 1.00 44.28 860 GLY A O 1
ATOM 6814 N N . GLN A 1 861 ? 41.679 -8.037 6.924 1.00 45.50 861 GLN A N 1
ATOM 6815 C CA . GLN A 1 861 ? 42.868 -8.049 6.051 1.00 45.50 861 GLN A CA 1
ATOM 6816 C C . GLN A 1 861 ? 43.100 -9.351 5.245 1.00 45.50 861 GLN A C 1
ATOM 6818 O O . GLN A 1 861 ? 44.105 -9.458 4.545 1.00 45.50 861 GLN A O 1
ATOM 6823 N N . THR A 1 862 ? 42.206 -10.342 5.301 1.00 42.31 862 THR A N 1
ATOM 6824 C CA . THR A 1 862 ? 42.479 -11.713 4.826 1.00 42.31 862 THR A CA 1
ATOM 6825 C C . THR A 1 862 ? 41.745 -12.140 3.546 1.00 42.31 862 THR A C 1
ATOM 6827 O O . THR A 1 862 ? 41.982 -13.245 3.064 1.00 42.31 862 THR A O 1
ATOM 6830 N N . ALA A 1 863 ? 40.896 -11.304 2.933 1.00 45.22 863 ALA A N 1
ATOM 6831 C CA . ALA A 1 863 ? 40.201 -11.673 1.689 1.00 45.22 863 ALA A CA 1
ATOM 6832 C C . ALA A 1 863 ? 41.085 -11.477 0.424 1.00 45.22 863 ALA A C 1
ATOM 6834 O O . ALA A 1 863 ? 41.729 -10.432 0.309 1.00 45.22 863 ALA A O 1
ATOM 6835 N N . PRO A 1 864 ? 41.071 -12.386 -0.581 1.00 45.59 864 PRO A N 1
ATOM 6836 C CA . PRO A 1 864 ? 41.958 -12.326 -1.761 1.00 45.59 864 PRO A CA 1
ATOM 6837 C C . PRO A 1 864 ? 41.836 -11.058 -2.631 1.00 45.59 864 PRO A C 1
ATOM 6839 O O . PRO A 1 864 ? 42.764 -10.719 -3.356 1.00 45.59 864 PRO A O 1
ATOM 6842 N N . GLY A 1 865 ? 40.729 -10.309 -2.530 1.00 44.62 865 GLY A N 1
ATOM 6843 C CA . GLY A 1 865 ? 40.543 -9.003 -3.187 1.00 44.62 865 GLY A CA 1
ATOM 6844 C C . GLY A 1 865 ? 40.890 -7.784 -2.318 1.00 44.62 865 GLY A C 1
ATOM 6845 O O . GLY A 1 865 ? 40.949 -6.662 -2.822 1.00 44.62 865 GLY A O 1
ATOM 6846 N N . ALA A 1 866 ? 41.138 -7.972 -1.016 1.00 44.56 866 ALA A N 1
ATOM 6847 C CA . ALA A 1 866 ? 41.380 -6.878 -0.075 1.00 44.56 866 ALA A CA 1
ATOM 6848 C C . ALA A 1 866 ? 42.706 -6.156 -0.348 1.00 44.56 866 ALA A C 1
ATOM 6850 O O . ALA A 1 866 ? 42.766 -4.946 -0.173 1.00 44.56 866 ALA A O 1
ATOM 6851 N N . ARG A 1 867 ? 43.741 -6.853 -0.844 1.00 46.66 867 ARG A N 1
ATOM 6852 C CA . ARG A 1 867 ? 45.037 -6.237 -1.192 1.00 46.66 867 ARG A CA 1
ATOM 6853 C C . ARG A 1 867 ? 44.942 -5.279 -2.387 1.00 46.66 867 ARG A C 1
ATOM 6855 O O . ARG A 1 867 ? 45.538 -4.209 -2.331 1.00 46.66 867 ARG A O 1
ATOM 6862 N N . ILE A 1 868 ? 44.147 -5.616 -3.409 1.00 50.88 868 ILE A N 1
ATOM 6863 C CA . ILE A 1 868 ? 43.917 -4.764 -4.596 1.00 50.88 868 ILE A CA 1
ATOM 6864 C C . ILE A 1 868 ? 43.045 -3.550 -4.231 1.00 50.88 868 ILE A C 1
ATOM 6866 O O . ILE A 1 868 ? 43.321 -2.420 -4.623 1.00 50.88 868 ILE A O 1
ATOM 6870 N N . LEU A 1 869 ? 42.002 -3.757 -3.423 1.00 41.88 869 LEU A N 1
ATOM 6871 C CA . LEU A 1 869 ? 41.128 -2.670 -2.964 1.00 41.88 869 LEU A CA 1
ATOM 6872 C C . LEU A 1 869 ? 41.835 -1.743 -1.957 1.00 41.88 869 LEU A C 1
ATOM 6874 O O . LEU A 1 869 ? 41.573 -0.540 -1.932 1.00 41.88 869 LEU A O 1
ATOM 6878 N N . HIS A 1 870 ? 42.749 -2.283 -1.145 1.00 46.19 870 HIS A N 1
ATOM 6879 C CA . HIS A 1 870 ? 43.587 -1.510 -0.231 1.00 46.19 870 HIS A CA 1
ATOM 6880 C C . HIS A 1 870 ? 44.625 -0.674 -0.991 1.00 46.19 870 HIS A C 1
ATOM 6882 O O . HIS A 1 870 ? 44.760 0.506 -0.680 1.00 46.19 870 HIS A O 1
ATOM 6888 N N . SER A 1 871 ? 45.289 -1.219 -2.022 1.00 50.31 871 SER A N 1
ATOM 6889 C CA . SER A 1 871 ? 46.244 -0.463 -2.852 1.00 50.31 871 SER A CA 1
ATOM 6890 C C . SER A 1 871 ? 45.576 0.667 -3.652 1.00 50.31 871 SER A C 1
ATOM 6892 O O . SER A 1 871 ? 46.105 1.777 -3.708 1.00 50.31 871 SER A O 1
ATOM 6894 N N . LEU A 1 872 ? 44.364 0.446 -4.175 1.00 46.62 872 LEU A N 1
ATOM 6895 C CA . LEU A 1 872 ? 43.542 1.497 -4.799 1.00 46.62 872 LEU A CA 1
ATOM 6896 C C . LEU A 1 872 ? 43.103 2.584 -3.797 1.00 46.62 872 LEU A C 1
ATOM 6898 O O . LEU A 1 872 ? 43.002 3.761 -4.151 1.00 46.62 872 LEU A O 1
ATOM 6902 N N . GLY A 1 873 ? 42.871 2.214 -2.532 1.00 43.50 873 GLY A N 1
ATOM 6903 C CA . GLY A 1 873 ? 42.505 3.132 -1.448 1.00 43.50 873 GLY A CA 1
ATOM 6904 C C . GLY A 1 873 ? 43.669 3.940 -0.853 1.00 43.50 873 GLY A C 1
ATOM 6905 O O . GLY A 1 873 ? 43.421 4.984 -0.236 1.00 43.50 873 GLY A O 1
ATOM 6906 N N . THR A 1 874 ? 44.918 3.490 -1.028 1.00 45.22 874 THR A N 1
ATOM 6907 C CA . THR A 1 874 ? 46.142 4.132 -0.506 1.00 45.22 874 THR A CA 1
ATOM 6908 C C . THR A 1 874 ? 46.964 4.881 -1.555 1.00 45.22 874 THR A C 1
ATOM 6910 O O . THR A 1 874 ? 47.928 5.549 -1.182 1.00 45.22 874 THR A O 1
ATOM 6913 N N . LEU A 1 875 ? 46.575 4.842 -2.834 1.00 43.16 875 LEU A N 1
ATOM 6914 C CA . LEU A 1 875 ? 47.210 5.581 -3.932 1.00 43.16 875 LEU A CA 1
ATOM 6915 C C . LEU A 1 875 ? 47.213 7.103 -3.664 1.00 43.16 875 LEU A C 1
ATOM 6917 O O . LEU A 1 875 ? 46.288 7.838 -4.019 1.00 43.16 875 LEU A O 1
ATOM 6921 N N . ARG A 1 876 ? 48.271 7.612 -3.027 1.00 38.16 876 ARG A N 1
ATOM 6922 C CA . ARG A 1 876 ? 48.614 9.036 -3.043 1.00 38.16 876 ARG A CA 1
ATOM 6923 C C . ARG A 1 876 ? 49.188 9.332 -4.425 1.00 38.16 876 ARG A C 1
ATOM 6925 O O . ARG A 1 876 ? 50.297 8.906 -4.724 1.00 38.16 876 ARG A O 1
ATOM 6932 N N . LEU A 1 877 ? 48.439 10.060 -5.252 1.00 33.66 877 LEU A N 1
ATOM 6933 C CA . LEU A 1 877 ? 49.055 10.788 -6.357 1.00 33.66 877 LEU A CA 1
ATOM 6934 C C . LEU A 1 877 ? 50.009 11.789 -5.696 1.00 33.66 877 LEU A C 1
ATOM 6936 O O . LEU A 1 877 ? 49.558 12.674 -4.964 1.00 33.66 877 LEU A O 1
ATOM 6940 N N . LYS A 1 878 ? 51.323 11.574 -5.844 1.00 31.77 878 LYS A N 1
ATOM 6941 C CA . LYS A 1 878 ? 52.279 12.666 -5.646 1.00 31.77 878 LYS A CA 1
ATOM 6942 C C . LYS A 1 878 ? 51.854 13.770 -6.621 1.00 31.77 878 LYS A C 1
ATOM 6944 O O . LYS A 1 878 ? 51.484 13.446 -7.747 1.00 31.77 878 LYS A O 1
ATOM 6949 N N . LYS A 1 879 ? 51.783 14.988 -6.079 1.00 31.70 879 LYS A N 1
ATOM 6950 C CA . LYS A 1 879 ? 51.307 16.210 -6.736 1.00 31.70 879 LYS A CA 1
ATOM 6951 C C . LYS A 1 879 ? 51.800 16.344 -8.166 1.00 31.70 879 LYS A C 1
ATOM 6953 O O . LYS A 1 879 ? 52.991 16.027 -8.379 1.00 31.70 879 LYS A O 1
#

Sequence (879 aa):
MHINSRKINLALVSPNKNAYSETFISLHRTEIDANIHFLWQEALPEMSEEGPFMRYNFFGKVLRKLSRTFFPRLLNLHEIRIAGYLKRHHIDVILAEFGFTGLAMAKLSRKTGIPLIVHFHGVDAYSKEVLETYDYKPLFQTAEKVIVVSRHMYQQLVRLGCPEAKLVLNPYGPANIFFSVNNKYSSRDFLAIGRFVDKKAPQYTIRAFKQATEFHPDARLTMVGEGPLLEDCKRLVRELDIEEKVGFAGVLQPEKIADLVSESLAFVQHSRTAPNGDSEGTPVAVLEAGAGGLPVIATRHAGIPDVVLEGHTGLLVEEGDIDGMSRAMIRMLDAPELAGQMGSAARRRILENFTLKKHIDNINREIELAVARRKDPHGDGGKHNGNGGNGKEPSFRRTLFSNILVAGSYTYLSQGITFLASTILARLLSPESYGVVGLITVFTGFIMVFSDGGLSYALIRSDFGRTFQRVLTNLSVFLGSILFLITVLAAWPIAHFYHNPGLIAPIIVLATTFIFRSMGLAQGAVLAKNLQFGYIGKVTLVSNLAQILLSIPMAYFGAGYWALIIPQILAAIITAILYEKKVRLGFRLFPMNYIIVVFRHTRKLVGSVIGFASVNYWSRNSDNMIVGKWYGAADLGIYNRAYSLLMLPLNLVTGLFNNILFPNLKKLQSRNGDVENEYYFVLNVISVITFPLVLLFVCFSKEMVLLLWGKSWTHVADLLPYFGLLIFTQALVSTAGHLLILYKKEKAFMLCGWITALFLISFIVLGATISLEGIAQFYSLSYIVFVILLNVFYIYVKTLGLNGKRVYAFWLPKVALSLLLWFCLYFRLDYFRNVMMGVFAIYVLISARPLLKAITGRLGQTAPGARILHSLGTLRLKK

Nearest PDB structures (foldseek):
  3oka-assembly1_A  TM=7.912E-01  e=1.128E-12  Corynebacterium glutamicum
  6eji-assembly1_A  TM=7.728E-01  e=8.167E-12  Campylobacter jejuni
  8p1x-assembly1_AAA  TM=8.228E-01  e=8.332E-11  Staphylococcus epidermidis
  7vfk-assembly1_B  TM=8.123E-01  e=5.481E-11  Staphylococcus aureus subsp. aureus USA300
  7ec7-assembly2_B  TM=8.154E-01  e=1.028E-09  Staphylococcus aureus subsp. aureus USA300

Radius of gyration: 35.26 Å; Cα contacts (8 Å, |Δi|>4): 1324; chains: 1; bounding box: 98×66×105 Å

Foldseek 3Di:
DDDPPPFAEEEEEEADDCDLQPVVSVCLQPPFRHNYWYFYNHLLGQATPVGGLDPDDPVVVVLQVVCVPPPPPPQRVSLVSVLVVCVVSVHLAYEYEALSSLVNCLVSCVVNVRAYEYEHFFCRLWQLVNCVVDLSPSSLVRHQAYEAAAPLSLVSVVVSPRDNVRYDHFHAAADPLLLVAAAPLPALEEEEEDEQDQQQPVVLVLLLVLLLCVVVVRYAYEYEEYYPCPVVSVVSCVVSVNNVRYHYPYHDDPVVVSVVLNRHLAYETEGDQGPSRTHGGARNVLNSSLLNLFQYQYEPGHRNCVQHDDPAQHHYDHRSCSNSSNVRSNVSSVCSVSRNRNSVRSSVSSVVPHHNVSSSVSVNVSSVVSSVVSVDPPDDDDDDDDDDDPDDDDDPVVVVVVVCCQLVVLVVVLVVVLLQLVLLLLQLAALLLLLLVLLLCLVLVLLVLCLLLCLLVVLLPDPDDLVVLQVSLVVSLVSLVVSLVVQLVCLVVSCVLLVHNVSNVLSNLLSLLSNLLSLLNSLVSVCVSVVVSSLVSVLSNVLSVQLSVQLNVCSVVPVHSCSVRVSSSSSSNSSSVSSCVVRVSDHDDDDVVVVVVVCVVCVVVSVVSSVVVSLVSCLPSVLSNLCCRQVNRSLSSLVVVLVVVLVVVLCVLLVVCVVPPLVVLLVCVVVVHDSPVVLLVSLLVLLLSLLVQLCCQQPPLQVVCCVRNRDSNNVSSLLRNLSSLVSSLVSSLSCLLSLCVSVVNVVLVVVLSVVLSVLLSVQLVVLSVPDSSRNSLSNSVSSLVPSLVCCLPVRQCPPNVHDNVVSCVSNVVSSVLSVQLSVCSVVVVPVSNVVSSVVSVVVSLVSCLVVLVVVLVPPPPPDPCSVVSVCSNPDDPPD

Secondary structure (DSSP, 8-state):
--------EEEEE-S-S--TT-HHHHHHHHHSSSEEEEEESSSS--EETTEESS---HHHHHHHHHHHHH-TTS--HHHHHHHHHHHHTT--EEEEESHHHHHHHHHHHHHHT--EEEE--SHHHH-HHHHHH---HHHHHH-SEEEESSHHHHHHHHHTT--GGGEEE------GGGGG--------EEEEES--SGGG-HHHHHHHHHHHHHH-TT-EEEEE---TTHHHHHHHHHHTT-TTTEEE--S--HHHHHHHHHT-SEEEE-----TTS---SS-HHHHHHHHTT--EEEES-TTHHHH--BTTTEEEE-TT-HHHHHHHHHHHHH-HHHHHHHHHHHHHHHHHH--HHHHHHHHHHHHHHHHHHHT--------------------THHHHHHHHHHHHHHHHHHHHHHHHHHHHHHHHS-HHHHHHHHHHHHHHHHHHHHHHTTHHHHHHHS---HHHHHHHHHHHHHHHHHHHHHHHHHHHHHHHHTT-GGGHHHHHHHHHHHHHHHHHHHHHHHHHHTT-HHHHHHHHHHHHHHHHHHHHHHHHTT-TTHHHHHHHHHHHHHHHHHHHHHH--------HHHHHHHHHHHHHHHHHHHHHHHHHHHHHHHHHHHHHHHTHHHHHHHHHHHHHHHHHHHHHHHHHHHHHHHHHHHHHHTTT--HHHHHHHHHHHHHHHHHHHHHHHHHSHHHHHHHHT-GGGTTHHHHHHHHHHHHHHHHHHTTHHHHHHHTT-HHHHHHHHHHHHHHHHHHHHHHHTT-HHHHHHHHHHHIIIIIHHHIIIIIIIIIT---HHHHHHHHHHHHHHHHHHHHHHHTT-HHHHHHHHHHHHHHHHHHTHHHHHHHHHHH-TTSTTHHHHHHHHH-----